Protein 3CGL (pdb70)

B-factor: mean 18.72, std 4.5, range [2.0, 54.24]

Organism: Discosoma striata (NCBI:txid105400)

Radius of gyration: 34.12 Å; Cα contacts (8 Å, |Δi|>4): 3229; chains: 6; bounding box: 79×66×107 Å

Solvent-accessible surface area: 43388 Å² total

Secondary structure (P-SEA, 3-state):
ccccccccccbbbbbbbbbbccccccbbbbbccccccccccbbbbbbbcccccccccccccccccccccbbbcccccccccccccccccccccccccccbbbbbbbbccccccbbbbbbbbbbcccccccccccccccccccbbbbbbbcccbbbbbbbbbbbccccccbbbbbbbbbbcccccccccccbbbbbbbbbccccccccbbbbbbbbbbbccccc/cccccbbbbbbbbbccccccbbbbbccccccccccbbbbbbbcccccccccccccccccccccbbbcccccccccccccccccccbbbbccccbbbbbbbbbbbcccbbbbbbbbbbcccccccccccccccccccbbbbbbbcccbbbbbbbbbbbbccbbbbbbbbbbbbbbccccccccccbbbbbbbbbccccccccbbbbbbbbbbbccccc/cccccbbbbbbbbbbccccccbbbbbccccccccccbbbbbbbcccccccccccccccccccccbbbcccccccccccccccccccbbbbccccbbbbbbbbbbbcccbbbbbbbbbbcccccccccccccccccccbbbbbbbcccbbbbbbbbbbbccccccbbbbbbbbbbcccccccccccbbbbbbbbbccccccccbbbbbbbbbbbccccccc/cccccbbbbbbbbbccccccbbbbbcccccccccbbbbbbbbcccccccccccccccccccccccccccccccccccccccbbbbbbbbccccbbbbbbbbccccccbbbbbbbbbbcccccccccccccccccccbbbbbbbcccbbbbbbbbbbbccccccbbbbbbbbbbbccccccccccbbbbbbbbbccccccccbbbbbbbbbbbccccccc/cccccbbbbbccccccccbbbbbcccccccccbbbbbbbbcccccccccccccccccccccccccccccccccccccccbbbbbbbbcccbbbbbbbbbbbbcccbbbbbbbbbbcccccccccccccccccccbbbbbbbcccbbbbbbbbbbbccccccbbbbbbbbbbbcccccccccbbbbbbbbbccccccccbbbbbbbbbbbccccc/cccccccccccccccccccccccccccccbbbcccccccccccccccccccccccccccc

CATH classification: 2.40.155.10

Sequence (1153 aa):
MSCSKSVIKEEMLIDLHLEGTFNGHYFEIKGKGKGQPNEGTNTVTLEVTKGGPLPFGWHILCPQFNKAFVHHPDNIHDYLKLSFPEGYTWERSMHFEDGGLCCITNDISLTGNCFYYDIKFTGLNFPPNGPVVQKKTTGWEPSTERLYPRDGVLIGDIHHALTVEGGGHYACDIKTVYRAKKAALKMPGYHYVDTKLVIWNNDKEFMKVEEHEIAVARHHPFYVIKEEMLIDLHLEGTFNGHYFEIKGKGKGQPNEGTNTVTLEVTKGGPLPFGWHILCPQFNKAFVHHPDNIHDYLKLSFPEGYTWERSMHFEDGGLCCITNDISLTGNCFYYDIKFTGLNFPPNGPVVQKKTTGWEPSTERLYPRDGVLIGDIHHALTVEGGGHYACDIKTVYRAKKAALKMPGYHYVDTKLVIWNNDKEFMKVEEHEIAVARHHPFYSVIKEEMLIDLHLEGTFNGHYFEIKGKGKGQPNEGTNTVTLEVTKGGPLPFGWHILCPQFNKAFVHHPDNIHDYLKLSFPEGYTWERSMHFEDGGLCCITNDISLTGNCFYYDIKFTGLNFPPNGPVVQKKTTGWEPSTERLYPRDGVLIGDIHHALTVEGGGHYACDIKTVYRAKKAALKMPGYHYVDTKLVIWNNDKEFMKVEEHEIAVARHHPFYEPVIKEEMLIDLHLEGTFNGHYFEIKGKGKGQPNEGTNTVTLEVTKGGPLPFGWHILCPQFNKAFVHHPDNIHDYLKLSFPEGYTWERSMHFEDGGLCCITNDISLTGNCFYYDIKFTGLNFPPNGPVVQKKTTGWEPSTERLYPRDGVLIGDIHHALTVEGGGHYACDIKTVYRAKKAALKMPGYHYVDTKLVIWNNDKEFMKVEEHEIAVARHHPFYEPVIKEEMLIDLHLEGTFHYFEIKGKGKGQPNEGTNTVTLEVTKGGPLPFGWHILCPQFNKAFVHHPDNIHDYLKLSFPEGYTWERSMHFEDGGLCCITNDISLTGNCFYYDIKFTGLNFPPNGPVVQKKTTGWEPSTERLYPRDGVLIGDIHHALTVEGGGHYACDIKTVYRAKKAAKMPGYHYVDTKLVIWNNDKEFMKVEEHEIAVARHHPFYGTFNHYFTKGPLPFGWHILCPWSMHFEDGLCCITFTGLNFPPNGPVVQKKDIHHAACDIK

Structure (mmCIF, N/CA/C/O backbone):
data_3CGL
#
_entry.id   3CGL
#
_cell.length_a   111.202
_cell.length_b   78.269
_cell.length_c   188.566
_cell.angle_alpha   90.00
_cell.angle_beta   91.35
_cell.angle_gamma   90.00
#
_symmetry.space_group_name_H-M   'C 1 2 1'
#
loop_
_entity.id
_entity.type
_entity.pdbx_description
1 polymer 'GFP-like fluorescent chromoprotein dsFP483'
2 non-polymer 'SODIUM ION'
3 water water
#
loop_
_atom_site.group_PDB
_atom_site.id
_atom_site.type_symbol
_atom_site.label_atom_id
_atom_site.label_alt_id
_atom_site.label_comp_id
_atom_site.label_asym_id
_atom_site.label_entity_id
_atom_site.label_seq_id
_atom_site.pdbx_PDB_ins_code
_atom_site.Cartn_x
_atom_site.Cartn_y
_atom_site.Cartn_z
_atom_site.occupancy
_atom_site.B_iso_or_equiv
_atom_site.auth_seq_id
_atom_site.auth_comp_id
_atom_site.auth_asym_id
_atom_site.auth_atom_id
_atom_site.pdbx_PDB_model_num
ATOM 1 N N . MET A 1 12 ? -19.555 7.983 87.608 1.00 29.71 1 MET A N 1
ATOM 2 C CA . MET A 1 12 ? -20.829 7.220 87.383 1.00 30.03 1 MET A CA 1
ATOM 3 C C . MET A 1 12 ? -20.931 6.583 85.992 1.00 29.64 1 MET A C 1
ATOM 4 O O . MET A 1 12 ? -21.333 5.424 85.876 1.00 29.68 1 MET A O 1
ATOM 8 N N . SER A 1 13 ? -20.588 7.331 84.944 1.00 29.08 2 SER A N 1
ATOM 9 C CA . SER A 1 13 ? -20.600 6.763 83.593 1.00 28.60 2 SER A CA 1
ATOM 10 C C . SER A 1 13 ? -19.403 5.829 83.404 1.00 28.06 2 SER A C 1
ATOM 11 O O . SER A 1 13 ? -18.376 5.989 84.066 1.00 27.76 2 SER A O 1
ATOM 14 N N . CYS A 1 14 ? -19.562 4.851 82.512 1.00 27.74 3 CYS A N 1
ATOM 15 C CA . CYS A 1 14 ? -18.531 3.849 82.206 1.00 27.43 3 CYS A CA 1
ATOM 16 C C . CYS A 1 14 ? -17.131 4.449 82.007 1.00 26.93 3 CYS A C 1
ATOM 17 O O . CYS A 1 14 ? -16.142 3.906 82.515 1.00 26.70 3 CYS A O 1
ATOM 22 N N . SER A 1 15 ? -17.061 5.557 81.266 1.00 26.47 4 SER A N 1
ATOM 23 C CA . SER A 1 15 ? -15.779 6.197 80.892 1.00 26.32 4 SER A CA 1
ATOM 24 C C . SER A 1 15 ? -14.950 6.690 82.081 1.00 26.24 4 SER A C 1
ATOM 25 O O . SER A 1 15 ? -13.720 6.815 81.972 1.00 26.68 4 SER A O 1
ATOM 28 N N . LYS A 1 16 ? -15.616 6.961 83.205 1.00 25.97 5 LYS A N 1
ATOM 29 C CA . LYS A 1 16 ? -14.963 7.508 84.408 1.00 25.98 5 LYS A CA 1
ATOM 30 C C . LYS A 1 16 ? -14.045 6.510 85.116 1.00 25.80 5 LYS A C 1
ATOM 31 O O . LYS A 1 16 ? -13.023 6.881 85.693 1.00 26.40 5 LYS A O 1
ATOM 35 N N . SER A 1 17 ? -14.398 5.235 85.063 1.00 25.40 6 SER A N 1
ATOM 36 C CA . SER A 1 17 ? -13.598 4.227 85.749 1.00 24.81 6 SER A CA 1
ATOM 37 C C . SER A 1 17 ? -12.884 3.322 84.778 1.00 23.79 6 SER A C 1
ATOM 38 O O . SER A 1 17 ? -12.857 2.107 84.994 1.00 24.48 6 SER A O 1
ATOM 41 N N . VAL A 1 18 ? -12.324 3.879 83.706 1.00 22.35 7 VAL A N 1
ATOM 42 C CA . VAL A 1 18 ? -11.668 3.019 82.729 1.00 20.66 7 VAL A CA 1
ATOM 43 C C . VAL A 1 18 ? -10.281 2.608 83.205 1.00 20.17 7 VAL A C 1
ATOM 44 O O . VAL A 1 18 ? -9.828 1.492 82.911 1.00 19.98 7 VAL A O 1
ATOM 48 N N . ILE A 1 19 ? -9.602 3.491 83.941 1.00 18.46 8 ILE A N 1
ATOM 49 C CA . ILE A 1 19 ? -8.319 3.091 84.524 1.00 18.07 8 ILE A CA 1
ATOM 50 C C . ILE A 1 19 ? -8.575 2.482 85.902 1.00 17.51 8 ILE A C 1
ATOM 51 O O . ILE A 1 19 ? -9.061 3.149 86.811 1.00 17.54 8 ILE A O 1
ATOM 56 N N . LYS A 1 20 ? -8.293 1.195 86.042 1.00 17.26 9 LYS A N 1
ATOM 57 C CA . LYS A 1 20 ? -8.539 0.511 87.306 1.00 17.54 9 LYS A CA 1
ATOM 58 C C . LYS A 1 20 ? -7.224 0.417 88.083 1.00 17.29 9 LYS A C 1
ATOM 59 O O . LYS A 1 20 ? -6.174 0.679 87.526 1.00 16.27 9 LYS A O 1
ATOM 65 N N . GLU A 1 21 ? -7.287 0.016 89.351 1.00 17.79 10 GLU A N 1
ATOM 66 C CA . GLU A 1 21 ? -6.085 -0.093 90.188 1.00 18.85 10 GLU A CA 1
ATOM 67 C C . GLU A 1 21 ? -5.195 -1.199 89.666 1.00 18.21 10 GLU A C 1
ATOM 68 O O . GLU A 1 21 ? -3.997 -1.128 89.802 1.00 17.75 10 GLU A O 1
ATOM 74 N N . GLU A 1 22 ? -5.804 -2.222 89.076 1.00 18.41 11 GLU A N 1
ATOM 75 C CA . GLU A 1 22 ? -5.060 -3.277 88.407 1.00 19.17 11 GLU A CA 1
ATOM 76 C C . GLU A 1 22 ? -5.525 -3.476 86.965 1.00 18.37 11 GLU A C 1
ATOM 77 O O . GLU A 1 22 ? -6.709 -3.723 86.703 1.00 17.86 11 GLU A O 1
ATOM 83 N N . MET A 1 23 ? -4.588 -3.372 86.031 1.00 18.32 12 MET A N 1
ATOM 84 C CA . MET A 1 23 ? -4.905 -3.547 84.625 1.00 18.91 12 MET A CA 1
ATOM 85 C C . MET A 1 23 ? -4.107 -4.693 84.046 1.00 18.33 12 MET A C 1
ATOM 86 O O . MET A 1 23 ? -2.991 -4.956 84.481 1.00 18.80 12 MET A O 1
ATOM 91 N N . LEU A 1 24 ? -4.661 -5.350 83.037 1.00 17.20 13 LEU A N 1
ATOM 92 C CA . LEU A 1 24 ? -3.947 -6.419 82.360 1.00 15.87 13 LEU A CA 1
ATOM 93 C C . LEU A 1 24 ? -3.370 -5.891 81.086 1.00 15.05 13 LEU A C 1
ATOM 94 O O . LEU A 1 24 ? -3.730 -4.808 80.624 1.00 14.51 13 LEU A O 1
ATOM 99 N N . ILE A 1 25 ? -2.454 -6.654 80.521 1.00 14.47 14 ILE A N 1
ATOM 100 C CA . ILE A 1 25 ? -1.773 -6.2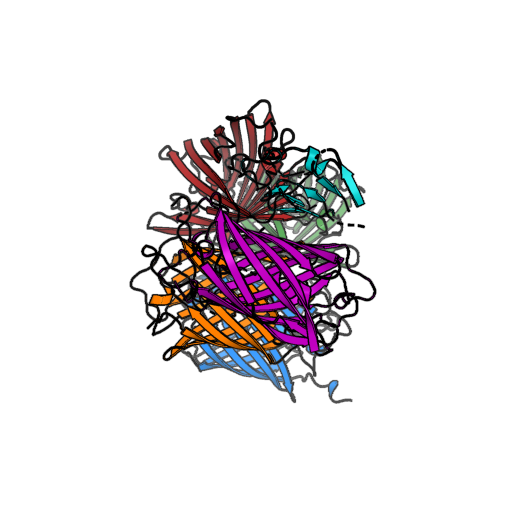66 79.298 1.00 14.61 14 ILE A CA 1
ATOM 101 C C . ILE A 1 25 ? -1.756 -7.482 78.385 1.00 15.16 14 ILE A C 1
ATOM 102 O O . ILE A 1 25 ? -1.461 -8.588 78.844 1.00 14.26 14 ILE A O 1
ATOM 107 N N . ASP A 1 26 ? -2.057 -7.258 77.104 1.00 15.39 15 ASP A N 1
ATOM 108 C CA . ASP A 1 26 ? -1.960 -8.274 76.063 1.00 16.58 15 ASP A CA 1
ATOM 109 C C . ASP A 1 26 ? -1.226 -7.593 74.918 1.00 17.26 15 ASP A C 1
ATOM 110 O O . ASP A 1 26 ? -1.648 -6.526 74.436 1.00 17.65 15 ASP A O 1
ATOM 115 N N . LEU A 1 27 ? -0.107 -8.179 74.501 1.00 16.51 16 LEU A N 1
ATOM 116 C CA . LEU A 1 27 ? 0.726 -7.516 73.518 1.00 16.36 16 LEU A CA 1
ATOM 117 C C . LEU A 1 27 ? 1.199 -8.412 72.392 1.00 16.14 16 LEU A C 1
ATOM 118 O O . LEU A 1 27 ? 1.371 -9.625 72.560 1.00 13.65 16 LEU A O 1
ATOM 123 N N . HIS A 1 28 ? 1.413 -7.777 71.249 1.00 16.22 17 HIS A N 1
ATOM 124 C CA . HIS A 1 28 ? 1.978 -8.428 70.096 1.00 17.45 17 HIS A CA 1
ATOM 125 C C . HIS A 1 28 ? 3.025 -7.507 69.531 1.00 17.14 17 HIS A C 1
ATOM 126 O O . HIS A 1 28 ? 2.803 -6.294 69.411 1.00 17.21 17 HIS A O 1
ATOM 133 N N . LEU A 1 29 ? 4.173 -8.075 69.199 1.00 16.14 18 LEU A N 1
ATOM 134 C CA . LEU A 1 29 ? 5.233 -7.317 68.559 1.00 15.42 18 LEU A CA 1
ATOM 135 C C . LEU A 1 29 ? 5.613 -8.062 67.300 1.00 15.23 18 LEU A C 1
ATOM 136 O O . LEU A 1 29 ? 5.771 -9.287 67.343 1.00 13.99 18 LEU A O 1
ATOM 141 N N . GLU A 1 30 ? 5.707 -7.334 66.185 1.00 15.01 19 GLU A N 1
ATOM 142 C CA . GLU A 1 30 ? 6.271 -7.856 64.937 1.00 16.43 19 GLU A CA 1
ATOM 143 C C . GLU A 1 30 ? 7.407 -6.932 64.606 1.00 16.74 19 GLU A C 1
ATOM 144 O O . GLU A 1 30 ? 7.283 -5.697 64.703 1.00 15.98 19 GLU A O 1
ATOM 150 N N . GLY A 1 31 ? 8.510 -7.509 64.169 1.00 17.20 20 GLY A N 1
ATOM 151 C CA . GLY A 1 31 ? 9.654 -6.677 63.881 1.00 17.13 20 GLY A CA 1
ATOM 152 C C . GLY A 1 31 ? 10.648 -7.332 62.967 1.00 16.74 20 GLY A C 1
ATOM 153 O O . GLY A 1 31 ? 10.578 -8.530 62.717 1.00 15.74 20 GLY A O 1
ATOM 154 N N . THR A 1 32 ? 11.572 -6.519 62.478 1.00 16.72 21 THR A N 1
ATOM 155 C CA . THR A 1 32 ? 12.758 -7.008 61.794 1.00 17.30 21 THR A CA 1
ATOM 156 C C . THR A 1 32 ? 13.975 -6.400 62.472 1.00 16.37 21 THR A C 1
ATOM 157 O O . THR A 1 32 ? 13.951 -5.247 62.919 1.00 16.68 21 THR A O 1
ATOM 161 N N . PHE A 1 33 ? 15.033 -7.189 62.575 1.00 15.76 22 PHE A N 1
ATOM 162 C CA . PHE A 1 33 ? 16.308 -6.685 63.053 1.00 14.79 22 PHE A CA 1
ATOM 163 C C . PHE A 1 33 ? 17.396 -7.061 62.057 1.00 14.57 22 PHE A C 1
ATOM 164 O O . PHE A 1 33 ? 17.667 -8.248 61.840 1.00 13.27 22 PHE A O 1
ATOM 172 N N . ASN A 1 34 ? 18.029 -6.044 61.474 1.00 14.22 23 ASN A N 1
ATOM 173 C CA . ASN A 1 34 ? 19.032 -6.255 60.449 1.00 14.74 23 ASN A CA 1
ATOM 174 C C . ASN A 1 34 ? 18.497 -7.245 59.404 1.00 14.98 23 ASN A C 1
ATOM 175 O O . ASN A 1 34 ? 19.192 -8.174 58.987 1.00 15.32 23 ASN A O 1
ATOM 180 N N . GLY A 1 35 ? 17.233 -7.047 59.015 1.00 15.31 24 GLY A N 1
ATOM 181 C CA . GLY A 1 35 ? 16.558 -7.916 58.048 1.00 15.66 24 GLY A CA 1
ATOM 182 C C . GLY A 1 35 ? 15.923 -9.196 58.582 1.00 16.08 24 GLY A C 1
ATOM 183 O O . GLY A 1 35 ? 15.214 -9.895 57.847 1.00 16.60 24 GLY A O 1
ATOM 184 N N . HIS A 1 36 ? 16.190 -9.523 59.843 1.00 15.89 25 HIS A N 1
ATOM 185 C CA . HIS A 1 36 ? 15.694 -10.759 60.447 1.00 16.10 25 HIS A CA 1
ATOM 186 C C . HIS A 1 36 ? 14.305 -10.553 61.047 1.00 15.50 25 HIS A C 1
ATOM 187 O O . HIS A 1 36 ? 14.138 -9.760 61.967 1.00 15.36 25 HIS A O 1
ATOM 194 N N . TYR A 1 37 ? 13.329 -11.293 60.538 1.00 14.87 26 TYR A N 1
ATOM 195 C CA . TYR A 1 37 ? 11.947 -11.159 60.970 1.00 14.67 26 TYR A CA 1
ATOM 196 C C . TYR A 1 37 ? 11.674 -11.947 62.243 1.00 13.80 26 TYR A C 1
ATOM 197 O O . TYR A 1 37 ? 12.137 -13.081 62.403 1.00 12.95 26 TYR A O 1
ATOM 206 N N . PHE A 1 38 ? 10.904 -11.351 63.144 1.00 12.93 27 PHE A N 1
ATOM 207 C CA . PHE A 1 38 ? 10.520 -12.047 64.364 1.00 12.67 27 PHE A CA 1
ATOM 208 C C . PHE A 1 38 ? 9.213 -11.513 64.933 1.00 12.75 27 PHE A C 1
ATOM 209 O O . PHE A 1 38 ? 8.827 -10.356 64.698 1.00 12.59 27 PHE A O 1
ATOM 217 N N . GLU A 1 39 ? 8.568 -12.357 65.722 1.00 12.75 28 GLU A N 1
ATOM 218 C CA . GLU A 1 39 ? 7.308 -12.030 66.364 1.00 13.61 28 GLU A CA 1
ATOM 219 C C . GLU A 1 39 ? 7.412 -12.415 67.811 1.00 13.48 28 GLU A C 1
ATOM 220 O O . GLU A 1 39 ? 8.050 -13.416 68.154 1.00 13.10 28 GLU A O 1
ATOM 226 N N . ILE A 1 40 ? 6.788 -11.612 68.656 1.00 13.69 29 ILE A N 1
ATOM 227 C CA . ILE A 1 40 ? 6.789 -11.845 70.090 1.00 14.53 29 ILE A CA 1
ATOM 228 C C . ILE A 1 40 ? 5.395 -11.530 70.598 1.00 14.73 29 ILE A C 1
ATOM 229 O O . ILE A 1 40 ? 4.766 -10.553 70.151 1.00 14.33 29 ILE A O 1
ATOM 234 N N . LYS A 1 41 ? 4.908 -12.373 71.494 1.00 14.53 30 LYS A N 1
ATOM 235 C CA . LYS A 1 41 ? 3.637 -12.115 72.158 1.00 15.96 30 LYS A CA 1
ATOM 236 C C . LYS A 1 41 ? 3.862 -12.024 73.664 1.00 16.03 30 LYS A C 1
ATOM 237 O O . LYS A 1 41 ? 4.865 -12.518 74.194 1.00 15.39 30 LYS A O 1
ATOM 243 N N . GLY A 1 42 ? 2.924 -11.398 74.356 1.00 15.60 31 GLY A N 1
ATOM 244 C CA . GLY A 1 42 ? 3.119 -11.173 75.760 1.00 15.78 31 GLY A CA 1
ATOM 245 C C . GLY A 1 42 ? 1.829 -10.890 76.465 1.00 15.62 31 GLY A C 1
ATOM 246 O O . GLY A 1 42 ? 0.848 -10.481 75.845 1.00 15.15 31 GLY A O 1
ATOM 247 N N . LYS A 1 43 ? 1.854 -11.126 77.772 1.00 15.60 32 LYS A N 1
ATOM 248 C CA . LYS A 1 43 ? 0.748 -10.837 78.658 1.00 16.01 32 LYS A CA 1
ATOM 249 C C . LYS A 1 43 ? 1.362 -10.258 79.903 1.00 15.72 32 LYS A C 1
ATOM 250 O O . LYS A 1 43 ? 2.481 -10.620 80.284 1.00 15.21 32 LYS A O 1
ATOM 256 N N . GLY A 1 44 ? 0.601 -9.429 80.596 1.00 15.41 33 GLY A N 1
ATOM 257 C CA . GLY A 1 44 ? 1.046 -8.975 81.893 1.00 15.11 33 GLY A CA 1
ATOM 258 C C . GLY A 1 44 ? -0.031 -8.279 82.681 1.00 14.53 33 GLY A C 1
ATOM 259 O O . GLY A 1 44 ? -1.210 -8.404 82.391 1.00 12.46 33 GLY A O 1
ATOM 260 N N . LYS A 1 45 ? 0.407 -7.522 83.673 1.00 14.53 34 LYS A N 1
ATOM 261 C CA . LYS A 1 45 ? -0.489 -6.777 84.519 1.00 15.33 34 LYS A CA 1
ATOM 262 C C . LYS A 1 45 ? 0.303 -5.672 85.178 1.00 15.17 34 LYS A C 1
ATOM 263 O O . LYS A 1 45 ? 1.528 -5.752 85.318 1.00 14.47 34 LYS A O 1
ATOM 269 N N . GLY A 1 46 ? -0.398 -4.623 85.567 1.00 14.84 35 GLY A N 1
ATOM 270 C CA . GLY A 1 46 ? 0.247 -3.478 86.153 1.00 14.40 35 GLY A CA 1
ATOM 271 C C . GLY A 1 46 ? -0.723 -2.760 87.049 1.00 14.22 35 GLY A C 1
ATOM 272 O O . GLY A 1 46 ? -1.907 -3.097 87.099 1.00 12.64 35 GLY A O 1
ATOM 273 N N . GLN A 1 47 ? -0.184 -1.765 87.739 1.00 14.27 36 GLN A N 1
ATOM 274 C CA . GLN A 1 47 ? -0.912 -0.973 88.704 1.00 15.52 36 GLN A CA 1
ATOM 275 C C . GLN A 1 47 ? -0.694 0.470 88.260 1.00 15.54 36 GLN A C 1
ATOM 276 O O . GLN A 1 47 ? 0.304 1.085 88.632 1.00 15.81 36 GLN A O 1
ATOM 282 N N . PRO A 1 48 ? -1.615 1.009 87.426 1.00 15.48 37 PRO A N 1
ATOM 283 C CA . PRO A 1 48 ? -1.351 2.288 86.758 1.00 16.56 37 PRO A CA 1
ATOM 284 C C . PRO A 1 48 ? -1.085 3.448 87.705 1.00 16.73 37 PRO A C 1
ATOM 285 O O . PRO A 1 48 ? -0.276 4.301 87.405 1.00 16.45 37 PRO A O 1
ATOM 289 N N . ASN A 1 49 ? -1.762 3.472 88.843 1.00 18.64 38 ASN A N 1
ATOM 290 C CA . ASN A 1 49 ? -1.575 4.553 89.789 1.00 19.78 38 ASN A CA 1
ATOM 291 C C . ASN A 1 49 ? -0.328 4.367 90.651 1.00 20.51 38 ASN A C 1
ATOM 292 O O . ASN A 1 49 ? 0.220 5.343 91.146 1.00 21.71 38 ASN A O 1
ATOM 297 N N . GLU A 1 50 ? 0.123 3.125 90.809 1.00 19.85 39 GLU A N 1
ATOM 298 C CA . GLU A 1 50 ? 1.362 2.847 91.539 1.00 19.94 39 GLU A CA 1
ATOM 299 C C . GLU A 1 50 ? 2.588 3.034 90.616 1.00 19.24 39 GLU A C 1
ATOM 300 O O . GLU A 1 50 ? 3.712 3.101 91.088 1.00 19.37 39 GLU A O 1
ATOM 306 N N . GLY A 1 51 ? 2.379 3.076 89.303 1.00 17.94 40 GLY A N 1
ATOM 307 C CA . GLY A 1 51 ? 3.491 3.241 88.395 1.00 17.32 40 GLY A CA 1
ATOM 308 C C . GLY A 1 51 ? 4.282 1.971 88.115 1.00 17.58 40 GLY A C 1
ATOM 309 O O . GLY A 1 51 ? 5.457 2.058 87.802 1.00 18.34 40 GLY A O 1
ATOM 310 N N . THR A 1 52 ? 3.649 0.795 88.208 1.00 17.11 41 THR A N 1
ATOM 311 C CA . THR A 1 52 ? 4.357 -0.474 88.007 1.00 16.44 41 THR A CA 1
ATOM 312 C C . THR A 1 52 ? 3.653 -1.393 87.022 1.00 16.40 41 THR A C 1
ATOM 313 O O . THR A 1 52 ? 2.431 -1.414 86.957 1.00 15.80 41 THR A O 1
ATOM 317 N N . ASN A 1 53 ? 4.426 -2.143 86.243 1.00 16.09 42 ASN A N 1
ATOM 318 C CA . ASN A 1 53 ? 3.854 -3.256 85.505 1.00 16.90 42 ASN A CA 1
ATOM 319 C C . ASN A 1 53 ? 4.895 -4.329 85.248 1.00 16.89 42 ASN A C 1
ATOM 320 O O . ASN A 1 53 ? 6.100 -4.042 85.212 1.00 15.92 42 ASN A O 1
ATOM 325 N N . THR A 1 54 ? 4.389 -5.541 85.050 1.00 15.82 43 THR A N 1
ATOM 326 C CA . THR A 1 54 ? 5.163 -6.726 84.764 1.00 16.03 43 THR A CA 1
ATOM 327 C C . THR A 1 54 ? 4.537 -7.390 83.544 1.00 15.75 43 THR A C 1
ATOM 328 O O . THR A 1 54 ? 3.304 -7.479 83.444 1.00 15.13 43 THR A O 1
ATOM 332 N N . VAL A 1 55 ? 5.390 -7.829 82.621 1.00 14.70 44 VAL A N 1
ATOM 333 C CA . VAL A 1 55 ? 4.964 -8.539 81.442 1.00 15.06 44 VAL A CA 1
ATOM 334 C C . VAL A 1 55 ? 5.873 -9.746 81.262 1.00 15.23 44 VAL A C 1
ATOM 335 O O . VAL A 1 55 ? 7.042 -9.730 81.667 1.00 14.91 44 VAL A O 1
ATOM 339 N N . THR A 1 56 ? 5.307 -10.780 80.669 1.00 14.20 45 THR A N 1
ATOM 340 C CA . THR A 1 56 ? 6.004 -12.013 80.339 1.00 15.76 45 THR A CA 1
ATOM 341 C C . THR A 1 56 ? 5.848 -12.166 78.822 1.00 15.75 45 THR A C 1
ATOM 342 O O . THR A 1 56 ? 4.727 -12.113 78.293 1.00 15.31 45 THR A O 1
ATOM 346 N N . LEU A 1 57 ? 6.980 -12.309 78.140 1.00 15.42 46 LEU A N 1
ATOM 347 C CA . LEU A 1 57 ? 7.034 -12.339 76.686 1.00 15.76 46 LEU A CA 1
ATOM 348 C C . LEU A 1 57 ? 7.449 -13.727 76.268 1.00 15.70 46 LEU A C 1
ATOM 349 O O . LEU A 1 57 ? 8.203 -14.384 76.974 1.00 15.50 46 LEU A O 1
ATOM 354 N N . GLU A 1 58 ? 6.936 -14.172 75.127 1.00 16.17 47 GLU A N 1
ATOM 355 C CA . GLU A 1 58 ? 7.399 -15.388 74.483 1.00 17.10 47 GLU A CA 1
ATOM 356 C C . GLU A 1 58 ? 7.655 -15.064 73.028 1.00 16.31 47 GLU A C 1
ATOM 357 O O . GLU A 1 58 ? 6.801 -14.467 72.360 1.00 15.65 47 GLU A O 1
ATOM 363 N N . VAL A 1 59 ? 8.835 -15.441 72.548 1.00 15.92 48 VAL A N 1
ATOM 364 C CA . VAL A 1 59 ? 9.159 -15.322 71.128 1.00 15.98 48 VAL A CA 1
ATOM 365 C C . VAL A 1 59 ? 8.410 -16.402 70.361 1.00 15.80 48 VAL A C 1
ATOM 366 O O . VAL A 1 59 ? 8.603 -17.594 70.602 1.00 16.26 48 VAL A O 1
ATOM 370 N N . THR A 1 60 ? 7.545 -15.988 69.446 1.00 15.73 49 THR A N 1
ATOM 371 C CA . THR A 1 60 ? 6.695 -16.947 68.731 1.00 16.71 49 THR A CA 1
ATOM 372 C C . THR A 1 60 ? 7.152 -17.239 67.297 1.00 16.32 49 THR A C 1
ATOM 373 O O . THR A 1 60 ? 6.748 -18.216 66.716 1.00 16.64 49 THR A O 1
ATOM 377 N N . LYS A 1 61 ? 8.014 -16.388 66.747 1.00 16.80 50 LYS A N 1
ATOM 378 C CA . LYS A 1 61 ? 8.507 -16.573 65.393 1.00 17.32 50 LYS A CA 1
ATOM 379 C C . LYS A 1 61 ? 9.886 -15.953 65.312 1.00 16.92 50 LYS A C 1
ATOM 380 O O . LYS A 1 61 ? 10.139 -14.902 65.910 1.00 15.40 50 LYS A O 1
ATOM 384 N N . GLY A 1 62 ? 10.792 -16.646 64.629 1.00 16.66 51 GLY A N 1
ATOM 385 C CA . GLY A 1 62 ? 12.136 -16.120 64.368 1.00 17.09 51 GLY A CA 1
ATOM 386 C C . GLY A 1 62 ? 13.112 -16.191 65.528 1.00 17.84 51 GLY A C 1
ATOM 387 O O . GLY A 1 62 ? 14.119 -15.476 65.532 1.00 17.47 51 GLY A O 1
ATOM 388 N N . GLY A 1 63 ? 12.814 -17.035 66.517 1.00 18.15 52 GLY A N 1
ATOM 389 C CA . GLY A 1 63 ? 13.704 -17.244 67.663 1.00 19.03 52 GLY A CA 1
ATOM 390 C C . GLY A 1 63 ? 14.510 -18.536 67.557 1.00 19.76 52 GLY A C 1
ATOM 391 O O . GLY A 1 63 ? 14.239 -19.360 66.693 1.00 20.16 52 GLY A O 1
ATOM 392 N N . PRO A 1 64 ? 15.555 -18.707 68.394 1.00 20.14 53 PRO A N 1
ATOM 393 C CA . PRO A 1 64 ? 16.208 -17.733 69.274 1.00 20.13 53 PRO A CA 1
ATOM 394 C C . PRO A 1 64 ? 16.693 -16.503 68.492 1.00 19.83 53 PRO A C 1
ATOM 395 O O . PRO A 1 64 ? 17.238 -16.639 67.399 1.00 19.99 53 PRO A O 1
ATOM 399 N N . LEU A 1 65 ? 16.464 -15.317 69.043 1.00 19.06 54 LEU A N 1
ATOM 400 C CA . LEU A 1 65 ? 16.760 -14.081 68.345 1.00 18.70 54 LEU A CA 1
ATOM 401 C C . LEU A 1 65 ? 18.266 -13.920 68.144 1.00 18.62 54 LEU A C 1
ATOM 402 O O . LEU A 1 65 ? 19.042 -14.227 69.046 1.00 18.81 54 LEU A O 1
ATOM 407 N N . PRO A 1 66 ? 18.678 -13.460 66.948 1.00 18.24 55 PRO A N 1
ATOM 408 C CA . PRO A 1 66 ? 20.085 -13.259 66.619 1.00 17.85 55 PRO A CA 1
ATOM 409 C C . PRO A 1 66 ? 20.597 -11.886 67.083 1.00 17.52 55 PRO A C 1
ATOM 410 O O . PRO A 1 66 ? 21.293 -11.196 66.342 1.00 17.84 55 PRO A O 1
ATOM 414 N N . PHE A 1 67 ? 20.233 -11.512 68.305 1.00 16.91 56 PHE A N 1
ATOM 415 C CA . PHE A 1 67 ? 20.637 -10.262 68.919 1.00 16.47 56 PHE A CA 1
ATOM 416 C C . PHE A 1 67 ? 20.186 -10.276 70.355 1.00 16.53 56 PHE A C 1
ATOM 417 O O . PHE A 1 67 ? 19.313 -11.076 70.733 1.00 15.38 56 PHE A O 1
ATOM 425 N N . GLY A 1 68 ? 20.781 -9.395 71.154 1.00 16.13 57 GLY A N 1
ATOM 426 C CA . GLY A 1 68 ? 20.461 -9.319 72.563 1.00 16.56 57 GLY A CA 1
ATOM 427 C C . GLY A 1 68 ? 19.064 -8.794 72.832 1.00 16.93 57 GLY A C 1
ATOM 428 O O . GLY A 1 68 ? 18.606 -7.805 72.228 1.00 16.74 57 GLY A O 1
ATOM 429 N N . TRP A 1 69 ? 18.401 -9.453 73.773 1.00 16.28 58 TRP A N 1
ATOM 430 C CA . TRP A 1 69 ? 17.046 -9.119 74.147 1.00 16.78 58 TRP A CA 1
ATOM 431 C C . TRP A 1 69 ? 16.760 -7.651 74.462 1.00 16.78 58 TRP A C 1
ATOM 432 O O . TRP A 1 69 ? 15.715 -7.121 74.073 1.00 16.68 58 TRP A O 1
ATOM 443 N N . HIS A 1 70 ? 17.674 -7.021 75.200 1.00 16.62 59 HIS A N 1
ATOM 444 C CA . HIS A 1 70 ? 17.375 -5.812 75.974 1.00 16.52 59 HIS A CA 1
ATOM 445 C C . HIS A 1 70 ? 16.899 -4.599 75.191 1.00 16.75 59 HIS A C 1
ATOM 446 O O . HIS A 1 70 ? 16.116 -3.805 75.712 1.00 16.56 59 HIS A O 1
ATOM 453 N N . ILE A 1 71 ? 17.302 -4.476 73.933 1.00 17.07 60 ILE A N 1
ATOM 454 C CA . ILE A 1 71 ? 16.778 -3.393 73.092 1.00 17.93 60 ILE A CA 1
ATOM 455 C C . ILE A 1 71 ? 15.257 -3.432 72.946 1.00 17.54 60 ILE A C 1
ATOM 456 O O . ILE A 1 71 ? 14.622 -2.408 72.660 1.00 17.77 60 ILE A O 1
ATOM 461 N N . LEU A 1 72 ? 14.682 -4.618 73.100 1.00 17.23 61 LEU A N 1
ATOM 462 C CA . LEU A 1 72 ? 13.246 -4.792 72.967 1.00 17.24 61 LEU A CA 1
ATOM 463 C C . LEU A 1 72 ? 12.469 -4.368 74.205 1.00 17.54 61 LEU A C 1
ATOM 464 O O . LEU A 1 72 ? 11.297 -4.044 74.093 1.00 17.02 61 LEU A O 1
ATOM 469 N N . CYS A 1 73 ? 13.119 -4.375 75.374 1.00 18.19 62 CYS A N 1
ATOM 470 C CA . CYS A 1 73 ? 12.430 -4.153 76.658 1.00 19.28 62 CYS A CA 1
ATOM 471 C C . CYS A 1 73 ? 11.554 -2.917 76.725 1.00 18.13 62 CYS A C 1
ATOM 472 O O . CYS A 1 73 ? 10.424 -3.044 77.136 1.00 17.29 62 CYS A O 1
ATOM 475 N N . PRO A 1 74 ? 12.079 -1.715 76.354 1.00 18.53 63 PRO A N 1
ATOM 476 C CA . PRO A 1 74 ? 11.227 -0.533 76.456 1.00 18.32 63 PRO A CA 1
ATOM 477 C C . PRO A 1 74 ? 10.050 -0.579 75.487 1.00 18.92 63 PRO A C 1
ATOM 478 O O . PRO A 1 74 ? 9.113 0.186 75.664 1.00 18.15 63 PRO A O 1
ATOM 482 N N . GLN A 1 75 ? 10.097 -1.459 74.477 1.00 17.32 64 GLN A N 1
ATOM 483 C CA . GLN A 1 75 ? 9.006 -1.526 73.512 1.00 17.52 64 GLN A CA 1
ATOM 484 C C . GLN A 1 75 ? 7.816 -2.209 74.129 1.00 17.67 64 GLN A C 1
ATOM 485 O O . GLN A 1 75 ? 6.682 -1.805 73.886 1.00 17.82 64 GLN A O 1
ATOM 491 N N . PHE A 1 76 ? 8.078 -3.244 74.931 1.00 17.09 65 PHE A N 1
ATOM 492 C CA . PHE A 1 76 ? 7.024 -3.948 75.618 1.00 17.41 65 PHE A CA 1
ATOM 493 C C . PHE A 1 76 ? 6.499 -3.144 76.779 1.00 17.91 65 PHE A C 1
ATOM 494 O O . PHE A 1 76 ? 5.351 -3.320 77.164 1.00 18.47 65 PHE A O 1
ATOM 526 N N . ASN A 1 78 ? 4.060 1.481 77.741 1.00 16.66 69 ASN A N 1
ATOM 527 C CA . ASN A 1 78 ? 2.786 2.151 77.927 1.00 16.58 69 ASN A CA 1
ATOM 528 C C . ASN A 1 78 ? 2.911 3.003 79.160 1.00 17.05 69 ASN A C 1
ATOM 529 O O . ASN A 1 78 ? 2.756 2.538 80.273 1.00 16.37 69 ASN A O 1
ATOM 534 N N . LYS A 1 79 ? 3.197 4.282 78.934 1.00 18.28 70 LYS A N 1
ATOM 535 C CA . LYS A 1 79 ? 3.370 5.217 80.012 1.00 18.97 70 LYS A CA 1
ATOM 536 C C . LYS A 1 79 ? 2.046 5.636 80.675 1.00 18.48 70 LYS A C 1
ATOM 537 O O . LYS A 1 79 ? 2.025 6.538 81.493 1.00 19.23 70 LYS A O 1
ATOM 543 N N . ALA A 1 80 ? 0.953 4.933 80.384 1.00 17.98 71 ALA A N 1
ATOM 544 C CA . ALA A 1 80 ? -0.185 4.915 81.303 1.00 17.28 71 ALA A CA 1
ATOM 545 C C . ALA A 1 80 ? 0.180 4.317 82.678 1.00 17.37 71 ALA A C 1
ATOM 546 O O . ALA A 1 80 ? -0.461 4.631 83.667 1.00 17.75 71 ALA A O 1
ATOM 548 N N . PHE A 1 81 ? 1.192 3.451 82.739 1.00 16.70 72 PHE A N 1
ATOM 549 C CA . PHE A 1 81 ? 1.640 2.871 84.006 1.00 16.87 72 PHE A CA 1
ATOM 550 C C . PHE A 1 81 ? 2.759 3.749 84.609 1.00 17.87 72 PHE A C 1
ATOM 551 O O . PHE A 1 81 ? 3.881 3.264 84.848 1.00 20.87 72 PHE A O 1
ATOM 559 N N . VAL A 1 82 ? 2.502 5.040 84.762 1.00 17.02 73 VAL A N 1
ATOM 560 C CA . VAL A 1 82 ? 3.462 5.944 85.378 1.00 15.88 73 VAL A CA 1
ATOM 561 C C . VAL A 1 82 ? 2.723 6.610 86.522 1.00 15.74 73 VAL A C 1
ATOM 562 O O . VAL A 1 82 ? 1.615 7.062 86.331 1.00 15.53 73 VAL A O 1
ATOM 566 N N . HIS A 1 83 ? 3.311 6.647 87.714 1.00 15.80 74 HIS A N 1
ATOM 567 C CA . HIS A 1 83 ? 2.690 7.378 88.798 1.00 15.80 74 HIS A CA 1
ATOM 568 C C . HIS A 1 83 ? 2.837 8.876 88.550 1.00 15.66 74 HIS A C 1
ATOM 569 O O . HIS A 1 83 ? 3.956 9.397 88.366 1.00 15.15 74 HIS A O 1
ATOM 576 N N . HIS A 1 84 ? 1.693 9.556 88.537 1.00 15.42 75 HIS A N 1
ATOM 577 C CA . HIS A 1 84 ? 1.629 11.003 88.420 1.00 15.37 75 HIS A CA 1
ATOM 578 C C . HIS A 1 84 ? 1.129 11.601 89.722 1.00 15.50 75 HIS A C 1
ATOM 579 O O . HIS A 1 84 ? 0.132 11.144 90.258 1.00 16.20 75 HIS A O 1
ATOM 586 N N . PRO A 1 85 ? 1.817 12.642 90.229 1.00 14.47 76 PRO A N 1
ATOM 587 C CA . PRO A 1 85 ? 1.241 13.444 91.285 1.00 14.27 76 PRO A CA 1
ATOM 588 C C . PRO A 1 85 ? 0.085 14.233 90.697 1.00 13.69 76 PRO A C 1
ATOM 589 O O . PRO A 1 85 ? 0.002 14.394 89.467 1.00 12.26 76 PRO A O 1
ATOM 593 N N . ASP A 1 86 ? -0.809 14.678 91.573 1.00 13.05 77 ASP A N 1
ATOM 594 C CA . ASP A 1 86 ? -2.001 15.394 91.168 1.00 13.65 77 ASP A CA 1
ATOM 595 C C . ASP A 1 86 ? -1.663 16.643 90.349 1.00 13.73 77 ASP A C 1
ATOM 596 O O . ASP A 1 86 ? -2.460 17.060 89.518 1.00 13.11 77 ASP A O 1
ATOM 601 N N . ASN A 1 87 ? -0.487 17.229 90.575 1.00 14.61 78 ASN A N 1
ATOM 602 C CA . ASN A 1 87 ? -0.132 18.470 89.864 1.00 16.19 78 ASN A CA 1
ATOM 603 C C . ASN A 1 87 ? 0.577 18.284 88.520 1.00 16.65 78 ASN A C 1
ATOM 604 O O . ASN A 1 87 ? 1.002 19.269 87.903 1.00 17.52 78 ASN A O 1
ATOM 609 N N . ILE A 1 88 ? 0.703 17.041 88.062 1.00 15.72 79 ILE A N 1
ATOM 610 C CA . ILE A 1 88 ? 1.121 16.807 86.678 1.00 15.71 79 ILE A CA 1
ATOM 611 C C . ILE A 1 88 ? -0.026 16.168 85.891 1.00 16.18 79 ILE A C 1
ATOM 612 O O . ILE A 1 88 ? -0.424 15.044 86.183 1.00 15.61 79 ILE A O 1
ATOM 617 N N . HIS A 1 89 ? -0.547 16.887 84.903 1.00 16.27 80 HIS A N 1
ATOM 618 C CA . HIS A 1 89 ? -1.630 16.357 84.078 1.00 17.93 80 HIS A CA 1
ATOM 619 C C . HIS A 1 89 ? -1.243 15.018 83.447 1.00 17.61 80 HIS A C 1
ATOM 620 O O . HIS A 1 89 ? -0.165 14.880 82.865 1.00 17.50 80 HIS A O 1
ATOM 627 N N . ASP A 1 90 ? -2.121 14.027 83.587 1.00 17.28 81 ASP A N 1
ATOM 628 C CA . ASP A 1 90 ? -1.802 12.672 83.132 1.00 17.24 81 ASP A CA 1
ATOM 629 C C . ASP A 1 90 ? -2.385 12.423 81.737 1.00 17.11 81 ASP A C 1
ATOM 630 O O . ASP A 1 90 ? -3.415 11.766 81.574 1.00 17.08 81 ASP A O 1
ATOM 635 N N . TYR A 1 91 ? -1.683 12.950 80.742 1.00 17.10 82 TYR A N 1
ATOM 636 C CA . TYR A 1 91 ? -2.084 12.943 79.337 1.00 16.50 82 TYR A CA 1
ATOM 637 C C . TYR A 1 91 ? -2.456 11.539 78.875 1.00 16.03 82 TYR A C 1
ATOM 638 O O . TYR A 1 91 ? -3.483 11.345 78.253 1.00 15.89 82 TYR A O 1
ATOM 647 N N . LEU A 1 92 ? -1.628 10.558 79.212 1.00 15.49 83 LEU A N 1
ATOM 648 C CA . LEU A 1 92 ? -1.810 9.215 78.690 1.00 15.15 83 LEU A CA 1
ATOM 649 C C . LEU A 1 92 ? -2.964 8.458 79.363 1.00 14.50 83 LEU A C 1
ATOM 650 O O . LEU A 1 92 ? -3.762 7.852 78.668 1.00 14.53 83 LEU A O 1
ATOM 655 N N . LYS A 1 93 ? -3.084 8.527 80.686 1.00 14.60 84 LYS A N 1
ATOM 656 C CA . LYS A 1 93 ? -4.264 7.959 81.365 1.00 15.11 84 LYS A CA 1
ATOM 657 C C . LYS A 1 93 ? -5.558 8.559 80.835 1.00 15.72 84 LYS A C 1
ATOM 658 O O . LYS A 1 93 ? -6.524 7.841 80.580 1.00 15.46 84 LYS A O 1
ATOM 664 N N . LEU A 1 94 ? -5.555 9.873 80.636 1.00 16.13 85 LEU A N 1
ATOM 665 C CA . LEU A 1 94 ? -6.750 10.575 80.180 1.00 17.07 85 LEU A CA 1
ATOM 666 C C . LEU A 1 94 ? -7.080 10.364 78.702 1.00 16.34 85 LEU A C 1
ATOM 667 O O . LEU A 1 94 ? -8.171 10.720 78.271 1.00 15.82 85 LEU A O 1
ATOM 672 N N . SER A 1 95 ? -6.147 9.794 77.938 1.00 15.20 86 SER A N 1
ATOM 673 C CA . SER A 1 95 ? -6.415 9.442 76.528 1.00 15.02 86 SER A CA 1
ATOM 674 C C . SER A 1 95 ? -7.406 8.282 76.421 1.00 14.51 86 SER A C 1
ATOM 675 O O . SER A 1 95 ? -8.002 8.054 75.370 1.00 13.99 86 SER A O 1
ATOM 678 N N . PHE A 1 96 ? -7.575 7.540 77.512 1.00 14.31 87 PHE A N 1
ATOM 679 C CA . PHE A 1 96 ? -8.514 6.411 77.522 1.00 14.25 87 PHE A CA 1
ATOM 680 C C . PHE A 1 96 ? -9.927 6.853 77.883 1.00 14.54 87 PHE A C 1
ATOM 681 O O . PHE A 1 96 ? -10.083 7.820 78.612 1.00 14.57 87 PHE A O 1
ATOM 689 N N . PRO A 1 97 ? -10.967 6.132 77.404 1.00 15.27 88 PRO A N 1
ATOM 690 C CA . PRO A 1 97 ? -10.971 4.823 76.738 1.00 15.91 88 PRO A CA 1
ATOM 691 C C . PRO A 1 97 ? -10.433 4.752 75.301 1.00 16.66 88 PRO A C 1
ATOM 692 O O . PRO A 1 97 ? -10.067 3.665 74.865 1.00 18.20 88 PRO A O 1
ATOM 696 N N . GLU A 1 98 ? -10.399 5.874 74.577 1.00 16.76 89 GLU A N 1
ATOM 697 C CA . GLU A 1 98 ? -9.946 5.887 73.177 1.00 16.57 89 GLU A CA 1
ATOM 698 C C . GLU A 1 98 ? -8.521 5.311 73.036 1.00 15.71 89 GLU A C 1
ATOM 699 O O . GLU A 1 98 ? -8.272 4.427 72.215 1.00 15.97 89 GLU A O 1
ATOM 705 N N . GLY A 1 99 ? -7.596 5.792 73.853 1.00 14.59 90 GLY A N 1
ATOM 706 C CA . GLY A 1 99 ? -6.251 5.251 73.843 1.00 13.12 90 GLY A CA 1
ATOM 707 C C . GLY A 1 99 ? -5.343 6.218 73.109 1.00 13.31 90 GLY A C 1
ATOM 708 O O . GLY A 1 99 ? -5.691 7.408 72.905 1.00 12.18 90 GLY A O 1
ATOM 709 N N . TYR A 1 100 ? -4.183 5.710 72.714 1.00 11.96 91 TYR A N 1
ATOM 710 C CA . TYR A 1 100 ? -3.171 6.550 72.110 1.00 13.38 91 TYR A CA 1
ATOM 711 C C . TYR A 1 100 ? -2.196 5.685 71.363 1.00 12.96 91 TYR A C 1
ATOM 712 O O . TYR A 1 100 ? -2.218 4.461 71.482 1.00 12.37 91 TYR A O 1
ATOM 721 N N . THR A 1 101 ? -1.349 6.348 70.585 1.00 13.70 92 THR A N 1
ATOM 722 C CA . THR A 1 101 ? -0.251 5.690 69.910 1.00 14.53 92 THR A CA 1
ATOM 723 C C . THR A 1 101 ? 1.014 6.352 70.373 1.00 14.86 92 THR A C 1
ATOM 724 O O . THR A 1 101 ? 0.994 7.504 70.817 1.00 15.81 92 THR A O 1
ATOM 728 N N . TRP A 1 102 ? 2.117 5.616 70.314 1.00 14.99 93 TRP A N 1
ATOM 729 C CA . TRP A 1 102 ? 3.413 6.238 70.422 1.00 14.41 93 TRP A CA 1
ATOM 730 C C . TRP A 1 102 ? 4.291 5.807 69.288 1.00 15.01 93 TRP A C 1
ATOM 731 O O . TRP A 1 102 ? 4.049 4.786 68.679 1.00 14.82 93 TRP A O 1
ATOM 742 N N . GLU A 1 103 ? 5.270 6.649 68.983 1.00 14.99 94 GLU A N 1
ATOM 743 C CA . GLU A 1 103 ? 6.230 6.397 67.941 1.00 16.31 94 GLU A CA 1
ATOM 744 C C . GLU A 1 103 ? 7.585 6.782 68.527 1.00 16.32 94 GLU A C 1
ATOM 745 O O . GLU A 1 103 ? 7.721 7.828 69.174 1.00 16.10 94 GLU A O 1
ATOM 751 N N . ARG A 1 104 ? 8.579 5.935 68.302 1.00 15.96 95 ARG A N 1
ATOM 752 C CA . ARG A 1 104 ? 9.854 6.083 68.972 1.00 15.54 95 ARG A CA 1
ATOM 753 C C . ARG A 1 104 ? 11.024 5.831 68.043 1.00 15.59 95 ARG A C 1
ATOM 754 O O . ARG A 1 104 ? 10.973 4.944 67.206 1.00 15.31 95 ARG A O 1
ATOM 762 N N . SER A 1 105 ? 12.079 6.628 68.186 1.00 15.48 96 SER A N 1
ATOM 763 C CA . SER A 1 105 ? 13.345 6.308 67.561 1.00 15.12 96 SER A CA 1
ATOM 764 C C . SER A 1 105 ? 14.370 6.114 68.665 1.00 15.58 96 SER A C 1
ATOM 765 O O . SER A 1 105 ? 14.298 6.764 69.724 1.00 15.33 96 SER A O 1
ATOM 768 N N . MET A 1 106 ? 15.315 5.209 68.429 1.00 15.71 97 MET A N 1
ATOM 769 C CA . MET A 1 106 ? 16.423 5.002 69.359 1.00 16.39 97 MET A CA 1
ATOM 770 C C . MET A 1 106 ? 17.677 5.004 68.522 1.00 15.94 97 MET A C 1
ATOM 771 O O . MET A 1 106 ? 17.878 4.089 67.740 1.00 15.85 97 MET A O 1
ATOM 776 N N . HIS A 1 107 ? 18.495 6.047 68.658 1.00 15.67 98 HIS A N 1
ATOM 777 C CA . HIS A 1 107 ? 19.765 6.139 67.946 1.00 15.76 98 HIS A CA 1
ATOM 778 C C . HIS A 1 107 ? 20.856 5.721 68.911 1.00 15.87 98 HIS A C 1
ATOM 779 O O . HIS A 1 107 ? 21.087 6.384 69.936 1.00 14.89 98 HIS A O 1
ATOM 786 N N . PHE A 1 108 ? 21.542 4.642 68.560 1.00 15.88 99 PHE A N 1
ATOM 787 C CA . PHE A 1 108 ? 22.606 4.114 69.384 1.00 16.15 99 PHE A CA 1
ATOM 788 C C . PHE A 1 108 ? 23.938 4.714 68.984 1.00 16.59 99 PHE A C 1
ATOM 789 O O . PHE A 1 108 ? 24.099 5.212 67.865 1.00 16.72 99 PHE A O 1
ATOM 797 N N . GLU A 1 109 ? 24.884 4.693 69.924 1.00 16.84 100 GLU A N 1
ATOM 798 C CA . GLU A 1 109 ? 26.172 5.320 69.716 1.00 17.52 100 GLU A CA 1
ATOM 799 C C . GLU A 1 109 ? 26.984 4.717 68.565 1.00 17.22 100 GLU A C 1
ATOM 800 O O . GLU A 1 109 ? 27.859 5.376 68.017 1.00 16.87 100 GLU A O 1
ATOM 806 N N . ASP A 1 110 ? 26.697 3.477 68.180 1.00 17.73 101 ASP A N 1
ATOM 807 C CA . ASP A 1 110 ? 27.447 2.890 67.064 1.00 17.75 101 ASP A CA 1
ATOM 808 C C . ASP A 1 110 ? 26.688 2.903 65.720 1.00 17.97 101 ASP A C 1
ATOM 809 O O . ASP A 1 110 ? 27.012 2.133 64.810 1.00 17.48 101 ASP A O 1
ATOM 814 N N . GLY A 1 111 ? 25.668 3.750 65.598 1.00 17.67 102 GLY A N 1
ATOM 815 C CA . GLY A 1 111 ? 24.948 3.869 64.324 1.00 17.13 102 GLY A CA 1
ATOM 816 C C . GLY A 1 111 ? 23.682 3.031 64.216 1.00 17.20 102 GLY A C 1
ATOM 817 O O . GLY A 1 111 ? 22.869 3.264 63.323 1.00 17.49 102 GLY A O 1
ATOM 818 N N . GLY A 1 112 ? 23.507 2.065 65.113 1.00 16.46 103 GLY A N 1
ATOM 819 C CA . GLY A 1 112 ? 22.291 1.265 65.137 1.00 16.80 103 GLY A CA 1
ATOM 820 C C . GLY A 1 112 ? 21.128 2.205 65.356 1.00 17.11 103 GLY A C 1
ATOM 821 O O . GLY A 1 112 ? 21.267 3.196 66.073 1.00 16.57 103 GLY A O 1
ATOM 822 N N . LEU A 1 113 ? 19.998 1.909 64.719 1.00 17.21 104 LEU A N 1
ATOM 823 C CA . LEU A 1 113 ? 18.790 2.713 64.828 1.00 17.62 104 LEU A CA 1
ATOM 824 C C . LEU A 1 113 ? 17.572 1.808 64.942 1.00 17.79 104 LEU A C 1
ATOM 825 O O . LEU A 1 113 ? 17.413 0.877 64.160 1.00 17.28 104 LEU A O 1
ATOM 830 N N . CYS A 1 114 ? 16.731 2.076 65.936 1.00 18.39 105 CYS A N 1
ATOM 831 C CA . CYS A 1 114 ? 15.439 1.403 66.055 1.00 19.64 105 CYS A CA 1
ATOM 832 C C . CYS A 1 114 ? 14.326 2.414 65.902 1.00 19.42 105 CYS A C 1
ATOM 833 O O . CYS A 1 114 ? 14.395 3.542 66.431 1.00 18.56 105 CYS A O 1
ATOM 836 N N . CYS A 1 115 ? 13.321 2.003 65.141 1.00 18.79 106 CYS A N 1
ATOM 837 C CA . CYS A 1 115 ? 12.088 2.739 64.963 1.00 18.82 106 CYS A CA 1
ATOM 838 C C . CYS A 1 115 ? 10.951 1.805 65.406 1.00 18.33 106 CYS A C 1
ATOM 839 O O . CYS A 1 115 ? 10.852 0.666 64.941 1.00 16.91 106 CYS A O 1
ATOM 844 N N . ILE A 1 116 ? 10.129 2.274 66.336 1.00 16.69 107 ILE A N 1
ATOM 845 C CA . ILE A 1 116 ? 9.123 1.422 66.971 1.00 15.67 107 ILE A CA 1
ATOM 846 C C . ILE A 1 116 ? 7.841 2.217 67.091 1.00 15.97 107 ILE A C 1
ATOM 847 O O . ILE A 1 116 ? 7.887 3.414 67.367 1.00 16.28 107 ILE A O 1
ATOM 852 N N . THR A 1 117 ? 6.700 1.561 66.876 1.00 15.80 108 THR A N 1
ATOM 853 C CA . THR A 1 117 ? 5.402 2.182 67.145 1.00 15.55 108 THR A CA 1
ATOM 854 C C . THR A 1 117 ? 4.542 1.242 67.966 1.00 15.67 108 THR A C 1
ATOM 855 O O . THR A 1 117 ? 4.725 0.037 67.926 1.00 15.39 108 THR A O 1
ATOM 859 N N . ASN A 1 118 ? 3.619 1.809 68.733 1.00 15.08 109 ASN A N 1
ATOM 860 C CA . ASN A 1 118 ? 2.661 1.026 69.498 1.00 14.84 109 ASN A CA 1
ATOM 861 C C . ASN A 1 118 ? 1.331 1.762 69.417 1.00 15.61 109 ASN A C 1
ATOM 862 O O . ASN A 1 118 ? 1.260 2.991 69.539 1.00 15.95 109 ASN A O 1
ATOM 867 N N . ASP A 1 119 ? 0.295 1.012 69.121 1.00 15.79 110 ASP A N 1
ATOM 868 C CA . ASP A 1 119 ? -1.041 1.528 69.123 1.00 17.10 110 ASP A CA 1
ATOM 869 C C . ASP A 1 119 ? -1.665 0.833 70.325 1.00 16.46 110 ASP A C 1
ATOM 870 O O . ASP A 1 119 ? -1.710 -0.399 70.392 1.00 15.82 110 ASP A O 1
ATOM 875 N N . ILE A 1 120 ? -2.073 1.624 71.307 1.00 16.08 111 ILE A N 1
ATOM 876 C CA . ILE A 1 120 ? -2.619 1.069 72.539 1.00 15.59 111 ILE A CA 1
ATOM 877 C C . ILE A 1 120 ? -4.102 1.324 72.615 1.00 15.19 111 ILE A C 1
ATOM 878 O O . ILE A 1 120 ? -4.563 2.465 72.500 1.00 14.39 111 ILE A O 1
ATOM 883 N N . SER A 1 121 ? -4.831 0.229 72.777 1.00 14.75 112 SER A N 1
ATOM 884 C CA . SER A 1 121 ? -6.244 0.245 73.003 1.00 14.56 112 SER A CA 1
ATOM 885 C C . SER A 1 121 ? -6.605 -0.460 74.339 1.00 13.67 112 SER A C 1
ATOM 886 O O . SER A 1 121 ? -5.752 -1.068 75.008 1.00 12.63 112 SER A O 1
ATOM 889 N N . LEU A 1 122 ? -7.862 -0.331 74.731 1.00 13.16 113 LEU A N 1
ATOM 890 C CA . LEU A 1 122 ? -8.323 -0.840 76.017 1.00 13.46 113 LEU A CA 1
ATOM 891 C C . LEU A 1 122 ? -9.689 -1.464 75.850 1.00 13.38 113 LEU A C 1
ATOM 892 O O . LEU A 1 122 ? -10.569 -0.856 75.235 1.00 12.61 113 LEU A O 1
ATOM 897 N N . THR A 1 123 ? -9.858 -2.678 76.381 1.00 13.34 114 THR A N 1
ATOM 898 C CA . THR A 1 123 ? -11.170 -3.315 76.527 1.00 13.98 114 THR A CA 1
ATOM 899 C C . THR A 1 123 ? -11.224 -3.911 77.930 1.00 13.15 114 THR A C 1
ATOM 900 O O . THR A 1 123 ? -10.278 -4.584 78.335 1.00 13.09 114 THR A O 1
ATOM 904 N N . GLY A 1 124 ? -12.313 -3.658 78.658 1.00 12.67 115 GLY A N 1
ATOM 905 C CA . GLY A 1 124 ? -12.431 -4.063 80.065 1.00 12.81 115 GLY A CA 1
ATOM 906 C C . GLY A 1 124 ? -11.245 -3.473 80.815 1.00 12.84 115 GLY A C 1
ATOM 907 O O . GLY A 1 124 ? -10.988 -2.293 80.708 1.00 13.07 115 GLY A O 1
ATOM 908 N N . ASN A 1 125 ? -10.486 -4.289 81.532 1.00 12.94 116 ASN A N 1
ATOM 909 C CA . ASN A 1 125 ? -9.268 -3.779 82.179 1.00 13.95 116 ASN A CA 1
ATOM 910 C C . ASN A 1 125 ? -7.994 -4.263 81.493 1.00 14.40 116 ASN A C 1
ATOM 911 O O . ASN A 1 125 ? -6.930 -4.316 82.114 1.00 14.05 116 ASN A O 1
ATOM 916 N N . CYS A 1 126 ? -8.100 -4.622 80.217 1.00 14.01 117 CYS A N 1
ATOM 917 C CA . CYS A 1 126 ? -6.940 -5.102 79.475 1.00 14.59 117 CYS A CA 1
ATOM 918 C C . CYS A 1 126 ? -6.512 -4.131 78.387 1.00 14.17 117 CYS A C 1
ATOM 919 O O . CYS A 1 126 ? -7.277 -3.858 77.471 1.00 14.55 117 CYS A O 1
ATOM 922 N N . PHE A 1 127 ? -5.294 -3.604 78.505 1.00 14.05 118 PHE A N 1
ATOM 923 C CA . PHE A 1 127 ? -4.621 -2.906 77.421 1.00 14.20 118 PHE A CA 1
ATOM 924 C C . PHE A 1 127 ? -4.121 -3.877 76.360 1.00 14.48 118 PHE A C 1
ATOM 925 O O . PHE A 1 127 ? -3.588 -4.952 76.681 1.00 15.81 118 PHE A O 1
ATOM 933 N N . TYR A 1 128 ? -4.279 -3.492 75.101 1.00 14.21 119 TYR A N 1
ATOM 934 C CA . TYR A 1 128 ? -3.803 -4.267 73.976 1.00 15.09 119 TYR A CA 1
ATOM 935 C C . TYR A 1 128 ? -2.762 -3.420 73.263 1.00 14.99 119 TYR A C 1
ATOM 936 O O . TYR A 1 128 ? -3.028 -2.262 72.936 1.00 15.64 119 TYR A O 1
ATOM 945 N N . TYR A 1 129 ? -1.560 -3.968 73.104 1.00 14.73 120 TYR A N 1
ATOM 946 C CA . TYR A 1 129 ? -0.459 -3.270 72.424 1.00 15.24 120 TYR A CA 1
ATOM 947 C C . TYR A 1 129 ? -0.236 -3.941 71.090 1.00 15.92 120 TYR A C 1
ATOM 948 O O . TYR A 1 129 ? -0.099 -5.175 71.005 1.00 15.21 120 TYR A O 1
ATOM 957 N N . ASP A 1 130 ? -0.204 -3.116 70.052 1.00 16.13 121 ASP A N 1
ATOM 958 C CA . ASP A 1 130 ? 0.105 -3.570 68.722 1.00 16.62 121 ASP A CA 1
ATOM 959 C C . ASP A 1 130 ? 1.434 -2.915 68.340 1.00 16.19 121 ASP A C 1
ATOM 960 O O . ASP A 1 130 ? 1.474 -1.764 67.924 1.00 15.42 121 ASP A O 1
ATOM 965 N N . ILE A 1 131 ? 2.522 -3.652 68.534 1.00 15.21 122 ILE A N 1
ATOM 966 C CA . ILE A 1 131 ? 3.854 -3.092 68.410 1.00 14.98 122 ILE A CA 1
ATOM 967 C C . ILE A 1 131 ? 4.537 -3.487 67.107 1.00 15.41 122 ILE A C 1
ATOM 968 O O . ILE A 1 131 ? 4.526 -4.652 66.726 1.00 14.53 122 ILE A O 1
ATOM 973 N N . LYS A 1 132 ? 5.135 -2.499 66.444 1.00 15.07 123 LYS A N 1
ATOM 974 C CA . LYS A 1 132 ? 5.865 -2.711 65.197 1.00 16.14 123 LYS A CA 1
ATOM 975 C C . LYS A 1 132 ? 7.290 -2.231 65.428 1.00 16.30 123 LYS A C 1
ATOM 976 O O . LYS A 1 132 ? 7.499 -1.069 65.807 1.00 16.06 123 LYS A O 1
ATOM 982 N N . PHE A 1 133 ? 8.248 -3.124 65.197 1.00 15.91 124 PHE A N 1
ATOM 983 C CA . PHE A 1 133 ? 9.645 -2.859 65.477 1.00 16.70 124 PHE A CA 1
ATOM 984 C C . PHE A 1 133 ? 10.529 -2.999 64.218 1.00 16.64 124 PHE A C 1
ATOM 985 O O . PHE A 1 133 ? 10.410 -3.969 63.466 1.00 15.91 124 PHE A O 1
ATOM 993 N N . THR A 1 134 ? 11.394 -2.008 64.000 1.00 16.30 125 THR A N 1
ATOM 994 C CA . THR A 1 134 ? 12.410 -2.044 62.954 1.00 16.73 125 THR A CA 1
ATOM 995 C C . THR A 1 134 ? 13.757 -1.668 63.592 1.00 16.97 125 THR A C 1
ATOM 996 O O . THR A 1 134 ? 13.882 -0.605 64.194 1.00 16.46 125 THR A O 1
ATOM 1000 N N . GLY A 1 135 ? 14.749 -2.543 63.460 1.00 16.93 126 GLY A N 1
ATOM 1001 C CA . GLY A 1 135 ? 16.090 -2.279 63.979 1.00 15.90 126 GLY A CA 1
ATOM 1002 C C . GLY A 1 135 ? 17.019 -2.380 62.792 1.00 16.76 126 GLY A C 1
ATOM 1003 O O . GLY A 1 135 ? 17.008 -3.388 62.079 1.00 15.91 126 GLY A O 1
ATOM 1004 N N . LEU A 1 136 ? 17.803 -1.331 62.554 1.00 16.05 127 LEU A N 1
ATOM 1005 C CA . LEU A 1 136 ? 18.643 -1.307 61.376 1.00 17.23 127 LEU A CA 1
ATOM 1006 C C . LEU A 1 136 ? 20.046 -0.774 61.637 1.00 16.73 127 LEU A C 1
ATOM 1007 O O . LEU A 1 136 ? 20.294 -0.057 62.615 1.00 15.64 127 LEU A O 1
ATOM 1012 N N . ASN A 1 137 ? 20.951 -1.164 60.750 1.00 16.16 128 ASN A N 1
ATOM 1013 C CA . ASN A 1 137 ? 22.313 -0.659 60.725 1.00 15.79 128 ASN A CA 1
ATOM 1014 C C . ASN A 1 137 ? 23.099 -1.001 61.981 1.00 15.30 128 ASN A C 1
ATOM 1015 O O . ASN A 1 137 ? 23.992 -0.265 62.372 1.00 14.64 128 ASN A O 1
ATOM 1020 N N . PHE A 1 138 ? 22.765 -2.114 62.622 1.00 14.88 129 PHE A N 1
ATOM 1021 C CA . PHE A 1 138 ? 23.526 -2.512 63.801 1.00 14.85 129 PHE A CA 1
ATOM 1022 C C . PHE A 1 138 ? 24.784 -3.236 63.362 1.00 15.21 129 PHE A C 1
ATOM 1023 O O . PHE A 1 138 ? 24.702 -4.201 62.611 1.00 14.22 129 PHE A O 1
ATOM 1031 N N . PRO A 1 139 ? 25.955 -2.783 63.839 1.00 15.67 130 PRO A N 1
ATOM 1032 C CA . PRO A 1 139 ? 27.195 -3.417 63.379 1.00 16.14 130 PRO A CA 1
ATOM 1033 C C . PRO A 1 139 ? 27.335 -4.860 63.886 1.00 16.28 130 PRO A C 1
ATOM 1034 O O . PRO A 1 139 ? 26.833 -5.170 64.968 1.00 16.31 130 PRO A O 1
ATOM 1038 N N . PRO A 1 140 ? 27.995 -5.745 63.104 1.00 16.53 131 PRO A N 1
ATOM 1039 C CA . PRO A 1 140 ? 28.018 -7.166 63.472 1.00 16.90 131 PRO A CA 1
ATOM 1040 C C . PRO A 1 140 ? 28.807 -7.460 64.746 1.00 17.33 131 PRO A C 1
ATOM 1041 O O . PRO A 1 140 ? 28.527 -8.444 65.436 1.00 17.41 131 PRO A O 1
ATOM 1045 N N . ASN A 1 141 ? 29.763 -6.598 65.063 1.00 18.02 132 ASN A N 1
ATOM 1046 C CA . ASN A 1 141 ? 30.548 -6.747 66.284 1.00 18.83 132 ASN A CA 1
ATOM 1047 C C . ASN A 1 141 ? 30.132 -5.818 67.428 1.00 18.14 132 ASN A C 1
ATOM 1048 O O . ASN A 1 141 ? 30.815 -5.735 68.441 1.00 18.60 132 ASN A O 1
ATOM 1053 N N . GLY A 1 142 ? 29.000 -5.138 67.265 1.00 17.54 133 GLY A N 1
ATOM 1054 C CA . GLY A 1 142 ? 28.411 -4.339 68.335 1.00 16.70 133 GLY A CA 1
ATOM 1055 C C . GLY A 1 142 ? 27.802 -5.226 69.414 1.00 16.45 133 GLY A C 1
ATOM 1056 O O . GLY A 1 142 ? 27.535 -6.405 69.166 1.00 15.90 133 GLY A O 1
ATOM 1057 N N . PRO A 1 143 ? 27.580 -4.667 70.623 1.00 16.49 134 PRO A N 1
ATOM 1058 C CA . PRO A 1 143 ? 27.048 -5.410 71.770 1.00 16.44 134 PRO A CA 1
ATOM 1059 C C . PRO A 1 143 ? 25.629 -5.979 71.598 1.00 16.34 134 PRO A C 1
ATOM 1060 O O . PRO A 1 143 ? 25.289 -6.963 72.255 1.00 16.40 134 PRO A O 1
ATOM 1064 N N . VAL A 1 144 ? 24.825 -5.397 70.710 1.00 16.56 135 VAL A N 1
ATOM 1065 C CA . VAL A 1 144 ? 23.487 -5.932 70.415 1.00 15.79 135 VAL A CA 1
ATOM 1066 C C . VAL A 1 144 ? 23.553 -7.222 69.613 1.00 15.69 135 VAL A C 1
ATOM 1067 O O . VAL A 1 144 ? 23.066 -8.254 70.075 1.00 14.96 135 VAL A O 1
ATOM 1071 N N . VAL A 1 145 ? 24.166 -7.176 68.427 1.00 15.36 136 VAL A N 1
ATOM 1072 C CA . VAL A 1 145 ? 24.350 -8.380 67.632 1.00 14.94 136 VAL A CA 1
ATOM 1073 C C . VAL A 1 145 ? 25.147 -9.434 68.413 1.00 15.29 136 VAL A C 1
ATOM 1074 O O . VAL A 1 145 ? 24.827 -10.617 68.357 1.00 15.63 136 VAL A O 1
ATOM 1078 N N . GLN A 1 146 ? 26.160 -9.011 69.161 1.00 14.96 137 GLN A N 1
ATOM 1079 C CA . GLN A 1 146 ? 26.961 -9.964 69.942 1.00 15.52 137 GLN A CA 1
ATOM 1080 C C . GLN A 1 146 ? 26.305 -10.423 71.262 1.00 15.32 137 GLN A C 1
ATOM 1081 O O . GLN A 1 146 ? 26.884 -11.215 71.992 1.00 15.28 137 GLN A O 1
ATOM 1087 N N . LYS A 1 147 ? 25.114 -9.918 71.579 1.00 15.40 138 LYS A N 1
ATOM 1088 C CA . LYS A 1 147 ? 24.403 -10.367 72.792 1.00 15.61 138 LYS A CA 1
ATOM 1089 C C . LYS A 1 147 ? 25.242 -10.104 74.049 1.00 15.23 138 LYS A C 1
ATOM 1090 O O . LYS A 1 147 ? 25.381 -10.973 74.927 1.00 14.57 138 LYS A O 1
ATOM 1096 N N . LYS A 1 148 ? 25.818 -8.905 74.094 1.00 15.24 139 LYS A N 1
ATOM 1097 C CA . LYS A 1 148 ? 26.656 -8.471 75.195 1.00 15.77 139 LYS A CA 1
ATOM 1098 C C . LYS A 1 148 ? 25.923 -7.523 76.138 1.00 15.77 139 LYS A C 1
ATOM 1099 O O . LYS A 1 148 ? 26.460 -7.191 77.189 1.00 16.41 139 LYS A O 1
ATOM 1105 N N . THR A 1 149 ? 24.729 -7.066 75.753 1.00 15.55 140 THR A N 1
ATOM 1106 C CA . THR A 1 149 ? 23.911 -6.212 76.636 1.00 15.74 140 THR A CA 1
ATOM 1107 C C . THR A 1 149 ? 23.393 -7.042 77.815 1.00 16.06 140 THR A C 1
ATOM 1108 O O . THR A 1 149 ? 23.105 -8.233 77.672 1.00 15.07 140 THR A O 1
ATOM 1112 N N . THR A 1 150 ? 23.291 -6.402 78.974 1.00 16.88 141 THR A N 1
ATOM 1113 C CA . THR A 1 150 ? 22.958 -7.092 80.206 1.00 17.54 141 THR A CA 1
ATOM 1114 C C . THR A 1 150 ? 21.784 -6.446 80.935 1.00 18.08 141 THR A C 1
ATOM 1115 O O . THR A 1 150 ? 21.382 -6.938 81.989 1.00 19.14 141 THR A O 1
ATOM 1119 N N . GLY A 1 151 ? 21.232 -5.366 80.378 1.00 17.32 142 GLY A N 1
ATOM 1120 C CA . GLY A 1 151 ? 20.054 -4.727 80.953 1.00 16.89 142 GLY A CA 1
ATOM 1121 C C . GLY A 1 151 ? 20.139 -3.243 80.696 1.00 17.29 142 GLY A C 1
ATOM 1122 O O . GLY A 1 151 ? 21.018 -2.798 79.960 1.00 18.00 142 GLY A O 1
ATOM 1123 N N . TRP A 1 152 ? 19.244 -2.478 81.294 1.00 16.46 143 TRP A N 1
ATOM 1124 C CA . TRP A 1 152 ? 19.239 -1.027 81.116 1.00 16.56 143 TRP A CA 1
ATOM 1125 C C . TRP A 1 152 ? 19.547 -0.385 82.447 1.00 17.10 143 TRP A C 1
ATOM 1126 O O . TRP A 1 152 ? 19.167 -0.909 83.495 1.00 16.91 143 TRP A O 1
ATOM 1137 N N . GLU A 1 153 ? 20.258 0.736 82.414 1.00 15.95 144 GLU A N 1
ATOM 1138 C CA . GLU A 1 153 ? 20.297 1.608 83.580 1.00 15.89 144 GLU A CA 1
ATOM 1139 C C . GLU A 1 153 ? 18.888 2.156 83.821 1.00 16.14 144 GLU A C 1
ATOM 1140 O O . GLU A 1 153 ? 18.088 2.212 82.895 1.00 16.18 144 GLU A O 1
ATOM 1146 N N . PRO A 1 154 ? 18.576 2.560 85.065 1.00 16.50 145 PRO A N 1
ATOM 1147 C CA . PRO A 1 154 ? 17.395 3.400 85.231 1.00 17.04 145 PRO A CA 1
ATOM 1148 C C . PRO A 1 154 ? 17.499 4.676 84.358 1.00 16.63 145 PRO A C 1
ATOM 1149 O O . PRO A 1 154 ? 18.606 5.090 83.964 1.00 15.18 145 PRO A O 1
ATOM 1153 N N . SER A 1 155 ? 16.369 5.286 84.028 1.00 16.60 146 SER A N 1
ATOM 1154 C CA . SER A 1 155 ? 16.436 6.447 83.132 1.00 16.54 146 SER A CA 1
ATOM 1155 C C . SER A 1 155 ? 15.542 7.572 83.563 1.00 16.30 146 SER A C 1
ATOM 1156 O O . SER A 1 155 ? 14.662 7.414 84.405 1.00 16.06 146 SER A O 1
ATOM 1159 N N . THR A 1 156 ? 15.775 8.720 82.948 1.00 16.27 147 THR A N 1
ATOM 1160 C CA . THR A 1 156 ? 15.007 9.912 83.204 1.00 16.60 147 THR A CA 1
ATOM 1161 C C . THR A 1 156 ? 14.660 10.470 81.825 1.00 16.44 147 THR A C 1
ATOM 1162 O O . THR A 1 156 ? 15.551 10.815 81.033 1.00 16.16 147 THR A O 1
ATOM 1166 N N . GLU A 1 157 ? 13.367 10.558 81.553 1.00 15.37 148 GLU A N 1
ATOM 1167 C CA . GLU A 1 157 ? 12.871 11.131 80.316 1.00 15.20 148 GLU A CA 1
ATOM 1168 C C . GLU A 1 157 ? 12.429 12.560 80.550 1.00 15.12 148 GLU A C 1
ATOM 1169 O O . GLU A 1 157 ? 11.713 12.849 81.523 1.00 15.53 148 GLU A O 1
ATOM 1175 N N . ARG A 1 158 ? 12.881 13.474 79.682 1.00 14.69 149 ARG A N 1
ATOM 1176 C CA . ARG A 1 158 ? 12.361 14.819 79.686 1.00 13.87 149 ARG A CA 1
ATOM 1177 C C . ARG A 1 158 ? 11.206 14.931 78.699 1.00 13.85 149 ARG A C 1
ATOM 1178 O O . ARG A 1 158 ? 11.343 14.588 77.518 1.00 13.34 149 ARG A O 1
ATOM 1186 N N . LEU A 1 159 ? 10.091 15.490 79.179 1.00 13.94 150 LEU A N 1
ATOM 1187 C CA . LEU A 1 159 ? 8.858 15.580 78.411 1.00 14.20 150 LEU A CA 1
ATOM 1188 C C . LEU A 1 159 ? 8.397 16.998 78.322 1.00 14.22 150 LEU A C 1
ATOM 1189 O O . LEU A 1 159 ? 8.542 17.760 79.266 1.00 14.06 150 LEU A O 1
ATOM 1194 N N . TYR A 1 160 ? 7.826 17.343 77.181 1.00 13.73 151 TYR A N 1
ATOM 1195 C CA . TYR A 1 160 ? 7.226 18.656 77.010 1.00 13.81 151 TYR A CA 1
ATOM 1196 C C . TYR A 1 160 ? 6.075 18.526 76.008 1.00 14.17 151 TYR A C 1
ATOM 1197 O O . TYR A 1 160 ? 6.079 17.599 75.172 1.00 14.01 151 TYR A O 1
ATOM 1206 N N . PRO A 1 161 ? 5.049 19.396 76.137 1.00 14.23 152 PRO A N 1
ATOM 1207 C CA . PRO A 1 161 ? 3.939 19.376 75.202 1.00 14.32 152 PRO A CA 1
ATOM 1208 C C . PRO A 1 161 ? 4.271 20.143 73.925 1.00 15.14 152 PRO A C 1
ATOM 1209 O O . PRO A 1 161 ? 4.999 21.127 73.959 1.00 14.90 152 PRO A O 1
ATOM 1213 N N . ARG A 1 162 ? 3.714 19.692 72.811 1.00 16.17 153 ARG A N 1
ATOM 1214 C CA . ARG A 1 162 ? 3.902 20.349 71.519 1.00 17.19 153 ARG A CA 1
ATOM 1215 C C . ARG A 1 162 ? 2.730 19.934 70.642 1.00 17.19 153 ARG A C 1
ATOM 1216 O O . ARG A 1 162 ? 2.523 18.741 70.413 1.00 16.98 153 ARG A O 1
ATOM 1224 N N . ASP A 1 163 ? 1.940 20.915 70.206 1.00 18.23 154 ASP A N 1
ATOM 1225 C CA . ASP A 1 163 ? 0.841 20.692 69.247 1.00 19.23 154 ASP A CA 1
ATOM 1226 C C . ASP A 1 163 ? -0.189 19.666 69.755 1.00 18.58 154 ASP A C 1
ATOM 1227 O O . ASP A 1 163 ? -0.703 18.867 68.974 1.00 18.69 154 ASP A O 1
ATOM 1232 N N . GLY A 1 164 ? -0.469 19.680 71.059 1.00 18.07 155 GLY A N 1
ATOM 1233 C CA . GLY A 1 164 ? -1.424 18.735 71.650 1.00 17.52 155 GLY A CA 1
ATOM 1234 C C . GLY A 1 164 ? -0.899 17.320 71.800 1.00 17.38 155 GLY A C 1
ATOM 1235 O O . GLY A 1 164 ? -1.632 16.425 72.206 1.00 17.93 155 GLY A O 1
ATOM 1236 N N . VAL A 1 165 ? 0.371 17.098 71.478 1.00 16.89 156 VAL A N 1
ATOM 1237 C CA . VAL A 1 165 ? 0.964 15.800 71.726 1.00 17.25 156 VAL A CA 1
ATOM 1238 C C . VAL A 1 165 ? 2.119 15.935 72.722 1.00 17.24 156 VAL A C 1
ATOM 1239 O O . VAL A 1 165 ? 2.549 17.049 73.053 1.00 17.15 156 VAL A O 1
ATOM 1243 N N . LEU A 1 166 ? 2.589 14.797 73.205 1.00 16.59 157 LEU A N 1
ATOM 1244 C CA . LEU A 1 166 ? 3.651 14.771 74.179 1.00 18.13 157 LEU A CA 1
ATOM 1245 C C . LEU A 1 166 ? 4.934 14.235 73.556 1.00 17.87 157 LEU A C 1
ATOM 1246 O O . LEU A 1 166 ? 4.925 13.176 72.920 1.00 17.78 157 LEU A O 1
ATOM 1251 N N . ILE A 1 167 ? 6.026 14.963 73.765 1.00 17.57 158 ILE A N 1
ATOM 1252 C CA . ILE A 1 167 ? 7.346 14.558 73.303 1.00 18.12 158 ILE A CA 1
ATOM 1253 C C . ILE A 1 167 ? 8.256 14.257 74.489 1.00 17.85 158 ILE A C 1
ATOM 1254 O O . ILE A 1 167 ? 8.402 15.073 75.376 1.00 18.82 158 ILE A O 1
ATOM 1259 N N . GLY A 1 168 ? 8.858 13.080 74.499 1.00 17.57 159 GLY A N 1
ATOM 1260 C CA . GLY A 1 168 ? 9.798 12.722 75.547 1.00 17.95 159 GLY A CA 1
ATOM 1261 C C . GLY A 1 168 ? 11.106 12.323 74.919 1.00 17.76 159 GLY A C 1
ATOM 1262 O O . GLY A 1 168 ? 11.118 11.683 73.864 1.00 19.40 159 GLY A O 1
ATOM 1263 N N . ASP A 1 169 ? 12.206 12.715 75.545 1.00 16.98 160 ASP A N 1
ATOM 1264 C CA . ASP A 1 169 ? 13.533 12.354 75.051 1.00 15.84 160 ASP A CA 1
ATOM 1265 C C . ASP A 1 169 ? 14.313 11.799 76.222 1.00 15.30 160 ASP A C 1
ATOM 1266 O O . ASP A 1 169 ? 14.244 12.342 77.322 1.00 14.39 160 ASP A O 1
ATOM 1271 N N . ILE A 1 170 ? 15.060 10.730 75.977 1.00 14.77 161 ILE A N 1
ATOM 1272 C CA . ILE A 1 170 ? 15.918 10.103 76.994 1.00 15.26 161 ILE A CA 1
ATOM 1273 C C . ILE A 1 170 ? 17.349 9.956 76.483 1.00 15.03 161 ILE A C 1
ATOM 1274 O O . ILE A 1 170 ? 17.568 9.548 75.347 1.00 14.76 161 ILE A O 1
ATOM 1279 N N . HIS A 1 171 ? 18.315 10.308 77.324 1.00 14.72 162 HIS A N 1
ATOM 1280 C CA . HIS A 1 171 ? 19.677 9.870 77.154 1.00 14.28 162 HIS A CA 1
ATOM 1281 C C . HIS A 1 171 ? 19.853 8.644 78.019 1.00 14.42 162 HIS A C 1
ATOM 1282 O O . HIS A 1 171 ? 19.957 8.722 79.253 1.00 14.30 162 HIS A O 1
ATOM 1289 N N . HIS A 1 172 ? 19.851 7.507 77.348 1.00 14.21 163 HIS A N 1
ATOM 1290 C CA . HIS A 1 172 ? 19.683 6.222 78.025 1.00 14.69 163 HIS A CA 1
ATOM 1291 C C . HIS A 1 172 ? 20.934 5.390 77.818 1.00 15.29 163 HIS A C 1
ATOM 1292 O O . HIS A 1 172 ? 21.849 5.803 77.095 1.00 14.31 163 HIS A O 1
ATOM 1299 N N . ALA A 1 173 ? 20.966 4.197 78.397 1.00 15.68 164 ALA A N 1
ATOM 1300 C CA . ALA A 1 173 ? 22.130 3.336 78.197 1.00 15.34 164 ALA A CA 1
ATOM 1301 C C . ALA A 1 173 ? 21.843 1.945 78.629 1.00 15.30 164 ALA A C 1
ATOM 1302 O O . ALA A 1 173 ? 21.208 1.724 79.654 1.00 14.70 164 ALA A O 1
ATOM 1304 N N . LEU A 1 174 ? 22.333 1.006 77.832 1.00 15.70 165 LEU A N 1
ATOM 1305 C CA . LEU A 1 174 ? 22.357 -0.392 78.200 1.00 16.45 165 LEU A CA 1
ATOM 1306 C C . LEU A 1 174 ? 23.655 -0.636 78.919 1.00 16.46 165 LEU A C 1
ATOM 1307 O O . LEU A 1 174 ? 24.676 -0.022 78.606 1.00 16.68 165 LEU A O 1
ATOM 1312 N N . THR A 1 175 ? 23.614 -1.495 79.920 1.00 16.52 166 THR A N 1
ATOM 1313 C CA . THR A 1 175 ? 24.828 -1.979 80.544 1.00 16.85 166 THR A CA 1
ATOM 1314 C C . THR A 1 175 ? 25.342 -3.088 79.620 1.00 17.05 166 THR A C 1
ATOM 1315 O O . THR A 1 175 ? 24.558 -3.758 78.965 1.00 17.66 166 THR A O 1
ATOM 1319 N N . VAL A 1 176 ? 26.650 -3.251 79.529 1.00 18.03 167 VAL A N 1
ATOM 1320 C CA . VAL A 1 176 ? 27.211 -4.351 78.738 1.00 19.35 167 VAL A CA 1
ATOM 1321 C C . VAL A 1 176 ? 28.115 -5.236 79.582 1.00 19.77 167 VAL A C 1
ATOM 1322 O O . VAL A 1 176 ? 28.665 -4.787 80.581 1.00 19.38 167 VAL A O 1
ATOM 1326 N N . GLU A 1 177 ? 28.294 -6.479 79.145 1.00 21.57 168 GLU A N 1
ATOM 1327 C CA . GLU A 1 177 ? 29.023 -7.530 79.893 1.00 23.57 168 GLU A CA 1
ATOM 1328 C C . GLU A 1 177 ? 30.348 -7.198 80.607 1.00 24.86 168 GLU A C 1
ATOM 1329 O O . GLU A 1 177 ? 30.562 -7.595 81.773 1.00 25.85 168 GLU A O 1
ATOM 1332 N N . GLY A 1 178 ? 31.271 -6.528 79.934 1.00 25.40 169 GLY A N 1
ATOM 1333 C CA . GLY A 1 178 ? 32.555 -6.282 80.601 1.00 26.87 169 GLY A CA 1
ATOM 1334 C C . GLY A 1 178 ? 32.490 -5.261 81.731 1.00 27.46 169 GLY A C 1
ATOM 1335 O O . GLY A 1 178 ? 33.498 -4.968 82.388 1.00 28.69 169 GLY A O 1
ATOM 1336 N N . GLY A 1 179 ? 31.293 -4.745 81.985 1.00 27.25 170 GLY A N 1
ATOM 1337 C CA . GLY A 1 179 ? 31.143 -3.454 82.614 1.00 26.40 170 GLY A CA 1
ATOM 1338 C C . GLY A 1 179 ? 31.131 -2.510 81.422 1.00 26.02 170 GLY A C 1
ATOM 1339 O O . GLY A 1 179 ? 31.587 -2.879 80.317 1.00 27.36 170 GLY A O 1
ATOM 1340 N N . GLY A 1 180 ? 30.626 -1.301 81.611 1.00 24.02 171 GLY A N 1
ATOM 1341 C CA . GLY A 1 180 ? 30.544 -0.382 80.487 1.00 21.47 171 GLY A CA 1
ATOM 1342 C C . GLY A 1 180 ? 29.113 -0.160 80.032 1.00 19.33 171 GLY A C 1
ATOM 1343 O O . GLY A 1 180 ? 28.177 -0.848 80.458 1.00 18.11 171 GLY A O 1
ATOM 1344 N N . HIS A 1 181 ? 28.951 0.834 79.174 1.00 17.65 172 HIS A N 1
ATOM 1345 C CA . HIS A 1 181 ? 27.635 1.245 78.746 1.00 15.94 172 HIS A CA 1
ATOM 1346 C C . HIS A 1 181 ? 27.565 1.346 77.255 1.00 15.44 172 HIS A C 1
ATOM 1347 O O . HIS A 1 181 ? 28.566 1.571 76.585 1.00 15.17 172 HIS A O 1
ATOM 1354 N N . TYR A 1 182 ? 26.363 1.194 76.750 1.00 14.59 173 TYR A N 1
ATOM 1355 C CA . TYR A 1 182 ? 26.119 1.330 75.343 1.00 15.05 173 TYR A CA 1
ATOM 1356 C C . TYR A 1 182 ? 24.999 2.351 75.286 1.00 14.53 173 TYR A C 1
ATOM 1357 O O . TYR A 1 182 ? 23.859 2.064 75.653 1.00 14.29 173 TYR A O 1
ATOM 1366 N N . ALA A 1 183 ? 25.346 3.559 74.857 1.00 14.10 174 ALA A N 1
ATOM 1367 C CA . ALA A 1 183 ? 24.465 4.709 74.990 1.00 14.25 174 ALA A CA 1
ATOM 1368 C C . ALA A 1 183 ? 23.460 4.812 73.849 1.00 15.16 174 ALA A C 1
ATOM 1369 O O . ALA A 1 183 ? 23.700 4.371 72.729 1.00 13.81 174 ALA A O 1
ATOM 1371 N N . CYS A 1 184 ? 22.340 5.446 74.138 1.00 15.67 175 CYS A N 1
ATOM 1372 C CA . CYS A 1 184 ? 21.306 5.614 73.156 1.00 17.09 175 CYS A CA 1
ATOM 1373 C C . CYS A 1 184 ? 20.506 6.866 73.433 1.00 17.82 175 CYS A C 1
ATOM 1374 O O . CYS A 1 184 ? 20.308 7.253 74.584 1.00 18.82 175 CYS A O 1
ATOM 1379 N N . ASP A 1 185 ? 20.079 7.510 72.362 1.00 18.06 176 ASP A N 1
ATOM 1380 C CA . ASP A 1 185 ? 19.266 8.693 72.451 1.00 17.06 176 ASP A CA 1
ATOM 1381 C C . ASP A 1 185 ? 17.895 8.271 71.978 1.00 16.81 176 ASP A C 1
ATOM 1382 O O . ASP A 1 185 ? 17.730 7.880 70.822 1.00 15.73 176 ASP A O 1
ATOM 1387 N N . ILE A 1 186 ? 16.919 8.334 72.879 1.00 16.70 177 ILE A N 1
ATOM 1388 C CA . ILE A 1 186 ? 15.580 7.869 72.593 1.00 16.61 177 ILE A CA 1
ATOM 1389 C C . ILE A 1 186 ? 14.631 9.065 72.495 1.00 17.60 177 ILE A C 1
ATOM 1390 O O . ILE A 1 186 ? 14.611 9.919 73.374 1.00 17.22 177 ILE A O 1
ATOM 1395 N N . LYS A 1 187 ? 13.878 9.135 71.400 1.00 17.24 178 LYS A N 1
ATOM 1396 C CA . LYS A 1 187 ? 12.780 10.075 71.297 1.00 17.51 178 LYS A CA 1
ATOM 1397 C C . LYS A 1 187 ? 11.473 9.305 71.153 1.00 17.42 178 LYS A C 1
ATOM 1398 O O . LYS A 1 187 ? 11.384 8.376 70.364 1.00 17.20 178 LYS A O 1
ATOM 1404 N N . THR A 1 188 ? 10.475 9.664 71.956 1.00 16.91 179 THR A N 1
ATOM 1405 C CA . THR A 1 188 ? 9.130 9.137 71.813 1.00 15.89 179 THR A CA 1
ATOM 1406 C C . THR A 1 188 ? 8.109 10.270 71.643 1.00 16.42 179 THR A C 1
ATOM 1407 O O . THR A 1 188 ? 8.169 11.302 72.345 1.00 17.21 179 THR A O 1
ATOM 1411 N N . VAL A 1 189 ? 7.209 10.121 70.676 1.00 16.42 180 VAL A N 1
ATOM 1412 C CA . VAL A 1 189 ? 6.096 11.060 70.540 1.00 15.39 180 VAL A CA 1
ATOM 1413 C C . VAL A 1 189 ? 4.816 10.291 70.899 1.00 15.74 180 VAL A C 1
ATOM 1414 O O . VAL A 1 189 ? 4.552 9.219 70.351 1.00 16.11 180 VAL A O 1
ATOM 1418 N N . TYR A 1 190 ? 4.043 10.838 71.830 1.00 15.40 181 TYR A N 1
ATOM 1419 C CA . TYR A 1 190 ? 2.843 10.178 72.357 1.00 15.64 181 TYR A CA 1
ATOM 1420 C C . TYR A 1 190 ? 1.641 10.977 71.874 1.00 15.75 181 TYR A C 1
ATOM 1421 O O . TYR A 1 190 ? 1.582 12.199 72.099 1.00 16.24 181 TYR A O 1
ATOM 1430 N N . ARG A 1 191 ? 0.715 10.307 71.193 1.00 14.92 182 ARG A N 1
ATOM 1431 C CA . ARG A 1 191 ? -0.449 10.954 70.546 1.00 15.14 182 ARG A CA 1
ATOM 1432 C C . ARG A 1 191 ? -1.766 10.363 71.034 1.00 15.41 182 ARG A C 1
ATOM 1433 O O . ARG A 1 191 ? -2.110 9.232 70.657 1.00 14.83 182 ARG A O 1
ATOM 1441 N N . ALA A 1 192 ? -2.513 11.125 71.829 1.00 15.38 183 ALA A N 1
ATOM 1442 C CA . ALA A 1 192 ? -3.848 10.714 72.226 1.00 16.23 183 ALA A CA 1
ATOM 1443 C C . ALA A 1 192 ? -4.670 10.596 70.944 1.00 16.65 183 ALA A C 1
ATOM 1444 O O . ALA A 1 192 ? -4.529 11.422 70.036 1.00 15.49 183 ALA A O 1
ATOM 1446 N N . LYS A 1 193 ? -5.492 9.553 70.849 1.00 16.75 184 LYS A N 1
ATOM 1447 C CA . LYS A 1 193 ? -6.368 9.397 69.704 1.00 18.51 184 LYS A CA 1
ATOM 1448 C C . LYS A 1 193 ? -7.462 10.486 69.697 1.00 19.69 184 LYS A C 1
ATOM 1449 O O . LYS A 1 193 ? -7.908 10.928 68.636 1.00 19.34 184 LYS A O 1
ATOM 1455 N N . LYS A 1 194 ? -7.857 10.946 70.886 1.00 20.92 185 LYS A N 1
ATOM 1456 C CA . LYS A 1 194 ? -8.793 12.073 71.000 1.00 22.38 185 LYS A CA 1
ATOM 1457 C C . LYS A 1 194 ? -8.080 13.295 71.583 1.00 22.23 185 LYS A C 1
ATOM 1458 O O . LYS A 1 194 ? -7.386 13.175 72.592 1.00 21.82 185 LYS A O 1
ATOM 1464 N N . ALA A 1 195 ? -8.262 14.458 70.958 1.00 22.40 186 ALA A N 1
ATOM 1465 C CA . ALA A 1 195 ? -7.626 15.715 71.394 1.00 23.25 186 ALA A CA 1
ATOM 1466 C C . ALA A 1 195 ? -7.740 15.973 72.908 1.00 23.72 186 ALA A C 1
ATOM 1467 O O . ALA A 1 195 ? -8.849 16.016 73.448 1.00 24.10 186 ALA A O 1
ATOM 1469 N N . ALA A 1 196 ? -6.600 16.134 73.585 1.00 23.83 187 ALA A N 1
ATOM 1470 C CA . ALA A 1 196 ? -6.588 16.384 75.034 1.00 24.41 187 ALA A CA 1
ATOM 1471 C C . ALA A 1 196 ? -7.222 17.728 75.417 1.00 24.72 187 ALA A C 1
ATOM 1472 O O . ALA A 1 196 ? -7.153 18.692 74.653 1.00 24.38 187 ALA A O 1
ATOM 1474 N N . LEU A 1 197 ? -7.819 17.779 76.609 1.00 25.01 188 LEU A N 1
ATOM 1475 C CA . LEU A 1 197 ? -8.429 19.008 77.134 1.00 25.83 188 LEU A CA 1
ATOM 1476 C C . LEU A 1 197 ? -7.407 19.904 77.848 1.00 25.58 188 LEU A C 1
ATOM 1477 O O . LEU A 1 197 ? -7.539 21.120 77.862 1.00 25.86 188 LEU A O 1
ATOM 1482 N N . LYS A 1 198 ? -6.406 19.279 78.453 1.00 24.75 189 LYS A N 1
ATOM 1483 C CA . LYS A 1 198 ? -5.334 19.983 79.144 1.00 23.59 189 LYS A CA 1
ATOM 1484 C C . LYS A 1 198 ? -4.050 19.237 78.804 1.00 22.02 189 LYS A C 1
ATOM 1485 O O . LYS A 1 198 ? -4.094 18.057 78.441 1.00 21.23 189 LYS A O 1
ATOM 1495 N N . MET A 1 199 ? -2.920 19.934 78.905 1.00 20.35 190 MET A N 1
ATOM 1496 C CA . MET A 1 199 ? -1.615 19.341 78.658 1.00 19.05 190 MET A CA 1
ATOM 1497 C C . MET A 1 199 ? -0.728 19.518 79.885 1.00 17.92 190 MET A C 1
ATOM 1498 O O . MET A 1 199 ? -0.834 20.538 80.572 1.00 17.55 190 MET A O 1
ATOM 1503 N N . PRO A 1 200 ? 0.187 18.556 80.142 1.00 16.43 191 PRO A N 1
ATOM 1504 C CA . PRO A 1 200 ? 1.163 18.811 81.197 1.00 16.13 191 PRO A CA 1
ATOM 1505 C C . PRO A 1 200 ? 2.209 19.798 80.671 1.00 16.12 191 PRO A C 1
ATOM 1506 O O . PRO A 1 200 ? 2.250 20.089 79.464 1.00 15.73 191 PRO A O 1
ATOM 1510 N N . GLY A 1 201 ? 3.026 20.340 81.564 1.00 16.47 192 GLY A N 1
ATOM 1511 C CA . GLY A 1 201 ? 4.114 21.199 81.141 1.00 15.72 192 GLY A CA 1
ATOM 1512 C C . GLY A 1 201 ? 5.383 20.384 80.986 1.00 15.26 192 GLY A C 1
ATOM 1513 O O . GLY A 1 201 ? 5.343 19.175 80.749 1.00 16.07 192 GLY A O 1
ATOM 1514 N N . TYR A 1 202 ? 6.503 21.078 81.113 1.00 14.38 193 TYR A N 1
ATOM 1515 C CA . TYR A 1 202 ? 7.843 20.531 81.028 1.00 14.07 193 TYR A CA 1
ATOM 1516 C C . TYR A 1 202 ? 8.097 19.709 82.277 1.00 13.48 193 TYR A C 1
ATOM 1517 O O . TYR A 1 202 ? 8.038 20.238 83.382 1.00 13.90 193 TYR A O 1
ATOM 1526 N N . HIS A 1 203 ? 8.343 18.411 82.123 1.00 13.11 194 HIS A N 1
ATOM 1527 C CA . HIS A 1 203 ? 8.490 17.532 83.287 1.00 12.63 194 HIS A CA 1
ATOM 1528 C C . HIS A 1 203 ? 9.319 16.311 82.915 1.00 12.99 194 HIS A C 1
ATOM 1529 O O . HIS A 1 203 ? 9.845 16.240 81.813 1.00 12.83 194 HIS A O 1
ATOM 1536 N N . TYR A 1 204 ? 9.477 15.403 83.870 1.00 12.98 195 TYR A N 1
ATOM 1537 C CA . TYR A 1 204 ? 10.359 14.264 83.742 1.00 13.92 195 TYR A CA 1
ATOM 1538 C C . TYR A 1 204 ? 9.638 13.014 84.175 1.00 14.28 195 TYR A C 1
ATOM 1539 O O . TYR A 1 204 ? 8.702 13.077 84.991 1.00 14.71 195 TYR A O 1
ATOM 1548 N N . VAL A 1 205 ? 10.067 11.883 83.636 1.00 14.44 196 VAL A N 1
ATOM 1549 C CA . VAL A 1 205 ? 9.624 10.590 84.125 1.00 14.27 196 VAL A CA 1
ATOM 1550 C C . VAL A 1 205 ? 10.881 9.773 84.427 1.00 15.69 196 VAL A C 1
ATOM 1551 O O . VAL A 1 205 ? 11.756 9.609 83.554 1.00 15.63 196 VAL A O 1
ATOM 1555 N N . ASP A 1 206 ? 10.972 9.291 85.665 1.00 14.99 197 ASP A N 1
ATOM 1556 C CA . ASP A 1 206 ? 12.044 8.421 86.101 1.00 15.56 197 ASP A CA 1
ATOM 1557 C C . ASP A 1 206 ? 11.544 6.985 85.962 1.00 16.71 197 ASP A C 1
ATOM 1558 O O . ASP A 1 206 ? 10.444 6.662 86.456 1.00 17.06 197 ASP A O 1
ATOM 1563 N N . THR A 1 207 ? 12.344 6.127 85.322 1.00 16.42 198 THR A N 1
ATOM 1564 C CA . THR A 1 207 ? 11.935 4.770 85.062 1.00 16.45 198 THR A CA 1
ATOM 1565 C C . THR A 1 207 ? 13.065 3.817 85.441 1.00 16.60 198 THR A C 1
ATOM 1566 O O . THR A 1 207 ? 14.237 4.127 85.258 1.00 16.01 198 THR A O 1
ATOM 1570 N N . LYS A 1 208 ? 12.708 2.661 85.983 1.00 16.42 199 LYS A N 1
ATOM 1571 C CA . LYS A 1 208 ? 13.641 1.570 86.129 1.00 16.41 199 LYS A CA 1
ATOM 1572 C C . LYS A 1 208 ? 12.956 0.320 85.578 1.00 16.63 199 LYS A C 1
ATOM 1573 O O . LYS A 1 208 ? 11.898 -0.065 86.067 1.00 17.20 199 LYS A O 1
ATOM 1579 N N . LEU A 1 209 ? 13.580 -0.301 84.581 1.00 15.72 200 LEU A N 1
ATOM 1580 C CA . LEU A 1 209 ? 13.140 -1.568 84.010 1.00 15.43 200 LEU A CA 1
ATOM 1581 C C . LEU A 1 209 ? 14.170 -2.649 84.295 1.00 14.74 200 LEU A C 1
ATOM 1582 O O . LEU A 1 209 ? 15.378 -2.453 84.065 1.00 13.31 200 LEU A O 1
ATOM 1587 N N . VAL A 1 210 ? 13.700 -3.787 84.812 1.00 14.43 201 VAL A N 1
ATOM 1588 C CA . VAL A 1 210 ? 14.588 -4.914 85.091 1.00 14.90 201 VAL A CA 1
ATOM 1589 C C . VAL A 1 210 ? 13.985 -6.225 84.581 1.00 14.49 201 VAL A C 1
ATOM 1590 O O . VAL A 1 210 ? 12.764 -6.376 84.514 1.00 13.93 201 VAL A O 1
ATOM 1594 N N . ILE A 1 211 ? 14.857 -7.152 84.196 1.00 14.02 202 ILE A N 1
ATOM 1595 C CA . ILE A 1 211 ? 14.443 -8.506 83.885 1.00 14.19 202 ILE A CA 1
ATOM 1596 C C . ILE A 1 211 ? 14.223 -9.241 85.205 1.00 13.17 202 ILE A C 1
ATOM 1597 O O . ILE A 1 211 ? 15.071 -9.227 86.093 1.00 13.11 202 ILE A O 1
ATOM 1602 N N . TRP A 1 212 ? 13.075 -9.875 85.336 1.00 12.97 203 TRP A N 1
ATOM 1603 C CA . TRP A 1 212 ? 12.767 -10.650 86.518 1.00 11.54 203 TRP A CA 1
ATOM 1604 C C . TRP A 1 212 ? 12.991 -12.131 86.355 1.00 12.66 203 TRP A C 1
ATOM 1605 O O . TRP A 1 212 ? 13.183 -12.839 87.336 1.00 11.63 203 TRP A O 1
ATOM 1616 N N . ASN A 1 213 ? 12.906 -12.624 85.124 1.00 12.53 204 ASN A N 1
ATOM 1617 C CA . ASN A 1 213 ? 13.177 -14.033 84.873 1.00 13.29 204 ASN A CA 1
ATOM 1618 C C . ASN A 1 213 ? 13.385 -14.181 83.379 1.00 13.60 204 ASN A C 1
ATOM 1619 O O . ASN A 1 213 ? 12.886 -13.378 82.612 1.00 12.96 204 ASN A O 1
ATOM 1624 N N . ASN A 1 214 ? 14.110 -15.214 82.963 1.00 14.27 205 ASN A N 1
ATOM 1625 C CA . ASN A 1 214 ? 14.308 -15.495 81.555 1.00 15.57 205 ASN A CA 1
ATOM 1626 C C . ASN A 1 214 ? 14.846 -16.896 81.425 1.00 16.49 205 ASN A C 1
ATOM 1627 O O . ASN A 1 214 ? 15.476 -17.412 82.352 1.00 16.28 205 ASN A O 1
ATOM 1632 N N . ASP A 1 215 ? 14.586 -17.539 80.300 1.00 17.48 206 ASP A N 1
ATOM 1633 C CA . ASP A 1 215 ? 15.303 -18.776 80.035 1.00 18.42 206 ASP A CA 1
ATOM 1634 C C . ASP A 1 215 ? 16.653 -18.496 79.365 1.00 19.22 206 ASP A C 1
ATOM 1635 O O . ASP A 1 215 ? 16.954 -17.345 78.982 1.00 18.30 206 ASP A O 1
ATOM 1640 N N . LYS A 1 216 ? 17.467 -19.546 79.270 1.00 20.25 207 LYS A N 1
ATOM 1641 C CA . LYS A 1 216 ? 18.800 -19.518 78.666 1.00 21.38 207 LYS A CA 1
ATOM 1642 C C . LYS A 1 216 ? 18.882 -18.651 77.410 1.00 21.37 207 LYS A C 1
ATOM 1643 O O . LYS A 1 216 ? 19.685 -17.723 77.318 1.00 21.83 207 LYS A O 1
ATOM 1646 N N . GLU A 1 217 ? 18.029 -18.968 76.450 1.00 21.93 208 GLU A N 1
ATOM 1647 C CA . GLU A 1 217 ? 18.108 -18.395 75.122 1.00 22.74 208 GLU A CA 1
ATOM 1648 C C . GLU A 1 217 ? 17.219 -17.163 74.995 1.00 21.98 208 GLU A C 1
ATOM 1649 O O . GLU A 1 217 ? 17.055 -16.639 73.888 1.00 22.94 208 GLU A O 1
ATOM 1655 N N . PHE A 1 218 ? 16.657 -16.692 76.114 1.00 20.95 209 PHE A N 1
ATOM 1656 C CA . PHE A 1 218 ? 15.720 -15.548 76.117 1.00 19.80 209 PHE A CA 1
ATOM 1657 C C . PHE A 1 218 ? 14.553 -15.744 75.131 1.00 19.16 209 PHE A C 1
ATOM 1658 O O . PHE A 1 218 ? 14.204 -14.841 74.372 1.00 19.07 209 PHE A O 1
ATOM 1666 N N . MET A 1 219 ? 13.985 -16.943 75.127 1.00 17.94 210 MET A N 1
ATOM 1667 C CA . MET A 1 219 ? 12.769 -17.225 74.362 1.00 17.89 210 MET A CA 1
ATOM 1668 C C . MET A 1 219 ? 11.525 -16.879 75.175 1.00 17.08 210 MET A C 1
ATOM 1669 O O . MET A 1 219 ? 10.467 -16.627 74.611 1.00 16.26 210 MET A O 1
ATOM 1674 N N . LYS A 1 220 ? 11.686 -16.861 76.501 1.00 16.38 211 LYS A N 1
ATOM 1675 C CA . LYS A 1 220 ? 10.648 -16.455 77.444 1.00 15.59 211 LYS A CA 1
ATOM 1676 C C . LYS A 1 220 ? 11.288 -15.572 78.467 1.00 15.28 211 LYS A C 1
ATOM 1677 O O . LYS A 1 220 ? 12.296 -15.967 79.078 1.00 15.62 211 LYS A O 1
ATOM 1683 N N . VAL A 1 221 ? 10.678 -14.414 78.686 1.00 14.67 212 VAL A N 1
ATOM 1684 C CA . VAL A 1 221 ? 11.225 -13.386 79.566 1.00 14.91 212 VAL A CA 1
ATOM 1685 C C . VAL A 1 221 ? 10.125 -12.716 80.374 1.00 14.98 212 VAL A C 1
ATOM 1686 O O . VAL A 1 221 ? 9.074 -12.379 79.829 1.00 14.66 212 VAL A O 1
ATOM 1690 N N . GLU A 1 222 ? 10.395 -12.495 81.661 1.00 14.62 213 GLU A N 1
ATOM 1691 C CA . GLU A 1 222 ? 9.532 -11.722 82.532 1.00 13.82 213 GLU A CA 1
ATOM 1692 C C . GLU A 1 222 ? 10.318 -10.459 82.900 1.00 14.43 213 GLU A C 1
ATOM 1693 O O . GLU A 1 222 ? 11.479 -10.545 83.311 1.00 14.56 213 GLU A O 1
ATOM 1699 N N . GLU A 1 223 ? 9.707 -9.299 82.703 1.00 13.19 214 GLU A N 1
ATOM 1700 C CA . GLU A 1 223 ? 10.366 -8.057 83.028 1.00 15.42 214 GLU A CA 1
ATOM 1701 C C . GLU A 1 223 ? 9.410 -7.117 83.734 1.00 14.99 214 GLU A C 1
ATOM 1702 O O . GLU A 1 223 ? 8.194 -7.171 83.539 1.00 15.11 214 GLU A O 1
ATOM 1708 N N . HIS A 1 224 ? 9.987 -6.242 84.540 1.00 15.35 215 HIS A N 1
ATOM 1709 C CA . HIS A 1 224 ? 9.227 -5.405 85.412 1.00 15.12 215 HIS A CA 1
ATOM 1710 C C . HIS A 1 224 ? 9.708 -3.962 85.288 1.00 15.37 215 HIS A C 1
ATOM 1711 O O . HIS A 1 224 ? 10.917 -3.708 85.164 1.00 15.71 215 HIS A O 1
ATOM 1718 N N . GLU A 1 225 ? 8.746 -3.040 85.276 1.00 14.28 216 GLU A N 1
ATOM 1719 C CA . GLU A 1 225 ? 9.004 -1.621 85.101 1.00 16.29 216 GLU A CA 1
ATOM 1720 C C . GLU A 1 225 ? 8.348 -0.840 86.227 1.00 16.29 216 GLU A C 1
ATOM 1721 O O . GLU A 1 225 ? 7.203 -1.120 86.593 1.00 16.83 216 GLU A O 1
ATOM 1727 N N . ILE A 1 226 ? 9.081 0.112 86.806 1.00 16.80 217 ILE A N 1
ATOM 1728 C CA . ILE A 1 226 ? 8.496 1.074 87.723 1.00 16.26 217 ILE A CA 1
ATOM 1729 C C . ILE A 1 226 ? 8.785 2.464 87.152 1.00 16.84 217 ILE A C 1
ATOM 1730 O O . ILE A 1 226 ? 9.885 2.706 86.666 1.00 17.29 217 ILE A O 1
ATOM 1739 N N . ALA A 1 227 ? 7.801 3.363 87.189 1.00 16.50 218 ALA A N 1
ATOM 1740 C CA . ALA A 1 227 ? 7.957 4.691 86.557 1.00 15.22 218 ALA A CA 1
ATOM 1741 C C . ALA A 1 227 ? 7.158 5.751 87.298 1.00 14.96 218 ALA A C 1
ATOM 1742 O O . ALA A 1 227 ? 6.022 5.511 87.698 1.00 14.83 218 ALA A O 1
ATOM 1744 N N . VAL A 1 228 ? 7.774 6.918 87.496 1.00 15.36 219 VAL A N 1
ATOM 1745 C CA . VAL A 1 228 ? 7.196 8.004 88.281 1.00 15.80 219 VAL A CA 1
ATOM 1746 C C . VAL A 1 228 ? 7.438 9.321 87.563 1.00 15.38 219 VAL A C 1
ATOM 1747 O O . VAL A 1 228 ? 8.550 9.579 87.098 1.00 15.84 219 VAL A O 1
ATOM 1751 N N . ALA A 1 229 ? 6.403 10.158 87.505 1.00 14.55 220 ALA A N 1
ATOM 1752 C CA . ALA A 1 229 ? 6.488 11.468 86.893 1.00 13.62 220 ALA A CA 1
ATOM 1753 C C . ALA A 1 229 ? 6.760 12.507 87.960 1.00 13.63 220 ALA A C 1
ATOM 1754 O O . ALA A 1 229 ? 6.274 12.407 89.097 1.00 12.69 220 ALA A O 1
ATOM 1756 N N . ARG A 1 230 ? 7.520 13.517 87.582 1.00 12.45 221 ARG A N 1
ATOM 1757 C CA . ARG A 1 230 ? 7.909 14.534 88.533 1.00 13.88 221 ARG A CA 1
ATOM 1758 C C . ARG A 1 230 ? 8.347 15.776 87.785 1.00 13.55 221 ARG A C 1
ATOM 1759 O O . ARG A 1 230 ? 8.591 15.730 86.579 1.00 13.24 221 ARG A O 1
ATOM 1767 N N . HIS A 1 231 ? 8.429 16.886 88.506 1.00 14.40 222 HIS A N 1
ATOM 1768 C CA . HIS A 1 231 ? 9.070 18.078 87.997 1.00 14.94 222 HIS A CA 1
ATOM 1769 C C . HIS A 1 231 ? 10.558 18.025 88.272 1.00 14.77 222 HIS A C 1
ATOM 1770 O O . HIS A 1 231 ? 11.020 17.216 89.075 1.00 14.05 222 HIS A O 1
ATOM 1777 N N . HIS A 1 232 ? 11.302 18.916 87.630 1.00 14.18 223 HIS A N 1
ATOM 1778 C CA . HIS A 1 232 ? 12.717 19.068 87.922 1.00 14.80 223 HIS A CA 1
ATOM 1779 C C . HIS A 1 232 ? 12.903 19.264 89.420 1.00 16.35 223 HIS A C 1
ATOM 1780 O O . HIS A 1 232 ? 12.092 19.943 90.050 1.00 15.93 223 HIS A O 1
ATOM 1787 N N . PRO A 1 233 ? 13.983 18.700 89.998 1.00 18.69 224 PRO A N 1
ATOM 1788 C CA . PRO A 1 233 ? 14.245 18.842 91.435 1.00 20.18 224 PRO A CA 1
ATOM 1789 C C . PRO A 1 233 ? 14.278 20.290 91.888 1.00 21.98 224 PRO A C 1
ATOM 1790 O O . PRO A 1 233 ? 13.877 20.581 93.002 1.00 23.31 224 PRO A O 1
ATOM 1794 N N . PHE A 1 234 ? 14.724 21.203 91.034 1.00 23.52 225 PHE A N 1
ATOM 1795 C CA . PHE A 1 234 ? 14.833 22.603 91.447 1.00 25.65 225 PHE A CA 1
ATOM 1796 C C . PHE A 1 234 ? 13.520 23.342 91.235 1.00 27.69 225 PHE A C 1
ATOM 1797 O O . PHE A 1 234 ? 13.411 24.527 91.569 1.00 28.70 225 PHE A O 1
ATOM 1805 N N . TYR A 1 235 ? 12.535 22.661 90.659 1.00 29.41 226 TYR A N 1
ATOM 1806 C CA . TYR A 1 235 ? 11.238 23.272 90.368 1.00 31.41 226 TYR A CA 1
ATOM 1807 C C . TYR A 1 235 ? 10.683 24.007 91.588 1.00 31.91 226 TYR A C 1
ATOM 1808 O O . TYR A 1 235 ? 10.419 25.218 91.494 1.00 32.17 226 TYR A O 1
ATOM 1817 N N . VAL B 1 18 ? 18.308 -16.413 36.821 1.00 24.13 7 VAL B N 1
ATOM 1818 C CA . VAL B 1 18 ? 17.097 -15.981 37.574 1.00 24.33 7 VAL B CA 1
ATOM 1819 C C . VAL B 1 18 ? 16.470 -14.730 36.956 1.00 24.32 7 VAL B C 1
ATOM 1820 O O . VAL B 1 18 ? 15.248 -14.653 36.795 1.00 24.59 7 VAL B O 1
ATOM 1822 N N . ILE B 1 19 ? 17.321 -13.768 36.605 1.00 24.21 8 ILE B N 1
ATOM 1823 C CA . ILE B 1 19 ? 16.894 -12.440 36.164 1.00 24.09 8 ILE B CA 1
ATOM 1824 C C . ILE B 1 19 ? 16.672 -12.400 34.651 1.00 23.94 8 ILE B C 1
ATOM 1825 O O . ILE B 1 19 ? 17.580 -12.690 33.869 1.00 23.90 8 ILE B O 1
ATOM 1830 N N . LYS B 1 20 ? 15.458 -12.031 34.255 1.00 23.64 9 LYS B N 1
ATOM 1831 C CA . LYS B 1 20 ? 15.079 -11.949 32.851 1.00 23.36 9 LYS B CA 1
ATOM 1832 C C . LYS B 1 20 ? 15.036 -10.489 32.409 1.00 22.83 9 LYS B C 1
ATOM 1833 O O . LYS B 1 20 ? 15.128 -9.588 33.239 1.00 22.92 9 LYS B O 1
ATOM 1838 N N . GLU B 1 21 ? 14.896 -10.265 31.105 1.00 22.26 10 GLU B N 1
ATOM 1839 C CA . GLU B 1 21 ? 14.947 -8.921 30.523 1.00 21.75 10 GLU B CA 1
ATOM 1840 C C . GLU B 1 21 ? 13.749 -8.051 30.896 1.00 21.39 10 GLU B C 1
ATOM 1841 O O . GLU B 1 21 ? 13.855 -6.828 30.951 1.00 21.03 10 GLU B O 1
ATOM 1843 N N . GLU B 1 22 ? 12.610 -8.686 31.134 1.00 21.14 11 GLU B N 1
ATOM 1844 C CA . GLU B 1 22 ? 11.434 -7.995 31.640 1.00 21.37 11 GLU B CA 1
ATOM 1845 C C . GLU B 1 22 ? 10.848 -8.842 32.754 1.00 21.25 11 GLU B C 1
ATOM 1846 O O . GLU B 1 22 ? 10.676 -10.054 32.605 1.00 21.21 11 GLU B O 1
ATOM 1849 N N . MET B 1 23 ? 10.568 -8.199 33.879 1.00 21.14 12 MET B N 1
ATOM 1850 C CA . MET B 1 23 ? 10.145 -8.898 35.077 1.00 21.15 12 MET B CA 1
ATOM 1851 C C . MET B 1 23 ? 9.040 -8.124 35.756 1.00 20.81 12 MET B C 1
ATOM 1852 O O . MET B 1 23 ? 9.032 -6.892 35.736 1.00 20.63 12 MET B O 1
ATOM 1857 N N . LEU B 1 24 ? 8.120 -8.859 36.373 1.00 20.30 13 LEU B N 1
ATOM 1858 C CA . LEU B 1 24 ? 6.964 -8.261 37.021 1.00 20.07 13 LEU B CA 1
ATOM 1859 C C . LEU B 1 24 ? 7.250 -7.883 38.474 1.00 19.89 13 LEU B C 1
ATOM 1860 O O . LEU B 1 24 ? 8.188 -8.395 39.095 1.00 19.47 13 LEU B O 1
ATOM 1865 N N . ILE B 1 25 ? 6.433 -6.974 38.996 1.00 19.87 14 ILE B N 1
ATOM 1866 C CA . ILE B 1 25 ? 6.517 -6.534 40.382 1.00 19.40 14 ILE B CA 1
ATOM 1867 C C . ILE B 1 25 ? 5.147 -6.724 41.015 1.00 19.86 14 ILE B C 1
ATOM 1868 O O . ILE B 1 25 ? 4.134 -6.312 40.446 1.00 19.92 14 ILE B O 1
ATOM 1873 N N . ASP B 1 26 ? 5.123 -7.375 42.175 1.00 20.05 15 ASP B N 1
ATOM 1874 C CA . ASP B 1 26 ? 3.953 -7.405 43.039 1.00 20.24 15 ASP B CA 1
ATOM 1875 C C . ASP B 1 26 ? 4.399 -6.822 44.373 1.00 20.33 15 ASP B C 1
ATOM 1876 O O . ASP B 1 26 ? 5.395 -7.272 44.961 1.00 20.60 15 ASP B O 1
ATOM 1881 N N . LEU B 1 27 ? 3.705 -5.792 44.843 1.00 19.77 16 LEU B N 1
ATOM 1882 C CA . LEU B 1 27 ? 4.118 -5.182 46.101 1.00 19.30 16 LEU B CA 1
ATOM 1883 C C . LEU B 1 27 ? 3.005 -4.891 47.109 1.00 18.68 16 LEU B C 1
ATOM 1884 O O . LEU B 1 27 ? 1.874 -4.584 46.745 1.00 18.33 16 LEU B O 1
ATOM 1889 N N . HIS B 1 28 ? 3.377 -4.943 48.381 1.00 18.07 17 HIS B N 1
ATOM 1890 C CA . HIS B 1 28 ? 2.485 -4.573 49.461 1.00 17.66 17 HIS B CA 1
ATOM 1891 C C . HIS B 1 28 ? 3.254 -3.713 50.447 1.00 16.61 17 HIS B C 1
ATOM 1892 O O . HIS B 1 28 ? 4.386 -4.033 50.810 1.00 15.78 17 HIS B O 1
ATOM 1899 N N . LEU B 1 29 ? 2.638 -2.612 50.856 1.00 15.70 18 LEU B N 1
ATOM 1900 C CA . LEU B 1 29 ? 3.212 -1.760 51.868 1.00 16.00 18 LEU B CA 1
ATOM 1901 C C . LEU B 1 29 ? 2.232 -1.647 53.025 1.00 16.24 18 LEU B C 1
ATOM 1902 O O . LEU B 1 29 ? 1.038 -1.396 52.818 1.00 16.28 18 LEU B O 1
ATOM 1907 N N . GLU B 1 30 ? 2.746 -1.890 54.232 1.00 16.25 19 GLU B N 1
ATOM 1908 C CA . GLU B 1 30 ? 2.021 -1.657 55.489 1.00 16.78 19 GLU B CA 1
ATOM 1909 C C . GLU B 1 30 ? 2.785 -0.558 56.204 1.00 15.98 19 GLU B C 1
ATOM 1910 O O . GLU B 1 30 ? 4.007 -0.636 56.293 1.00 15.35 19 GLU B O 1
ATOM 1916 N N . GLY B 1 31 ? 2.084 0.434 56.741 1.00 15.89 20 GLY B N 1
ATOM 1917 C CA . GLY B 1 31 ? 2.770 1.538 57.392 1.00 15.52 20 GLY B CA 1
ATOM 1918 C C . GLY B 1 31 ? 1.991 2.337 58.410 1.00 15.33 20 GLY B C 1
ATOM 1919 O O . GLY B 1 31 ? 0.776 2.265 58.464 1.00 14.92 20 GLY B O 1
ATOM 1920 N N . THR B 1 32 ? 2.708 3.105 59.225 1.00 15.37 21 THR B N 1
ATOM 1921 C CA . THR B 1 32 ? 2.070 4.161 59.998 1.00 15.75 21 THR B CA 1
ATOM 1922 C C . THR B 1 32 ? 2.800 5.462 59.730 1.00 14.95 21 THR B C 1
ATOM 1923 O O . THR B 1 32 ? 3.998 5.471 59.469 1.00 15.38 21 THR B O 1
ATOM 1927 N N . PHE B 1 33 ? 2.058 6.559 59.767 1.00 14.65 22 PHE B N 1
ATOM 1928 C CA . PHE B 1 33 ? 2.633 7.889 59.642 1.00 14.03 22 PHE B CA 1
ATOM 1929 C C . PHE B 1 33 ? 2.053 8.719 60.762 1.00 13.82 22 PHE B C 1
ATOM 1930 O O . PHE B 1 33 ? 0.836 8.896 60.817 1.00 13.88 22 PHE B O 1
ATOM 1938 N N . ASN B 1 34 ? 2.906 9.213 61.666 1.00 13.98 23 ASN B N 1
ATOM 1939 C CA . ASN B 1 34 ? 2.439 9.910 62.870 1.00 13.44 23 ASN B CA 1
ATOM 1940 C C . ASN B 1 34 ? 1.226 9.211 63.503 1.00 13.67 23 ASN B C 1
ATOM 1941 O O . ASN B 1 34 ? 0.243 9.862 63.840 1.00 14.65 23 ASN B O 1
ATOM 1946 N N . GLY B 1 35 ? 1.289 7.891 63.645 1.00 13.06 24 GLY B N 1
ATOM 1947 C CA . GLY B 1 35 ? 0.225 7.133 64.307 1.00 13.48 24 GLY B CA 1
ATOM 1948 C C . GLY B 1 35 ? -0.910 6.615 63.433 1.00 13.58 24 GLY B C 1
ATOM 1949 O O . GLY B 1 35 ? -1.719 5.821 63.886 1.00 14.19 24 GLY B O 1
ATOM 1950 N N . HIS B 1 36 ? -0.957 7.052 62.177 1.00 13.48 25 HIS B N 1
ATOM 1951 C CA . HIS B 1 36 ? -2.047 6.710 61.257 1.00 13.31 25 HIS B CA 1
ATOM 1952 C C . HIS B 1 36 ? -1.623 5.513 60.419 1.00 13.13 25 HIS B C 1
ATOM 1953 O O . HIS B 1 36 ? -0.628 5.583 59.681 1.00 12.74 25 HIS B O 1
ATOM 1960 N N . TYR B 1 37 ? -2.361 4.418 60.556 1.00 12.97 26 TYR B N 1
ATOM 1961 C CA . TYR B 1 37 ? -2.107 3.191 59.817 1.00 13.49 26 TYR B CA 1
ATOM 1962 C C . TYR B 1 37 ? -2.645 3.296 58.385 1.00 13.87 26 TYR B C 1
ATOM 1963 O O . TYR B 1 37 ? -3.716 3.871 58.137 1.00 13.64 26 TYR B O 1
ATOM 1972 N N . PHE B 1 38 ? -1.890 2.744 57.441 1.00 13.93 27 PHE B N 1
ATOM 1973 C CA . PHE B 1 38 ? -2.320 2.675 56.042 1.00 13.61 27 PHE B CA 1
ATOM 1974 C C . PHE B 1 38 ? -1.679 1.484 55.338 1.00 13.35 27 PHE B C 1
ATOM 1975 O O . PHE B 1 38 ? -0.623 0.987 55.751 1.00 12.68 27 PHE B O 1
ATOM 1983 N N . GLU B 1 39 ? -2.329 1.025 54.274 1.00 13.35 28 GLU B N 1
ATOM 1984 C CA . GLU B 1 39 ? -1.774 -0.025 53.438 1.00 13.80 28 GLU B CA 1
ATOM 1985 C C . GLU B 1 39 ? -1.873 0.391 51.993 1.00 13.82 28 GLU B C 1
ATOM 1986 O O . GLU B 1 39 ? -2.830 1.053 51.588 1.00 13.63 28 GLU B O 1
ATOM 1992 N N . ILE B 1 40 ? -0.875 -0.017 51.225 1.00 13.92 29 ILE B N 1
ATOM 1993 C CA . ILE B 1 40 ? -0.840 0.243 49.804 1.00 14.10 29 ILE B CA 1
ATOM 1994 C C . ILE B 1 40 ? -0.451 -1.037 49.084 1.00 14.77 29 ILE B C 1
ATOM 1995 O O . ILE B 1 40 ? 0.470 -1.747 49.493 1.00 15.05 29 ILE B O 1
ATOM 2000 N N . LYS B 1 41 ? -1.172 -1.336 48.017 1.00 15.27 30 LYS B N 1
ATOM 2001 C CA . LYS B 1 41 ? -0.819 -2.458 47.181 1.00 16.80 30 LYS B CA 1
ATOM 2002 C C . LYS B 1 41 ? -0.478 -1.926 45.808 1.00 16.94 30 LYS B C 1
ATOM 2003 O O . LYS B 1 41 ? -1.071 -0.954 45.335 1.00 17.07 30 LYS B O 1
ATOM 2009 N N . GLY B 1 42 ? 0.479 -2.573 45.166 1.00 17.08 31 GLY B N 1
ATOM 2010 C CA . GLY B 1 42 ? 0.735 -2.270 43.793 1.00 17.71 31 GLY B CA 1
ATOM 2011 C C . GLY B 1 42 ? 1.352 -3.384 42.996 1.00 17.89 31 GLY B C 1
ATOM 2012 O O . GLY B 1 42 ? 1.663 -4.467 43.506 1.00 17.59 31 GLY B O 1
ATOM 2013 N N . LYS B 1 43 ? 1.553 -3.077 41.725 1.00 18.09 32 LYS B N 1
ATOM 2014 C CA . LYS B 1 43 ? 2.160 -3.999 40.798 1.00 18.39 32 LYS B CA 1
ATOM 2015 C C . LYS B 1 43 ? 2.812 -3.226 39.661 1.00 17.94 32 LYS B C 1
ATOM 2016 O O . LYS B 1 43 ? 2.542 -2.036 39.441 1.00 17.73 32 LYS B O 1
ATOM 2022 N N . GLY B 1 44 ? 3.683 -3.912 38.944 1.00 17.55 33 GLY B N 1
ATOM 2023 C CA . GLY B 1 44 ? 4.361 -3.290 37.838 1.00 17.25 33 GLY B CA 1
ATOM 2024 C C . GLY B 1 44 ? 5.258 -4.263 37.132 1.00 16.94 33 GLY B C 1
ATOM 2025 O O . GLY B 1 44 ? 5.061 -5.483 37.187 1.00 15.81 33 GLY B O 1
ATOM 2026 N N . LYS B 1 45 ? 6.251 -3.693 36.465 1.00 16.97 34 LYS B N 1
ATOM 2027 C CA . LYS B 1 45 ? 7.204 -4.448 35.684 1.00 17.15 34 LYS B CA 1
ATOM 2028 C C . LYS B 1 45 ? 8.364 -3.541 35.358 1.00 17.44 34 LYS B C 1
ATOM 2029 O O . LYS B 1 45 ? 8.253 -2.308 35.414 1.00 17.50 34 LYS B O 1
ATOM 2033 N N . GLY B 1 46 ? 9.481 -4.160 35.016 1.00 17.85 35 GLY B N 1
ATOM 2034 C CA . GLY B 1 46 ? 10.691 -3.423 34.755 1.00 18.21 35 GLY B CA 1
ATOM 2035 C C . GLY B 1 46 ? 11.623 -4.224 33.893 1.00 18.80 35 GLY B C 1
ATOM 2036 O O . GLY B 1 46 ? 11.369 -5.395 33.585 1.00 18.09 35 GLY B O 1
ATOM 2037 N N . GLN B 1 47 ? 12.701 -3.561 33.499 1.00 19.36 36 GLN B N 1
ATOM 2038 C CA . GLN B 1 47 ? 13.726 -4.147 32.666 1.00 20.28 36 GLN B CA 1
ATOM 2039 C C . GLN B 1 47 ? 15.015 -4.014 33.466 1.00 20.61 36 GLN B C 1
ATOM 2040 O O . GLN B 1 47 ? 15.677 -2.976 33.409 1.00 20.37 36 GLN B O 1
ATOM 2046 N N . PRO B 1 48 ? 15.357 -5.060 34.245 1.00 21.19 37 PRO B N 1
ATOM 2047 C CA . PRO B 1 48 ? 16.451 -4.982 35.229 1.00 21.49 37 PRO B CA 1
ATOM 2048 C C . PRO B 1 48 ? 17.779 -4.502 34.635 1.00 22.02 37 PRO B C 1
ATOM 2049 O O . PRO B 1 48 ? 18.511 -3.764 35.286 1.00 22.52 37 PRO B O 1
ATOM 2053 N N . ASN B 1 49 ? 18.069 -4.917 33.408 1.00 22.52 38 ASN B N 1
ATOM 2054 C CA . ASN B 1 49 ? 19.294 -4.534 32.716 1.00 22.86 38 ASN B CA 1
ATOM 2055 C C . ASN B 1 49 ? 19.234 -3.143 32.095 1.00 22.78 38 ASN B C 1
ATOM 2056 O O . ASN B 1 49 ? 20.270 -2.501 31.915 1.00 23.47 38 ASN B O 1
ATOM 2061 N N . GLU B 1 50 ? 18.031 -2.685 31.754 1.00 22.42 39 GLU B N 1
ATOM 2062 C CA . GLU B 1 50 ? 17.844 -1.337 31.210 1.00 22.16 39 GLU B CA 1
ATOM 2063 C C . GLU B 1 50 ? 17.799 -0.297 32.330 1.00 21.48 39 GLU B C 1
ATOM 2064 O O . GLU B 1 50 ? 17.952 0.902 32.088 1.00 21.55 39 GLU B O 1
ATOM 2070 N N . GLY B 1 51 ? 17.589 -0.763 33.557 1.00 20.74 40 GLY B N 1
ATOM 2071 C CA . GLY B 1 51 ? 17.555 0.122 34.716 1.00 20.10 40 GLY B CA 1
ATOM 2072 C C . GLY B 1 51 ? 16.258 0.897 34.852 1.00 19.70 40 GLY B C 1
ATOM 2073 O O . GLY B 1 51 ? 16.237 1.968 35.443 1.00 19.45 40 GLY B O 1
ATOM 2074 N N . THR B 1 52 ? 15.168 0.358 34.310 1.00 19.17 41 THR B N 1
ATOM 2075 C CA . THR B 1 52 ? 13.882 1.037 34.398 1.00 19.00 41 THR B CA 1
ATOM 2076 C C . THR B 1 52 ? 12.809 0.140 35.016 1.00 18.75 41 THR B C 1
ATOM 2077 O O . THR B 1 52 ? 12.885 -1.086 34.938 1.00 18.47 41 THR B O 1
ATOM 2081 N N . ASN B 1 53 ? 11.828 0.773 35.649 1.00 18.53 42 ASN B N 1
ATOM 2082 C CA . ASN B 1 53 ? 10.658 0.090 36.179 1.00 18.46 42 ASN B CA 1
ATOM 2083 C C . ASN B 1 53 ? 9.513 1.063 36.406 1.00 18.49 42 ASN B C 1
ATOM 2084 O O . ASN B 1 53 ? 9.725 2.253 36.673 1.00 18.18 42 ASN B O 1
ATOM 2089 N N . THR B 1 54 ? 8.301 0.546 36.238 1.00 18.31 43 THR B N 1
ATOM 2090 C CA . THR B 1 54 ? 7.091 1.300 36.452 1.00 18.94 43 THR B CA 1
ATOM 2091 C C . THR B 1 54 ? 6.264 0.524 37.477 1.00 18.67 43 THR B C 1
ATOM 2092 O O . THR B 1 54 ? 6.194 -0.702 37.419 1.00 18.53 43 THR B O 1
ATOM 2096 N N . VAL B 1 55 ? 5.662 1.243 38.419 1.00 18.13 44 VAL B N 1
ATOM 2097 C CA . VAL B 1 55 ? 4.714 0.645 39.352 1.00 17.79 44 VAL B CA 1
ATOM 2098 C C . VAL B 1 55 ? 3.436 1.458 39.426 1.00 17.51 44 VAL B C 1
ATOM 2099 O O . VAL B 1 55 ? 3.459 2.686 39.272 1.00 17.16 44 VAL B O 1
ATOM 2103 N N . THR B 1 56 ? 2.332 0.749 39.659 1.00 16.74 45 THR B N 1
ATOM 2104 C CA . THR B 1 56 ? 1.028 1.357 39.866 1.00 16.92 45 THR B CA 1
ATOM 2105 C C . THR B 1 56 ? 0.531 0.943 41.245 1.00 16.24 45 THR B C 1
ATOM 2106 O O . THR B 1 56 ? 0.512 -0.239 41.557 1.00 15.73 45 THR B O 1
ATOM 2110 N N . LEU B 1 57 ? 0.158 1.934 42.057 1.00 15.92 46 LEU B N 1
ATOM 2111 C CA . LEU B 1 57 ? -0.173 1.741 43.461 1.00 15.86 46 LEU B CA 1
ATOM 2112 C C . LEU B 1 57 ? -1.596 2.188 43.733 1.00 15.73 46 LEU B C 1
ATOM 2113 O O . LEU B 1 57 ? -2.056 3.186 43.169 1.00 15.50 46 LEU B O 1
ATOM 2118 N N . GLU B 1 58 ? -2.264 1.450 44.621 1.00 15.24 47 GLU B N 1
ATOM 2119 C CA . GLU B 1 58 ? -3.586 1.799 45.127 1.00 15.35 47 GLU B CA 1
ATOM 2120 C C . GLU B 1 58 ? -3.559 1.750 46.652 1.00 15.42 47 GLU B C 1
ATOM 2121 O O . GLU B 1 58 ? -3.093 0.764 47.236 1.00 15.13 47 GLU B O 1
ATOM 2132 N N . VAL B 1 59 ? -4.037 2.821 47.290 1.00 15.88 48 VAL B N 1
ATOM 2133 C CA . VAL B 1 59 ? -4.192 2.866 48.742 1.00 16.07 48 VAL B CA 1
ATOM 2134 C C . VAL B 1 59 ? -5.397 1.987 49.094 1.00 16.95 48 VAL B C 1
ATOM 2135 O O . VAL B 1 59 ? -6.526 2.279 48.685 1.00 17.45 48 VAL B O 1
ATOM 2139 N N . THR B 1 60 ? -5.148 0.898 49.821 1.00 17.66 49 THR B N 1
ATOM 2140 C CA . THR B 1 60 ? -6.181 -0.097 50.116 1.00 18.16 49 THR B CA 1
ATOM 2141 C C . THR B 1 60 ? -6.720 0.004 51.543 1.00 18.41 49 THR B C 1
ATOM 2142 O O . THR B 1 60 ? -7.582 -0.768 51.927 1.00 18.53 49 THR B O 1
ATOM 2146 N N . LYS B 1 61 ? -6.221 0.968 52.312 1.00 18.91 50 LYS B N 1
ATOM 2147 C CA . LYS B 1 61 ? -6.465 1.060 53.753 1.00 19.13 50 LYS B CA 1
ATOM 2148 C C . LYS B 1 61 ? -5.914 2.398 54.271 1.00 18.57 50 LYS B C 1
ATOM 2149 O O . LYS B 1 61 ? -4.755 2.719 54.038 1.00 18.01 50 LYS B O 1
ATOM 2155 N N . GLY B 1 62 ? -6.751 3.160 54.967 1.00 18.49 51 GLY B N 1
ATOM 2156 C CA . GLY B 1 62 ? -6.325 4.381 55.640 1.00 18.87 51 GLY B CA 1
ATOM 2157 C C . GLY B 1 62 ? -6.153 5.579 54.726 1.00 19.33 51 GLY B C 1
ATOM 2158 O O . GLY B 1 62 ? -5.475 6.531 55.081 1.00 19.03 51 GLY B O 1
ATOM 2159 N N . GLY B 1 63 ? -6.774 5.530 53.550 1.00 19.84 52 GLY B N 1
ATOM 2160 C CA . GLY B 1 63 ? -6.766 6.651 52.612 1.00 20.67 52 GLY B CA 1
ATOM 2161 C C . GLY B 1 63 ? -8.057 7.449 52.668 1.00 21.29 52 GLY B C 1
ATOM 2162 O O . GLY B 1 63 ? -9.038 6.984 53.245 1.00 21.65 52 GLY B O 1
ATOM 2163 N N . PRO B 1 64 ? -8.060 8.671 52.098 1.00 21.69 53 PRO B N 1
ATOM 2164 C CA . PRO B 1 64 ? -6.885 9.375 51.568 1.00 21.83 53 PRO B CA 1
ATOM 2165 C C . PRO B 1 64 ? -5.856 9.670 52.653 1.00 21.55 53 PRO B C 1
ATOM 2166 O O . PRO B 1 64 ? -6.213 10.046 53.774 1.00 22.19 53 PRO B O 1
ATOM 2170 N N . LEU B 1 65 ? -4.587 9.475 52.312 1.00 20.80 54 LEU B N 1
ATOM 2171 C CA . LEU B 1 65 ? -3.489 9.623 53.259 1.00 19.73 54 LEU B CA 1
ATOM 2172 C C . LEU B 1 65 ? -3.413 11.043 53.815 1.00 19.38 54 LEU B C 1
ATOM 2173 O O . LEU B 1 65 ? -3.531 12.007 53.057 1.00 19.90 54 LEU B O 1
ATOM 2178 N N . PRO B 1 66 ? -3.244 11.183 55.144 1.00 18.89 55 PRO B N 1
ATOM 2179 C CA . PRO B 1 66 ? -3.149 12.509 55.756 1.00 18.46 55 PRO B CA 1
ATOM 2180 C C . PRO B 1 66 ? -1.740 13.118 55.665 1.00 18.11 55 PRO B C 1
ATOM 2181 O O . PRO B 1 66 ? -1.275 13.783 56.604 1.00 17.69 55 PRO B O 1
ATOM 2185 N N . PHE B 1 67 ? -1.073 12.893 54.534 1.00 17.43 56 PHE B N 1
ATOM 2186 C CA . PHE B 1 67 ? 0.278 13.411 54.302 1.00 17.10 56 PHE B CA 1
ATOM 2187 C C . PHE B 1 67 ? 0.611 13.297 52.817 1.00 16.90 56 PHE B C 1
ATOM 2188 O O . PHE B 1 67 ? -0.045 12.546 52.090 1.00 16.71 56 PHE B O 1
ATOM 2196 N N . GLY B 1 68 ? 1.626 14.034 52.374 1.00 16.70 57 GLY B N 1
ATOM 2197 C CA . GLY B 1 68 ? 1.987 14.055 50.958 1.00 16.52 57 GLY B CA 1
ATOM 2198 C C . GLY B 1 68 ? 2.494 12.698 50.512 1.00 16.31 57 GLY B C 1
ATOM 2199 O O . GLY B 1 68 ? 3.242 12.031 51.239 1.00 15.62 57 GLY B O 1
ATOM 2200 N N . TRP B 1 69 ? 2.093 12.304 49.309 1.00 16.09 58 TRP B N 1
ATOM 2201 C CA . TRP B 1 69 ? 2.441 11.009 48.730 1.00 15.97 58 TRP B CA 1
ATOM 2202 C C . TRP B 1 69 ? 3.938 10.733 48.630 1.00 16.17 58 TRP B C 1
ATOM 2203 O O . TRP B 1 69 ? 4.375 9.604 48.849 1.00 15.73 58 TRP B O 1
ATOM 2214 N N . HIS B 1 70 ? 4.706 11.765 48.274 1.00 15.97 59 HIS B N 1
ATOM 2215 C CA . HIS B 1 70 ? 6.051 11.581 47.741 1.00 16.59 59 HIS B CA 1
ATOM 2216 C C . HIS B 1 70 ? 7.060 10.880 48.628 1.00 17.57 59 HIS B C 1
ATOM 2217 O O . HIS B 1 70 ? 7.941 10.192 48.109 1.00 17.83 59 HIS B O 1
ATOM 2224 N N . ILE B 1 71 ? 6.924 11.003 49.951 1.00 18.21 60 ILE B N 1
ATOM 2225 C CA . ILE B 1 71 ? 7.847 10.302 50.843 1.00 19.19 60 ILE B CA 1
ATOM 2226 C C . ILE B 1 71 ? 7.809 8.777 50.679 1.00 19.32 60 ILE B C 1
ATOM 2227 O O . ILE B 1 71 ? 8.767 8.083 51.028 1.00 19.69 60 ILE B O 1
ATOM 2232 N N . LEU B 1 72 ? 6.710 8.264 50.130 1.00 19.50 61 LEU B N 1
ATOM 2233 C CA . LEU B 1 72 ? 6.558 6.838 49.897 1.00 19.35 61 LEU B CA 1
ATOM 2234 C C . LEU B 1 72 ? 7.229 6.343 48.613 1.00 20.13 61 LEU B C 1
ATOM 2235 O O . LEU B 1 72 ? 7.543 5.155 48.493 1.00 20.10 61 LEU B O 1
ATOM 2240 N N . CYS B 1 73 ? 7.453 7.246 47.656 1.00 20.38 62 CYS B N 1
ATOM 2241 C CA . CYS B 1 73 ? 7.876 6.842 46.312 1.00 21.17 62 CYS B CA 1
ATOM 2242 C C . CYS B 1 73 ? 9.069 5.896 46.297 1.00 20.48 62 CYS B C 1
ATOM 2243 O O . CYS B 1 73 ? 9.009 4.867 45.627 1.00 20.18 62 CYS B O 1
ATOM 2246 N N . PRO B 1 74 ? 10.153 6.237 47.029 1.00 20.49 63 PRO B N 1
ATOM 2247 C CA . PRO B 1 74 ? 11.349 5.400 47.010 1.00 20.17 63 PRO B CA 1
ATOM 2248 C C . PRO B 1 74 ? 11.150 4.042 47.653 1.00 19.50 63 PRO B C 1
ATOM 2249 O O . PRO B 1 74 ? 11.964 3.152 47.442 1.00 19.89 63 PRO B O 1
ATOM 2253 N N . GLN B 1 75 ? 10.090 3.877 48.438 1.00 18.91 64 GLN B N 1
ATOM 2254 C CA . GLN B 1 75 ? 9.864 2.606 49.103 1.00 18.37 64 GLN B CA 1
ATOM 2255 C C . GLN B 1 75 ? 9.257 1.614 48.116 1.00 18.60 64 GLN B C 1
ATOM 2256 O O . GLN B 1 75 ? 9.533 0.421 48.197 1.00 18.55 64 GLN B O 1
ATOM 2262 N N . PHE B 1 76 ? 8.445 2.122 47.187 1.00 18.44 65 PHE B N 1
ATOM 2263 C CA . PHE B 1 76 ? 7.835 1.306 46.145 1.00 18.87 65 PHE B CA 1
ATOM 2264 C C . PHE B 1 76 ? 8.883 0.951 45.108 1.00 19.40 65 PHE B C 1
ATOM 2265 O O . PHE B 1 76 ? 8.898 -0.158 44.570 1.00 19.82 65 PHE B O 1
ATOM 2297 N N . ASN B 1 78 ? 13.637 -1.442 44.623 1.00 18.55 69 ASN B N 1
ATOM 2298 C CA . ASN B 1 78 ? 14.384 -2.667 44.348 1.00 18.62 69 ASN B CA 1
ATOM 2299 C C . ASN B 1 78 ? 15.453 -2.340 43.363 1.00 18.97 69 ASN B C 1
ATOM 2300 O O . ASN B 1 78 ? 15.213 -2.279 42.150 1.00 18.43 69 ASN B O 1
ATOM 2305 N N . LYS B 1 79 ? 16.642 -2.130 43.904 1.00 19.48 70 LYS B N 1
ATOM 2306 C CA . LYS B 1 79 ? 17.794 -1.762 43.112 1.00 20.11 70 LYS B CA 1
ATOM 2307 C C . LYS B 1 79 ? 18.335 -2.928 42.271 1.00 19.87 70 LYS B C 1
ATOM 2308 O O . LYS B 1 79 ? 19.461 -2.883 41.777 1.00 20.23 70 LYS B O 1
ATOM 2314 N N . ALA B 1 80 ? 17.521 -3.969 42.100 1.00 19.51 71 ALA B N 1
ATOM 2315 C CA . ALA B 1 80 ? 17.784 -4.963 41.072 1.00 19.28 71 ALA B CA 1
ATOM 2316 C C . ALA B 1 80 ? 17.455 -4.358 39.705 1.00 18.88 71 ALA B C 1
ATOM 2317 O O . ALA B 1 80 ? 17.892 -4.870 38.683 1.00 18.65 71 ALA B O 1
ATOM 2319 N N . PHE B 1 81 ? 16.685 -3.266 39.714 1.00 18.57 72 PHE B N 1
ATOM 2320 C CA . PHE B 1 81 ? 16.315 -2.516 38.515 1.00 18.28 72 PHE B CA 1
ATOM 2321 C C . PHE B 1 81 ? 17.254 -1.318 38.298 1.00 18.98 72 PHE B C 1
ATOM 2322 O O . PHE B 1 81 ? 16.802 -0.193 38.038 1.00 19.69 72 PHE B O 1
ATOM 2330 N N . VAL B 1 82 ? 18.558 -1.569 38.420 1.00 18.57 73 VAL B N 1
ATOM 2331 C CA . VAL B 1 82 ? 19.591 -0.575 38.135 1.00 18.06 73 VAL B CA 1
ATOM 2332 C C . VAL B 1 82 ? 20.494 -1.149 37.064 1.00 18.12 73 VAL B C 1
ATOM 2333 O O . VAL B 1 82 ? 20.912 -2.311 37.144 1.00 17.91 73 VAL B O 1
ATOM 2337 N N . HIS B 1 83 ? 20.780 -0.338 36.053 1.00 18.13 74 HIS B N 1
ATOM 2338 C CA . HIS B 1 83 ? 21.700 -0.726 35.004 1.00 18.38 74 HIS B CA 1
ATOM 2339 C C . HIS B 1 83 ? 23.127 -0.719 35.538 1.00 18.61 74 HIS B C 1
ATOM 2340 O O . HIS B 1 83 ? 23.612 0.308 36.010 1.00 18.10 74 HIS B O 1
ATOM 2347 N N . HIS B 1 84 ? 23.780 -1.878 35.468 1.00 19.07 75 HIS B N 1
ATOM 2348 C CA . HIS B 1 84 ? 25.182 -2.019 35.866 1.00 19.18 75 HIS B CA 1
ATOM 2349 C C . HIS B 1 84 ? 26.086 -2.300 34.671 1.00 19.58 75 HIS B C 1
ATOM 2350 O O . HIS B 1 84 ? 25.869 -3.284 33.954 1.00 19.77 75 HIS B O 1
ATOM 2357 N N . PRO B 1 85 ? 27.117 -1.452 34.467 1.00 19.94 76 PRO B N 1
ATOM 2358 C CA . PRO B 1 85 ? 28.122 -1.747 33.442 1.00 20.20 76 PRO B CA 1
ATOM 2359 C C . PRO B 1 85 ? 28.921 -3.001 33.813 1.00 20.63 76 PRO B C 1
ATOM 2360 O O . PRO B 1 85 ? 28.851 -3.465 34.958 1.00 20.26 76 PRO B O 1
ATOM 2364 N N . ASP B 1 86 ? 29.658 -3.543 32.847 1.00 21.19 77 ASP B N 1
ATOM 2365 C CA . ASP B 1 86 ? 30.429 -4.778 33.028 1.00 21.95 77 ASP B CA 1
ATOM 2366 C C . ASP B 1 86 ? 31.395 -4.758 34.221 1.00 22.09 77 ASP B C 1
ATOM 2367 O O . ASP B 1 86 ? 31.696 -5.808 34.792 1.00 22.34 77 ASP B O 1
ATOM 2372 N N . ASN B 1 87 ? 31.852 -3.569 34.613 1.00 22.15 78 ASN B N 1
ATOM 2373 C CA . ASN B 1 87 ? 32.920 -3.452 35.612 1.00 22.18 78 ASN B CA 1
ATOM 2374 C C . ASN B 1 87 ? 32.476 -3.162 37.053 1.00 22.24 78 ASN B C 1
ATOM 2375 O O . ASN B 1 87 ? 33.315 -2.989 37.940 1.00 22.40 78 ASN B O 1
ATOM 2380 N N . ILE B 1 88 ? 31.163 -3.121 37.281 1.00 21.98 79 ILE B N 1
ATOM 2381 C CA . ILE B 1 88 ? 30.619 -2.975 38.634 1.00 21.87 79 ILE B CA 1
ATOM 2382 C C . ILE B 1 88 ? 29.800 -4.209 39.025 1.00 21.78 79 ILE B C 1
ATOM 2383 O O . ILE B 1 88 ? 28.711 -4.438 38.489 1.00 21.81 79 ILE B O 1
ATOM 2388 N N . HIS B 1 89 ? 30.339 -4.994 39.959 1.00 21.47 80 HIS B N 1
ATOM 2389 C CA . HIS B 1 89 ? 29.694 -6.210 40.438 1.00 21.10 80 HIS B CA 1
ATOM 2390 C C . HIS B 1 89 ? 28.275 -5.890 40.897 1.00 20.44 80 HIS B C 1
ATOM 2391 O O . HIS B 1 89 ? 28.066 -4.967 41.681 1.00 20.16 80 HIS B O 1
ATOM 2398 N N . ASP B 1 90 ? 27.305 -6.641 40.380 1.00 19.53 81 ASP B N 1
ATOM 2399 C CA . ASP B 1 90 ? 25.894 -6.395 40.652 1.00 18.86 81 ASP B CA 1
ATOM 2400 C C . ASP B 1 90 ? 25.423 -7.293 41.787 1.00 18.34 81 ASP B C 1
ATOM 2401 O O . ASP B 1 90 ? 24.802 -8.334 41.569 1.00 18.57 81 ASP B O 1
ATOM 2406 N N . TYR B 1 91 ? 25.746 -6.862 42.998 1.00 17.77 82 TYR B N 1
ATOM 2407 C CA . TYR B 1 91 ? 25.413 -7.535 44.245 1.00 17.02 82 TYR B CA 1
ATOM 2408 C C . TYR B 1 91 ? 23.935 -7.955 44.301 1.00 16.60 82 TYR B C 1
ATOM 2409 O O . TYR B 1 91 ? 23.619 -9.115 44.611 1.00 15.97 82 TYR B O 1
ATOM 2418 N N . LEU B 1 92 ? 23.050 -7.021 43.956 1.00 16.11 83 LEU B N 1
ATOM 2419 C CA . LEU B 1 92 ? 21.606 -7.214 44.092 1.00 16.25 83 LEU B CA 1
ATOM 2420 C C . LEU B 1 92 ? 20.977 -8.157 43.059 1.00 16.44 83 LEU B C 1
ATOM 2421 O O . LEU B 1 92 ? 20.060 -8.909 43.395 1.00 15.91 83 LEU B O 1
ATOM 2426 N N . LYS B 1 93 ? 21.447 -8.131 41.814 1.00 16.40 84 LYS B N 1
ATOM 2427 C CA . LYS B 1 93 ? 20.971 -9.138 40.854 1.00 16.76 84 LYS B CA 1
ATOM 2428 C C . LYS B 1 93 ? 21.494 -10.524 41.227 1.00 16.92 84 LYS B C 1
ATOM 2429 O O . LYS B 1 93 ? 20.769 -11.518 41.135 1.00 17.02 84 LYS B O 1
ATOM 2435 N N . LEU B 1 94 ? 22.739 -10.572 41.691 1.00 17.07 85 LEU B N 1
ATOM 2436 C CA . LEU B 1 94 ? 23.389 -11.835 42.024 1.00 17.29 85 LEU B CA 1
ATOM 2437 C C . LEU B 1 94 ? 22.925 -12.448 43.352 1.00 17.22 85 LEU B C 1
ATOM 2438 O O . LEU B 1 94 ? 23.310 -13.574 43.674 1.00 17.30 85 LEU B O 1
ATOM 2443 N N . SER B 1 95 ? 22.096 -11.717 44.104 1.00 16.92 86 SER B N 1
ATOM 2444 C CA . SER B 1 95 ? 21.494 -12.247 45.331 1.00 17.04 86 SER B CA 1
ATOM 2445 C C . SER B 1 95 ? 20.371 -13.233 45.012 1.00 17.16 86 SER B C 1
ATOM 2446 O O . SER B 1 95 ? 20.011 -14.073 45.841 1.00 17.70 86 SER B O 1
ATOM 2449 N N . PHE B 1 96 ? 19.825 -13.122 43.805 1.00 16.88 87 PHE B N 1
ATOM 2450 C CA . PHE B 1 96 ? 18.722 -13.957 43.371 1.00 16.54 87 PHE B CA 1
ATOM 2451 C C . PHE B 1 96 ? 19.223 -15.301 42.826 1.00 16.74 87 PHE B C 1
ATOM 2452 O O . PHE B 1 96 ? 20.342 -15.379 42.309 1.00 16.83 87 PHE B O 1
ATOM 2460 N N . PRO B 1 97 ? 18.400 -16.365 42.931 1.00 16.71 88 PRO B N 1
ATOM 2461 C CA . PRO B 1 97 ? 16.978 -16.409 43.303 1.00 16.83 88 PRO B CA 1
ATOM 2462 C C . PRO B 1 97 ? 16.620 -16.225 44.785 1.00 16.88 88 PRO B C 1
ATOM 2463 O O . PRO B 1 97 ? 15.465 -15.916 45.085 1.00 17.13 88 PRO B O 1
ATOM 2467 N N . GLU B 1 98 ? 17.580 -16.414 45.690 1.00 16.72 89 GLU B N 1
ATOM 2468 C CA . GLU B 1 98 ? 17.309 -16.362 47.139 1.00 16.87 89 GLU B CA 1
ATOM 2469 C C . GLU B 1 98 ? 16.702 -15.023 47.557 1.00 16.43 89 GLU B C 1
ATOM 2470 O O . GLU B 1 98 ? 15.781 -14.979 48.364 1.00 16.92 89 GLU B O 1
ATOM 2476 N N . GLY B 1 99 ? 17.220 -13.939 46.987 1.00 15.73 90 GLY B N 1
ATOM 2477 C CA . GLY B 1 99 ? 16.688 -12.608 47.217 1.00 15.14 90 GLY B CA 1
ATOM 2478 C C . GLY B 1 99 ? 17.501 -11.802 48.218 1.00 14.87 90 GLY B C 1
ATOM 2479 O O . GLY B 1 99 ? 18.588 -12.209 48.631 1.00 13.95 90 GLY B O 1
ATOM 2480 N N . TYR B 1 100 ? 16.958 -10.656 48.609 1.00 15.12 91 TYR B N 1
ATOM 2481 C CA . TYR B 1 100 ? 17.616 -9.785 49.582 1.00 15.48 91 TYR B CA 1
ATOM 2482 C C . TYR B 1 100 ? 16.614 -8.969 50.375 1.00 15.56 91 TYR B C 1
ATOM 2483 O O . TYR B 1 100 ? 15.447 -8.876 50.007 1.00 15.74 91 TYR B O 1
ATOM 2492 N N . THR B 1 101 ? 17.091 -8.377 51.466 1.00 15.89 92 THR B N 1
ATOM 2493 C CA . THR B 1 101 ? 16.309 -7.417 52.224 1.00 16.01 92 THR B CA 1
ATOM 2494 C C . THR B 1 101 ? 17.016 -6.072 52.214 1.00 16.30 92 THR B C 1
ATOM 2495 O O . THR B 1 101 ? 18.249 -5.999 52.142 1.00 16.71 92 THR B O 1
ATOM 2499 N N . TRP B 1 102 ? 16.243 -4.996 52.252 1.00 16.18 93 TRP B N 1
ATOM 2500 C CA . TRP B 1 102 ? 16.837 -3.717 52.569 1.00 16.15 93 TRP B CA 1
ATOM 2501 C C . TRP B 1 102 ? 16.150 -3.039 53.744 1.00 16.44 93 TRP B C 1
ATOM 2502 O O . TRP B 1 102 ? 15.009 -3.356 54.086 1.00 16.63 93 TRP B O 1
ATOM 2513 N N . GLU B 1 103 ? 16.891 -2.135 54.371 1.00 16.98 94 GLU B N 1
ATOM 2514 C CA . GLU B 1 103 ? 16.458 -1.419 55.566 1.00 17.44 94 GLU B CA 1
ATOM 2515 C C . GLU B 1 103 ? 16.923 0.008 55.369 1.00 17.66 94 GLU B C 1
ATOM 2516 O O . GLU B 1 103 ? 18.064 0.245 55.010 1.00 18.21 94 GLU B O 1
ATOM 2522 N N . ARG B 1 104 ? 16.034 0.960 55.578 1.00 17.88 95 ARG B N 1
ATOM 2523 C CA . ARG B 1 104 ? 16.312 2.325 55.189 1.00 17.80 95 ARG B CA 1
ATOM 2524 C C . ARG B 1 104 ? 15.848 3.310 56.240 1.00 17.87 95 ARG B C 1
ATOM 2525 O O . ARG B 1 104 ? 14.795 3.122 56.866 1.00 17.61 95 ARG B O 1
ATOM 2533 N N . SER B 1 105 ? 16.652 4.349 56.446 1.00 17.01 96 SER B N 1
ATOM 2534 C CA . SER B 1 105 ? 16.247 5.472 57.266 1.00 17.25 96 SER B CA 1
ATOM 2535 C C . SER B 1 105 ? 16.221 6.734 56.412 1.00 17.22 96 SER B C 1
ATOM 2536 O O . SER B 1 105 ? 17.046 6.909 55.511 1.00 16.78 96 SER B O 1
ATOM 2539 N N . MET B 1 106 ? 15.257 7.605 56.681 1.00 17.53 97 MET B N 1
ATOM 2540 C CA . MET B 1 106 ? 15.166 8.879 55.987 1.00 18.16 97 MET B CA 1
ATOM 2541 C C . MET B 1 106 ? 15.023 9.978 57.026 1.00 18.11 97 MET B C 1
ATOM 2542 O O . MET B 1 106 ? 13.965 10.105 57.644 1.00 18.15 97 MET B O 1
ATOM 2547 N N . HIS B 1 107 ? 16.092 10.746 57.243 1.00 17.69 98 HIS B N 1
ATOM 2548 C CA . HIS B 1 107 ? 16.066 11.863 58.182 1.00 17.62 98 HIS B CA 1
ATOM 2549 C C . HIS B 1 107 ? 15.812 13.149 57.416 1.00 17.81 98 HIS B C 1
ATOM 2550 O O . HIS B 1 107 ? 16.623 13.549 56.580 1.00 17.48 98 HIS B O 1
ATOM 2557 N N . PHE B 1 108 ? 14.700 13.811 57.712 1.00 18.17 99 PHE B N 1
ATOM 2558 C CA . PHE B 1 108 ? 14.339 15.024 56.989 1.00 18.55 99 PHE B CA 1
ATOM 2559 C C . PHE B 1 108 ? 14.757 16.213 57.806 1.00 18.98 99 PHE B C 1
ATOM 2560 O O . PHE B 1 108 ? 14.952 16.112 59.026 1.00 18.47 99 PHE B O 1
ATOM 2568 N N . GLU B 1 109 ? 14.900 17.344 57.123 1.00 18.98 100 GLU B N 1
ATOM 2569 C CA . GLU B 1 109 ? 15.537 18.507 57.697 1.00 19.19 100 GLU B CA 1
ATOM 2570 C C . GLU B 1 109 ? 14.717 19.155 58.808 1.00 19.36 100 GLU B C 1
ATOM 2571 O O . GLU B 1 109 ? 15.244 19.964 59.561 1.00 19.42 100 GLU B O 1
ATOM 2577 N N . ASP B 1 110 ? 13.434 18.818 58.895 1.00 19.01 101 ASP B N 1
ATOM 2578 C CA . ASP B 1 110 ? 12.581 19.385 59.937 1.00 19.21 101 ASP B CA 1
ATOM 2579 C C . ASP B 1 110 ? 12.302 18.401 61.083 1.00 18.51 101 ASP B C 1
ATOM 2580 O O . ASP B 1 110 ? 11.413 18.636 61.901 1.00 18.55 101 ASP B O 1
ATOM 2585 N N . GLY B 1 111 ? 13.076 17.320 61.148 1.00 18.09 102 GLY B N 1
ATOM 2586 C CA . GLY B 1 111 ? 12.936 16.334 62.235 1.00 17.97 102 GLY B CA 1
ATOM 2587 C C . GLY B 1 111 ? 12.117 15.095 61.902 1.00 18.05 102 GLY B C 1
ATOM 2588 O O . GLY B 1 111 ? 12.140 14.114 62.645 1.00 17.98 102 GLY B O 1
ATOM 2589 N N . GLY B 1 112 ? 11.381 15.117 60.796 1.00 17.56 103 GLY B N 1
ATOM 2590 C CA . GLY B 1 112 ? 10.660 13.907 60.399 1.00 17.37 103 GLY B CA 1
ATOM 2591 C C . GLY B 1 112 ? 11.633 12.773 60.149 1.00 17.12 103 GLY B C 1
ATOM 2592 O O . GLY B 1 112 ? 12.750 12.991 59.668 1.00 16.08 103 GLY B O 1
ATOM 2593 N N . LEU B 1 113 ? 11.223 11.561 60.505 1.00 17.19 104 LEU B N 1
ATOM 2594 C CA . LEU B 1 113 ? 12.061 10.412 60.294 1.00 17.82 104 LEU B CA 1
ATOM 2595 C C . LEU B 1 113 ? 11.225 9.259 59.768 1.00 18.50 104 LEU B C 1
ATOM 2596 O O . LEU B 1 113 ? 10.157 8.959 60.304 1.00 18.52 104 LEU B O 1
ATOM 2601 N N . CYS B 1 114 ? 11.714 8.624 58.709 1.00 18.39 105 CYS B N 1
ATOM 2602 C CA . CYS B 1 114 ? 11.101 7.415 58.189 1.00 19.64 105 CYS B CA 1
ATOM 2603 C C . CYS B 1 114 ? 12.044 6.259 58.344 1.00 19.16 105 CYS B C 1
ATOM 2604 O O . CYS B 1 114 ? 13.234 6.380 58.112 1.00 19.16 105 CYS B O 1
ATOM 2607 N N . CYS B 1 115 ? 11.492 5.128 58.728 1.00 18.97 106 CYS B N 1
ATOM 2608 C CA . CYS B 1 115 ? 12.242 3.908 58.833 1.00 18.98 106 CYS B CA 1
ATOM 2609 C C . CYS B 1 115 ? 11.467 2.873 58.018 1.00 18.24 106 CYS B C 1
ATOM 2610 O O . CYS B 1 115 ? 10.300 2.642 58.282 1.00 17.64 106 CYS B O 1
ATOM 2615 N N . ILE B 1 116 ? 12.107 2.276 57.018 1.00 16.84 107 ILE B N 1
ATOM 2616 C CA . ILE B 1 116 ? 11.401 1.427 56.047 1.00 16.51 107 ILE B CA 1
ATOM 2617 C C . ILE B 1 116 ? 12.232 0.186 55.804 1.00 16.17 107 ILE B C 1
ATOM 2618 O O . ILE B 1 116 ? 13.459 0.265 55.738 1.00 16.78 107 ILE B O 1
ATOM 2623 N N . THR B 1 117 ? 11.568 -0.953 55.678 1.00 15.53 108 THR B N 1
ATOM 2624 C CA . THR B 1 117 ? 12.220 -2.197 55.279 1.00 15.57 108 THR B CA 1
ATOM 2625 C C . THR B 1 117 ? 11.501 -2.803 54.083 1.00 15.89 108 THR B C 1
ATOM 2626 O O . THR B 1 117 ? 10.311 -2.558 53.865 1.00 15.88 108 THR B O 1
ATOM 2630 N N . ASN B 1 118 ? 12.225 -3.605 53.316 1.00 16.17 109 ASN B N 1
ATOM 2631 C CA . ASN B 1 118 ? 11.627 -4.376 52.230 1.00 16.89 109 ASN B CA 1
ATOM 2632 C C . ASN B 1 118 ? 12.318 -5.715 52.179 1.00 17.54 109 ASN B C 1
ATOM 2633 O O . ASN B 1 118 ? 13.545 -5.781 52.212 1.00 18.35 109 ASN B O 1
ATOM 2638 N N . ASP B 1 119 ? 11.521 -6.772 52.125 1.00 17.60 110 ASP B N 1
ATOM 2639 C CA . ASP B 1 119 ? 12.012 -8.117 51.920 1.00 18.67 110 ASP B CA 1
ATOM 2640 C C . ASP B 1 119 ? 11.559 -8.479 50.514 1.00 18.43 110 ASP B C 1
ATOM 2641 O O . ASP B 1 119 ? 10.359 -8.474 50.222 1.00 17.95 110 ASP B O 1
ATOM 2646 N N . ILE B 1 120 ? 12.524 -8.737 49.633 1.00 18.19 111 ILE B N 1
ATOM 2647 C CA . ILE B 1 120 ? 12.232 -9.017 48.225 1.00 17.72 111 ILE B CA 1
ATOM 2648 C C . ILE B 1 120 ? 12.519 -10.469 47.884 1.00 17.60 111 ILE B C 1
ATOM 2649 O O . ILE B 1 120 ? 13.603 -10.990 48.144 1.00 17.48 111 ILE B O 1
ATOM 2654 N N . SER B 1 121 ? 11.524 -11.133 47.311 1.00 17.94 112 SER B N 1
ATOM 2655 C CA . SER B 1 121 ? 11.700 -12.509 46.918 1.00 18.18 112 SER B CA 1
ATOM 2656 C C . SER B 1 121 ? 11.385 -12.657 45.434 1.00 18.24 112 SER B C 1
ATOM 2657 O O . SER B 1 121 ? 10.808 -11.750 44.819 1.00 17.84 112 SER B O 1
ATOM 2660 N N . LEU B 1 122 ? 11.783 -13.792 44.866 1.00 18.07 113 LEU B N 1
ATOM 2661 C CA . LEU B 1 122 ? 11.539 -14.065 43.458 1.00 18.57 113 LEU B CA 1
ATOM 2662 C C . LEU B 1 122 ? 10.865 -15.410 43.289 1.00 18.82 113 LEU B C 1
ATOM 2663 O O . LEU B 1 122 ? 11.418 -16.443 43.677 1.00 18.76 113 LEU B O 1
ATOM 2668 N N . THR B 1 123 ? 9.659 -15.376 42.730 1.00 19.63 114 THR B N 1
ATOM 2669 C CA . THR B 1 123 ? 8.966 -16.580 42.267 1.00 20.19 114 THR B CA 1
ATOM 2670 C C . THR B 1 123 ? 8.664 -16.414 40.781 1.00 20.71 114 THR B C 1
ATOM 2671 O O . THR B 1 123 ? 7.991 -15.454 40.375 1.00 20.80 114 THR B O 1
ATOM 2675 N N . GLY B 1 124 ? 9.184 -17.348 39.985 1.00 20.88 115 GLY B N 1
ATOM 2676 C CA . GLY B 1 124 ? 9.121 -17.270 38.529 1.00 21.42 115 GLY B CA 1
ATOM 2677 C C . GLY B 1 124 ? 9.669 -15.964 37.967 1.00 21.65 115 GLY B C 1
ATOM 2678 O O . GLY B 1 124 ? 10.853 -15.630 38.135 1.00 21.37 115 GLY B O 1
ATOM 2679 N N . ASN B 1 125 ? 8.773 -15.221 37.321 1.00 21.79 116 ASN B N 1
ATOM 2680 C CA . ASN B 1 125 ? 9.094 -13.997 36.593 1.00 21.60 116 ASN B CA 1
ATOM 2681 C C . ASN B 1 125 ? 8.817 -12.731 37.411 1.00 21.06 116 ASN B C 1
ATOM 2682 O O . ASN B 1 125 ? 9.001 -11.615 36.920 1.00 21.27 116 ASN B O 1
ATOM 2687 N N . CYS B 1 126 ? 8.385 -12.900 38.664 1.00 20.26 117 CYS B N 1
ATOM 2688 C CA . CYS B 1 126 ? 7.817 -11.781 39.414 1.00 19.39 117 CYS B CA 1
ATOM 2689 C C . CYS B 1 126 ? 8.457 -11.526 40.783 1.00 18.83 117 CYS B C 1
ATOM 2690 O O . CYS B 1 126 ? 8.493 -12.422 41.635 1.00 18.35 117 CYS B O 1
ATOM 2693 N N . PHE B 1 127 ? 8.948 -10.296 40.972 1.00 17.82 118 PHE B N 1
ATOM 2694 C CA . PHE B 1 127 ? 9.435 -9.817 42.263 1.00 17.38 118 PHE B CA 1
ATOM 2695 C C . PHE B 1 127 ? 8.285 -9.536 43.224 1.00 17.08 118 PHE B C 1
ATOM 2696 O O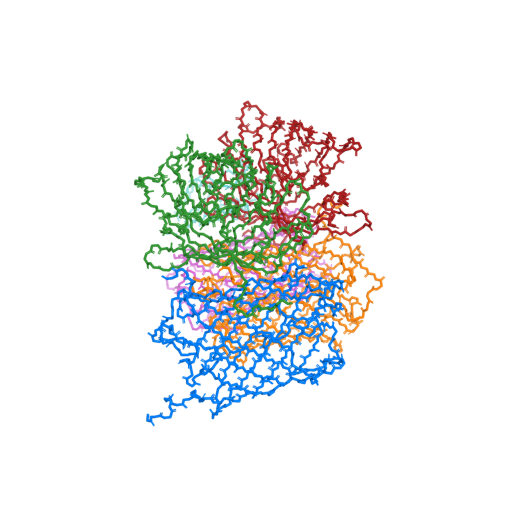 . PHE B 1 127 ? 7.257 -8.976 42.830 1.00 17.07 118 PHE B O 1
ATOM 2704 N N . TYR B 1 128 ? 8.475 -9.910 44.487 1.00 16.68 119 TYR B N 1
ATOM 2705 C CA . TYR B 1 128 ? 7.477 -9.662 45.521 1.00 16.27 119 TYR B CA 1
ATOM 2706 C C . TYR B 1 128 ? 8.125 -8.809 46.613 1.00 16.04 119 TYR B C 1
ATOM 2707 O O . TYR B 1 128 ? 9.101 -9.232 47.230 1.00 15.24 119 TYR B O 1
ATOM 2716 N N . TYR B 1 129 ? 7.598 -7.598 46.805 1.00 16.08 120 TYR B N 1
ATOM 2717 C CA . TYR B 1 129 ? 8.052 -6.680 47.850 1.00 15.86 120 TYR B CA 1
ATOM 2718 C C . TYR B 1 129 ? 7.121 -6.756 49.060 1.00 16.20 120 TYR B C 1
ATOM 2719 O O . TYR B 1 129 ? 5.900 -6.666 48.920 1.00 15.75 120 TYR B O 1
ATOM 2728 N N . ASP B 1 130 ? 7.716 -6.906 50.238 1.00 16.57 121 ASP B N 1
ATOM 2729 C CA . ASP B 1 130 ? 6.986 -6.862 51.505 1.00 17.13 121 ASP B CA 1
ATOM 2730 C C . ASP B 1 130 ? 7.561 -5.701 52.316 1.00 16.66 121 ASP B C 1
ATOM 2731 O O . ASP B 1 130 ? 8.565 -5.838 53.015 1.00 16.61 121 ASP B O 1
ATOM 2736 N N . ILE B 1 131 ? 6.902 -4.552 52.191 1.00 16.37 122 ILE B N 1
ATOM 2737 C CA . ILE B 1 131 ? 7.423 -3.282 52.667 1.00 15.74 122 ILE B CA 1
ATOM 2738 C C . ILE B 1 131 ? 6.737 -2.851 53.962 1.00 15.93 122 ILE B C 1
ATOM 2739 O O . ILE B 1 131 ? 5.510 -2.876 54.070 1.00 15.37 122 ILE B O 1
ATOM 2744 N N . LYS B 1 132 ? 7.556 -2.444 54.930 1.00 16.18 123 LYS B N 1
ATOM 2745 C CA . LYS B 1 132 ? 7.091 -1.968 56.230 1.00 16.66 123 LYS B CA 1
ATOM 2746 C C . LYS B 1 132 ? 7.580 -0.535 56.383 1.00 16.49 123 LYS B C 1
ATOM 2747 O O . LYS B 1 132 ? 8.761 -0.278 56.243 1.00 16.68 123 LYS B O 1
ATOM 2753 N N . PHE B 1 133 ? 6.667 0.390 56.645 1.00 16.62 124 PHE B N 1
ATOM 2754 C CA . PHE B 1 133 ? 6.985 1.819 56.701 1.00 16.02 124 PHE B CA 1
ATOM 2755 C C . PHE B 1 133 ? 6.559 2.362 58.073 1.00 16.12 124 PHE B C 1
ATOM 2756 O O . PHE B 1 133 ? 5.510 1.996 58.594 1.00 15.56 124 PHE B O 1
ATOM 2764 N N . THR B 1 134 ? 7.414 3.186 58.669 1.00 16.43 125 THR B N 1
ATOM 2765 C CA . THR B 1 134 ? 7.094 3.955 59.874 1.00 17.03 125 THR B CA 1
ATOM 2766 C C . THR B 1 134 ? 7.568 5.380 59.602 1.00 16.85 125 THR B C 1
ATOM 2767 O O . THR B 1 134 ? 8.712 5.585 59.260 1.00 16.71 125 THR B O 1
ATOM 2771 N N . GLY B 1 135 ? 6.660 6.339 59.702 1.00 16.92 126 GLY B N 1
ATOM 2772 C CA . GLY B 1 135 ? 6.986 7.749 59.557 1.00 16.17 126 GLY B CA 1
ATOM 2773 C C . GLY B 1 135 ? 6.619 8.354 60.892 1.00 16.23 126 GLY B C 1
ATOM 2774 O O . GLY B 1 135 ? 5.492 8.176 61.374 1.00 16.01 126 GLY B O 1
ATOM 2775 N N . LEU B 1 136 ? 7.577 9.028 61.514 1.00 15.78 127 LEU B N 1
ATOM 2776 C CA . LEU B 1 136 ? 7.382 9.573 62.847 1.00 16.32 127 LEU B CA 1
ATOM 2777 C C . LEU B 1 136 ? 7.969 10.963 62.990 1.00 15.60 127 LEU B C 1
ATOM 2778 O O . LEU B 1 136 ? 8.874 11.347 62.230 1.00 15.27 127 LEU B O 1
ATOM 2783 N N . ASN B 1 137 ? 7.437 11.724 63.950 1.00 14.75 128 ASN B N 1
ATOM 2784 C CA . ASN B 1 137 ? 7.959 13.073 64.277 1.00 14.56 128 ASN B CA 1
ATOM 2785 C C . ASN B 1 137 ? 7.879 14.109 63.152 1.00 14.25 128 ASN B C 1
ATOM 2786 O O . ASN B 1 137 ? 8.664 15.065 63.114 1.00 13.73 128 ASN B O 1
ATOM 2791 N N . PHE B 1 138 ? 6.922 13.950 62.248 1.00 14.38 129 PHE B N 1
ATOM 2792 C CA . PHE B 1 138 ? 6.734 14.959 61.203 1.00 14.80 129 PHE B CA 1
ATOM 2793 C C . PHE B 1 138 ? 5.890 16.085 61.789 1.00 14.83 129 PHE B C 1
ATOM 2794 O O . PHE B 1 138 ? 4.835 15.837 62.368 1.00 14.98 129 PHE B O 1
ATOM 2802 N N . PRO B 1 139 ? 6.371 17.329 61.666 1.00 14.94 130 PRO B N 1
ATOM 2803 C CA . PRO B 1 139 ? 5.658 18.453 62.259 1.00 15.25 130 PRO B CA 1
ATOM 2804 C C . PRO B 1 139 ? 4.376 18.782 61.474 1.00 16.08 130 PRO B C 1
ATOM 2805 O O . PRO B 1 139 ? 4.308 18.516 60.265 1.00 16.40 130 PRO B O 1
ATOM 2809 N N . PRO B 1 140 ? 3.361 19.359 62.151 1.00 16.73 131 PRO B N 1
ATOM 2810 C CA . PRO B 1 140 ? 2.049 19.546 61.506 1.00 16.74 131 PRO B CA 1
ATOM 2811 C C . PRO B 1 140 ? 2.090 20.528 60.348 1.00 17.41 131 PRO B C 1
ATOM 2812 O O . PRO B 1 140 ? 1.368 20.358 59.359 1.00 17.50 131 PRO B O 1
ATOM 2816 N N . ASN B 1 141 ? 2.930 21.551 60.487 1.00 17.31 132 ASN B N 1
ATOM 2817 C CA . ASN B 1 141 ? 3.053 22.618 59.518 1.00 17.37 132 ASN B CA 1
ATOM 2818 C C . ASN B 1 141 ? 4.127 22.370 58.455 1.00 17.16 132 ASN B C 1
ATOM 2819 O O . ASN B 1 141 ? 4.315 23.194 57.569 1.00 16.94 132 ASN B O 1
ATOM 2827 N N . GLY B 1 142 ? 4.816 21.232 58.540 1.00 16.76 133 GLY B N 1
ATOM 2828 C CA . GLY B 1 142 ? 5.829 20.867 57.550 1.00 16.39 133 GLY B CA 1
ATOM 2829 C C . GLY B 1 142 ? 5.209 20.464 56.220 1.00 16.09 133 GLY B C 1
ATOM 2830 O O . GLY B 1 142 ? 4.018 20.167 56.163 1.00 15.78 133 GLY B O 1
ATOM 2831 N N . PRO B 1 143 ? 6.019 20.432 55.144 1.00 15.94 134 PRO B N 1
ATOM 2832 C CA . PRO B 1 143 ? 5.515 20.181 53.793 1.00 15.72 134 PRO B CA 1
ATOM 2833 C C . PRO B 1 143 ? 4.948 18.780 53.581 1.00 15.71 134 PRO B C 1
ATOM 2834 O O . PRO B 1 143 ? 4.124 18.590 52.684 1.00 14.81 134 PRO B O 1
ATOM 2838 N N . VAL B 1 144 ? 5.372 17.808 54.397 1.00 15.95 135 VAL B N 1
ATOM 2839 C CA . VAL B 1 144 ? 4.848 16.442 54.264 1.00 15.99 135 VAL B CA 1
ATOM 2840 C C . VAL B 1 144 ? 3.399 16.378 54.730 1.00 16.50 135 VAL B C 1
ATOM 2841 O O . VAL B 1 144 ? 2.515 15.975 53.969 1.00 16.88 135 VAL B O 1
ATOM 2845 N N . VAL B 1 145 ? 3.156 16.789 55.973 1.00 16.70 136 VAL B N 1
ATOM 2846 C CA . VAL B 1 145 ? 1.794 16.814 56.508 1.00 16.78 136 VAL B CA 1
ATOM 2847 C C . VAL B 1 145 ? 0.901 17.754 55.701 1.00 16.68 136 VAL B C 1
ATOM 2848 O O . VAL B 1 145 ? -0.225 17.390 55.360 1.00 16.83 136 VAL B O 1
ATOM 2852 N N . GLN B 1 146 ? 1.418 18.941 55.377 1.00 16.63 137 GLN B N 1
ATOM 2853 C CA . GLN B 1 146 ? 0.651 19.962 54.649 1.00 16.62 137 GLN B CA 1
ATOM 2854 C C . GLN B 1 146 ? 0.417 19.620 53.174 1.00 16.57 137 GLN B C 1
ATOM 2855 O O . GLN B 1 146 ? -0.338 20.314 52.479 1.00 16.48 137 GLN B O 1
ATOM 2861 N N . LYS B 1 147 ? 1.058 18.547 52.710 1.00 16.58 138 LYS B N 1
ATOM 2862 C CA . LYS B 1 147 ? 0.912 18.044 51.336 1.00 16.65 138 LYS B CA 1
ATOM 2863 C C . LYS B 1 147 ? 1.471 19.024 50.313 1.00 16.75 138 LYS B C 1
ATOM 2864 O O . LYS B 1 147 ? 0.873 19.263 49.265 1.00 16.13 138 LYS B O 1
ATOM 2870 N N . LYS B 1 148 ? 2.631 19.591 50.639 1.00 16.71 139 LYS B N 1
ATOM 2871 C CA . LYS B 1 148 ? 3.265 20.592 49.797 1.00 17.03 139 LYS B CA 1
ATOM 2872 C C . LYS B 1 148 ? 4.427 20.031 48.987 1.00 16.86 139 LYS B C 1
ATOM 2873 O O . LYS B 1 148 ? 5.092 20.766 48.290 1.00 16.38 139 LYS B O 1
ATOM 2879 N N . THR B 1 149 ? 4.672 18.729 49.081 1.00 17.38 140 THR B N 1
ATOM 2880 C CA . THR B 1 149 ? 5.695 18.113 48.243 1.00 17.87 140 THR B CA 1
ATOM 2881 C C . THR B 1 149 ? 5.156 17.937 46.818 1.00 18.04 140 THR B C 1
ATOM 2882 O O . THR B 1 149 ? 3.971 17.634 46.619 1.00 17.54 140 THR B O 1
ATOM 2886 N N . THR B 1 150 ? 6.023 18.150 45.832 1.00 18.25 141 THR B N 1
ATOM 2887 C CA . THR B 1 150 ? 5.613 18.093 44.425 1.00 18.96 141 THR B CA 1
ATOM 2888 C C . THR B 1 150 ? 6.379 17.042 43.627 1.00 19.07 141 THR B C 1
ATOM 2889 O O . THR B 1 150 ? 6.117 16.849 42.444 1.00 19.54 141 THR B O 1
ATOM 2893 N N . GLY B 1 151 ? 7.310 16.353 44.279 1.00 19.40 142 GLY B N 1
ATOM 2894 C CA . GLY B 1 151 ? 8.123 15.342 43.611 1.00 19.49 142 GLY B CA 1
ATOM 2895 C C . GLY B 1 151 ? 9.501 15.218 44.222 1.00 19.35 142 GLY B C 1
ATOM 2896 O O . GLY B 1 151 ? 9.770 15.786 45.273 1.00 19.97 142 GLY B O 1
ATOM 2897 N N . TRP B 1 152 ? 10.364 14.448 43.572 1.00 18.72 143 TRP B N 1
ATOM 2898 C CA . TRP B 1 152 ? 11.731 14.283 44.015 1.00 18.25 143 TRP B CA 1
ATOM 2899 C C . TRP B 1 152 ? 12.637 14.849 42.932 1.00 17.95 143 TRP B C 1
ATOM 2900 O O . TRP B 1 152 ? 12.298 14.794 41.747 1.00 17.56 143 TRP B O 1
ATOM 2911 N N . GLU B 1 153 ? 13.780 15.398 43.346 1.00 16.41 144 GLU B N 1
ATOM 2912 C CA . GLU B 1 153 ? 14.868 15.666 42.423 1.00 16.52 144 GLU B CA 1
ATOM 2913 C C . GLU B 1 153 ? 15.446 14.318 42.019 1.00 16.09 144 GLU B C 1
ATOM 2914 O O . GLU B 1 153 ? 15.281 13.348 42.736 1.00 16.04 144 GLU B O 1
ATOM 2920 N N . PRO B 1 154 ? 16.125 14.240 40.866 1.00 15.70 145 PRO B N 1
ATOM 2921 C CA . PRO B 1 154 ? 16.921 13.023 40.718 1.00 15.72 145 PRO B CA 1
ATOM 2922 C C . PRO B 1 154 ? 18.006 12.931 41.810 1.00 15.88 145 PRO B C 1
ATOM 2923 O O . PRO B 1 154 ? 18.298 13.927 42.480 1.00 15.30 145 PRO B O 1
ATOM 2927 N N . SER B 1 155 ? 18.585 11.751 41.996 1.00 16.01 146 SER B N 1
ATOM 2928 C CA . SER B 1 155 ? 19.469 11.533 43.125 1.00 16.46 146 SER B CA 1
ATOM 2929 C C . SER B 1 155 ? 20.725 10.809 42.738 1.00 16.47 146 SER B C 1
ATOM 2930 O O . SER B 1 155 ? 20.783 10.122 41.721 1.00 16.56 146 SER B O 1
ATOM 2933 N N . THR B 1 156 ? 21.721 10.941 43.597 1.00 16.94 147 THR B N 1
ATOM 2934 C CA . THR B 1 156 ? 22.949 10.203 43.470 1.00 17.29 147 THR B CA 1
ATOM 2935 C C . THR B 1 156 ? 23.235 9.554 44.819 1.00 17.31 147 THR B C 1
ATOM 2936 O O . THR B 1 156 ? 23.454 10.234 45.823 1.00 18.09 147 THR B O 1
ATOM 2940 N N . GLU B 1 157 ? 23.193 8.230 44.822 1.00 16.75 148 GLU B N 1
ATOM 2941 C CA . GLU B 1 157 ? 23.492 7.428 45.989 1.00 16.70 148 GLU B CA 1
ATOM 2942 C C . GLU B 1 157 ? 24.962 7.036 45.925 1.00 16.34 148 GLU B C 1
ATOM 2943 O O . GLU B 1 157 ? 25.436 6.593 44.886 1.00 16.24 148 GLU B O 1
ATOM 2949 N N . ARG B 1 158 ? 25.685 7.227 47.025 1.00 15.40 149 ARG B N 1
ATOM 2950 C CA . ARG B 1 158 ? 27.041 6.700 47.159 1.00 14.59 149 ARG B CA 1
ATOM 2951 C C . ARG B 1 158 ? 26.960 5.360 47.875 1.00 14.69 149 ARG B C 1
ATOM 2952 O O . ARG B 1 158 ? 26.368 5.264 48.957 1.00 14.33 149 ARG B O 1
ATOM 2960 N N . LEU B 1 159 ? 27.578 4.335 47.292 1.00 14.51 150 LEU B N 1
ATOM 2961 C CA . LEU B 1 159 ? 27.512 2.986 47.861 1.00 14.37 150 LEU B CA 1
ATOM 2962 C C . LEU B 1 159 ? 28.892 2.405 48.082 1.00 14.31 150 LEU B C 1
ATOM 2963 O O . LEU B 1 159 ? 29.802 2.646 47.296 1.00 13.70 150 LEU B O 1
ATOM 2968 N N . TYR B 1 160 ? 29.044 1.651 49.166 1.00 14.44 151 TYR B N 1
ATOM 2969 C CA . TYR B 1 160 ? 30.301 0.967 49.467 1.00 14.69 151 TYR B CA 1
ATOM 2970 C C . TYR B 1 160 ? 30.002 -0.358 50.163 1.00 14.74 151 TYR B C 1
ATOM 2971 O O . TYR B 1 160 ? 28.963 -0.488 50.804 1.00 14.50 151 TYR B O 1
ATOM 2980 N N . PRO B 1 161 ? 30.902 -1.350 50.016 1.00 15.22 152 PRO B N 1
ATOM 2981 C CA . PRO B 1 161 ? 30.695 -2.632 50.682 1.00 15.43 152 PRO B CA 1
ATOM 2982 C C . PRO B 1 161 ? 31.214 -2.611 52.115 1.00 16.02 152 PRO B C 1
ATOM 2983 O O . PRO B 1 161 ? 32.219 -1.951 52.401 1.00 15.62 152 PRO B O 1
ATOM 2987 N N . ARG B 1 162 ? 30.528 -3.334 53.000 1.00 16.48 153 ARG B N 1
ATOM 2988 C CA . ARG B 1 162 ? 31.055 -3.640 54.327 1.00 17.63 153 ARG B CA 1
ATOM 2989 C C . ARG B 1 162 ? 30.424 -4.885 54.919 1.00 17.87 153 ARG B C 1
ATOM 2990 O O . ARG B 1 162 ? 29.204 -5.028 54.893 1.00 18.10 153 ARG B O 1
ATOM 2998 N N . ASP B 1 163 ? 31.266 -5.761 55.469 1.00 18.27 154 ASP B N 1
ATOM 2999 C CA . ASP B 1 163 ? 30.827 -6.978 56.159 1.00 18.78 154 ASP B CA 1
ATOM 3000 C C . ASP B 1 163 ? 29.954 -7.843 55.247 1.00 18.30 154 ASP B C 1
ATOM 3001 O O . ASP B 1 163 ? 29.045 -8.528 55.717 1.00 18.49 154 ASP B O 1
ATOM 3006 N N . GLY B 1 164 ? 30.232 -7.794 53.945 1.00 17.75 155 GLY B N 1
ATOM 3007 C CA . GLY B 1 164 ? 29.466 -8.551 52.960 1.00 17.12 155 GLY B CA 1
ATOM 3008 C C . GLY B 1 164 ? 28.080 -8.003 52.661 1.00 16.62 155 GLY B C 1
ATOM 3009 O O . GLY B 1 164 ? 27.263 -8.686 52.050 1.00 16.58 155 GLY B O 1
ATOM 3010 N N . VAL B 1 165 ? 27.799 -6.786 53.116 1.00 16.28 156 VAL B N 1
ATOM 3011 C CA . VAL B 1 165 ? 26.562 -6.102 52.747 1.00 15.96 156 VAL B CA 1
ATOM 3012 C C . VAL B 1 165 ? 26.871 -4.766 52.057 1.00 15.85 156 VAL B C 1
ATOM 3013 O O . VAL B 1 165 ? 28.018 -4.317 52.037 1.00 15.60 156 VAL B O 1
ATOM 3017 N N . LEU B 1 166 ? 25.855 -4.148 51.471 1.00 15.78 157 LEU B N 1
ATOM 3018 C CA . LEU B 1 166 ? 26.051 -2.932 50.706 1.00 16.40 157 LEU B CA 1
ATOM 3019 C C . LEU B 1 166 ? 25.364 -1.781 51.417 1.00 16.35 157 LEU B C 1
ATOM 3020 O O . LEU B 1 166 ? 24.212 -1.899 51.830 1.00 16.76 157 LEU B O 1
ATOM 3025 N N . ILE B 1 167 ? 26.098 -0.688 51.596 1.00 16.05 158 ILE B N 1
ATOM 3026 C CA . ILE B 1 167 ? 25.589 0.498 52.264 1.00 16.21 158 ILE B CA 1
ATOM 3027 C C . ILE B 1 167 ? 25.497 1.638 51.278 1.00 15.93 158 ILE B C 1
ATOM 3028 O O . ILE B 1 167 ? 26.473 1.949 50.594 1.00 16.41 158 ILE B O 1
ATOM 3033 N N . GLY B 1 168 ? 24.332 2.268 51.228 1.00 15.34 159 GLY B N 1
ATOM 3034 C CA . GLY B 1 168 ? 24.094 3.368 50.321 1.00 15.99 159 GLY B CA 1
ATOM 3035 C C . GLY B 1 168 ? 23.592 4.582 51.058 1.00 15.95 159 GLY B C 1
ATOM 3036 O O . GLY B 1 168 ? 22.756 4.469 51.949 1.00 16.91 159 GLY B O 1
ATOM 3037 N N . ASP B 1 169 ? 24.086 5.749 50.680 1.00 15.56 160 ASP B N 1
ATOM 3038 C CA . ASP B 1 169 ? 23.670 6.982 51.331 1.00 15.64 160 ASP B CA 1
ATOM 3039 C C . ASP B 1 169 ? 23.295 8.021 50.294 1.00 15.39 160 ASP B C 1
ATOM 3040 O O . ASP B 1 169 ? 23.995 8.192 49.287 1.00 15.22 160 ASP B O 1
ATOM 3045 N N . ILE B 1 170 ? 22.200 8.732 50.534 1.00 15.09 161 ILE B N 1
ATOM 3046 C CA . ILE B 1 170 ? 21.798 9.768 49.590 1.00 15.37 161 ILE B CA 1
ATOM 3047 C C . ILE B 1 170 ? 21.507 11.069 50.291 1.00 15.33 161 ILE B C 1
ATOM 3048 O O . ILE B 1 170 ? 20.780 11.101 51.286 1.00 15.40 161 ILE B O 1
ATOM 3053 N N . HIS B 1 171 ? 22.074 12.139 49.756 1.00 15.34 162 HIS B N 1
ATOM 3054 C CA . HIS B 1 171 ? 21.613 13.472 50.066 1.00 15.66 162 HIS B CA 1
ATOM 3055 C C . HIS B 1 171 ? 20.570 13.879 49.045 1.00 16.13 162 HIS B C 1
ATOM 3056 O O . HIS B 1 171 ? 20.880 14.331 47.938 1.00 16.60 162 HIS B O 1
ATOM 3063 N N . HIS B 1 172 ? 19.317 13.674 49.441 1.00 16.79 163 HIS B N 1
ATOM 3064 C CA . HIS B 1 172 ? 18.184 13.785 48.542 1.00 16.40 163 HIS B CA 1
ATOM 3065 C C . HIS B 1 172 ? 17.398 15.054 48.848 1.00 16.64 163 HIS B C 1
ATOM 3066 O O . HIS B 1 172 ? 17.737 15.806 49.772 1.00 15.93 163 HIS B O 1
ATOM 3073 N N . ALA B 1 173 ? 16.373 15.315 48.041 1.00 16.77 164 ALA B N 1
ATOM 3074 C CA . ALA B 1 173 ? 15.469 16.427 48.299 1.00 17.27 164 ALA B CA 1
ATOM 3075 C C . ALA B 1 173 ? 14.158 16.250 47.565 1.00 17.57 164 ALA B C 1
ATOM 3076 O O . ALA B 1 173 ? 14.130 15.783 46.429 1.00 17.21 164 ALA B O 1
ATOM 3078 N N . LEU B 1 174 ? 13.080 16.645 48.230 1.00 17.89 165 LEU B N 1
ATOM 3079 C CA . LEU B 1 174 ? 11.792 16.790 47.584 1.00 18.38 165 LEU B CA 1
ATOM 3080 C C . LEU B 1 174 ? 11.671 18.230 47.149 1.00 18.40 165 LEU B C 1
ATOM 3081 O O . LEU B 1 174 ? 12.172 19.135 47.819 1.00 18.07 165 LEU B O 1
ATOM 3086 N N . THR B 1 175 ? 11.007 18.448 46.022 1.00 18.32 166 THR B N 1
ATOM 3087 C CA . THR B 1 175 ? 10.646 19.797 45.627 1.00 18.76 166 THR B CA 1
ATOM 3088 C C . THR B 1 175 ? 9.372 20.167 46.390 1.00 19.01 166 THR B C 1
ATOM 3089 O O . THR B 1 175 ? 8.623 19.293 46.822 1.00 18.55 166 THR B O 1
ATOM 3093 N N . VAL B 1 176 ? 9.135 21.461 46.555 1.00 20.11 167 VAL B N 1
ATOM 3094 C CA . VAL B 1 176 ? 8.063 21.950 47.418 1.00 21.15 167 VAL B CA 1
ATOM 3095 C C . VAL B 1 176 ? 7.251 23.017 46.669 1.00 21.94 167 VAL B C 1
ATOM 3096 O O . VAL B 1 176 ? 7.806 23.741 45.837 1.00 21.42 167 VAL B O 1
ATOM 3100 N N . GLU B 1 177 ? 5.944 23.095 46.945 1.00 22.82 168 GLU B N 1
ATOM 3101 C CA . GLU B 1 177 ? 5.072 24.096 46.299 1.00 23.94 168 GLU B CA 1
ATOM 3102 C C . GLU B 1 177 ? 5.580 25.508 46.553 1.00 24.11 168 GLU B C 1
ATOM 3103 O O . GLU B 1 177 ? 5.931 25.854 47.684 1.00 24.47 168 GLU B O 1
ATOM 3109 N N . GLY B 1 178 ? 5.603 26.318 45.501 1.00 23.87 169 GLY B N 1
ATOM 3110 C CA . GLY B 1 178 ? 6.115 27.680 45.591 1.00 23.99 169 GLY B CA 1
ATOM 3111 C C . GLY B 1 178 ? 7.590 27.773 45.243 1.00 23.71 169 GLY B C 1
ATOM 3112 O O . GLY B 1 178 ? 8.124 28.868 45.066 1.00 24.04 169 GLY B O 1
ATOM 3113 N N . GLY B 1 179 ? 8.241 26.618 45.134 1.00 23.32 170 GLY B N 1
ATOM 3114 C CA . GLY B 1 179 ? 9.666 26.552 44.870 1.00 22.80 170 GLY B CA 1
ATOM 3115 C C . GLY B 1 179 ? 10.446 26.119 46.094 1.00 22.44 170 GLY B C 1
ATOM 3116 O O . GLY B 1 179 ? 9.900 25.986 47.204 1.00 22.88 170 GLY B O 1
ATOM 3117 N N . GLY B 1 180 ? 11.736 25.884 45.898 1.00 21.90 171 GLY B N 1
ATOM 3118 C CA . GLY B 1 180 ? 12.579 25.424 46.993 1.00 20.15 171 GLY B CA 1
ATOM 3119 C C . GLY B 1 180 ? 12.474 23.938 47.270 1.00 19.71 171 GLY B C 1
ATOM 3120 O O . GLY B 1 180 ? 11.729 23.202 46.610 1.00 19.02 171 GLY B O 1
ATOM 3121 N N . HIS B 1 181 ? 13.223 23.505 48.278 1.00 18.37 172 HIS B N 1
ATOM 3122 C CA . HIS B 1 181 ? 13.459 22.100 48.498 1.00 17.68 172 HIS B CA 1
ATOM 3123 C C . HIS B 1 181 ? 13.225 21.707 49.949 1.00 17.14 172 HIS B C 1
ATOM 3124 O O . HIS B 1 181 ? 13.232 22.550 50.853 1.00 16.67 172 HIS B O 1
ATOM 3131 N N . TYR B 1 182 ? 13.006 20.415 50.143 1.00 16.95 173 TYR B N 1
ATOM 3132 C CA . TYR B 1 182 ? 12.873 19.823 51.459 1.00 17.03 173 TYR B CA 1
ATOM 3133 C C . TYR B 1 182 ? 13.862 18.661 51.515 1.00 16.96 173 TYR B C 1
ATOM 3134 O O . TYR B 1 182 ? 13.661 17.623 50.883 1.00 17.21 173 TYR B O 1
ATOM 3143 N N . ALA B 1 183 ? 14.945 18.853 52.256 1.00 16.74 174 ALA B N 1
ATOM 3144 C CA . ALA B 1 183 ? 16.092 17.964 52.171 1.00 16.48 174 ALA B CA 1
ATOM 3145 C C . ALA B 1 183 ? 15.932 16.741 53.045 1.00 16.93 174 ALA B C 1
ATOM 3146 O O . ALA B 1 183 ? 15.283 16.769 54.099 1.00 16.50 174 ALA B O 1
ATOM 3148 N N . CYS B 1 184 ? 16.554 15.662 52.605 1.00 17.55 175 CYS B N 1
ATOM 3149 C CA . CYS B 1 184 ? 16.552 14.439 53.372 1.00 18.48 175 CYS B CA 1
ATOM 3150 C C . CYS B 1 184 ? 17.868 13.690 53.205 1.00 18.95 175 CYS B C 1
ATOM 3151 O O . CYS B 1 184 ? 18.551 13.800 52.174 1.00 18.97 175 CYS B O 1
ATOM 3156 N N . ASP B 1 185 ? 18.251 13.000 54.273 1.00 18.79 176 ASP B N 1
ATOM 3157 C CA . ASP B 1 185 ? 19.426 12.170 54.281 1.00 18.84 176 ASP B CA 1
ATOM 3158 C C . ASP B 1 185 ? 18.920 10.747 54.389 1.00 18.79 176 ASP B C 1
ATOM 3159 O O . ASP B 1 185 ? 18.214 10.396 55.327 1.00 18.33 176 ASP B O 1
ATOM 3164 N N . ILE B 1 186 ? 19.271 9.938 53.397 1.00 18.70 177 ILE B N 1
ATOM 3165 C CA . ILE B 1 186 ? 18.738 8.596 53.278 1.00 18.11 177 ILE B CA 1
ATOM 3166 C C . ILE B 1 186 ? 19.889 7.622 53.389 1.00 18.14 177 ILE B C 1
ATOM 3167 O O . ILE B 1 186 ? 20.899 7.777 52.715 1.00 18.31 177 ILE B O 1
ATOM 3172 N N . LYS B 1 187 ? 19.758 6.647 54.276 1.00 17.35 178 LYS B N 1
ATOM 3173 C CA . LYS B 1 187 ? 20.710 5.555 54.332 1.00 17.48 178 LYS B CA 1
ATOM 3174 C C . LYS B 1 187 ? 19.967 4.256 54.064 1.00 17.59 178 LYS B C 1
ATOM 3175 O O . LYS B 1 187 ? 18.898 4.028 54.617 1.00 17.47 178 LYS B O 1
ATOM 3181 N N . THR B 1 188 ? 20.508 3.430 53.172 1.00 17.39 179 THR B N 1
ATOM 3182 C CA . THR B 1 188 ? 19.962 2.087 52.943 1.00 16.36 179 THR B CA 1
ATOM 3183 C C . THR B 1 188 ? 21.064 1.050 53.093 1.00 16.16 179 THR B C 1
ATOM 3184 O O . THR B 1 188 ? 22.182 1.242 52.608 1.00 15.91 179 THR B O 1
ATOM 3188 N N . VAL B 1 189 ? 20.761 -0.017 53.822 1.00 15.74 180 VAL B N 1
ATOM 3189 C CA . VAL B 1 189 ? 21.640 -1.177 53.930 1.00 15.22 180 VAL B CA 1
ATOM 3190 C C . VAL B 1 189 ? 20.951 -2.354 53.224 1.00 14.99 180 VAL B C 1
ATOM 3191 O O . VAL B 1 189 ? 19.820 -2.713 53.552 1.00 13.67 180 VAL B O 1
ATOM 3195 N N . TYR B 1 190 ? 21.644 -2.922 52.240 1.00 14.91 181 TYR B N 1
ATOM 3196 C CA . TYR B 1 190 ? 21.114 -3.993 51.403 1.00 14.47 181 TYR B CA 1
ATOM 3197 C C . TYR B 1 190 ? 21.822 -5.272 51.809 1.00 14.66 181 TYR B C 1
ATOM 3198 O O . TYR B 1 190 ? 23.056 -5.321 51.821 1.00 14.32 181 TYR B O 1
ATOM 3207 N N . ARG B 1 191 ? 21.036 -6.292 52.157 1.00 14.44 182 ARG B N 1
ATOM 3208 C CA . ARG B 1 191 ? 21.555 -7.581 52.636 1.00 14.82 182 ARG B CA 1
ATOM 3209 C C . ARG B 1 191 ? 21.107 -8.762 51.771 1.00 14.85 182 ARG B C 1
ATOM 3210 O O . ARG B 1 191 ? 19.947 -9.180 51.841 1.00 14.56 182 ARG B O 1
ATOM 3218 N N . ALA B 1 192 ? 22.030 -9.330 51.000 1.00 15.05 183 ALA B N 1
ATOM 3219 C CA . ALA B 1 192 ? 21.755 -10.582 50.297 1.00 15.67 183 ALA B CA 1
ATOM 3220 C C . ALA B 1 192 ? 21.486 -11.689 51.324 1.00 16.50 183 ALA B C 1
ATOM 3221 O O . ALA B 1 192 ? 22.136 -11.739 52.377 1.00 15.70 183 ALA B O 1
ATOM 3223 N N . LYS B 1 193 ? 20.538 -12.573 51.002 1.00 16.85 184 LYS B N 1
ATOM 3224 C CA . LYS B 1 193 ? 20.137 -13.651 51.906 1.00 18.37 184 LYS B CA 1
ATOM 3225 C C . LYS B 1 193 ? 21.155 -14.785 51.933 1.00 19.00 184 LYS B C 1
ATOM 3226 O O . LYS B 1 193 ? 21.384 -15.384 52.979 1.00 19.52 184 LYS B O 1
ATOM 3232 N N . LYS B 1 194 ? 21.749 -15.080 50.779 1.00 19.85 185 LYS B N 1
ATOM 3233 C CA . LYS B 1 194 ? 22.913 -15.959 50.698 1.00 20.68 185 LYS B CA 1
ATOM 3234 C C . LYS B 1 194 ? 24.191 -15.116 50.586 1.00 21.16 185 LYS B C 1
ATOM 3235 O O . LYS B 1 194 ? 24.222 -14.136 49.839 1.00 21.43 185 LYS B O 1
ATOM 3237 N N . ALA B 1 195 ? 25.232 -15.498 51.328 1.00 21.84 186 ALA B N 1
ATOM 3238 C CA . ALA B 1 195 ? 26.501 -14.754 51.349 1.00 22.42 186 ALA B CA 1
ATOM 3239 C C . ALA B 1 195 ? 27.062 -14.561 49.947 1.00 22.82 186 ALA B C 1
ATOM 3240 O O . ALA B 1 195 ? 27.065 -15.496 49.138 1.00 22.62 186 ALA B O 1
ATOM 3242 N N . ALA B 1 196 ? 27.526 -13.347 49.663 1.00 23.13 187 ALA B N 1
ATOM 3243 C CA . ALA B 1 196 ? 28.070 -13.027 48.346 1.00 23.72 187 ALA B CA 1
ATOM 3244 C C . ALA B 1 196 ? 29.558 -13.363 48.265 1.00 23.92 187 ALA B C 1
ATOM 3245 O O . ALA B 1 196 ? 30.346 -12.944 49.121 1.00 24.30 187 ALA B O 1
ATOM 3247 N N . LEU B 1 197 ? 29.930 -14.125 47.239 1.00 23.97 188 LEU B N 1
ATOM 3248 C CA . LEU B 1 197 ? 31.335 -14.464 46.980 1.00 24.05 188 LEU B CA 1
ATOM 3249 C C . LEU B 1 197 ? 32.081 -13.370 46.196 1.00 23.76 188 LEU B C 1
ATOM 3250 O O . LEU B 1 197 ? 33.266 -13.518 45.874 1.00 24.12 188 LEU B O 1
ATOM 3255 N N . LYS B 1 198 ? 31.374 -12.283 45.890 1.00 23.30 189 LYS B N 1
ATOM 3256 C CA . LYS B 1 198 ? 31.939 -11.136 45.184 1.00 22.47 189 LYS B CA 1
ATOM 3257 C C . LYS B 1 198 ? 31.232 -9.849 45.609 1.00 21.74 189 LYS B C 1
ATOM 3258 O O . LYS B 1 198 ? 30.000 -9.765 45.600 1.00 21.72 189 LYS B O 1
ATOM 3259 N N . MET B 1 199 ? 32.020 -8.847 45.980 1.00 20.97 190 MET B N 1
ATOM 3260 C CA . MET B 1 199 ? 31.478 -7.549 46.361 1.00 20.10 190 MET B CA 1
ATOM 3261 C C . MET B 1 199 ? 31.957 -6.460 45.414 1.00 19.22 190 MET B C 1
ATOM 3262 O O . MET B 1 199 ? 33.102 -6.498 44.958 1.00 19.07 190 MET B O 1
ATOM 3267 N N . PRO B 1 200 ? 31.082 -5.482 45.115 1.00 18.44 191 PRO B N 1
ATOM 3268 C CA . PRO B 1 200 ? 31.507 -4.312 44.345 1.00 17.93 191 PRO B CA 1
ATOM 3269 C C . PRO B 1 200 ? 32.323 -3.373 45.239 1.00 17.66 191 PRO B C 1
ATOM 3270 O O . PRO B 1 200 ? 32.352 -3.562 46.450 1.00 17.91 191 PRO B O 1
ATOM 3274 N N . GLY B 1 201 ? 32.989 -2.383 44.652 1.00 17.23 192 GLY B N 1
ATOM 3275 C CA . GLY B 1 201 ? 33.710 -1.389 45.440 1.00 16.40 192 GLY B CA 1
ATOM 3276 C C . GLY B 1 201 ? 32.872 -0.147 45.666 1.00 15.99 192 GLY B C 1
ATOM 3277 O O . GLY B 1 201 ? 31.643 -0.180 45.572 1.00 15.74 192 GLY B O 1
ATOM 3278 N N . TYR B 1 202 ? 33.562 0.946 45.973 1.00 15.61 193 TYR B N 1
ATOM 3279 C CA . TYR B 1 202 ? 32.991 2.282 46.125 1.00 14.86 193 TYR B CA 1
ATOM 3280 C C . TYR B 1 202 ? 32.425 2.755 44.781 1.00 14.76 193 TYR B C 1
ATOM 3281 O O . TYR B 1 202 ? 33.125 2.724 43.769 1.00 14.73 193 TYR B O 1
ATOM 3290 N N . HIS B 1 203 ? 31.165 3.180 44.762 1.00 14.48 194 HIS B N 1
ATOM 3291 C CA . HIS B 1 203 ? 30.530 3.621 43.506 1.00 14.61 194 HIS B CA 1
ATOM 3292 C C . HIS B 1 203 ? 29.209 4.348 43.763 1.00 14.32 194 HIS B C 1
ATOM 3293 O O . HIS B 1 203 ? 28.834 4.586 44.908 1.00 14.02 194 HIS B O 1
ATOM 3300 N N . TYR B 1 204 ? 28.521 4.699 42.682 1.00 14.04 195 TYR B N 1
ATOM 3301 C CA . TYR B 1 204 ? 27.318 5.523 42.748 1.00 13.91 195 TYR B CA 1
ATOM 3302 C C . TYR B 1 204 ? 26.164 4.927 41.950 1.00 14.10 195 TYR B C 1
ATOM 3303 O O . TYR B 1 204 ? 26.378 4.165 41.004 1.00 13.30 195 TYR B O 1
ATOM 3312 N N . VAL B 1 205 ? 24.944 5.269 42.350 1.00 14.01 196 VAL B N 1
ATOM 3313 C CA . VAL B 1 205 ? 23.769 5.005 41.528 1.00 13.95 196 VAL B CA 1
ATOM 3314 C C . VAL B 1 205 ? 23.060 6.340 41.310 1.00 14.50 196 VAL B C 1
ATOM 3315 O O . VAL B 1 205 ? 22.780 7.070 42.269 1.00 14.60 196 VAL B O 1
ATOM 3319 N N . ASP B 1 206 ? 22.830 6.674 40.047 1.00 14.61 197 ASP B N 1
ATOM 3320 C CA . ASP B 1 206 ? 22.029 7.834 39.672 1.00 15.72 197 ASP B CA 1
ATOM 3321 C C . ASP B 1 206 ? 20.606 7.372 39.380 1.00 15.90 197 ASP B C 1
ATOM 3322 O O . ASP B 1 206 ? 20.408 6.456 38.582 1.00 15.83 197 ASP B O 1
ATOM 3327 N N . THR B 1 207 ? 19.635 8.007 40.038 1.00 15.89 198 THR B N 1
ATOM 3328 C CA . THR B 1 207 ? 18.223 7.674 39.906 1.00 16.05 198 THR B CA 1
ATOM 3329 C C . THR B 1 207 ? 17.384 8.904 39.576 1.00 16.15 198 THR B C 1
ATOM 3330 O O . THR B 1 207 ? 17.672 10.002 40.031 1.00 15.91 198 THR B O 1
ATOM 3334 N N . LYS B 1 208 ? 16.334 8.695 38.791 1.00 16.53 199 LYS B N 1
ATOM 3335 C CA . LYS B 1 208 ? 15.320 9.701 38.535 1.00 17.20 199 LYS B CA 1
ATOM 3336 C C . LYS B 1 208 ? 13.952 9.051 38.758 1.00 17.37 199 LYS B C 1
ATOM 3337 O O . LYS B 1 208 ? 13.594 8.100 38.062 1.00 17.00 199 LYS B O 1
ATOM 3343 N N . LEU B 1 209 ? 13.195 9.584 39.709 1.00 17.15 200 LEU B N 1
ATOM 3344 C CA . LEU B 1 209 ? 11.856 9.096 39.991 1.00 17.37 200 LEU B CA 1
ATOM 3345 C C . LEU B 1 209 ? 10.807 10.182 39.731 1.00 17.73 200 LEU B C 1
ATOM 3346 O O . LEU B 1 209 ? 10.911 11.306 40.244 1.00 17.12 200 LEU B O 1
ATOM 3351 N N . VAL B 1 210 ? 9.792 9.819 38.941 1.00 18.02 201 VAL B N 1
ATOM 3352 C CA . VAL B 1 210 ? 8.727 10.730 38.525 1.00 18.77 201 VAL B CA 1
ATOM 3353 C C . VAL B 1 210 ? 7.353 10.099 38.810 1.00 19.79 201 VAL B C 1
ATOM 3354 O O . VAL B 1 210 ? 7.165 8.891 38.628 1.00 19.60 201 VAL B O 1
ATOM 3358 N N . ILE B 1 211 ? 6.415 10.924 39.278 1.00 20.56 202 ILE B N 1
ATOM 3359 C CA . ILE B 1 211 ? 4.989 10.594 39.297 1.00 21.04 202 ILE B CA 1
ATOM 3360 C C . ILE B 1 211 ? 4.432 10.782 37.884 1.00 21.17 202 ILE B C 1
ATOM 3361 O O . ILE B 1 211 ? 4.437 11.896 37.356 1.00 21.33 202 ILE B O 1
ATOM 3366 N N . TRP B 1 212 ? 3.946 9.699 37.275 1.00 21.28 203 TRP B N 1
ATOM 3367 C CA . TRP B 1 212 ? 3.425 9.753 35.910 1.00 21.29 203 TRP B CA 1
ATOM 3368 C C . TRP B 1 212 ? 1.956 10.155 35.846 1.00 21.96 203 TRP B C 1
ATOM 3369 O O . TRP B 1 212 ? 1.531 10.855 34.917 1.00 21.83 203 TRP B O 1
ATOM 3380 N N . ASN B 1 213 ? 1.181 9.675 36.815 1.00 22.33 204 ASN B N 1
ATOM 3381 C CA . ASN B 1 213 ? -0.218 10.053 36.964 1.00 23.21 204 ASN B CA 1
ATOM 3382 C C . ASN B 1 213 ? -0.702 9.785 38.385 1.00 23.15 204 ASN B C 1
ATOM 3383 O O . ASN B 1 213 ? -0.168 8.916 39.070 1.00 23.21 204 ASN B O 1
ATOM 3388 N N . ASN B 1 214 ? -1.708 10.549 38.807 1.00 23.43 205 ASN B N 1
ATOM 3389 C CA . ASN B 1 214 ? -2.376 10.389 40.097 1.00 23.84 205 ASN B CA 1
ATOM 3390 C C . ASN B 1 214 ? -3.792 10.952 40.028 1.00 24.20 205 ASN B C 1
ATOM 3391 O O . ASN B 1 214 ? -4.064 11.845 39.224 1.00 24.31 205 ASN B O 1
ATOM 3396 N N . ASP B 1 215 ? -4.695 10.447 40.864 1.00 24.56 206 ASP B N 1
ATOM 3397 C CA . ASP B 1 215 ? -5.973 11.128 41.047 1.00 25.05 206 ASP B CA 1
ATOM 3398 C C . ASP B 1 215 ? -5.823 12.260 42.075 1.00 25.09 206 ASP B C 1
ATOM 3399 O O . ASP B 1 215 ? -4.785 12.370 42.739 1.00 24.92 206 ASP B O 1
ATOM 3404 N N . LYS B 1 216 ? -6.854 13.097 42.193 1.00 25.32 207 LYS B N 1
ATOM 3405 C CA . LYS B 1 216 ? -6.824 14.291 43.049 1.00 25.45 207 LYS B CA 1
ATOM 3406 C C . LYS B 1 216 ? -6.375 14.020 44.484 1.00 25.49 207 LYS B C 1
ATOM 3407 O O . LYS B 1 216 ? -5.664 14.833 45.078 1.00 25.46 207 LYS B O 1
ATOM 3409 N N . GLU B 1 217 ? -6.786 12.878 45.032 1.00 25.46 208 GLU B N 1
ATOM 3410 C CA . GLU B 1 217 ? -6.500 12.541 46.427 1.00 25.25 208 GLU B CA 1
ATOM 3411 C C . GLU B 1 217 ? -5.350 11.541 46.586 1.00 25.06 208 GLU B C 1
ATOM 3412 O O . GLU B 1 217 ? -5.090 11.065 47.692 1.00 25.41 208 GLU B O 1
ATOM 3415 N N . PHE B 1 218 ? -4.656 11.244 45.485 1.00 24.52 209 PHE B N 1
ATOM 3416 C CA . PHE B 1 218 ? -3.512 10.315 45.475 1.00 23.93 209 PHE B CA 1
ATOM 3417 C C . PHE B 1 218 ? -3.857 8.916 46.007 1.00 23.23 209 PHE B C 1
ATOM 3418 O O . PHE B 1 218 ? -3.073 8.298 46.730 1.00 23.28 209 PHE B O 1
ATOM 3426 N N . MET B 1 219 ? -5.033 8.422 45.639 1.00 22.67 210 MET B N 1
ATOM 3427 C CA . MET B 1 219 ? -5.461 7.065 46.005 1.00 21.87 210 MET B CA 1
ATOM 3428 C C . MET B 1 219 ? -4.938 6.045 44.995 1.00 20.97 210 MET B C 1
ATOM 3429 O O . MET B 1 219 ? -4.801 4.859 45.301 1.00 20.17 210 MET B O 1
ATOM 3434 N N . LYS B 1 220 ? -4.636 6.527 43.789 1.00 19.84 211 LYS B N 1
ATOM 3435 C CA . LYS B 1 220 ? -4.066 5.694 42.743 1.00 18.97 211 LYS B CA 1
ATOM 3436 C C . LYS B 1 220 ? -2.950 6.473 42.058 1.00 18.16 211 LYS B C 1
ATOM 3437 O O . LYS B 1 220 ? -3.160 7.590 41.582 1.00 17.65 211 LYS B O 1
ATOM 3443 N N . VAL B 1 221 ? -1.767 5.870 42.026 1.00 17.44 212 VAL B N 1
ATOM 3444 C CA . VAL B 1 221 ? -0.571 6.532 41.544 1.00 17.03 212 VAL B CA 1
ATOM 3445 C C . VAL B 1 221 ? 0.221 5.595 40.636 1.00 16.90 212 VAL B C 1
ATOM 3446 O O . VAL B 1 221 ? 0.394 4.413 40.938 1.00 16.47 212 VAL B O 1
ATOM 3450 N N . GLU B 1 222 ? 0.684 6.134 39.517 1.00 16.81 213 GLU B N 1
ATOM 3451 C CA . GLU B 1 222 ? 1.645 5.444 38.675 1.00 17.42 213 GLU B CA 1
ATOM 3452 C C . GLU B 1 222 ? 2.963 6.226 38.711 1.00 17.66 213 GLU B C 1
ATOM 3453 O O . GLU B 1 222 ? 2.959 7.447 38.580 1.00 17.74 213 GLU B O 1
ATOM 3459 N N . GLU B 1 223 ? 4.075 5.521 38.915 1.00 17.90 214 GLU B N 1
ATOM 3460 C CA . GLU B 1 223 ? 5.397 6.142 38.953 1.00 18.47 214 GLU B CA 1
ATOM 3461 C C . GLU B 1 223 ? 6.455 5.337 38.188 1.00 18.80 214 GLU B C 1
ATOM 3462 O O . GLU B 1 223 ? 6.394 4.108 38.133 1.00 19.09 214 GLU B O 1
ATOM 3468 N N . HIS B 1 224 ? 7.400 6.055 37.583 1.00 18.65 215 HIS B N 1
ATOM 3469 C CA . HIS B 1 224 ? 8.504 5.472 36.824 1.00 19.42 215 HIS B CA 1
ATOM 3470 C C . HIS B 1 224 ? 9.860 5.820 37.457 1.00 19.38 215 HIS B C 1
ATOM 3471 O O . HIS B 1 224 ? 10.036 6.909 37.991 1.00 19.36 215 HIS B O 1
ATOM 3478 N N . GLU B 1 225 ? 10.804 4.886 37.364 1.00 19.37 216 GLU B N 1
ATOM 3479 C CA . GLU B 1 225 ? 12.142 5.034 37.916 1.00 19.63 216 GLU B CA 1
ATOM 3480 C C . GLU B 1 225 ? 13.155 4.565 36.887 1.00 19.22 216 GLU B C 1
ATOM 3481 O O . GLU B 1 225 ? 12.996 3.491 36.313 1.00 19.75 216 GLU B O 1
ATOM 3487 N N . ILE B 1 226 ? 14.171 5.388 36.637 1.00 18.78 217 ILE B N 1
ATOM 3488 C CA . ILE B 1 226 ? 15.353 4.980 35.873 1.00 18.31 217 ILE B CA 1
ATOM 3489 C C . ILE B 1 226 ? 16.566 5.073 36.806 1.00 18.31 217 ILE B C 1
ATOM 3490 O O . ILE B 1 226 ? 16.690 6.032 37.570 1.00 18.33 217 ILE B O 1
ATOM 3495 N N . ALA B 1 227 ? 17.430 4.061 36.779 1.00 17.75 218 ALA B N 1
ATOM 3496 C CA . ALA B 1 227 ? 18.593 4.035 37.672 1.00 17.45 218 ALA B CA 1
ATOM 3497 C C . ALA B 1 227 ? 19.773 3.357 36.995 1.00 17.14 218 ALA B C 1
ATOM 3498 O O . ALA B 1 227 ? 19.620 2.315 36.342 1.00 16.88 218 ALA B O 1
ATOM 3500 N N . VAL B 1 228 ? 20.939 3.981 37.144 1.00 16.98 219 VAL B N 1
ATOM 3501 C CA . VAL B 1 228 ? 22.191 3.522 36.544 1.00 16.74 219 VAL B CA 1
ATOM 3502 C C . VAL B 1 228 ? 23.304 3.580 37.593 1.00 16.22 219 VAL B C 1
ATOM 3503 O O . VAL B 1 228 ? 23.421 4.555 38.315 1.00 16.09 219 VAL B O 1
ATOM 3507 N N . ALA B 1 229 ? 24.104 2.519 37.666 1.00 16.05 220 ALA B N 1
ATOM 3508 C CA . ALA B 1 229 ? 25.282 2.474 38.519 1.00 15.86 220 ALA B CA 1
ATOM 3509 C C . ALA B 1 229 ? 26.482 2.996 37.733 1.00 16.08 220 ALA B C 1
ATOM 3510 O O . ALA B 1 229 ? 26.536 2.844 36.515 1.00 15.94 220 ALA B O 1
ATOM 3512 N N . ARG B 1 230 ? 27.428 3.621 38.422 1.00 15.71 221 ARG B N 1
ATOM 3513 C CA . ARG B 1 230 ? 28.656 4.103 37.793 1.00 16.26 221 ARG B CA 1
ATOM 3514 C C . ARG B 1 230 ? 29.691 4.371 38.870 1.00 16.04 221 ARG B C 1
ATOM 3515 O O . ARG B 1 230 ? 29.350 4.502 40.055 1.00 15.43 221 ARG B O 1
ATOM 3523 N N . HIS B 1 231 ? 30.950 4.411 38.456 1.00 15.84 222 HIS B N 1
ATOM 3524 C CA . HIS B 1 231 ? 32.022 4.942 39.295 1.00 16.31 222 HIS B CA 1
ATOM 3525 C C . HIS B 1 231 ? 31.947 6.467 39.287 1.00 16.27 222 HIS B C 1
ATOM 3526 O O . HIS B 1 231 ? 31.295 7.058 38.420 1.00 15.48 222 HIS B O 1
ATOM 3533 N N . HIS B 1 232 ? 32.621 7.099 40.251 1.00 16.73 223 HIS B N 1
ATOM 3534 C CA . HIS B 1 232 ? 32.806 8.545 40.252 1.00 17.08 223 HIS B CA 1
ATOM 3535 C C . HIS B 1 232 ? 33.428 8.947 38.913 1.00 18.27 223 HIS B C 1
ATOM 3536 O O . HIS B 1 232 ? 34.217 8.184 38.362 1.00 17.99 223 HIS B O 1
ATOM 3543 N N . PRO B 1 233 ? 33.061 10.128 38.373 1.00 19.59 224 PRO B N 1
ATOM 3544 C CA . PRO B 1 233 ? 33.685 10.658 37.146 1.00 20.95 224 PRO B CA 1
ATOM 3545 C C . PRO B 1 233 ? 35.221 10.736 37.159 1.00 22.26 224 PRO B C 1
ATOM 3546 O O . PRO B 1 233 ? 35.840 10.626 36.103 1.00 22.99 224 PRO B O 1
ATOM 3550 N N . PHE B 1 234 ? 35.826 10.947 38.327 1.00 23.71 225 PHE B N 1
ATOM 3551 C CA . PHE B 1 234 ? 37.291 11.045 38.438 1.00 24.94 225 PHE B CA 1
ATOM 3552 C C . PHE B 1 234 ? 37.919 9.728 38.912 1.00 25.97 225 PHE B C 1
ATOM 3553 O O . PHE B 1 234 ? 39.060 9.717 39.393 1.00 26.24 225 PHE B O 1
ATOM 3561 N N . TYR B 1 235 ? 37.169 8.632 38.790 1.00 27.07 226 TYR B N 1
ATOM 3562 C CA . TYR B 1 235 ? 37.681 7.290 39.083 1.00 28.10 226 TYR B CA 1
ATOM 3563 C C . TYR B 1 235 ? 38.845 6.935 38.150 1.00 28.45 226 TYR B C 1
ATOM 3564 O O . TYR B 1 235 ? 38.754 7.083 36.925 1.00 28.69 226 TYR B O 1
ATOM 3573 N N . SER C 1 17 ? 42.030 20.693 99.291 1.00 26.67 6 SER C N 1
ATOM 3574 C CA . SER C 1 17 ? 42.718 20.715 97.966 1.00 25.49 6 SER C CA 1
ATOM 3575 C C . SER C 1 17 ? 42.973 22.135 97.461 1.00 24.08 6 SER C C 1
ATOM 3576 O O . SER C 1 17 ? 42.885 23.114 98.239 1.00 23.26 6 SER C O 1
ATOM 3579 N N . VAL C 1 18 ? 43.302 22.215 96.164 1.00 21.35 7 VAL C N 1
ATOM 3580 C CA . VAL C 1 18 ? 43.414 23.474 95.460 1.00 19.70 7 VAL C CA 1
ATOM 3581 C C . VAL C 1 18 ? 42.033 24.053 95.188 1.00 18.00 7 VAL C C 1
ATOM 3582 O O . VAL C 1 18 ? 41.912 25.228 94.893 1.00 16.89 7 VAL C O 1
ATOM 3586 N N . ILE C 1 19 ? 40.998 23.224 95.311 1.00 17.09 8 ILE C N 1
ATOM 3587 C CA . ILE C 1 19 ? 39.631 23.692 95.135 1.00 17.37 8 ILE C CA 1
ATOM 3588 C C . ILE C 1 19 ? 39.188 24.296 96.450 1.00 16.91 8 ILE C C 1
ATOM 3589 O O . ILE C 1 19 ? 39.207 23.625 97.487 1.00 17.81 8 ILE C O 1
ATOM 3594 N N . LYS C 1 20 ? 38.880 25.586 96.418 1.00 14.72 9 LYS C N 1
ATOM 3595 C CA . LYS C 1 20 ? 38.500 26.293 97.628 1.00 13.96 9 LYS C CA 1
ATOM 3596 C C . LYS C 1 20 ? 36.991 26.513 97.611 1.00 14.15 9 LYS C C 1
ATOM 3597 O O . LYS C 1 20 ? 36.373 26.392 96.556 1.00 12.97 9 LYS C O 1
ATOM 3603 N N . GLU C 1 21 ? 36.435 26.854 98.780 1.00 14.15 10 GLU C N 1
ATOM 3604 C CA . GLU C 1 21 ? 35.009 27.145 98.956 1.00 15.25 10 GLU C CA 1
ATOM 3605 C C . GLU C 1 21 ? 34.526 28.344 98.145 1.00 14.75 10 GLU C C 1
ATOM 3606 O O . GLU C 1 21 ? 33.351 28.423 97.819 1.00 13.60 10 GLU C O 1
ATOM 3612 N N . GLU C 1 22 ? 35.433 29.273 97.857 1.00 14.68 11 GLU C N 1
ATOM 3613 C CA . GLU C 1 22 ? 35.143 30.418 97.000 1.00 16.14 11 GLU C CA 1
ATOM 3614 C C . GLU C 1 22 ? 36.271 30.519 95.987 1.00 15.08 11 GLU C C 1
ATOM 3615 O O . GLU C 1 22 ? 37.451 30.575 96.363 1.00 14.58 11 GLU C O 1
ATOM 3621 N N . MET C 1 23 ? 35.915 30.563 94.716 1.00 14.38 12 MET C N 1
ATOM 3622 C CA . MET C 1 23 ? 36.910 30.725 93.659 1.00 15.06 12 MET C CA 1
ATOM 3623 C C . MET C 1 23 ? 36.477 31.738 92.629 1.00 14.44 12 MET C C 1
ATOM 3624 O O . MET C 1 23 ? 35.289 31.900 92.422 1.00 14.43 12 MET C O 1
ATOM 3629 N N . LEU C 1 24 ? 37.452 32.376 91.975 1.00 14.19 13 LEU C N 1
ATOM 3630 C CA . LEU C 1 24 ? 37.186 33.352 90.925 1.00 14.59 13 LEU C CA 1
ATOM 3631 C C . LEU C 1 24 ? 37.160 32.700 89.548 1.00 14.43 13 LEU C C 1
ATOM 3632 O O . LEU C 1 24 ? 37.560 31.538 89.380 1.00 14.14 13 LEU C O 1
ATOM 3637 N N . ILE C 1 25 ? 36.646 33.454 88.581 1.00 14.55 14 ILE C N 1
ATOM 3638 C CA . ILE C 1 25 ? 36.466 33.003 87.212 1.00 14.17 14 ILE C CA 1
ATOM 3639 C C . ILE C 1 25 ? 36.879 34.154 86.288 1.00 14.75 14 ILE C C 1
ATOM 3640 O O . ILE C 1 25 ? 36.449 35.277 86.479 1.00 14.52 14 ILE C O 1
ATOM 3645 N N . ASP C 1 26 ? 37.694 33.838 85.284 1.00 15.32 15 ASP C N 1
ATOM 3646 C CA . ASP C 1 26 ? 38.088 34.760 84.200 1.00 16.24 15 ASP C CA 1
ATOM 3647 C C . ASP C 1 26 ? 37.786 34.027 82.902 1.00 15.64 15 ASP C C 1
ATOM 3648 O O . ASP C 1 26 ? 38.254 32.899 82.697 1.00 15.45 15 ASP C O 1
ATOM 3653 N N . LEU C 1 27 ? 36.974 34.635 82.038 1.00 15.55 16 LEU C N 1
ATOM 3654 C CA . LEU C 1 27 ? 36.467 33.904 80.859 1.00 15.71 16 LEU C CA 1
ATOM 3655 C C . LEU C 1 27 ? 36.868 34.642 79.602 1.00 15.28 16 LEU C C 1
ATOM 3656 O O . LEU C 1 27 ? 36.786 35.843 79.558 1.00 13.38 16 LEU C O 1
ATOM 3661 N N . HIS C 1 28 ? 37.215 33.887 78.564 1.00 16.01 17 HIS C N 1
ATOM 3662 C CA . HIS C 1 28 ? 37.398 34.430 77.230 1.00 16.93 17 HIS C CA 1
ATOM 3663 C C . HIS C 1 28 ? 36.654 33.545 76.239 1.00 16.36 17 HIS C C 1
ATOM 3664 O O . HIS C 1 28 ? 36.785 32.306 76.297 1.00 16.27 17 HIS C O 1
ATOM 3671 N N . LEU C 1 29 ? 35.840 34.151 75.372 1.00 14.86 18 LEU C N 1
ATOM 3672 C CA . LEU C 1 29 ? 35.116 33.395 74.340 1.00 15.28 18 LEU C CA 1
ATOM 3673 C C . LEU C 1 29 ? 35.319 34.035 72.995 1.00 15.39 18 LEU C C 1
ATOM 3674 O O . LEU C 1 29 ? 35.169 35.258 72.848 1.00 14.60 18 LEU C O 1
ATOM 3679 N N . GLU C 1 30 ? 35.706 33.216 72.025 1.00 16.18 19 GLU C N 1
ATOM 3680 C CA . GLU C 1 30 ? 35.836 33.674 70.636 1.00 18.24 19 GLU C CA 1
ATOM 3681 C C . GLU C 1 30 ? 34.852 32.814 69.890 1.00 17.49 19 GLU C C 1
ATOM 3682 O O . GLU C 1 30 ? 34.826 31.614 70.066 1.00 16.49 19 GLU C O 1
ATOM 3688 N N . GLY C 1 31 ? 34.066 33.417 69.014 1.00 17.89 20 GLY C N 1
ATOM 3689 C CA . GLY C 1 31 ? 33.017 32.634 68.398 1.00 17.14 20 GLY C CA 1
ATOM 3690 C C . GLY C 1 31 ? 32.659 33.113 67.025 1.00 17.30 20 GLY C C 1
ATOM 3691 O O . GLY C 1 31 ? 32.966 34.234 66.640 1.00 16.23 20 GLY C O 1
ATOM 3692 N N . THR C 1 32 ? 31.990 32.239 66.301 1.00 18.14 21 THR C N 1
ATOM 3693 C CA . THR C 1 32 ? 31.418 32.589 65.023 1.00 18.92 21 THR C CA 1
ATOM 3694 C C . THR C 1 32 ? 29.985 32.079 65.074 1.00 18.07 21 THR C C 1
ATOM 3695 O O . THR C 1 32 ? 29.732 30.999 65.599 1.00 18.14 21 THR C O 1
ATOM 3699 N N . PHE C 1 33 ? 29.035 32.880 64.600 1.00 17.49 22 PHE C N 1
ATOM 3700 C CA . PHE C 1 33 ? 27.653 32.412 64.495 1.00 16.71 22 PHE C CA 1
ATOM 3701 C C . PHE C 1 33 ? 27.085 32.757 63.116 1.00 16.11 22 PHE C C 1
ATOM 3702 O O . PHE C 1 33 ? 27.004 33.932 62.752 1.00 15.99 22 PHE C O 1
ATOM 3710 N N . ASN C 1 34 ? 26.682 31.726 62.375 1.00 15.42 23 ASN C N 1
ATOM 3711 C CA . ASN C 1 34 ? 26.265 31.858 60.979 1.00 15.07 23 ASN C CA 1
ATOM 3712 C C . ASN C 1 34 ? 27.270 32.766 60.233 1.00 15.36 23 ASN C C 1
ATOM 3713 O O . ASN C 1 34 ? 26.890 33.664 59.489 1.00 15.10 23 ASN C O 1
ATOM 3718 N N . GLY C 1 35 ? 28.562 32.547 60.502 1.00 15.57 24 GLY C N 1
ATOM 3719 C CA . GLY C 1 35 ? 29.642 33.309 59.867 1.00 15.40 24 GLY C CA 1
ATOM 3720 C C . GLY C 1 35 ? 30.007 34.646 60.510 1.00 16.00 24 GLY C C 1
ATOM 3721 O O . GLY C 1 35 ? 30.944 35.316 60.072 1.00 15.55 24 GLY C O 1
ATOM 3722 N N . HIS C 1 36 ? 29.264 35.051 61.537 1.00 15.99 25 HIS C N 1
ATOM 3723 C CA . HIS C 1 36 ? 29.507 36.339 62.175 1.00 15.98 25 HIS C CA 1
ATOM 3724 C C . HIS C 1 36 ? 30.453 36.148 63.365 1.00 15.53 25 HIS C C 1
ATOM 3725 O O . HIS C 1 36 ? 30.132 35.423 64.302 1.00 14.82 25 HIS C O 1
ATOM 3732 N N . TYR C 1 37 ? 31.598 36.827 63.334 1.00 15.23 26 TYR C N 1
ATOM 3733 C CA . TYR C 1 37 ? 32.595 36.719 64.402 1.00 15.30 26 TYR C CA 1
ATOM 3734 C C . TYR C 1 37 ? 32.263 37.610 65.594 1.00 14.93 26 TYR C C 1
ATOM 3735 O O . TYR C 1 37 ? 31.808 38.733 65.436 1.00 14.40 26 TYR C O 1
ATOM 3744 N N . PHE C 1 38 ? 32.522 37.111 66.798 1.00 14.81 27 PHE C N 1
ATOM 3745 C CA . PHE C 1 38 ? 32.342 37.909 68.007 1.00 14.26 27 PHE C CA 1
ATOM 3746 C C . PHE C 1 38 ? 33.254 37.416 69.126 1.00 14.57 27 PHE C C 1
ATOM 3747 O O . PHE C 1 38 ? 33.698 36.274 69.121 1.00 14.84 27 PHE C O 1
ATOM 3755 N N . GLU C 1 39 ? 33.531 38.296 70.080 1.00 14.82 28 GLU C N 1
ATOM 3756 C CA . GLU C 1 39 ? 34.313 37.949 71.249 1.00 15.37 28 GLU C CA 1
ATOM 3757 C C . GLU C 1 39 ? 33.555 38.421 72.459 1.00 15.03 28 GLU C C 1
ATOM 3758 O O . GLU C 1 39 ? 32.884 39.456 72.421 1.00 15.43 28 GLU C O 1
ATOM 3764 N N . ILE C 1 40 ? 33.675 37.666 73.534 1.00 14.52 29 ILE C N 1
ATOM 3765 C CA . ILE C 1 40 ? 33.057 38.025 74.787 1.00 15.35 29 ILE C CA 1
ATOM 3766 C C . ILE C 1 40 ? 34.093 37.799 75.874 1.00 15.66 29 ILE C C 1
ATOM 3767 O O . ILE C 1 40 ? 34.780 36.782 75.878 1.00 15.30 29 ILE C O 1
ATOM 3772 N N . LYS C 1 41 ? 34.214 38.773 76.764 1.00 16.90 30 LYS C N 1
ATOM 3773 C CA . LYS C 1 41 ? 35.032 38.648 77.959 1.00 18.34 30 LYS C CA 1
ATOM 3774 C C . LYS C 1 41 ? 34.116 38.583 79.170 1.00 18.67 30 LYS C C 1
ATOM 3775 O O . LYS C 1 41 ? 33.034 39.170 79.177 1.00 17.92 30 LYS C O 1
ATOM 3781 N N . GLY C 1 42 ? 34.551 37.856 80.197 1.00 18.68 31 GLY C N 1
ATOM 3782 C CA . GLY C 1 42 ? 33.792 37.798 81.427 1.00 18.09 31 GLY C CA 1
ATOM 3783 C C . GLY C 1 42 ? 34.617 37.636 82.679 1.00 17.75 31 GLY C C 1
ATOM 3784 O O . GLY C 1 42 ? 35.784 37.252 82.638 1.00 17.13 31 GLY C O 1
ATOM 3785 N N . LYS C 1 43 ? 33.992 37.896 83.809 1.00 17.90 32 LYS C N 1
ATOM 3786 C CA . LYS C 1 43 ? 34.597 37.527 85.075 1.00 18.48 32 LYS C CA 1
ATOM 3787 C C . LYS C 1 43 ? 33.510 37.119 86.061 1.00 18.42 32 LYS C C 1
ATOM 3788 O O . LYS C 1 43 ? 32.322 37.474 85.900 1.00 18.89 32 LYS C O 1
ATOM 3794 N N . GLY C 1 44 ? 33.890 36.342 87.063 1.00 17.23 33 GLY C N 1
ATOM 3795 C CA . GLY C 1 44 ? 32.907 35.894 88.026 1.00 15.85 33 GLY C CA 1
ATOM 3796 C C . GLY C 1 44 ? 33.509 35.271 89.256 1.00 15.18 33 GLY C C 1
ATOM 3797 O O . GLY C 1 44 ? 34.696 35.457 89.528 1.00 13.45 33 GLY C O 1
ATOM 3798 N N . LYS C 1 45 ? 32.684 34.497 89.963 1.00 14.93 34 LYS C N 1
ATOM 3799 C CA . LYS C 1 45 ? 33.010 33.972 91.272 1.00 15.27 34 LYS C CA 1
ATOM 3800 C C . LYS C 1 45 ? 32.001 32.889 91.562 1.00 15.24 34 LYS C C 1
ATOM 3801 O O . LYS C 1 45 ? 30.818 33.024 91.219 1.00 15.01 34 LYS C O 1
ATOM 3807 N N . GLY C 1 46 ? 32.462 31.815 92.187 1.00 13.82 35 GLY C N 1
ATOM 3808 C CA . GLY C 1 46 ? 31.569 30.723 92.485 1.00 13.77 35 GLY C CA 1
ATOM 3809 C C . GLY C 1 46 ? 31.947 30.031 93.764 1.00 12.93 35 GLY C C 1
ATOM 3810 O O . GLY C 1 46 ? 32.957 30.352 94.389 1.00 12.48 35 GLY C O 1
ATOM 3811 N N . GLN C 1 47 ? 31.124 29.066 94.137 1.00 13.20 36 GLN C N 1
ATOM 3812 C CA . GLN C 1 47 ? 31.281 28.359 95.373 1.00 14.07 36 GLN C CA 1
ATOM 3813 C C . GLN C 1 47 ? 31.257 26.882 94.943 1.00 14.47 36 GLN C C 1
ATOM 3814 O O . GLN C 1 47 ? 30.176 26.286 94.820 1.00 14.77 36 GLN C O 1
ATOM 3820 N N . PRO C 1 48 ? 32.441 26.322 94.613 1.00 14.91 37 PRO C N 1
ATOM 3821 C CA . PRO C 1 48 ? 32.505 24.984 93.973 1.00 15.85 37 PRO C CA 1
ATOM 3822 C C . PRO C 1 48 ? 31.804 23.861 94.734 1.00 16.81 37 PRO C C 1
ATOM 3823 O O . PRO C 1 48 ? 31.210 22.989 94.106 1.00 17.04 37 PRO C O 1
ATOM 3827 N N . ASN C 1 49 ? 31.894 23.862 96.058 1.00 17.84 38 ASN C N 1
ATOM 3828 C CA . ASN C 1 49 ? 31.321 22.779 96.840 1.00 19.72 38 ASN C CA 1
ATOM 3829 C C . ASN C 1 49 ? 29.864 23.037 97.068 1.00 20.38 38 ASN C C 1
ATOM 3830 O O . ASN C 1 49 ? 29.122 22.121 97.379 1.00 21.66 38 ASN C O 1
ATOM 3835 N N . GLU C 1 50 ? 29.450 24.291 96.926 1.00 20.25 39 GLU C N 1
ATOM 3836 C CA . GLU C 1 50 ? 28.027 24.632 97.012 1.00 20.80 39 GLU C CA 1
ATOM 3837 C C . GLU C 1 50 ? 27.276 24.428 95.700 1.00 19.40 39 GLU C C 1
ATOM 3838 O O . GLU C 1 50 ? 26.043 24.378 95.687 1.00 19.84 39 GLU C O 1
ATOM 3844 N N . GLY C 1 51 ? 28.006 24.383 94.595 1.00 17.82 40 GLY C N 1
ATOM 3845 C CA . GLY C 1 51 ? 27.408 24.168 93.289 1.00 16.81 40 GLY C CA 1
ATOM 3846 C C . GLY C 1 51 ? 26.856 25.433 92.653 1.00 17.10 40 GLY C C 1
ATOM 3847 O O . GLY C 1 51 ? 25.932 25.357 91.858 1.00 16.88 40 GLY C O 1
ATOM 3848 N N . THR C 1 52 ? 27.414 26.598 92.993 1.00 16.41 41 THR C N 1
ATOM 3849 C CA . THR C 1 52 ? 26.875 27.868 92.501 1.00 16.08 41 THR C CA 1
ATOM 3850 C C . THR C 1 52 ? 27.979 28.723 91.898 1.00 15.77 41 THR C C 1
ATOM 3851 O O . THR C 1 52 ? 29.112 28.728 92.376 1.00 15.06 41 THR C O 1
ATOM 3855 N N . ASN C 1 53 ? 27.644 29.479 90.863 1.00 15.77 42 ASN C N 1
ATOM 3856 C CA . ASN C 1 53 ? 28.588 30.459 90.348 1.00 15.81 42 ASN C CA 1
ATOM 3857 C C . ASN C 1 53 ? 27.838 31.536 89.568 1.00 15.72 42 ASN C C 1
ATOM 3858 O O . ASN C 1 53 ? 26.755 31.280 89.041 1.00 15.13 42 ASN C O 1
ATOM 3863 N N . THR C 1 54 ? 28.413 32.727 89.529 1.00 14.78 43 THR C N 1
ATOM 3864 C CA . THR C 1 54 ? 27.832 33.872 88.856 1.00 15.38 43 THR C CA 1
ATOM 3865 C C . THR C 1 54 ? 28.934 34.441 87.992 1.00 15.76 43 THR C C 1
ATOM 3866 O O . THR C 1 54 ? 30.085 34.536 88.443 1.00 16.17 43 THR C O 1
ATOM 3870 N N . VAL C 1 55 ? 28.603 34.783 86.748 1.00 15.40 44 VAL C N 1
ATOM 3871 C CA . VAL C 1 55 ? 29.557 35.422 85.857 1.00 15.30 44 VAL C CA 1
ATOM 3872 C C . VAL C 1 55 ? 28.942 36.677 85.252 1.00 16.14 44 VAL C C 1
ATOM 3873 O O . VAL C 1 55 ? 27.736 36.730 85.043 1.00 16.09 44 VAL C O 1
ATOM 3877 N N . THR C 1 56 ? 29.779 37.683 85.004 1.00 15.73 45 THR C N 1
ATOM 3878 C CA . THR C 1 56 ? 29.373 38.839 84.232 1.00 16.65 45 THR C CA 1
ATOM 3879 C C . THR C 1 56 ? 30.146 38.866 82.930 1.00 16.16 45 THR C C 1
ATOM 3880 O O . THR C 1 56 ? 31.378 38.833 82.934 1.00 15.77 45 THR C O 1
ATOM 3884 N N . LEU C 1 57 ? 29.403 38.943 81.826 1.00 16.44 46 LEU C N 1
ATOM 3885 C CA . LEU C 1 57 ? 29.950 38.978 80.465 1.00 16.06 46 LEU C CA 1
ATOM 3886 C C . LEU C 1 57 ? 29.816 40.351 79.787 1.00 16.32 46 LEU C C 1
ATOM 3887 O O . LEU C 1 57 ? 28.875 41.088 80.031 1.00 15.38 46 LEU C O 1
ATOM 3892 N N . GLU C 1 58 ? 30.785 40.672 78.936 1.00 16.43 47 GLU C N 1
ATOM 3893 C CA . GLU C 1 58 ? 30.728 41.832 78.087 1.00 17.20 47 GLU C CA 1
ATOM 3894 C C . GLU C 1 58 ? 31.145 41.399 76.701 1.00 16.64 47 GLU C C 1
ATOM 3895 O O . GLU C 1 58 ? 32.191 40.759 76.537 1.00 16.19 47 GLU C O 1
ATOM 3901 N N . VAL C 1 59 ? 30.321 41.737 75.715 1.00 16.16 48 VAL C N 1
ATOM 3902 C CA . VAL C 1 59 ? 30.668 41.525 74.311 1.00 16.02 48 VAL C CA 1
ATOM 3903 C C . VAL C 1 59 ? 31.736 42.564 73.941 1.00 16.18 48 VAL C C 1
ATOM 3904 O O . VAL C 1 59 ? 31.532 43.769 74.100 1.00 15.84 48 VAL C O 1
ATOM 3908 N N . THR C 1 60 ? 32.889 42.091 73.482 1.00 16.29 49 THR C N 1
ATOM 3909 C CA . THR C 1 60 ? 34.016 42.988 73.197 1.00 17.07 49 THR C CA 1
ATOM 3910 C C . THR C 1 60 ? 34.271 43.221 71.703 1.00 16.86 49 THR C C 1
ATOM 3911 O O . THR C 1 60 ? 34.940 44.176 71.326 1.00 17.57 49 THR C O 1
ATOM 3915 N N . LYS C 1 61 ? 33.742 42.336 70.866 1.00 17.50 50 LYS C N 1
ATOM 3916 C CA . LYS C 1 61 ? 33.842 42.434 69.412 1.00 18.20 50 LYS C CA 1
ATOM 3917 C C . LYS C 1 61 ? 32.587 41.813 68.824 1.00 18.17 50 LYS C C 1
ATOM 3918 O O . LYS C 1 61 ? 32.048 40.849 69.380 1.00 15.93 50 LYS C O 1
ATOM 3924 N N . GLY C 1 62 ? 32.128 42.382 67.710 1.00 17.76 51 GLY C N 1
ATOM 3925 C CA . GLY C 1 62 ? 31.020 41.817 66.948 1.00 18.63 51 GLY C CA 1
ATOM 3926 C C . GLY C 1 62 ? 29.649 41.977 67.575 1.00 19.15 51 GLY C C 1
ATOM 3927 O O . GLY C 1 62 ? 28.723 41.235 67.232 1.00 19.82 51 GLY C O 1
ATOM 3928 N N . GLY C 1 63 ? 29.509 42.946 68.476 1.00 19.14 52 GLY C N 1
ATOM 3929 C CA . GLY C 1 63 ? 28.224 43.232 69.124 1.00 19.01 52 GLY C CA 1
ATOM 3930 C C . GLY C 1 63 ? 27.594 44.523 68.606 1.00 18.73 52 GLY C C 1
ATOM 3931 O O . GLY C 1 63 ? 28.281 45.313 67.979 1.00 19.11 52 GLY C O 1
ATOM 3932 N N . PRO C 1 64 ? 26.272 44.718 68.828 1.00 18.62 53 PRO C N 1
ATOM 3933 C CA . PRO C 1 64 ? 25.383 43.717 69.439 1.00 18.69 53 PRO C CA 1
ATOM 3934 C C . PRO C 1 64 ? 25.260 42.463 68.580 1.00 18.25 53 PRO C C 1
ATOM 3935 O O . PRO C 1 64 ? 25.318 42.550 67.350 1.00 18.11 53 PRO C O 1
ATOM 3939 N N . LEU C 1 65 ? 25.114 41.313 69.230 1.00 17.52 54 LEU C N 1
ATOM 3940 C CA . LEU C 1 65 ? 25.045 40.036 68.524 1.00 17.47 54 LEU C CA 1
ATOM 3941 C C . LEU C 1 65 ? 23.765 39.921 67.687 1.00 17.61 54 LEU C C 1
ATOM 3942 O O . LEU C 1 65 ? 22.707 40.361 68.134 1.00 17.73 54 LEU C O 1
ATOM 3947 N N . PRO C 1 66 ? 23.868 39.353 66.466 1.00 17.79 55 PRO C N 1
ATOM 3948 C CA . PRO C 1 66 ? 22.731 39.165 65.566 1.00 17.65 55 PRO C CA 1
ATOM 3949 C C . PRO C 1 66 ? 22.027 37.817 65.773 1.00 18.15 55 PRO C C 1
ATOM 3950 O O . PRO C 1 66 ? 21.629 37.167 64.796 1.00 18.92 55 PRO C O 1
ATOM 3954 N N . PHE C 1 67 ? 21.894 37.420 67.040 1.00 17.46 56 PHE C N 1
ATOM 3955 C CA . PHE C 1 67 ? 21.212 36.216 67.468 1.00 17.37 56 PHE C CA 1
ATOM 3956 C C . PHE C 1 67 ? 20.956 36.337 68.967 1.00 16.92 56 PHE C C 1
ATOM 3957 O O . PHE C 1 67 ? 21.579 37.156 69.643 1.00 16.63 56 PHE C O 1
ATOM 3965 N N . GLY C 1 68 ? 20.056 35.502 69.484 1.00 16.62 57 GLY C N 1
ATOM 3966 C CA . GLY C 1 68 ? 19.688 35.531 70.889 1.00 15.92 57 GLY C CA 1
ATOM 3967 C C . GLY C 1 68 ? 20.807 35.080 71.812 1.00 16.25 57 GLY C C 1
ATOM 3968 O O . GLY C 1 68 ? 21.498 34.091 71.552 1.00 15.82 57 GLY C O 1
ATOM 3969 N N . TRP C 1 69 ? 20.972 35.812 72.905 1.00 16.44 58 TRP C N 1
ATOM 3970 C CA . TRP C 1 69 ? 22.026 35.541 73.867 1.00 16.67 58 TRP C CA 1
ATOM 3971 C C . TRP C 1 69 ? 22.085 34.103 74.376 1.00 16.90 58 TRP C C 1
ATOM 3972 O O . TRP C 1 69 ? 23.171 33.548 74.509 1.00 16.84 58 TRP C O 1
ATOM 3983 N N . HIS C 1 70 ? 20.916 33.513 74.651 1.00 16.83 59 HIS C N 1
ATOM 3984 C CA . HIS C 1 70 ? 20.781 32.356 75.538 1.00 17.18 59 HIS C CA 1
ATOM 3985 C C . HIS C 1 70 ? 21.538 31.074 75.162 1.00 17.29 59 HIS C C 1
ATOM 3986 O O . HIS C 1 70 ? 21.991 30.353 76.053 1.00 16.08 59 HIS C O 1
ATOM 3993 N N . ILE C 1 71 ? 21.718 30.819 73.864 1.00 17.63 60 ILE C N 1
ATOM 3994 C CA . ILE C 1 71 ? 22.544 29.685 73.405 1.00 18.26 60 ILE C CA 1
ATOM 3995 C C . ILE C 1 71 ? 23.998 29.773 73.921 1.00 18.11 60 ILE C C 1
ATOM 3996 O O . ILE C 1 71 ? 24.692 28.760 74.023 1.00 18.60 60 ILE C O 1
ATOM 4001 N N . LEU C 1 72 ? 24.444 30.981 74.255 1.00 17.85 61 LEU C N 1
ATOM 4002 C CA . LEU C 1 72 ? 25.775 31.184 74.824 1.00 17.80 61 LEU C CA 1
ATOM 4003 C C . LEU C 1 72 ? 25.907 30.809 76.304 1.00 18.78 61 LEU C C 1
ATOM 4004 O O . LEU C 1 72 ? 27.024 30.543 76.782 1.00 18.44 61 LEU C O 1
ATOM 4009 N N . CYS C 1 73 ? 24.788 30.810 77.035 1.00 19.11 62 CYS C N 1
ATOM 4010 C CA . CYS C 1 73 ? 24.826 30.732 78.509 1.00 19.93 62 CYS C CA 1
ATOM 4011 C C . CYS C 1 73 ? 25.577 29.514 79.037 1.00 18.88 62 CYS C C 1
ATOM 4012 O O . CYS C 1 73 ? 26.450 29.678 79.882 1.00 18.81 62 CYS C O 1
ATOM 4015 N N . PRO C 1 74 ? 25.241 28.303 78.543 1.00 18.29 63 PRO C N 1
ATOM 4016 C CA . PRO C 1 74 ? 25.994 27.154 79.048 1.00 18.22 63 PRO C CA 1
ATOM 4017 C C . PRO C 1 74 ? 27.474 27.151 78.707 1.00 18.42 63 PRO C C 1
ATOM 4018 O O . PRO C 1 74 ? 28.218 26.396 79.317 1.00 19.05 63 PRO C O 1
ATOM 4022 N N . GLN C 1 75 ? 27.909 27.934 77.726 1.00 18.20 64 GLN C N 1
ATOM 4023 C CA . GLN C 1 75 ? 29.323 27.951 77.394 1.00 18.63 64 GLN C CA 1
ATOM 4024 C C . GLN C 1 75 ? 30.119 28.727 78.455 1.00 18.73 64 GLN C C 1
ATOM 4025 O O . GLN C 1 75 ? 31.240 28.350 78.808 1.00 18.80 64 GLN C O 1
ATOM 4031 N N . PHE C 1 76 ? 29.531 29.802 78.969 1.00 19.40 65 PHE C N 1
ATOM 4032 C CA . PHE C 1 76 ? 30.153 30.581 80.048 1.00 19.45 65 PHE C CA 1
ATOM 4033 C C . PHE C 1 76 ? 30.093 29.801 81.340 1.00 19.58 65 PHE C C 1
ATOM 4034 O O . PHE C 1 76 ? 30.995 29.870 82.173 1.00 19.44 65 PHE C O 1
ATOM 4066 N N . ASN C 1 78 ? 31.668 25.285 83.486 1.00 15.93 69 ASN C N 1
ATOM 4067 C CA . ASN C 1 78 ? 32.730 24.617 84.223 1.00 16.84 69 ASN C CA 1
ATOM 4068 C C . ASN C 1 78 ? 32.075 23.810 85.308 1.00 16.36 69 ASN C C 1
ATOM 4069 O O . ASN C 1 78 ? 31.726 24.330 86.352 1.00 16.75 69 ASN C O 1
ATOM 4074 N N . LYS C 1 79 ? 31.919 22.527 85.070 1.00 17.71 70 LYS C N 1
ATOM 4075 C CA . LYS C 1 79 ? 31.241 21.698 86.041 1.00 18.51 70 LYS C CA 1
ATOM 4076 C C . LYS C 1 79 ? 32.127 21.308 87.242 1.00 18.46 70 LYS C C 1
ATOM 4077 O O . LYS C 1 79 ? 31.795 20.383 87.957 1.00 18.18 70 LYS C O 1
ATOM 4083 N N . ALA C 1 80 ? 33.228 22.039 87.465 1.00 17.69 71 ALA C N 1
ATOM 4084 C CA . ALA C 1 80 ? 33.862 22.086 88.780 1.00 18.11 71 ALA C CA 1
ATOM 4085 C C . ALA C 1 80 ? 32.958 22.790 89.820 1.00 17.71 71 ALA C C 1
ATOM 4086 O O . ALA C 1 80 ? 33.068 22.527 91.003 1.00 17.20 71 ALA C O 1
ATOM 4088 N N . PHE C 1 81 ? 32.091 23.707 89.374 1.00 18.16 72 PHE C N 1
ATOM 4089 C CA . PHE C 1 81 ? 31.087 24.299 90.256 1.00 17.75 72 PHE C CA 1
ATOM 4090 C C . PHE C 1 81 ? 29.806 23.435 90.311 1.00 18.38 72 PHE C C 1
ATOM 4091 O O . PHE C 1 81 ? 28.705 23.897 89.932 1.00 20.13 72 PHE C O 1
ATOM 4099 N N . VAL C 1 82 ? 29.938 22.166 90.682 1.00 17.98 73 VAL C N 1
ATOM 4100 C CA . VAL C 1 82 ? 28.766 21.291 90.861 1.00 16.30 73 VAL C CA 1
ATOM 4101 C C . VAL C 1 82 ? 28.933 20.738 92.268 1.00 16.62 73 VAL C C 1
ATOM 4102 O O . VAL C 1 82 ? 30.008 20.262 92.602 1.00 16.75 73 VAL C O 1
ATOM 4106 N N . HIS C 1 83 ? 27.911 20.845 93.109 1.00 15.42 74 HIS C N 1
ATOM 4107 C CA . HIS C 1 83 ? 27.949 20.133 94.373 1.00 16.75 74 HIS C CA 1
ATOM 4108 C C . HIS C 1 83 ? 27.935 18.616 94.165 1.00 16.70 74 HIS C C 1
ATOM 4109 O O . HIS C 1 83 ? 27.026 18.080 93.534 1.00 16.00 74 HIS C O 1
ATOM 4116 N N . HIS C 1 84 ? 28.940 17.937 94.700 1.00 16.96 75 HIS C N 1
ATOM 4117 C CA . HIS C 1 84 ? 28.978 16.470 94.678 1.00 16.92 75 HIS C CA 1
ATOM 4118 C C . HIS C 1 84 ? 28.830 15.916 96.072 1.00 17.16 75 HIS C C 1
ATOM 4119 O O . HIS C 1 84 ? 29.561 16.313 96.983 1.00 18.07 75 HIS C O 1
ATOM 4126 N N . PRO C 1 85 ? 27.890 14.985 96.250 1.00 17.66 76 PRO C N 1
ATOM 4127 C CA . PRO C 1 85 ? 27.812 14.276 97.521 1.00 18.06 76 PRO C CA 1
ATOM 4128 C C . PRO C 1 85 ? 29.060 13.394 97.644 1.00 18.56 76 PRO C C 1
ATOM 4129 O O . PRO C 1 85 ? 29.786 13.207 96.656 1.00 16.93 76 PRO C O 1
ATOM 4133 N N . ASP C 1 86 ? 29.319 12.895 98.847 1.00 19.41 77 ASP C N 1
ATOM 4134 C CA . ASP C 1 86 ? 30.551 12.165 99.132 1.00 20.95 77 ASP C CA 1
ATOM 4135 C C . ASP C 1 86 ? 30.672 10.839 98.349 1.00 21.04 77 ASP C C 1
ATOM 4136 O O . ASP C 1 86 ? 31.775 10.336 98.161 1.00 21.44 77 ASP C O 1
ATOM 4141 N N . ASN C 1 87 ? 29.552 10.270 97.904 1.00 20.44 78 ASN C N 1
ATOM 4142 C CA . ASN C 1 87 ? 29.605 8.997 97.183 1.00 20.28 78 ASN C CA 1
ATOM 4143 C C . ASN C 1 87 ? 29.574 9.132 95.661 1.00 19.76 78 ASN C C 1
ATOM 4144 O O . ASN C 1 87 ? 29.242 8.184 94.972 1.00 20.07 78 ASN C O 1
ATOM 4149 N N . ILE C 1 88 ? 29.889 10.319 95.139 1.00 18.70 79 ILE C N 1
ATOM 4150 C CA . ILE C 1 88 ? 30.116 10.440 93.710 1.00 18.30 79 ILE C CA 1
ATOM 4151 C C . ILE C 1 88 ? 31.473 11.087 93.519 1.00 17.73 79 ILE C C 1
ATOM 4152 O O . ILE C 1 88 ? 31.678 12.215 93.941 1.00 17.77 79 ILE C O 1
ATOM 4157 N N . HIS C 1 89 ? 32.396 10.357 92.902 1.00 17.56 80 HIS C N 1
ATOM 4158 C CA . HIS C 1 89 ? 33.733 10.858 92.677 1.00 18.11 80 HIS C CA 1
ATOM 4159 C C . HIS C 1 89 ? 33.668 12.106 91.809 1.00 17.90 80 HIS C C 1
ATOM 4160 O O . HIS C 1 89 ? 32.954 12.150 90.805 1.00 18.96 80 HIS C O 1
ATOM 4173 N N . ASP C 1 90 ? 34.380 13.139 92.231 1.00 17.67 81 ASP C N 1
ATOM 4174 C CA . ASP C 1 90 ? 34.311 14.427 91.568 1.00 17.71 81 ASP C CA 1
ATOM 4175 C C . ASP C 1 90 ? 35.486 14.545 90.603 1.00 17.09 81 ASP C C 1
ATOM 4176 O O . ASP C 1 90 ? 36.497 15.154 90.919 1.00 17.35 81 ASP C O 1
ATOM 4181 N N . TYR C 1 91 ? 35.312 13.968 89.419 1.00 16.88 82 TYR C N 1
ATOM 4182 C CA . TYR C 1 91 ? 36.338 13.877 88.392 1.00 15.37 82 TYR C CA 1
ATOM 4183 C C . TYR C 1 91 ? 36.907 15.256 88.024 1.00 14.87 82 TYR C C 1
ATOM 4184 O O . TYR C 1 91 ? 38.105 15.422 87.857 1.00 14.83 82 TYR C O 1
ATOM 4193 N N . LEU C 1 92 ? 36.042 16.246 87.924 1.00 14.95 83 LEU C N 1
ATOM 4194 C CA . LEU C 1 92 ? 36.452 17.548 87.452 1.00 15.75 83 LEU C CA 1
ATOM 4195 C C . LEU C 1 92 ? 37.212 18.362 88.503 1.00 15.62 83 LEU C C 1
ATOM 4196 O O . LEU C 1 92 ? 38.198 19.050 88.188 1.00 15.39 83 LEU C O 1
ATOM 4201 N N . LYS C 1 93 ? 36.764 18.304 89.748 1.00 14.36 84 LYS C N 1
ATOM 4202 C CA . LYS C 1 93 ? 37.497 18.977 90.810 1.00 14.25 84 LYS C CA 1
ATOM 4203 C C . LYS C 1 93 ? 38.858 18.332 90.981 1.00 14.18 84 LYS C C 1
ATOM 4204 O O . LYS C 1 93 ? 39.865 19.019 91.148 1.00 13.93 84 LYS C O 1
ATOM 4210 N N . LEU C 1 94 ? 38.884 17.009 90.905 1.00 13.95 85 LEU C N 1
ATOM 4211 C CA . LEU C 1 94 ? 40.125 16.260 91.022 1.00 15.53 85 LEU C CA 1
ATOM 4212 C C . LEU C 1 94 ? 41.088 16.458 89.838 1.00 15.28 85 LEU C C 1
ATOM 4213 O O . LEU C 1 94 ? 42.247 16.093 89.946 1.00 15.81 85 LEU C O 1
ATOM 4218 N N . SER C 1 95 ? 40.617 17.046 88.734 1.00 14.46 86 SER C N 1
ATOM 4219 C CA . SER C 1 95 ? 41.485 17.331 87.578 1.00 14.47 86 SER C CA 1
ATOM 4220 C C . SER C 1 95 ? 42.434 18.488 87.875 1.00 14.89 86 SER C C 1
ATOM 4221 O O . SER C 1 95 ? 43.442 18.666 87.184 1.00 15.41 86 SER C O 1
ATOM 4224 N N . PHE C 1 96 ? 42.118 19.282 88.906 1.00 14.54 87 PHE C N 1
ATOM 4225 C CA . PHE C 1 96 ? 42.958 20.423 89.287 1.00 13.65 87 PHE C CA 1
ATOM 4226 C C . PHE C 1 96 ? 44.073 19.990 90.243 1.00 13.86 87 PHE C C 1
ATOM 4227 O O . PHE C 1 96 ? 43.887 19.028 90.976 1.00 13.97 87 PHE C O 1
ATOM 4235 N N . PRO C 1 97 ? 45.224 20.694 90.240 1.00 14.28 88 PRO C N 1
ATOM 4236 C CA . PRO C 1 97 ? 45.543 21.975 89.561 1.00 14.89 88 PRO C CA 1
ATOM 4237 C C . PRO C 1 97 ? 45.695 21.990 88.016 1.00 15.78 88 PRO C C 1
ATOM 4238 O O . PRO C 1 97 ? 45.584 23.053 87.406 1.00 15.19 88 PRO C O 1
ATOM 4242 N N . GLU C 1 98 ? 45.962 20.836 87.407 1.00 15.80 89 GLU C N 1
ATOM 4243 C CA . GLU C 1 98 ? 46.254 20.763 85.974 1.00 17.20 89 GLU C CA 1
ATOM 4244 C C . GLU C 1 98 ? 45.065 21.268 85.131 1.00 17.03 89 GLU C C 1
ATOM 4245 O O . GLU C 1 98 ? 45.224 22.053 84.201 1.00 17.90 89 GLU C O 1
ATOM 4251 N N . GLY C 1 99 ? 43.868 20.829 85.474 1.00 15.65 90 GLY C N 1
ATOM 4252 C CA . GLY C 1 99 ? 42.696 21.310 84.791 1.00 15.11 90 GLY C CA 1
ATOM 4253 C C . GLY C 1 99 ? 42.180 20.298 83.806 1.00 14.45 90 GLY C C 1
ATOM 4254 O O . GLY C 1 99 ? 42.592 19.146 83.793 1.00 14.39 90 GLY C O 1
ATOM 4255 N N . TYR C 1 100 ? 41.287 20.755 82.956 1.00 14.46 91 TYR C N 1
ATOM 4256 C CA . TYR C 1 100 ? 40.620 19.871 82.052 1.00 14.11 91 TYR C CA 1
ATOM 4257 C C . TYR C 1 100 ? 40.107 20.657 80.871 1.00 14.42 91 TYR C C 1
ATOM 4258 O O . TYR C 1 100 ? 40.092 21.912 80.881 1.00 13.55 91 TYR C O 1
ATOM 4267 N N . THR C 1 101 ? 39.703 19.913 79.848 1.00 14.37 92 THR C N 1
ATOM 4268 C CA . THR C 1 101 ? 39.040 20.498 78.700 1.00 15.14 92 THR C CA 1
ATOM 4269 C C . THR C 1 101 ? 37.670 19.893 78.581 1.00 15.11 92 THR C C 1
ATOM 4270 O O . THR C 1 101 ? 37.432 18.763 79.029 1.00 15.39 92 THR C O 1
ATOM 4274 N N . TRP C 1 102 ? 36.744 20.648 78.010 1.00 14.76 93 TRP C N 1
ATOM 4275 C CA . TRP C 1 102 ? 35.524 20.027 77.529 1.00 14.85 93 TRP C CA 1
ATOM 4276 C C . TRP C 1 102 ? 35.202 20.354 76.079 1.00 15.37 93 TRP C C 1
ATOM 4277 O O . TRP C 1 102 ? 35.649 21.364 75.555 1.00 15.10 93 TRP C O 1
ATOM 4288 N N . GLU C 1 103 ? 34.420 19.481 75.445 1.00 15.68 94 GLU C N 1
ATOM 4289 C CA . GLU C 1 103 ? 34.053 19.661 74.053 1.00 15.84 94 GLU C CA 1
ATOM 4290 C C . GLU C 1 103 ? 32.578 19.303 73.981 1.00 16.43 94 GLU C C 1
ATOM 4291 O O . GLU C 1 103 ? 32.143 18.286 74.530 1.00 17.07 94 GLU C O 1
ATOM 4297 N N . ARG C 1 104 ? 31.813 20.164 73.329 1.00 16.03 95 ARG C N 1
ATOM 4298 C CA . ARG C 1 104 ? 30.366 20.101 73.368 1.00 15.47 95 ARG C CA 1
ATOM 4299 C C . ARG C 1 104 ? 29.763 20.300 71.991 1.00 15.40 95 ARG C C 1
ATOM 4300 O O . ARG C 1 104 ? 30.216 21.164 71.237 1.00 14.65 95 ARG C O 1
ATOM 4308 N N . SER C 1 105 ? 28.777 19.468 71.667 1.00 15.26 96 SER C N 1
ATOM 4309 C CA . SER C 1 105 ? 27.863 19.707 70.559 1.00 16.16 96 SER C CA 1
ATOM 4310 C C . SER C 1 105 ? 26.456 19.996 71.099 1.00 16.68 96 SER C C 1
ATOM 4311 O O . SER C 1 105 ? 26.035 19.407 72.107 1.00 15.96 96 SER C O 1
ATOM 4314 N N . MET C 1 106 ? 25.752 20.922 70.445 1.00 16.20 97 MET C N 1
ATOM 4315 C CA . MET C 1 106 ? 24.348 21.178 70.729 1.00 16.66 97 MET C CA 1
ATOM 4316 C C . MET C 1 106 ? 23.596 21.136 69.406 1.00 16.23 97 MET C C 1
ATOM 4317 O O . MET C 1 106 ? 23.794 22.005 68.552 1.00 15.50 97 MET C O 1
ATOM 4322 N N . HIS C 1 107 ? 22.763 20.117 69.235 1.00 15.85 98 HIS C N 1
ATOM 4323 C CA . HIS C 1 107 ? 21.955 19.945 68.029 1.00 16.16 98 HIS C CA 1
ATOM 4324 C C . HIS C 1 107 ? 20.552 20.399 68.379 1.00 16.66 98 HIS C C 1
ATOM 4325 O O . HIS C 1 107 ? 19.898 19.827 69.253 1.00 17.09 98 HIS C O 1
ATOM 4332 N N . PHE C 1 108 ? 20.089 21.412 67.682 1.00 17.37 99 PHE C N 1
ATOM 4333 C CA . PHE C 1 108 ? 18.790 22.005 67.925 1.00 17.78 99 PHE C CA 1
ATOM 4334 C C . PHE C 1 108 ? 17.786 21.400 66.983 1.00 18.43 99 PHE C C 1
ATOM 4335 O O . PHE C 1 108 ? 18.139 20.915 65.908 1.00 18.31 99 PHE C O 1
ATOM 4343 N N . GLU C 1 109 ? 16.528 21.414 67.412 1.00 19.35 100 GLU C N 1
ATOM 4344 C CA . GLU C 1 109 ? 15.446 20.770 66.683 1.00 19.76 100 GLU C CA 1
ATOM 4345 C C . GLU C 1 109 ? 15.207 21.311 65.270 1.00 19.80 100 GLU C C 1
ATOM 4346 O O . GLU C 1 109 ? 14.635 20.603 64.443 1.00 19.12 100 GLU C O 1
ATOM 4352 N N . ASP C 1 110 ? 15.668 22.538 64.978 1.00 19.54 101 ASP C N 1
ATOM 4353 C CA . ASP C 1 110 ? 15.501 23.091 63.626 1.00 19.51 101 ASP C CA 1
ATOM 4354 C C . ASP C 1 110 ? 16.766 23.006 62.752 1.00 19.63 101 ASP C C 1
ATOM 4355 O O . ASP C 1 110 ? 16.858 23.678 61.718 1.00 19.34 101 ASP C O 1
ATOM 4360 N N . GLY C 1 111 ? 17.742 22.205 63.180 1.00 19.45 102 GLY C N 1
ATOM 4361 C CA . GLY C 1 111 ? 18.959 22.010 62.390 1.00 19.35 102 GLY C CA 1
ATOM 4362 C C . GLY C 1 111 ? 20.143 22.861 62.822 1.00 19.30 102 GLY C C 1
ATOM 4363 O O . GLY C 1 111 ? 21.274 22.605 62.412 1.00 20.03 102 GLY C O 1
ATOM 4364 N N . GLY C 1 112 ? 19.896 23.881 63.638 1.00 18.26 103 GLY C N 1
ATOM 4365 C CA . GLY C 1 112 ? 20.986 24.619 64.241 1.00 17.90 103 GLY C CA 1
ATOM 4366 C C . GLY C 1 112 ? 21.934 23.684 64.974 1.00 17.60 103 GLY C C 1
ATOM 4367 O O . GLY C 1 112 ? 21.502 22.763 65.659 1.00 16.69 103 GLY C O 1
ATOM 4368 N N . LEU C 1 113 ? 23.232 23.929 64.817 1.00 18.28 104 LEU C N 1
ATOM 4369 C CA . LEU C 1 113 ? 24.269 23.180 65.518 1.00 18.55 104 LEU C CA 1
ATOM 4370 C C . LEU C 1 113 ? 25.336 24.104 66.074 1.00 18.96 104 LEU C C 1
ATOM 4371 O O . LEU C 1 113 ? 25.848 24.978 65.368 1.00 18.69 104 LEU C O 1
ATOM 4376 N N . CYS C 1 114 ? 25.660 23.898 67.347 1.00 19.14 105 CYS C N 1
ATOM 4377 C CA . CYS C 1 114 ? 26.780 24.548 68.003 1.00 19.93 105 CYS C CA 1
ATOM 4378 C C . CYS C 1 114 ? 27.814 23.531 68.398 1.00 19.60 105 CYS C C 1
ATOM 4379 O O . CYS C 1 114 ? 27.488 22.434 68.846 1.00 18.86 105 CYS C O 1
ATOM 4382 N N . CYS C 1 115 ? 29.068 23.938 68.246 1.00 19.46 106 CYS C N 1
ATOM 4383 C CA . CYS C 1 115 ? 30.216 23.159 68.627 1.00 19.46 106 CYS C CA 1
ATOM 4384 C C . CYS C 1 115 ? 31.095 24.098 69.448 1.00 19.15 106 CYS C C 1
ATOM 4385 O O . CYS C 1 115 ? 31.545 25.141 68.954 1.00 18.36 106 CYS C O 1
ATOM 4390 N N . ILE C 1 116 ? 31.337 23.709 70.690 1.00 17.49 107 ILE C N 1
ATOM 4391 C CA . ILE C 1 116 ? 31.971 24.561 71.666 1.00 17.03 107 ILE C CA 1
ATOM 4392 C C . ILE C 1 116 ? 33.064 23.772 72.379 1.00 16.89 107 ILE C C 1
ATOM 4393 O O . ILE C 1 116 ? 32.903 22.577 72.695 1.00 16.44 107 ILE C O 1
ATOM 4398 N N . THR C 1 117 ? 34.173 24.453 72.654 1.00 16.70 108 THR C N 1
ATOM 4399 C CA . THR C 1 117 ? 35.218 23.878 73.473 1.00 16.19 108 THR C CA 1
ATOM 4400 C C . THR C 1 117 ? 35.577 24.861 74.563 1.00 16.11 108 THR C C 1
ATOM 4401 O O . THR C 1 117 ? 35.470 26.084 74.380 1.00 15.38 108 THR C O 1
ATOM 4405 N N . ASN C 1 118 ? 36.041 24.324 75.679 1.00 14.92 109 ASN C N 1
ATOM 4406 C CA . ASN C 1 118 ? 36.599 25.128 76.743 1.00 15.18 109 ASN C CA 1
ATOM 4407 C C . ASN C 1 118 ? 37.850 24.442 77.276 1.00 16.05 109 ASN C C 1
ATOM 4408 O O . ASN C 1 118 ? 37.830 23.245 77.536 1.00 16.10 109 ASN C O 1
ATOM 4413 N N . ASP C 1 119 ? 38.942 25.199 77.394 1.00 16.43 110 ASP C N 1
ATOM 4414 C CA . ASP C 1 119 ? 40.152 24.705 78.030 1.00 17.34 110 ASP C CA 1
ATOM 4415 C C . ASP C 1 119 ? 40.214 25.439 79.362 1.00 17.46 110 ASP C C 1
ATOM 4416 O O . ASP C 1 119 ? 40.351 26.670 79.382 1.00 16.57 110 ASP C O 1
ATOM 4421 N N . ILE C 1 120 ? 40.066 24.696 80.461 1.00 16.64 111 ILE C N 1
ATOM 4422 C CA . ILE C 1 120 ? 40.024 25.308 81.790 1.00 16.19 111 ILE C CA 1
ATOM 4423 C C . ILE C 1 120 ? 41.340 25.177 82.562 1.00 16.10 111 ILE C C 1
ATOM 4424 O O . ILE C 1 120 ? 41.863 24.095 82.731 1.00 16.23 111 ILE C O 1
ATOM 4429 N N . SER C 1 121 ? 41.887 26.309 82.998 1.00 16.14 112 SER C N 1
ATOM 4430 C CA . SER C 1 121 ? 43.107 26.269 83.768 1.00 16.19 112 SER C CA 1
ATOM 4431 C C . SER C 1 121 ? 42.842 26.997 85.071 1.00 15.82 112 SER C C 1
ATOM 4432 O O . SER C 1 121 ? 41.776 27.604 85.248 1.00 16.26 112 SER C O 1
ATOM 4435 N N . LEU C 1 122 ? 43.782 26.893 85.989 1.00 14.72 113 LEU C N 1
ATOM 4436 C CA . LEU C 1 122 ? 43.649 27.513 87.286 1.00 14.55 113 LEU C CA 1
ATOM 4437 C C . LEU C 1 122 ? 44.964 28.173 87.648 1.00 13.91 113 LEU C C 1
ATOM 4438 O O . LEU C 1 122 ? 46.027 27.569 87.533 1.00 13.93 113 LEU C O 1
ATOM 4443 N N . THR C 1 123 ? 44.908 29.435 88.053 1.00 13.97 114 THR C N 1
ATOM 4444 C CA . THR C 1 123 ? 46.100 30.087 88.568 1.00 14.84 114 THR C CA 1
ATOM 4445 C C . THR C 1 123 ? 45.665 30.857 89.793 1.00 15.46 114 THR C C 1
ATOM 4446 O O . THR C 1 123 ? 44.752 31.680 89.720 1.00 15.36 114 THR C O 1
ATOM 4450 N N . GLY C 1 124 ? 46.343 30.586 90.899 1.00 16.78 115 GLY C N 1
ATOM 4451 C CA . GLY C 1 124 ? 45.934 31.044 92.208 1.00 17.50 115 GLY C CA 1
ATOM 4452 C C . GLY C 1 124 ? 44.612 30.366 92.538 1.00 18.39 115 GLY C C 1
ATOM 4453 O O . GLY C 1 124 ? 44.477 29.116 92.544 1.00 18.90 115 GLY C O 1
ATOM 4454 N N . ASN C 1 125 ? 43.645 31.230 92.791 1.00 17.45 116 ASN C N 1
ATOM 4455 C CA . ASN C 1 125 ? 42.299 30.865 93.104 1.00 16.32 116 ASN C CA 1
ATOM 4456 C C . ASN C 1 125 ? 41.338 31.285 91.985 1.00 15.51 116 ASN C C 1
ATOM 4457 O O . ASN C 1 125 ? 40.163 31.516 92.237 1.00 14.38 116 ASN C O 1
ATOM 4462 N N . CYS C 1 126 ? 41.838 31.390 90.755 1.00 14.97 117 CYS C N 1
ATOM 4463 C CA . CYS C 1 126 ? 40.982 31.827 89.626 1.00 15.21 117 CYS C CA 1
ATOM 4464 C C . CYS C 1 126 ? 41.009 30.823 88.476 1.00 14.52 117 CYS C C 1
ATOM 4465 O O . CYS C 1 126 ? 42.078 30.477 87.988 1.00 14.77 117 CYS C O 1
ATOM 4468 N N . PHE C 1 127 ? 39.843 30.313 88.076 1.00 14.51 118 PHE C N 1
ATOM 4469 C CA . PHE C 1 127 ? 39.727 29.543 86.847 1.00 13.95 118 PHE C CA 1
ATOM 4470 C C . PHE C 1 127 ? 39.821 30.451 85.629 1.00 13.94 118 PHE C C 1
ATOM 4471 O O . PHE C 1 127 ? 39.243 31.537 85.603 1.00 13.51 118 PHE C O 1
ATOM 4479 N N . TYR C 1 128 ? 40.497 29.965 84.601 1.00 12.91 119 TYR C N 1
ATOM 4480 C CA . TYR C 1 128 ? 40.562 30.662 83.338 1.00 13.32 119 TYR C CA 1
ATOM 4481 C C . TYR C 1 128 ? 39.919 29.794 82.307 1.00 13.11 119 TYR C C 1
ATOM 4482 O O . TYR C 1 128 ? 40.250 28.597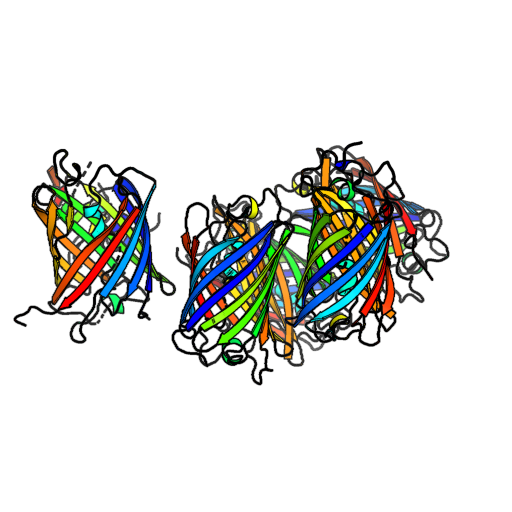 82.190 1.00 12.75 119 TYR C O 1
ATOM 4491 N N . TYR C 1 129 ? 38.951 30.377 81.597 1.00 13.38 120 TYR C N 1
ATOM 4492 C CA . TYR C 1 129 ? 38.249 29.637 80.552 1.00 13.83 120 TYR C CA 1
ATOM 4493 C C . TYR C 1 129 ? 38.663 30.226 79.220 1.00 14.26 120 TYR C C 1
ATOM 4494 O O . TYR C 1 129 ? 38.607 31.453 79.012 1.00 13.64 120 TYR C O 1
ATOM 4503 N N . ASP C 1 130 ? 39.058 29.339 78.321 1.00 14.66 121 ASP C N 1
ATOM 4504 C CA . ASP C 1 130 ? 39.418 29.692 76.960 1.00 16.38 121 ASP C CA 1
ATOM 4505 C C . ASP C 1 130 ? 38.396 29.001 76.055 1.00 15.94 121 ASP C C 1
ATOM 4506 O O . ASP C 1 130 ? 38.548 27.822 75.704 1.00 16.23 121 ASP C O 1
ATOM 4511 N N . ILE C 1 131 ? 37.352 29.737 75.692 1.00 15.86 122 ILE C N 1
ATOM 4512 C CA . ILE C 1 131 ? 36.166 29.142 75.060 1.00 16.68 122 ILE C CA 1
ATOM 4513 C C . ILE C 1 131 ? 36.154 29.442 73.560 1.00 16.98 122 ILE C C 1
ATOM 4514 O O . ILE C 1 131 ? 36.378 30.589 73.149 1.00 16.00 122 ILE C O 1
ATOM 4519 N N . LYS C 1 132 ? 35.891 28.420 72.749 1.00 16.73 123 LYS C N 1
ATOM 4520 C CA . LYS C 1 132 ? 35.767 28.593 71.301 1.00 17.80 123 LYS C CA 1
ATOM 4521 C C . LYS C 1 132 ? 34.378 28.144 70.903 1.00 17.62 123 LYS C C 1
ATOM 4522 O O . LYS C 1 132 ? 33.995 27.019 71.182 1.00 17.56 123 LYS C O 1
ATOM 4528 N N . PHE C 1 133 ? 33.639 29.028 70.243 1.00 17.65 124 PHE C N 1
ATOM 4529 C CA . PHE C 1 133 ? 32.262 28.760 69.868 1.00 17.68 124 PHE C CA 1
ATOM 4530 C C . PHE C 1 133 ? 32.063 28.834 68.339 1.00 18.16 124 PHE C C 1
ATOM 4531 O O . PHE C 1 133 ? 32.528 29.756 67.684 1.00 17.41 124 PHE C O 1
ATOM 4539 N N . THR C 1 134 ? 31.399 27.833 67.778 1.00 18.15 125 THR C N 1
ATOM 4540 C CA . THR C 1 134 ? 30.944 27.878 66.391 1.00 18.72 125 THR C CA 1
ATOM 4541 C C . THR C 1 134 ? 29.467 27.512 66.382 1.00 18.59 125 THR C C 1
ATOM 4542 O O . THR C 1 134 ? 29.101 26.452 66.850 1.00 17.98 125 THR C O 1
ATOM 4546 N N . GLY C 1 135 ? 28.634 28.421 65.881 1.00 18.71 126 GLY C N 1
ATOM 4547 C CA . GLY C 1 135 ? 27.210 28.168 65.696 1.00 17.51 126 GLY C CA 1
ATOM 4548 C C . GLY C 1 135 ? 26.946 28.167 64.199 1.00 17.35 126 GLY C C 1
ATOM 4549 O O . GLY C 1 135 ? 27.386 29.071 63.487 1.00 16.65 126 GLY C O 1
ATOM 4550 N N . LEU C 1 136 ? 26.248 27.147 63.708 1.00 16.93 127 LEU C N 1
ATOM 4551 C CA . LEU C 1 136 ? 26.031 27.029 62.272 1.00 17.11 127 LEU C CA 1
ATOM 4552 C C . LEU C 1 136 ? 24.694 26.414 61.904 1.00 16.91 127 LEU C C 1
ATOM 4553 O O . LEU C 1 136 ? 24.097 25.687 62.705 1.00 15.90 127 LEU C O 1
ATOM 4558 N N . ASN C 1 137 ? 24.257 26.703 60.677 1.00 16.32 128 ASN C N 1
ATOM 4559 C CA . ASN C 1 137 ? 23.012 26.171 60.109 1.00 16.49 128 ASN C CA 1
ATOM 4560 C C . ASN C 1 137 ? 21.756 26.595 60.884 1.00 16.02 128 ASN C C 1
ATOM 4561 O O . ASN C 1 137 ? 20.753 25.905 60.860 1.00 16.34 128 ASN C O 1
ATOM 4566 N N . PHE C 1 138 ? 21.814 27.727 61.578 1.00 15.91 129 PHE C N 1
ATOM 4567 C CA . PHE C 1 138 ? 20.613 28.273 62.208 1.00 15.96 129 PHE C CA 1
ATOM 4568 C C . PHE C 1 138 ? 19.757 28.978 61.145 1.00 15.63 129 PHE C C 1
ATOM 4569 O O . PHE C 1 138 ? 20.259 29.850 60.447 1.00 15.44 129 PHE C O 1
ATOM 4577 N N . PRO C 1 139 ? 18.462 28.591 61.027 1.00 15.59 130 PRO C N 1
ATOM 4578 C CA . PRO C 1 139 ? 17.556 29.168 60.023 1.00 15.69 130 PRO C CA 1
ATOM 4579 C C . PRO C 1 139 ? 17.271 30.638 60.346 1.00 15.80 130 PRO C C 1
ATOM 4580 O O . PRO C 1 139 ? 17.226 31.000 61.524 1.00 15.56 130 PRO C O 1
ATOM 4584 N N . PRO C 1 140 ? 17.063 31.478 59.320 1.00 16.32 131 PRO C N 1
ATOM 4585 C CA . PRO C 1 140 ? 16.904 32.917 59.591 1.00 16.86 131 PRO C CA 1
ATOM 4586 C C . PRO C 1 140 ? 15.609 33.268 60.335 1.00 17.38 131 PRO C C 1
ATOM 4587 O O . PRO C 1 140 ? 15.532 34.319 60.973 1.00 17.61 131 PRO C O 1
ATOM 4591 N N . ASN C 1 141 ? 14.617 32.385 60.261 1.00 17.43 132 ASN C N 1
ATOM 4592 C CA . ASN C 1 141 ? 13.339 32.588 60.944 1.00 17.95 132 ASN C CA 1
ATOM 4593 C C . ASN C 1 141 ? 13.193 31.785 62.243 1.00 17.43 132 ASN C C 1
ATOM 4594 O O . ASN C 1 141 ? 12.120 31.755 62.840 1.00 17.67 132 ASN C O 1
ATOM 4599 N N . GLY C 1 142 ? 14.281 31.142 62.664 1.00 16.81 133 GLY C N 1
ATOM 4600 C CA . GLY C 1 142 ? 14.339 30.420 63.936 1.00 16.39 133 GLY C CA 1
ATOM 4601 C C . GLY C 1 142 ? 14.379 31.357 65.134 1.00 15.87 133 GLY C C 1
ATOM 4602 O O . GLY C 1 142 ? 14.681 32.543 64.978 1.00 15.97 133 GLY C O 1
ATOM 4603 N N . PRO C 1 143 ? 14.028 30.847 66.331 1.00 15.47 134 PRO C N 1
ATOM 4604 C CA . PRO C 1 143 ? 14.057 31.648 67.565 1.00 14.94 134 PRO C CA 1
ATOM 4605 C C . PRO C 1 143 ? 15.429 32.223 67.957 1.00 14.36 134 PRO C C 1
ATOM 4606 O O . PRO C 1 143 ? 15.473 33.222 68.660 1.00 14.17 134 PRO C O 1
ATOM 4610 N N . VAL C 1 144 ? 16.526 31.601 67.533 1.00 14.07 135 VAL C N 1
ATOM 4611 C CA . VAL C 1 144 ? 17.862 32.108 67.876 1.00 13.55 135 VAL C CA 1
ATOM 4612 C C . VAL C 1 144 ? 18.147 33.384 67.105 1.00 13.91 135 VAL C C 1
ATOM 4613 O O . VAL C 1 144 ? 18.362 34.425 67.720 1.00 13.54 135 VAL C O 1
ATOM 4617 N N . VAL C 1 145 ? 18.116 33.304 65.771 1.00 13.90 136 VAL C N 1
ATOM 4618 C CA . VAL C 1 145 ? 18.346 34.471 64.926 1.00 14.32 136 VAL C CA 1
ATOM 4619 C C . VAL C 1 145 ? 17.290 35.529 65.229 1.00 14.58 136 VAL C C 1
ATOM 4620 O O . VAL C 1 145 ? 17.616 36.702 65.347 1.00 14.54 136 VAL C O 1
ATOM 4624 N N . GLN C 1 146 ? 16.036 35.111 65.397 1.00 14.50 137 GLN C N 1
ATOM 4625 C CA . GLN C 1 146 ? 14.958 36.070 65.655 1.00 15.09 137 GLN C CA 1
ATOM 4626 C C . GLN C 1 146 ? 14.955 36.640 67.076 1.00 15.53 137 GLN C C 1
ATOM 4627 O O . GLN C 1 146 ? 14.111 37.461 67.413 1.00 15.91 137 GLN C O 1
ATOM 4633 N N . LYS C 1 147 ? 15.925 36.224 67.886 1.00 16.66 138 LYS C N 1
ATOM 4634 C CA . LYS C 1 147 ? 16.040 36.650 69.293 1.00 17.23 138 LYS C CA 1
ATOM 4635 C C . LYS C 1 147 ? 14.730 36.440 70.053 1.00 17.10 138 LYS C C 1
ATOM 4636 O O . LYS C 1 147 ? 14.228 37.353 70.713 1.00 17.66 138 LYS C O 1
ATOM 4642 N N . LYS C 1 148 ? 14.177 35.242 69.937 1.00 16.38 139 LYS C N 1
ATOM 4643 C CA . LYS C 1 148 ? 12.917 34.925 70.588 1.00 16.46 139 LYS C CA 1
ATOM 4644 C C . LYS C 1 148 ? 13.093 33.981 71.792 1.00 16.61 139 LYS C C 1
ATOM 4645 O O . LYS C 1 148 ? 12.122 33.667 72.476 1.00 16.62 139 LYS C O 1
ATOM 4651 N N . THR C 1 149 ? 14.329 33.555 72.058 1.00 17.04 140 THR C N 1
ATOM 4652 C CA . THR C 1 149 ? 14.611 32.705 73.224 1.00 17.53 140 THR C CA 1
ATOM 4653 C C . THR C 1 149 ? 14.579 33.586 74.462 1.00 17.39 140 THR C C 1
ATOM 4654 O O . THR C 1 149 ? 14.986 34.753 74.406 1.00 17.04 140 THR C O 1
ATOM 4658 N N . THR C 1 150 ? 14.084 33.033 75.568 1.00 16.93 141 THR C N 1
ATOM 4659 C CA . THR C 1 150 ? 13.852 33.822 76.784 1.00 16.83 141 THR C CA 1
ATOM 4660 C C . THR C 1 150 ? 14.601 33.284 77.994 1.00 16.73 141 THR C C 1
ATOM 4661 O O . THR C 1 150 ? 14.617 33.924 79.048 1.00 16.61 141 THR C O 1
ATOM 4665 N N . GLY C 1 151 ? 15.233 32.122 77.835 1.00 15.91 142 GLY C N 1
ATOM 4666 C CA . GLY C 1 151 ? 16.031 31.525 78.889 1.00 15.90 142 GLY C CA 1
ATOM 4667 C C . GLY C 1 151 ? 16.072 30.027 78.668 1.00 16.67 142 GLY C C 1
ATOM 4668 O O . GLY C 1 151 ? 15.629 29.548 77.639 1.00 17.28 142 GLY C O 1
ATOM 4669 N N . TRP C 1 152 ? 16.610 29.311 79.644 1.00 16.40 143 TRP C N 1
ATOM 4670 C CA . TRP C 1 152 ? 16.681 27.866 79.627 1.00 16.39 143 TRP C CA 1
ATOM 4671 C C . TRP C 1 152 ? 15.790 27.321 80.730 1.00 16.31 143 TRP C C 1
ATOM 4672 O O . TRP C 1 152 ? 15.652 27.919 81.810 1.00 16.41 143 TRP C O 1
ATOM 4683 N N . GLU C 1 153 ? 15.168 26.187 80.453 1.00 16.46 144 GLU C N 1
ATOM 4684 C CA . GLU C 1 153 ? 14.569 25.403 81.513 1.00 16.64 144 GLU C CA 1
ATOM 4685 C C . GLU C 1 153 ? 15.706 24.859 82.395 1.00 16.55 144 GLU C C 1
ATOM 4686 O O . GLU C 1 153 ? 16.859 24.783 81.943 1.00 16.66 144 GLU C O 1
ATOM 4692 N N . PRO C 1 154 ? 15.390 24.458 83.647 1.00 16.08 145 PRO C N 1
ATOM 4693 C CA . PRO C 1 154 ? 16.378 23.654 84.365 1.00 15.35 145 PRO C CA 1
ATOM 4694 C C . PRO C 1 154 ? 16.643 22.364 83.586 1.00 15.06 145 PRO C C 1
ATOM 4695 O O . PRO C 1 154 ? 15.827 21.945 82.739 1.00 14.25 145 PRO C O 1
ATOM 4699 N N . SER C 1 155 ? 17.774 21.740 83.830 1.00 14.34 146 SER C N 1
ATOM 4700 C CA . SER C 1 155 ? 18.128 20.569 83.033 1.00 15.12 146 SER C CA 1
ATOM 4701 C C . SER C 1 155 ? 18.699 19.485 83.900 1.00 14.80 146 SER C C 1
ATOM 4702 O O . SER C 1 155 ? 19.096 19.727 85.049 1.00 13.67 146 SER C O 1
ATOM 4705 N N . THR C 1 156 ? 18.724 18.281 83.334 1.00 14.80 147 THR C N 1
ATOM 4706 C CA . THR C 1 156 ? 19.296 17.119 83.974 1.00 14.61 147 THR C CA 1
ATOM 4707 C C . THR C 1 156 ? 20.209 16.474 82.926 1.00 15.20 147 THR C C 1
ATOM 4708 O O . THR C 1 156 ? 19.755 16.063 81.837 1.00 14.40 147 THR C O 1
ATOM 4712 N N . GLU C 1 157 ? 21.507 16.466 83.217 1.00 14.43 148 GLU C N 1
ATOM 4713 C CA . GLU C 1 157 ? 22.517 15.841 82.369 1.00 14.25 148 GLU C CA 1
ATOM 4714 C C . GLU C 1 157 ? 22.748 14.416 82.867 1.00 14.93 148 GLU C C 1
ATOM 4715 O O . GLU C 1 157 ? 22.917 14.201 84.065 1.00 15.19 148 GLU C O 1
ATOM 4721 N N . ARG C 1 158 ? 22.750 13.452 81.952 1.00 14.20 149 ARG C N 1
ATOM 4722 C CA . ARG C 1 158 ? 23.164 12.107 82.270 1.00 14.46 149 ARG C CA 1
ATOM 4723 C C . ARG C 1 158 ? 24.644 11.877 81.941 1.00 14.14 149 ARG C C 1
ATOM 4724 O O . ARG C 1 158 ? 25.059 12.085 80.812 1.00 14.64 149 ARG C O 1
ATOM 4732 N N . LEU C 1 159 ? 25.424 11.406 82.921 1.00 14.98 150 LEU C N 1
ATOM 4733 C CA . LEU C 1 159 ? 26.887 11.213 82.770 1.00 14.04 150 LEU C CA 1
ATOM 4734 C C . LEU C 1 159 ? 27.314 9.785 83.007 1.00 14.32 150 LEU C C 1
ATOM 4735 O O . LEU C 1 159 ? 26.727 9.085 83.837 1.00 12.96 150 LEU C O 1
ATOM 4740 N N . TYR C 1 160 ? 28.331 9.358 82.270 1.00 13.56 151 TYR C N 1
ATOM 4741 C CA . TYR C 1 160 ? 28.921 8.043 82.432 1.00 14.00 151 TYR C CA 1
ATOM 4742 C C . TYR C 1 160 ? 30.381 8.135 82.007 1.00 13.97 151 TYR C C 1
ATOM 4743 O O . TYR C 1 160 ? 30.727 8.988 81.169 1.00 13.37 151 TYR C O 1
ATOM 4752 N N . PRO C 1 161 ? 31.244 7.293 82.615 1.00 14.13 152 PRO C N 1
ATOM 4753 C CA . PRO C 1 161 ? 32.654 7.279 82.287 1.00 14.37 152 PRO C CA 1
ATOM 4754 C C . PRO C 1 161 ? 32.923 6.405 81.077 1.00 15.11 152 PRO C C 1
ATOM 4755 O O . PRO C 1 161 ? 32.267 5.372 80.885 1.00 13.90 152 PRO C O 1
ATOM 4759 N N . ARG C 1 162 ? 33.909 6.807 80.290 1.00 15.66 153 ARG C N 1
ATOM 4760 C CA . ARG C 1 162 ? 34.334 6.035 79.126 1.00 17.21 153 ARG C CA 1
ATOM 4761 C C . ARG C 1 162 ? 35.786 6.416 78.855 1.00 17.70 153 ARG C C 1
ATOM 4762 O O . ARG C 1 162 ? 36.085 7.590 78.686 1.00 17.93 153 ARG C O 1
ATOM 4770 N N . ASP C 1 163 ? 36.677 5.429 78.860 1.00 19.04 154 ASP C N 1
ATOM 4771 C CA . ASP C 1 163 ? 38.067 5.613 78.412 1.00 19.59 154 ASP C CA 1
ATOM 4772 C C . ASP C 1 163 ? 38.765 6.675 79.273 1.00 18.93 154 ASP C C 1
ATOM 4773 O O . ASP C 1 163 ? 39.537 7.469 78.752 1.00 19.09 154 ASP C O 1
ATOM 4778 N N . GLY C 1 164 ? 38.459 6.707 80.576 1.00 18.66 155 GLY C N 1
ATOM 4779 C CA . GLY C 1 164 ? 39.035 7.705 81.491 1.00 17.94 155 GLY C CA 1
ATOM 4780 C C . GLY C 1 164 ? 38.532 9.116 81.291 1.00 17.17 155 GLY C C 1
ATOM 4781 O O . GLY C 1 164 ? 39.064 10.069 81.867 1.00 17.45 155 GLY C O 1
ATOM 4782 N N . VAL C 1 165 ? 37.504 9.276 80.465 1.00 16.44 156 VAL C N 1
ATOM 4783 C CA . VAL C 1 165 ? 36.856 10.577 80.339 1.00 15.25 156 VAL C CA 1
ATOM 4784 C C . VAL C 1 165 ? 35.378 10.491 80.728 1.00 15.68 156 VAL C C 1
ATOM 4785 O O . VAL C 1 165 ? 34.845 9.413 80.927 1.00 14.89 156 VAL C O 1
ATOM 4789 N N . LEU C 1 166 ? 34.724 11.637 80.820 1.00 15.50 157 LEU C N 1
ATOM 4790 C CA . LEU C 1 166 ? 33.349 11.678 81.239 1.00 16.31 157 LEU C CA 1
ATOM 4791 C C . LEU C 1 166 ? 32.522 12.210 80.083 1.00 15.65 157 LEU C C 1
ATOM 4792 O O . LEU C 1 166 ? 32.904 13.176 79.416 1.00 14.85 157 LEU C O 1
ATOM 4797 N N . ILE C 1 167 ? 31.397 11.553 79.836 1.00 15.50 158 ILE C N 1
ATOM 4798 C CA . ILE C 1 167 ? 30.490 11.945 78.781 1.00 15.97 158 ILE C CA 1
ATOM 4799 C C . ILE C 1 167 ? 29.133 12.289 79.390 1.00 16.67 158 ILE C C 1
ATOM 4800 O O . ILE C 1 167 ? 28.547 11.489 80.135 1.00 16.89 158 ILE C O 1
ATOM 4805 N N . GLY C 1 168 ? 28.638 13.468 79.075 1.00 16.66 159 GLY C N 1
ATOM 4806 C CA . GLY C 1 168 ? 27.359 13.918 79.579 1.00 17.49 159 GLY C CA 1
ATOM 4807 C C . GLY C 1 168 ? 26.460 14.236 78.406 1.00 17.70 159 GLY C C 1
ATOM 4808 O O . GLY C 1 168 ? 26.924 14.792 77.424 1.00 18.29 159 GLY C O 1
ATOM 4809 N N . ASP C 1 169 ? 25.183 13.878 78.502 1.00 17.28 160 ASP C N 1
ATOM 4810 C CA . ASP C 1 169 ? 24.206 14.181 77.438 1.00 16.73 160 ASP C CA 1
ATOM 4811 C C . ASP C 1 169 ? 22.995 14.795 78.114 1.00 16.70 160 ASP C C 1
ATOM 4812 O O . ASP C 1 169 ? 22.594 14.370 79.220 1.00 16.31 160 ASP C O 1
ATOM 4817 N N . ILE C 1 170 ? 22.429 15.820 77.486 1.00 16.13 161 ILE C N 1
ATOM 4818 C CA . ILE C 1 170 ? 21.271 16.511 78.059 1.00 15.26 161 ILE C CA 1
ATOM 4819 C C . ILE C 1 170 ? 20.203 16.645 76.994 1.00 16.10 161 ILE C C 1
ATOM 4820 O O . ILE C 1 170 ? 20.505 16.986 75.852 1.00 15.32 161 ILE C O 1
ATOM 4825 N N . HIS C 1 171 ? 18.964 16.366 77.374 1.00 15.26 162 HIS C N 1
ATOM 4826 C CA . HIS C 1 171 ? 17.825 16.760 76.564 1.00 16.23 162 HIS C CA 1
ATOM 4827 C C . HIS C 1 171 ? 17.255 17.996 77.214 1.00 15.91 162 HIS C C 1
ATOM 4828 O O . HIS C 1 171 ? 16.596 17.934 78.254 1.00 16.52 162 HIS C O 1
ATOM 4835 N N . HIS C 1 172 ? 17.559 19.120 76.579 1.00 15.68 163 HIS C N 1
ATOM 4836 C CA . HIS C 1 172 ? 17.398 20.429 77.152 1.00 15.49 163 HIS C CA 1
ATOM 4837 C C . HIS C 1 172 ? 16.448 21.217 76.254 1.00 15.61 163 HIS C C 1
ATOM 4838 O O . HIS C 1 172 ? 15.985 20.713 75.225 1.00 15.73 163 HIS C O 1
ATOM 4845 N N . ALA C 1 173 ? 16.152 22.441 76.656 1.00 14.98 164 ALA C N 1
ATOM 4846 C CA . ALA C 1 173 ? 15.228 23.294 75.927 1.00 15.50 164 ALA C CA 1
ATOM 4847 C C . ALA C 1 173 ? 15.358 24.724 76.404 1.00 15.55 164 ALA C C 1
ATOM 4848 O O . ALA C 1 173 ? 15.450 24.982 77.602 1.00 14.27 164 ALA C O 1
ATOM 4850 N N . LEU C 1 174 ? 15.374 25.630 75.430 1.00 16.08 165 LEU C N 1
ATOM 4851 C CA . LEU C 1 174 ? 15.206 27.050 75.660 1.00 17.18 165 LEU C CA 1
ATOM 4852 C C . LEU C 1 174 ? 13.724 27.303 75.701 1.00 17.20 165 LEU C C 1
ATOM 4853 O O . LEU C 1 174 ? 12.948 26.664 74.967 1.00 16.64 165 LEU C O 1
ATOM 4858 N N . THR C 1 175 ? 13.319 28.252 76.534 1.00 17.75 166 THR C N 1
ATOM 4859 C CA . THR C 1 175 ? 11.942 28.731 76.483 1.00 18.22 166 THR C CA 1
ATOM 4860 C C . THR C 1 175 ? 11.885 29.794 75.390 1.00 18.45 166 THR C C 1
ATOM 4861 O O . THR C 1 175 ? 12.855 30.506 75.155 1.00 18.69 166 THR C O 1
ATOM 4865 N N . VAL C 1 176 ? 10.762 29.870 74.702 1.00 19.02 167 VAL C N 1
ATOM 4866 C CA . VAL C 1 176 ? 10.610 30.816 73.608 1.00 20.02 167 VAL C CA 1
ATOM 4867 C C . VAL C 1 176 ? 9.480 31.799 73.910 1.00 19.91 167 VAL C C 1
ATOM 4868 O O . VAL C 1 176 ? 8.508 31.439 74.579 1.00 19.68 167 VAL C O 1
ATOM 4872 N N . GLU C 1 177 ? 9.629 33.041 73.437 1.00 20.49 168 GLU C N 1
ATOM 4873 C CA . GLU C 1 177 ? 8.624 34.083 73.648 1.00 20.91 168 GLU C CA 1
ATOM 4874 C C . GLU C 1 177 ? 7.269 33.569 73.218 1.00 21.46 168 GLU C C 1
ATOM 4875 O O . GLU C 1 177 ? 7.162 32.872 72.208 1.00 21.19 168 GLU C O 1
ATOM 4881 N N . GLY C 1 178 ? 6.243 33.919 73.992 1.00 22.16 169 GLY C N 1
ATOM 4882 C CA . GLY C 1 178 ? 4.871 33.515 73.709 1.00 22.90 169 GLY C CA 1
ATOM 4883 C C . GLY C 1 178 ? 4.576 32.106 74.190 1.00 23.46 169 GLY C C 1
ATOM 4884 O O . GLY C 1 178 ? 3.598 31.485 73.767 1.00 24.48 169 GLY C O 1
ATOM 4885 N N . GLY C 1 179 ? 5.416 31.609 75.086 1.00 23.56 170 GLY C N 1
ATOM 4886 C CA . GLY C 1 179 ? 5.316 30.232 75.551 1.00 23.46 170 GLY C CA 1
ATOM 4887 C C . GLY C 1 179 ? 5.820 29.271 74.489 1.00 23.00 170 GLY C C 1
ATOM 4888 O O . GLY C 1 179 ? 5.821 29.589 73.282 1.00 23.85 170 GLY C O 1
ATOM 4889 N N . GLY C 1 180 ? 6.233 28.092 74.933 1.00 21.71 171 GLY C N 1
ATOM 4890 C CA . GLY C 1 180 ? 6.775 27.093 74.031 1.00 20.05 171 GLY C CA 1
ATOM 4891 C C . GLY C 1 180 ? 8.249 26.845 74.285 1.00 18.40 171 GLY C C 1
ATOM 4892 O O . GLY C 1 180 ? 8.917 27.611 74.983 1.00 17.92 171 GLY C O 1
ATOM 4893 N N . HIS C 1 181 ? 8.746 25.763 73.701 1.00 17.14 172 HIS C N 1
ATOM 4894 C CA . HIS C 1 181 ? 10.113 25.311 73.915 1.00 16.12 172 HIS C CA 1
ATOM 4895 C C . HIS C 1 181 ? 10.820 25.098 72.591 1.00 15.55 172 HIS C C 1
ATOM 4896 O O . HIS C 1 181 ? 10.203 24.761 71.581 1.00 16.02 172 HIS C O 1
ATOM 4903 N N . TYR C 1 182 ? 12.125 25.271 72.635 1.00 14.85 173 TYR C N 1
ATOM 4904 C CA . TYR C 1 182 ? 13.001 25.082 71.510 1.00 15.23 173 TYR C CA 1
ATOM 4905 C C . TYR C 1 182 ? 14.018 24.071 72.004 1.00 15.56 173 TYR C C 1
ATOM 4906 O O . TYR C 1 182 ? 14.900 24.399 72.791 1.00 15.67 173 TYR C O 1
ATOM 4915 N N . ALA C 1 183 ? 13.854 22.829 71.564 1.00 15.98 174 ALA C N 1
ATOM 4916 C CA . ALA C 1 183 ? 14.588 21.707 72.119 1.00 16.77 174 ALA C CA 1
ATOM 4917 C C . ALA C 1 183 ? 15.985 21.566 71.542 1.00 17.20 174 ALA C C 1
ATOM 4918 O O . ALA C 1 183 ? 16.246 21.919 70.401 1.00 17.52 174 ALA C O 1
ATOM 4920 N N . CYS C 1 184 ? 16.897 21.071 72.366 1.00 18.34 175 CYS C N 1
ATOM 4921 C CA . CYS C 1 184 ? 18.244 20.797 71.919 1.00 19.03 175 CYS C CA 1
ATOM 4922 C C . CYS C 1 184 ? 18.815 19.548 72.585 1.00 19.68 175 CYS C C 1
ATOM 4923 O O . CYS C 1 184 ? 18.445 19.200 73.718 1.00 19.81 175 CYS C O 1
ATOM 4928 N N . ASP C 1 185 ? 19.645 18.837 71.826 1.00 19.32 176 ASP C N 1
ATOM 4929 C CA . ASP C 1 185 ? 20.335 17.659 72.305 1.00 19.39 176 ASP C CA 1
ATOM 4930 C C . ASP C 1 185 ? 21.782 18.074 72.548 1.00 18.75 176 ASP C C 1
ATOM 4931 O O . ASP C 1 185 ? 22.470 18.479 71.621 1.00 18.57 176 ASP C O 1
ATOM 4936 N N . ILE C 1 186 ? 22.239 17.993 73.796 1.00 18.01 177 ILE C N 1
ATOM 4937 C CA . ILE C 1 186 ? 23.592 18.455 74.135 1.00 17.54 177 ILE C CA 1
ATOM 4938 C C . ILE C 1 186 ? 24.469 17.281 74.530 1.00 17.96 177 ILE C C 1
ATOM 4939 O O . ILE C 1 186 ? 24.058 16.438 75.354 1.00 17.11 177 ILE C O 1
ATOM 4944 N N . LYS C 1 187 ? 25.637 17.181 73.895 1.00 17.07 178 LYS C N 1
ATOM 4945 C CA . LYS C 1 187 ? 26.640 16.225 74.304 1.00 17.74 178 LYS C CA 1
ATOM 4946 C C . LYS C 1 187 ? 27.878 16.966 74.739 1.00 18.45 178 LYS C C 1
ATOM 4947 O O . LYS C 1 187 ? 28.356 17.865 74.026 1.00 18.63 178 LYS C O 1
ATOM 4953 N N . THR C 1 188 ? 28.396 16.608 75.910 1.00 17.54 179 THR C N 1
ATOM 4954 C CA . THR C 1 188 ? 29.641 17.180 76.375 1.00 17.44 179 THR C CA 1
ATOM 4955 C C . THR C 1 188 ? 30.600 16.043 76.750 1.00 17.36 179 THR C C 1
ATOM 4956 O O . THR C 1 188 ? 30.213 15.076 77.423 1.00 17.39 179 THR C O 1
ATOM 4960 N N . VAL C 1 189 ? 31.833 16.140 76.279 1.00 16.53 180 VAL C N 1
ATOM 4961 C CA . VAL C 1 189 ? 32.883 15.228 76.724 1.00 15.88 180 VAL C CA 1
ATOM 4962 C C . VAL C 1 189 ? 33.905 16.039 77.561 1.00 15.80 180 VAL C C 1
ATOM 4963 O O . VAL C 1 189 ? 34.403 17.053 77.106 1.00 15.53 180 VAL C O 1
ATOM 4967 N N . TYR C 1 190 ? 34.189 15.583 78.782 1.00 15.64 181 TYR C N 1
ATOM 4968 C CA . TYR C 1 190 ? 35.085 16.276 79.727 1.00 15.45 181 TYR C CA 1
ATOM 4969 C C . TYR C 1 190 ? 36.355 15.457 79.869 1.00 15.20 181 TYR C C 1
ATOM 4970 O O . TYR C 1 190 ? 36.288 14.255 80.183 1.00 16.04 181 TYR C O 1
ATOM 4979 N N . ARG C 1 191 ? 37.510 16.062 79.580 1.00 14.14 182 ARG C N 1
ATOM 4980 C CA . ARG C 1 191 ? 38.789 15.343 79.629 1.00 13.90 182 ARG C CA 1
ATOM 4981 C C . ARG C 1 191 ? 39.721 15.987 80.627 1.00 14.25 182 ARG C C 1
ATOM 4982 O O . ARG C 1 191 ? 40.227 17.100 80.371 1.00 14.33 182 ARG C O 1
ATOM 4990 N N . ALA C 1 192 ? 39.984 15.294 81.733 1.00 13.91 183 ALA C N 1
ATOM 4991 C CA . ALA C 1 192 ? 41.061 15.683 82.646 1.00 14.81 183 ALA C CA 1
ATOM 4992 C C . ALA C 1 192 ? 42.366 15.758 81.858 1.00 15.79 183 ALA C C 1
ATOM 4993 O O . ALA C 1 192 ? 42.648 14.897 81.025 1.00 15.95 183 ALA C O 1
ATOM 4995 N N . LYS C 1 193 ? 43.174 16.774 82.115 1.00 16.70 184 LYS C N 1
ATOM 4996 C CA . LYS C 1 193 ? 44.445 16.892 81.423 1.00 17.91 184 LYS C CA 1
ATOM 4997 C C . LYS C 1 193 ? 45.428 15.845 81.918 1.00 18.69 184 LYS C C 1
ATOM 4998 O O . LYS C 1 193 ? 46.308 15.432 81.187 1.00 18.78 184 LYS C O 1
ATOM 5004 N N . LYS C 1 194 ? 45.268 15.410 83.163 1.00 19.96 185 LYS C N 1
ATOM 5005 C CA . LYS C 1 194 ? 46.074 14.309 83.685 1.00 21.53 185 LYS C CA 1
ATOM 5006 C C . LYS C 1 194 ? 45.165 13.136 84.043 1.00 21.40 185 LYS C C 1
ATOM 5007 O O . LYS C 1 194 ? 44.073 13.340 84.553 1.00 21.28 185 LYS C O 1
ATOM 5013 N N . ALA C 1 195 ? 45.624 11.912 83.793 1.00 21.96 186 ALA C N 1
ATOM 5014 C CA . ALA C 1 195 ? 44.810 10.709 83.989 1.00 22.67 186 ALA C CA 1
ATOM 5015 C C . ALA C 1 195 ? 44.139 10.707 85.359 1.00 23.62 186 ALA C C 1
ATOM 5016 O O . ALA C 1 195 ? 44.805 10.936 86.381 1.00 23.41 186 ALA C O 1
ATOM 5018 N N . ALA C 1 196 ? 42.817 10.485 85.379 1.00 24.06 187 ALA C N 1
ATOM 5019 C CA . ALA C 1 196 ? 42.086 10.363 86.635 1.00 24.52 187 ALA C CA 1
ATOM 5020 C C . ALA C 1 196 ? 42.511 9.072 87.283 1.00 25.34 187 ALA C C 1
ATOM 5021 O O . ALA C 1 196 ? 42.808 8.099 86.595 1.00 25.17 187 ALA C O 1
ATOM 5023 N N . LEU C 1 197 ? 42.540 9.061 88.610 1.00 26.25 188 LEU C N 1
ATOM 5024 C CA . LEU C 1 197 ? 42.925 7.856 89.337 1.00 27.24 188 LEU C CA 1
ATOM 5025 C C . LEU C 1 197 ? 41.689 7.012 89.650 1.00 27.00 188 LEU C C 1
ATOM 5026 O O . LEU C 1 197 ? 41.784 5.818 89.914 1.00 27.44 188 LEU C O 1
ATOM 5031 N N . LYS C 1 198 ? 40.531 7.658 89.582 1.00 26.83 189 LYS C N 1
ATOM 5032 C CA . LYS C 1 198 ? 39.250 6.980 89.644 1.00 26.15 189 LYS C CA 1
ATOM 5033 C C . LYS C 1 198 ? 38.186 7.775 88.912 1.00 24.57 189 LYS C C 1
ATOM 5034 O O . LYS C 1 198 ? 38.358 8.953 88.631 1.00 24.94 189 LYS C O 1
ATOM 5040 N N . MET C 1 199 ? 37.095 7.103 88.594 1.00 22.30 190 MET C N 1
ATOM 5041 C CA . MET C 1 199 ? 36.030 7.654 87.784 1.00 20.41 190 MET C CA 1
ATOM 5042 C C . MET C 1 199 ? 34.720 7.499 88.560 1.00 18.52 190 MET C C 1
ATOM 5043 O O . MET C 1 199 ? 34.550 6.510 89.252 1.00 16.55 190 MET C O 1
ATOM 5048 N N . PRO C 1 200 ? 33.777 8.446 88.402 1.00 17.24 191 PRO C N 1
ATOM 5049 C CA . PRO C 1 200 ? 32.445 8.210 88.953 1.00 16.75 191 PRO C CA 1
ATOM 5050 C C . PRO C 1 200 ? 31.702 7.173 88.087 1.00 16.36 191 PRO C C 1
ATOM 5051 O O . PRO C 1 200 ? 32.160 6.855 86.984 1.00 16.45 191 PRO C O 1
ATOM 5055 N N . GLY C 1 201 ? 30.582 6.662 88.581 1.00 14.80 192 GLY C N 1
ATOM 5056 C CA . GLY C 1 201 ? 29.755 5.763 87.791 1.00 14.57 192 GLY C CA 1
ATOM 5057 C C . GLY C 1 201 ? 28.726 6.575 87.011 1.00 13.49 192 GLY C C 1
ATOM 5058 O O . GLY C 1 201 ? 28.872 7.788 86.818 1.00 13.42 192 GLY C O 1
ATOM 5059 N N . TYR C 1 202 ? 27.676 5.889 86.591 1.00 12.94 193 TYR C N 1
ATOM 5060 C CA . TYR C 1 202 ? 26.555 6.474 85.872 1.00 12.46 193 TYR C CA 1
ATOM 5061 C C . TYR C 1 202 ? 25.823 7.403 86.828 1.00 12.02 193 TYR C C 1
ATOM 5062 O O . TYR C 1 202 ? 25.374 6.962 87.870 1.00 12.58 193 TYR C O 1
ATOM 5071 N N . HIS C 1 203 ? 25.695 8.679 86.504 1.00 11.98 194 HIS C N 1
ATOM 5072 C CA . HIS C 1 203 ? 25.020 9.594 87.426 1.00 12.19 194 HIS C CA 1
ATOM 5073 C C . HIS C 1 203 ? 24.483 10.811 86.665 1.00 12.03 194 HIS C C 1
ATOM 5074 O O . HIS C 1 203 ? 24.503 10.839 85.434 1.00 11.39 194 HIS C O 1
ATOM 5081 N N . TYR C 1 204 ? 23.972 11.794 87.409 1.00 11.91 195 TYR C N 1
ATOM 5082 C CA . TYR C 1 204 ? 23.283 12.912 86.807 1.00 12.77 195 TYR C CA 1
ATOM 5083 C C . TYR C 1 204 ? 23.749 14.208 87.423 1.00 12.92 195 TYR C C 1
ATOM 5084 O O . TYR C 1 204 ? 24.211 14.236 88.575 1.00 12.91 195 TYR C O 1
ATOM 5093 N N . VAL C 1 205 ? 23.553 15.282 86.683 1.00 13.02 196 VAL C N 1
ATOM 5094 C CA . VAL C 1 205 ? 23.736 16.600 87.250 1.00 13.72 196 VAL C CA 1
ATOM 5095 C C . VAL C 1 205 ? 22.497 17.376 86.879 1.00 14.43 196 VAL C C 1
ATOM 5096 O O . VAL C 1 205 ? 22.114 17.400 85.696 1.00 14.30 196 VAL C O 1
ATOM 5100 N N . ASP C 1 206 ? 21.861 17.964 87.892 1.00 15.32 197 ASP C N 1
ATOM 5101 C CA . ASP C 1 206 ? 20.724 18.855 87.711 1.00 15.21 197 ASP C CA 1
ATOM 5102 C C . ASP C 1 206 ? 21.291 20.274 87.750 1.00 16.31 197 ASP C C 1
ATOM 5103 O O . ASP C 1 206 ? 22.080 20.592 88.638 1.00 15.41 197 ASP C O 1
ATOM 5108 N N . THR C 1 207 ? 20.873 21.112 86.800 1.00 15.78 198 THR C N 1
ATOM 5109 C CA . THR C 1 207 ? 21.404 22.455 86.684 1.00 17.08 198 THR C CA 1
ATOM 5110 C C . THR C 1 207 ? 20.233 23.407 86.473 1.00 16.67 198 THR C C 1
ATOM 5111 O O . THR C 1 207 ? 19.219 23.036 85.866 1.00 15.34 198 THR C O 1
ATOM 5115 N N . LYS C 1 208 ? 20.359 24.604 87.019 1.00 16.08 199 LYS C N 1
ATOM 5116 C CA . LYS C 1 208 ? 19.431 25.695 86.709 1.00 16.35 199 LYS C CA 1
ATOM 5117 C C . LYS C 1 208 ? 20.265 26.942 86.475 1.00 16.48 199 LYS C C 1
ATOM 5118 O O . LYS C 1 208 ? 21.005 27.374 87.354 1.00 15.80 199 LYS C O 1
ATOM 5123 N N . LEU C 1 209 ? 20.156 27.503 85.275 1.00 16.76 200 LEU C N 1
ATOM 5124 C CA . LEU C 1 209 ? 20.874 28.712 84.916 1.00 16.61 200 LEU C CA 1
ATOM 5125 C C . LEU C 1 209 ? 19.862 29.816 84.609 1.00 16.88 200 LEU C C 1
ATOM 5126 O O . LEU C 1 209 ? 18.886 29.593 83.873 1.00 16.71 200 LEU C O 1
ATOM 5131 N N . VAL C 1 210 ? 20.084 30.997 85.181 1.00 16.16 201 VAL C N 1
ATOM 5132 C CA . VAL C 1 210 ? 19.192 32.130 84.967 1.00 15.66 201 VAL C CA 1
ATOM 5133 C C . VAL C 1 210 ? 20.030 33.391 84.734 1.00 15.81 201 VAL C C 1
ATOM 5134 O O . VAL C 1 210 ? 21.146 33.503 85.260 1.00 14.63 201 VAL C O 1
ATOM 5138 N N . ILE C 1 211 ? 19.482 34.311 83.930 1.00 15.51 202 ILE C N 1
ATOM 5139 C CA . ILE C 1 211 ? 20.048 35.631 83.709 1.00 15.31 202 ILE C CA 1
ATOM 5140 C C . ILE C 1 211 ? 19.566 36.501 84.850 1.00 14.96 202 ILE C C 1
ATOM 5141 O O . ILE C 1 211 ? 18.371 36.677 85.054 1.00 14.05 202 ILE C O 1
ATOM 5146 N N . TRP C 1 212 ? 20.502 37.045 85.604 1.00 15.57 203 TRP C N 1
ATOM 5147 C CA . TRP C 1 212 ? 20.153 37.946 86.685 1.00 16.40 203 TRP C CA 1
ATOM 5148 C C . TRP C 1 212 ? 19.898 39.354 86.166 1.00 16.66 203 TRP C C 1
ATOM 5149 O O . TRP C 1 212 ? 18.983 40.033 86.628 1.00 16.46 203 TRP C O 1
ATOM 5160 N N . ASN C 1 213 ? 20.720 39.769 85.204 1.00 17.22 204 ASN C N 1
ATOM 5161 C CA . ASN C 1 213 ? 20.745 41.137 84.688 1.00 17.43 204 ASN C CA 1
ATOM 5162 C C . ASN C 1 213 ? 21.261 41.151 83.267 1.00 17.09 204 ASN C C 1
ATOM 5163 O O . ASN C 1 213 ? 22.117 40.345 82.903 1.00 17.00 204 ASN C O 1
ATOM 5168 N N . ASN C 1 214 ? 20.748 42.078 82.469 1.00 17.15 205 ASN C N 1
ATOM 5169 C CA . ASN C 1 214 ? 21.270 42.350 81.141 1.00 17.38 205 ASN C CA 1
ATOM 5170 C C . ASN C 1 214 ? 20.896 43.764 80.714 1.00 18.01 205 ASN C C 1
ATOM 5171 O O . ASN C 1 214 ? 19.854 44.273 81.123 1.00 17.92 205 ASN C O 1
ATOM 5176 N N . ASP C 1 215 ? 21.736 44.391 79.897 1.00 18.05 206 ASP C N 1
ATOM 5177 C CA . ASP C 1 215 ? 21.314 45.599 79.204 1.00 19.31 206 ASP C CA 1
ATOM 5178 C C . ASP C 1 215 ? 20.425 45.214 78.025 1.00 19.50 206 ASP C C 1
ATOM 5179 O O . ASP C 1 215 ? 20.428 44.052 77.574 1.00 19.37 206 ASP C O 1
ATOM 5184 N N . LYS C 1 216 ? 19.651 46.185 77.547 1.00 19.95 207 LYS C N 1
ATOM 5185 C CA . LYS C 1 216 ? 18.647 45.958 76.505 1.00 20.28 207 LYS C CA 1
ATOM 5186 C C . LYS C 1 216 ? 19.223 45.207 75.308 1.00 20.30 207 LYS C C 1
ATOM 5187 O O . LYS C 1 216 ? 18.559 44.353 74.722 1.00 20.62 207 LYS C O 1
ATOM 5189 N N . GLU C 1 217 ? 20.472 45.515 74.981 1.00 20.57 208 GLU C N 1
ATOM 5190 C CA . GLU C 1 217 ? 21.160 44.940 73.830 1.00 21.27 208 GLU C CA 1
ATOM 5191 C C . GLU C 1 217 ? 21.890 43.626 74.129 1.00 21.35 208 GLU C C 1
ATOM 5192 O O . GLU C 1 217 ? 22.450 42.997 73.220 1.00 21.76 208 GLU C O 1
ATOM 5198 N N . PHE C 1 218 ? 21.857 43.190 75.389 1.00 20.77 209 PHE C N 1
ATOM 5199 C CA . PHE C 1 218 ? 22.633 42.018 75.836 1.00 20.69 209 PHE C CA 1
ATOM 5200 C C . PHE C 1 218 ? 24.114 42.156 75.461 1.00 20.27 209 PHE C C 1
ATOM 5201 O O . PHE C 1 218 ? 24.745 41.201 75.013 1.00 21.18 209 PHE C O 1
ATOM 5209 N N . MET C 1 219 ? 24.655 43.353 75.636 1.00 19.76 210 MET C N 1
ATOM 5210 C CA . MET C 1 219 ? 26.084 43.586 75.485 1.00 19.62 210 MET C CA 1
ATOM 5211 C C . MET C 1 219 ? 26.788 43.334 76.814 1.00 18.84 210 MET C C 1
ATOM 5212 O O . MET C 1 219 ? 27.995 43.091 76.854 1.00 18.70 210 MET C O 1
ATOM 5217 N N . LYS C 1 220 ? 26.022 43.429 77.895 1.00 18.07 211 LYS C N 1
ATOM 5218 C CA . LYS C 1 220 ? 26.503 43.150 79.240 1.00 18.39 211 LYS C CA 1
ATOM 5219 C C . LYS C 1 220 ? 25.432 42.346 79.964 1.00 17.67 211 LYS C C 1
ATOM 5220 O O . LYS C 1 220 ? 24.282 42.789 80.082 1.00 17.20 211 LYS C O 1
ATOM 5226 N N . VAL C 1 221 ? 25.821 41.173 80.447 1.00 17.13 212 VAL C N 1
ATOM 5227 C CA . VAL C 1 221 ? 24.891 40.192 81.001 1.00 16.89 212 VAL C CA 1
ATOM 5228 C C . VAL C 1 221 ? 25.460 39.581 82.290 1.00 17.19 212 VAL C C 1
ATOM 5229 O O . VAL C 1 221 ? 26.632 39.231 82.341 1.00 17.58 212 VAL C O 1
ATOM 5233 N N . GLU C 1 222 ? 24.626 39.455 83.317 1.00 16.61 213 GLU C N 1
ATOM 5234 C CA . GLU C 1 222 ? 25.006 38.777 84.533 1.00 17.13 213 GLU C CA 1
ATOM 5235 C C . GLU C 1 222 ? 24.154 37.503 84.668 1.00 16.70 213 GLU C C 1
ATOM 5236 O O . GLU C 1 222 ? 22.927 37.555 84.633 1.00 16.45 213 GLU C O 1
ATOM 5242 N N . GLU C 1 223 ? 24.804 36.357 84.780 1.00 16.80 214 GLU C N 1
ATOM 5243 C CA . GLU C 1 223 ? 24.045 35.105 84.875 1.00 16.98 214 GLU C CA 1
ATOM 5244 C C . GLU C 1 223 ? 24.532 34.219 86.013 1.00 17.10 214 GLU C C 1
ATOM 5245 O O . GLU C 1 223 ? 25.695 34.283 86.389 1.00 18.05 214 GLU C O 1
ATOM 5251 N N . HIS C 1 224 ? 23.634 33.389 86.541 1.00 16.12 215 HIS C N 1
ATOM 5252 C CA . HIS C 1 224 ? 23.894 32.593 87.723 1.00 15.42 215 HIS C CA 1
ATOM 5253 C C . HIS C 1 224 ? 23.493 31.140 87.458 1.00 15.64 215 HIS C C 1
ATOM 5254 O O . HIS C 1 224 ? 22.452 30.895 86.835 1.00 14.57 215 HIS C O 1
ATOM 5261 N N . GLU C 1 225 ? 24.338 30.201 87.891 1.00 14.88 216 GLU C N 1
ATOM 5262 C CA . GLU C 1 225 ? 24.128 28.762 87.668 1.00 15.80 216 GLU C CA 1
ATOM 5263 C C . GLU C 1 225 ? 24.163 28.061 89.024 1.00 15.25 216 GLU C C 1
ATOM 5264 O O . GLU C 1 225 ? 25.006 28.371 89.872 1.00 14.68 216 GLU C O 1
ATOM 5270 N N . ILE C 1 226 ? 23.204 27.173 89.249 1.00 15.10 217 ILE C N 1
ATOM 5271 C CA . ILE C 1 226 ? 23.226 26.251 90.391 1.00 16.00 217 ILE C CA 1
ATOM 5272 C C . ILE C 1 226 ? 23.256 24.829 89.829 1.00 15.73 217 ILE C C 1
ATOM 5273 O O . ILE C 1 226 ? 22.530 24.541 88.881 1.00 15.89 217 ILE C O 1
ATOM 5282 N N . ALA C 1 227 ? 24.100 23.947 90.375 1.00 15.96 218 ALA C N 1
ATOM 5283 C CA . ALA C 1 227 ? 24.224 22.574 89.849 1.00 15.02 218 ALA C CA 1
ATOM 5284 C C . ALA C 1 227 ? 24.577 21.577 90.953 1.00 15.39 218 ALA C C 1
ATOM 5285 O O . ALA C 1 227 ? 25.340 21.890 91.872 1.00 14.52 218 ALA C O 1
ATOM 5287 N N . VAL C 1 228 ? 23.973 20.398 90.897 1.00 14.35 219 VAL C N 1
ATOM 5288 C CA . VAL C 1 228 ? 24.157 19.417 91.954 1.00 14.13 219 VAL C CA 1
ATOM 5289 C C . VAL C 1 228 ? 24.248 18.068 91.247 1.00 13.55 219 VAL C C 1
ATOM 5290 O O . VAL C 1 228 ? 23.434 17.805 90.370 1.00 14.00 219 VAL C O 1
ATOM 5294 N N . ALA C 1 229 ? 25.209 17.227 91.631 1.00 12.39 220 ALA C N 1
ATOM 5295 C CA . ALA C 1 229 ? 25.296 15.854 91.106 1.00 12.51 220 ALA C CA 1
ATOM 5296 C C . ALA C 1 229 ? 24.532 14.899 92.030 1.00 12.77 220 ALA C C 1
ATOM 5297 O O . ALA C 1 229 ? 24.464 15.110 93.247 1.00 12.44 220 ALA C O 1
ATOM 5299 N N . ARG C 1 230 ? 23.963 13.857 91.448 1.00 12.86 221 ARG C N 1
ATOM 5300 C CA . ARG C 1 230 ? 23.238 12.862 92.215 1.00 14.16 221 ARG C CA 1
ATOM 5301 C C . ARG C 1 230 ? 23.155 11.589 91.401 1.00 13.99 221 ARG C C 1
ATOM 5302 O O . ARG C 1 230 ? 23.427 11.577 90.195 1.00 14.80 221 ARG C O 1
ATOM 5310 N N . HIS C 1 231 ? 22.778 10.523 92.065 1.00 13.62 222 HIS C N 1
ATOM 5311 C CA . HIS C 1 231 ? 22.429 9.322 91.358 1.00 15.20 222 HIS C CA 1
ATOM 5312 C C . HIS C 1 231 ? 20.973 9.421 90.922 1.00 14.94 222 HIS C C 1
ATOM 5313 O O . HIS C 1 231 ? 20.225 10.291 91.365 1.00 14.58 222 HIS C O 1
ATOM 5320 N N . HIS C 1 232 ? 20.580 8.513 90.050 1.00 15.09 223 HIS C N 1
ATOM 5321 C CA . HIS C 1 232 ? 19.200 8.382 89.709 1.00 15.19 223 HIS C CA 1
ATOM 5322 C C . HIS C 1 232 ? 18.479 8.053 91.006 1.00 16.59 223 HIS C C 1
ATOM 5323 O O . HIS C 1 232 ? 19.009 7.333 91.833 1.00 16.74 223 HIS C O 1
ATOM 5330 N N . PRO C 1 233 ? 17.251 8.544 91.187 1.00 18.66 224 PRO C N 1
ATOM 5331 C CA . PRO C 1 233 ? 16.529 8.110 92.409 1.00 20.46 224 PRO C CA 1
ATOM 5332 C C . PRO C 1 233 ? 16.336 6.598 92.620 1.00 22.48 224 PRO C C 1
ATOM 5333 O O . PRO C 1 233 ? 16.151 6.179 93.763 1.00 23.94 224 PRO C O 1
ATOM 5337 N N . PHE C 1 234 ? 16.377 5.783 91.562 1.00 23.70 225 PHE C N 1
ATOM 5338 C CA . PHE C 1 234 ? 16.245 4.304 91.694 1.00 25.09 225 PHE C CA 1
ATOM 5339 C C . PHE C 1 234 ? 17.604 3.548 91.556 1.00 26.23 225 PHE C C 1
ATOM 5340 O O . PHE C 1 234 ? 17.639 2.326 91.346 1.00 25.73 225 PHE C O 1
ATOM 5348 N N . TYR C 1 235 ? 18.702 4.294 91.652 1.00 27.52 226 TYR C N 1
ATOM 5349 C CA . TYR C 1 235 ? 20.060 3.756 91.671 1.00 29.22 226 TYR C CA 1
ATOM 5350 C C . TYR C 1 235 ? 20.284 2.657 92.700 1.00 29.73 226 TYR C C 1
ATOM 5351 O O . TYR C 1 235 ? 19.677 2.657 93.771 1.00 29.78 226 TYR C O 1
ATOM 5360 N N . GLU C 1 236 ? 21.186 1.740 92.363 1.00 30.64 227 GLU C N 1
ATOM 5361 C CA . GLU C 1 236 ? 21.699 0.753 93.312 1.00 31.61 227 GLU C CA 1
ATOM 5362 C C . GLU C 1 236 ? 23.211 0.577 93.161 1.00 32.24 227 GLU C C 1
ATOM 5363 O O . GLU C 1 236 ? 23.707 0.413 92.041 1.00 32.82 227 GLU C O 1
ATOM 5365 N N . PRO C 1 237 ? 23.950 0.570 94.288 1.00 32.87 228 PRO C N 1
ATOM 5366 C CA . PRO C 1 237 ? 25.380 0.278 94.170 1.00 33.22 228 PRO C CA 1
ATOM 5367 C C . PRO C 1 237 ? 25.596 -1.239 94.195 1.00 33.70 228 PRO C C 1
ATOM 5368 O O . PRO C 1 237 ? 26.000 -1.821 93.184 1.00 34.76 228 PRO C O 1
ATOM 5372 N N . VAL D 1 18 ? 37.444 40.298 39.527 1.00 29.86 7 VAL D N 1
ATOM 5373 C CA . VAL D 1 18 ? 38.578 40.110 40.484 1.00 29.45 7 VAL D CA 1
ATOM 5374 C C . VAL D 1 18 ? 39.142 38.684 40.491 1.00 29.11 7 VAL D C 1
ATOM 5375 O O . VAL D 1 18 ? 40.219 38.446 41.043 1.00 29.23 7 VAL D O 1
ATOM 5379 N N . ILE D 1 19 ? 38.414 37.744 39.891 1.00 28.46 8 ILE D N 1
ATOM 5380 C CA . ILE D 1 19 ? 38.890 36.364 39.777 1.00 28.05 8 ILE D CA 1
ATOM 5381 C C . ILE D 1 19 ? 39.767 36.213 38.542 1.00 27.90 8 ILE D C 1
ATOM 5382 O O . ILE D 1 19 ? 39.305 36.397 37.409 1.00 28.19 8 ILE D O 1
ATOM 5387 N N . LYS D 1 20 ? 41.027 35.864 38.774 1.00 27.46 9 LYS D N 1
ATOM 5388 C CA . LYS D 1 20 ? 42.024 35.731 37.718 1.00 27.25 9 LYS D CA 1
ATOM 5389 C C . LYS D 1 20 ? 42.343 34.263 37.451 1.00 26.66 9 LYS D C 1
ATOM 5390 O O . LYS D 1 20 ? 42.053 33.403 38.283 1.00 26.39 9 LYS D O 1
ATOM 5396 N N . GLU D 1 21 ? 42.945 33.986 36.295 1.00 26.23 10 GLU D N 1
ATOM 5397 C CA . GLU D 1 21 ? 43.220 32.613 35.850 1.00 26.03 10 GLU D CA 1
ATOM 5398 C C . GLU D 1 21 ? 44.170 31.832 36.764 1.00 25.83 10 GLU D C 1
ATOM 5399 O O . GLU D 1 21 ? 44.156 30.603 36.777 1.00 25.82 10 GLU D O 1
ATOM 5401 N N . GLU D 1 22 ? 44.998 32.542 37.519 1.00 25.71 11 GLU D N 1
ATOM 5402 C CA . GLU D 1 22 ? 45.821 31.903 38.541 1.00 25.65 11 GLU D CA 1
ATOM 5403 C C . GLU D 1 22 ? 45.868 32.799 39.763 1.00 25.14 11 GLU D C 1
ATOM 5404 O O . GLU D 1 22 ? 46.120 34.002 39.651 1.00 24.47 11 GLU D O 1
ATOM 5410 N N . MET D 1 23 ? 45.605 32.200 40.923 1.00 24.34 12 MET D N 1
ATOM 5411 C CA . MET D 1 23 ? 45.498 32.939 42.173 1.00 24.01 12 MET D CA 1
ATOM 5412 C C . MET D 1 23 ? 46.244 32.267 43.311 1.00 23.04 12 MET D C 1
ATOM 5413 O O . MET D 1 23 ? 46.466 30.987 43.285 1.00 23.23 12 MET D O 1
ATOM 5418 N N . LEU D 1 24 ? 46.643 33.142 44.307 1.00 22.22 13 LEU D N 1
ATOM 5419 C CA . LEU D 1 24 ? 47.458 32.625 45.393 1.00 21.47 13 LEU D CA 1
ATOM 5420 C C . LEU D 1 24 ? 46.579 32.274 46.588 1.00 20.77 13 LEU D C 1
ATOM 5421 O O . LEU D 1 24 ? 45.483 32.843 46.767 1.00 20.42 13 LEU D O 1
ATOM 5426 N N . ILE D 1 25 ? 47.058 31.327 47.397 1.00 20.12 14 ILE D N 1
ATOM 5427 C CA . ILE D 1 25 ? 46.355 30.897 48.606 1.00 19.84 14 ILE D CA 1
ATOM 5428 C C . ILE D 1 25 ? 47.260 31.083 49.835 1.00 19.56 14 ILE D C 1
ATOM 5429 O O . ILE D 1 25 ? 48.399 30.592 49.860 1.00 18.64 14 ILE D O 1
ATOM 5434 N N . ASP D 1 26 ? 46.728 31.797 50.827 1.00 19.38 15 ASP D N 1
ATOM 5435 C CA . ASP D 1 26 ? 47.341 31.958 52.141 1.00 20.00 15 ASP D CA 1
ATOM 5436 C C . ASP D 1 26 ? 46.333 31.450 53.179 1.00 19.53 15 ASP D C 1
ATOM 5437 O O . ASP D 1 26 ? 45.160 31.833 53.156 1.00 19.62 15 ASP D O 1
ATOM 5442 N N . LEU D 1 27 ? 46.764 30.561 54.065 1.00 18.83 16 LEU D N 1
ATOM 5443 C CA . LEU D 1 27 ? 45.834 30.041 55.066 1.00 18.76 16 LEU D CA 1
ATOM 5444 C C . LEU D 1 27 ? 46.402 29.834 56.465 1.00 18.54 16 LEU D C 1
ATOM 5445 O O . LEU D 1 27 ? 47.575 29.516 56.636 1.00 17.15 16 LEU D O 1
ATOM 5450 N N . HIS D 1 28 ? 45.513 29.988 57.444 1.00 19.17 17 HIS D N 1
ATOM 5451 C CA . HIS D 1 28 ? 45.792 29.694 58.836 1.00 19.64 17 HIS D CA 1
ATOM 5452 C C . HIS D 1 28 ? 44.641 28.884 59.418 1.00 19.36 17 HIS D C 1
ATOM 5453 O O . HIS D 1 28 ? 43.475 29.248 59.263 1.00 19.22 17 HIS D O 1
ATOM 5460 N N . LEU D 1 29 ? 44.976 27.770 60.062 1.00 18.98 18 LEU D N 1
ATOM 5461 C CA . LEU D 1 29 ? 43.998 26.959 60.776 1.00 18.13 18 LEU D CA 1
ATOM 5462 C C . LEU D 1 29 ? 44.359 26.931 62.261 1.00 18.15 18 LEU D C 1
ATOM 5463 O O . LEU D 1 29 ? 45.517 26.689 62.617 1.00 17.59 18 LEU D O 1
ATOM 5468 N N . GLU D 1 30 ? 43.372 27.228 63.107 1.00 17.99 19 GLU D N 1
ATOM 5469 C CA . GLU D 1 30 ? 43.504 27.132 64.565 1.00 18.71 19 GLU D CA 1
ATOM 5470 C C . GLU D 1 30 ? 42.518 26.045 64.932 1.00 17.94 19 GLU D C 1
ATOM 5471 O O . GLU D 1 30 ? 41.351 26.126 64.563 1.00 17.51 19 GLU D O 1
ATOM 5477 N N . GLY D 1 31 ? 42.968 25.030 65.647 1.00 17.57 20 GLY D N 1
ATOM 5478 C CA . GLY D 1 31 ? 42.074 23.922 65.909 1.00 17.16 20 GLY D CA 1
ATOM 5479 C C . GLY D 1 31 ? 42.274 23.188 67.208 1.00 17.46 20 GLY D C 1
ATOM 5480 O O . GLY D 1 31 ? 43.293 23.315 67.873 1.00 16.93 20 GLY D O 1
ATOM 5481 N N . THR D 1 32 ? 41.282 22.367 67.513 1.00 17.60 21 THR D N 1
ATOM 5482 C CA . THR D 1 32 ? 41.242 21.562 68.692 1.00 17.53 21 THR D CA 1
ATOM 5483 C C . THR D 1 32 ? 40.720 20.184 68.273 1.00 16.52 21 THR D C 1
ATOM 5484 O O . THR D 1 32 ? 39.737 20.076 67.545 1.00 16.64 21 THR D O 1
ATOM 5488 N N . PHE D 1 33 ? 41.403 19.125 68.681 1.00 15.42 22 PHE D N 1
ATOM 5489 C CA . PHE D 1 33 ? 40.915 17.781 68.391 1.00 14.23 22 PHE D CA 1
ATOM 5490 C C . PHE D 1 33 ? 40.906 16.965 69.675 1.00 13.70 22 PHE D C 1
ATOM 5491 O O . PHE D 1 33 ? 41.967 16.718 70.255 1.00 13.30 22 PHE D O 1
ATOM 5499 N N . ASN D 1 34 ? 39.723 16.535 70.124 1.00 13.44 23 ASN D N 1
ATOM 5500 C CA . ASN D 1 34 ? 39.626 15.847 71.412 1.00 13.20 23 ASN D CA 1
ATOM 5501 C C . ASN D 1 34 ? 40.415 16.624 72.503 1.00 13.38 23 ASN D C 1
ATOM 5502 O O . ASN D 1 34 ? 41.173 16.046 73.285 1.00 12.84 23 ASN D O 1
ATOM 5507 N N . GLY D 1 35 ? 40.250 17.945 72.511 1.00 13.69 24 GLY D N 1
ATOM 5508 C CA . GLY D 1 35 ? 40.889 18.802 73.507 1.00 14.02 24 GLY D CA 1
ATOM 5509 C C . GLY D 1 35 ? 42.329 19.215 73.246 1.00 14.25 24 GLY D C 1
ATOM 5510 O O . GLY D 1 35 ? 42.892 20.003 74.004 1.00 14.70 24 GLY D O 1
ATOM 5511 N N . HIS D 1 36 ? 42.932 18.681 72.186 1.00 14.30 25 HIS D N 1
ATOM 5512 C CA . HIS D 1 36 ? 44.319 18.984 71.866 1.00 14.14 25 HIS D CA 1
ATOM 5513 C C . HIS D 1 36 ? 44.395 20.153 70.899 1.00 13.59 25 HIS D C 1
ATOM 5514 O O . HIS D 1 36 ? 43.850 20.100 69.806 1.00 12.80 25 HIS D O 1
ATOM 5521 N N . TYR D 1 37 ? 45.074 21.212 71.314 1.00 13.28 26 TYR D N 1
ATOM 5522 C CA . TYR D 1 37 ? 45.123 22.419 70.520 1.00 13.33 26 TYR D CA 1
ATOM 5523 C C . TYR D 1 37 ? 46.252 22.314 69.498 1.00 13.43 26 TYR D C 1
ATOM 5524 O O . TYR D 1 37 ? 47.355 21.841 69.802 1.00 13.20 26 TYR D O 1
ATOM 5533 N N . PHE D 1 38 ? 45.973 22.757 68.283 1.00 13.42 27 PHE D N 1
ATOM 5534 C CA . PHE D 1 38 ? 46.997 22.791 67.252 1.00 13.58 27 PHE D CA 1
ATOM 5535 C C . PHE D 1 38 ? 46.747 23.938 66.293 1.00 13.58 27 PHE D C 1
ATOM 5536 O O . PHE D 1 38 ? 45.639 24.465 66.223 1.00 13.80 27 PHE D O 1
ATOM 5544 N N . GLU D 1 39 ? 47.792 24.319 65.570 1.00 13.64 28 GLU D N 1
ATOM 5545 C CA . GLU D 1 39 ? 47.706 25.350 64.547 1.00 14.11 28 GLU D CA 1
ATOM 5546 C C . GLU D 1 39 ? 48.448 24.859 63.333 1.00 13.86 28 GLU D C 1
ATOM 5547 O O . GLU D 1 39 ? 49.452 24.158 63.448 1.00 13.12 28 GLU D O 1
ATOM 5553 N N . ILE D 1 40 ? 47.932 25.225 62.168 1.00 14.22 29 ILE D N 1
ATOM 5554 C CA . ILE D 1 40 ? 48.561 24.895 60.899 1.00 14.77 29 ILE D CA 1
ATOM 5555 C C . ILE D 1 40 ? 48.562 26.139 60.022 1.00 15.39 29 ILE D C 1
ATOM 5556 O O . ILE D 1 40 ? 47.609 26.919 60.016 1.00 16.35 29 ILE D O 1
ATOM 5561 N N . LYS D 1 41 ? 49.631 26.337 59.276 1.00 15.77 30 LYS D N 1
ATOM 5562 C CA . LYS D 1 41 ? 49.613 27.385 58.276 1.00 16.40 30 LYS D CA 1
ATOM 5563 C C . LYS D 1 41 ? 49.818 26.744 56.919 1.00 16.24 30 LYS D C 1
ATOM 5564 O O . LYS D 1 41 ? 50.307 25.614 56.817 1.00 16.25 30 LYS D O 1
ATOM 5570 N N . GLY D 1 42 ? 49.443 27.467 55.877 1.00 16.44 31 GLY D N 1
ATOM 5571 C CA . GLY D 1 42 ? 49.658 26.973 54.536 1.00 16.73 31 GLY D CA 1
ATOM 5572 C C . GLY D 1 42 ? 49.682 28.039 53.474 1.00 16.43 31 GLY D C 1
ATOM 5573 O O . GLY D 1 42 ? 49.147 29.136 53.645 1.00 16.20 31 GLY D O 1
ATOM 5574 N N . LYS D 1 43 ? 50.315 27.692 52.365 1.00 16.62 32 LYS D N 1
ATOM 5575 C CA . LYS D 1 43 ? 50.319 28.526 51.183 1.00 16.93 32 LYS D CA 1
ATOM 5576 C C . LYS D 1 43 ? 50.145 27.658 49.942 1.00 16.54 32 LYS D C 1
ATOM 5577 O O . LYS D 1 43 ? 50.392 26.434 49.971 1.00 16.22 32 LYS D O 1
ATOM 5583 N N . GLY D 1 44 ? 49.718 28.298 48.852 1.00 16.54 33 GLY D N 1
ATOM 5584 C CA . GLY D 1 44 ? 49.730 27.632 47.566 1.00 16.62 33 GLY D CA 1
ATOM 5585 C C . GLY D 1 44 ? 49.072 28.468 46.492 1.00 16.57 33 GLY D C 1
ATOM 5586 O O . GLY D 1 44 ? 48.864 29.721 46.656 1.00 16.08 33 GLY D O 1
ATOM 5587 N N . LYS D 1 45 ? 48.702 27.757 45.397 1.00 16.51 34 LYS D N 1
ATOM 5588 C CA . LYS D 1 45 ? 48.158 28.449 44.247 1.00 16.39 34 LYS D CA 1
ATOM 5589 C C . LYS D 1 45 ? 47.110 27.600 43.561 1.00 16.50 34 LYS D C 1
ATOM 5590 O O . LYS D 1 45 ? 47.090 26.367 43.710 1.00 15.98 34 LYS D O 1
ATOM 5594 N N . GLY D 1 46 ? 46.238 28.275 42.819 1.00 16.27 35 GLY D N 1
ATOM 5595 C CA . GLY D 1 46 ? 45.136 27.598 42.157 1.00 16.39 35 GLY D CA 1
ATOM 5596 C C . GLY D 1 46 ? 44.824 28.208 40.817 1.00 16.51 35 GLY D C 1
ATOM 5597 O O . GLY D 1 46 ? 45.334 29.267 40.468 1.00 15.96 35 GLY D O 1
ATOM 5598 N N . GLN D 1 47 ? 43.973 27.512 40.077 1.00 16.98 36 GLN D N 1
ATOM 5599 C CA . GLN D 1 47 ? 43.518 27.935 38.771 1.00 17.57 36 GLN D CA 1
ATOM 5600 C C . GLN D 1 47 ? 41.996 27.842 38.841 1.00 17.73 36 GLN D C 1
ATOM 5601 O O . GLN D 1 47 ? 41.435 26.794 38.542 1.00 18.45 36 GLN D O 1
ATOM 5607 N N . PRO D 1 48 ? 41.324 28.929 39.278 1.00 18.06 37 PRO D N 1
ATOM 5608 C CA . PRO D 1 48 ? 39.903 28.882 39.680 1.00 18.51 37 PRO D CA 1
ATOM 5609 C C . PRO D 1 48 ? 38.943 28.333 38.609 1.00 19.24 37 PRO D C 1
ATOM 5610 O O . PRO D 1 48 ? 37.986 27.621 38.936 1.00 18.78 37 PRO D O 1
ATOM 5614 N N . ASN D 1 49 ? 39.216 28.659 37.349 1.00 19.71 38 ASN D N 1
ATOM 5615 C CA . ASN D 1 49 ? 38.420 28.194 36.219 1.00 20.65 38 ASN D CA 1
ATOM 5616 C C . ASN D 1 49 ? 38.797 26.792 35.731 1.00 20.70 38 ASN D C 1
ATOM 5617 O O . ASN D 1 49 ? 37.996 26.138 35.066 1.00 21.57 38 ASN D O 1
ATOM 5622 N N . GLU D 1 50 ? 40.016 26.345 36.026 1.00 20.37 39 GLU D N 1
ATOM 5623 C CA . GLU D 1 50 ? 40.406 24.962 35.735 1.00 19.80 39 GLU D CA 1
ATOM 5624 C C . GLU D 1 50 ? 39.890 24.027 36.825 1.00 19.42 39 GLU D C 1
ATOM 5625 O O . GLU D 1 50 ? 39.765 22.817 36.604 1.00 19.27 39 GLU D O 1
ATOM 5629 N N . GLY D 1 51 ? 39.578 24.603 37.987 1.00 18.81 40 GLY D N 1
ATOM 5630 C CA . GLY D 1 51 ? 39.021 23.851 39.119 1.00 18.51 40 GLY D CA 1
ATOM 5631 C C . GLY D 1 51 ? 40.085 23.092 39.882 1.00 18.21 40 GLY D C 1
ATOM 5632 O O . GLY D 1 51 ? 39.822 22.036 40.444 1.00 18.43 40 GLY D O 1
ATOM 5633 N N . THR D 1 52 ? 41.299 23.632 39.891 1.00 18.11 41 THR D N 1
ATOM 5634 C CA . THR D 1 52 ? 42.424 22.958 40.504 1.00 17.63 41 THR D CA 1
ATOM 5635 C C . THR D 1 52 ? 43.104 23.907 41.496 1.00 17.69 41 THR D C 1
ATOM 5636 O O . THR D 1 52 ? 43.149 25.126 41.283 1.00 17.56 41 THR D O 1
ATOM 5640 N N . ASN D 1 53 ? 43.598 23.345 42.591 1.00 17.43 42 ASN D N 1
ATOM 5641 C CA . ASN D 1 53 ? 44.492 24.080 43.474 1.00 17.86 42 ASN D CA 1
ATOM 5642 C C . ASN D 1 53 ? 45.392 23.140 44.252 1.00 17.39 42 ASN D C 1
ATOM 5643 O O . ASN D 1 53 ? 45.016 21.994 44.531 1.00 16.94 42 ASN D O 1
ATOM 5648 N N . THR D 1 54 ? 46.582 23.633 44.582 1.00 16.98 43 THR D N 1
ATOM 5649 C CA . THR D 1 54 ? 47.556 22.877 45.343 1.00 17.32 43 THR D CA 1
ATOM 5650 C C . THR D 1 54 ? 47.992 23.735 46.543 1.00 17.44 43 THR D C 1
ATOM 5651 O O . THR D 1 54 ? 48.334 24.911 46.384 1.00 17.31 43 THR D O 1
ATOM 5655 N N . VAL D 1 55 ? 47.960 23.155 47.741 1.00 17.02 44 VAL D N 1
ATOM 5656 C CA . VAL D 1 55 ? 48.457 23.839 48.925 1.00 16.85 44 VAL D CA 1
ATOM 5657 C C . VAL D 1 55 ? 49.519 23.010 49.634 1.00 16.53 44 VAL D C 1
ATOM 5658 O O . VAL D 1 55 ? 49.557 21.785 49.515 1.00 16.13 44 VAL D O 1
ATOM 5662 N N . THR D 1 56 ? 50.412 23.697 50.333 1.00 16.47 45 THR D N 1
ATOM 5663 C CA . THR D 1 56 ? 51.374 23.027 51.192 1.00 16.53 45 THR D CA 1
ATOM 5664 C C . THR D 1 56 ? 51.170 23.564 52.595 1.00 15.94 45 THR D C 1
ATOM 5665 O O . THR D 1 56 ? 51.110 24.770 52.802 1.00 15.55 45 THR D O 1
ATOM 5669 N N . LEU D 1 57 ? 50.972 22.644 53.536 1.00 15.78 46 LEU D N 1
ATOM 5670 C CA . LEU D 1 57 ? 50.661 22.984 54.916 1.00 15.15 46 LEU D CA 1
ATOM 5671 C C . LEU D 1 57 ? 51.833 22.628 55.802 1.00 14.92 46 LEU D C 1
ATOM 5672 O O . LEU D 1 57 ? 52.584 21.694 55.511 1.00 14.92 46 LEU D O 1
ATOM 5677 N N . GLU D 1 58 ? 51.996 23.401 56.869 1.00 14.30 47 GLU D N 1
ATOM 5678 C CA . GLU D 1 58 ? 52.984 23.118 57.896 1.00 14.24 47 GLU D CA 1
ATOM 5679 C C . GLU D 1 58 ? 52.289 23.202 59.251 1.00 13.23 47 GLU D C 1
ATOM 5680 O O . GLU D 1 58 ? 51.581 24.172 59.527 1.00 12.44 47 GLU D O 1
ATOM 5686 N N . VAL D 1 59 ? 52.477 22.186 60.088 1.00 12.80 48 VAL D N 1
ATOM 5687 C CA . VAL D 1 59 ? 51.975 22.247 61.460 1.00 12.71 48 VAL D CA 1
ATOM 5688 C C . VAL D 1 59 ? 52.929 23.169 62.224 1.00 12.49 48 VAL D C 1
ATOM 5689 O O . VAL D 1 59 ? 54.127 22.934 62.241 1.00 12.17 48 VAL D O 1
ATOM 5693 N N . THR D 1 60 ? 52.401 24.237 62.810 1.00 13.11 49 THR D N 1
ATOM 5694 C CA . THR D 1 60 ? 53.228 25.214 63.538 1.00 14.20 49 THR D CA 1
ATOM 5695 C C . THR D 1 60 ? 53.108 25.126 65.066 1.00 14.55 49 THR D C 1
ATOM 5696 O O . THR D 1 60 ? 53.969 25.611 65.799 1.00 15.31 49 THR D O 1
ATOM 5700 N N . LYS D 1 61 ? 52.037 24.510 65.542 1.00 15.12 50 LYS D N 1
ATOM 5701 C CA . LYS D 1 61 ? 51.743 24.447 66.972 1.00 15.91 50 LYS D CA 1
ATOM 5702 C C . LYS D 1 61 ? 51.018 23.118 67.223 1.00 16.12 50 LYS D C 1
ATOM 5703 O O . LYS D 1 61 ? 50.174 22.710 66.418 1.00 14.96 50 LYS D O 1
ATOM 5707 N N . GLY D 1 62 ? 51.363 22.436 68.311 1.00 16.37 51 GLY D N 1
ATOM 5708 C CA . GLY D 1 62 ? 50.654 21.214 68.691 1.00 17.44 51 GLY D CA 1
ATOM 5709 C C . GLY D 1 62 ? 50.986 19.960 67.891 1.00 18.18 51 GLY D C 1
ATOM 5710 O O . GLY D 1 62 ? 50.235 18.982 67.932 1.00 18.02 51 GLY D O 1
ATOM 5711 N N . GLY D 1 63 ? 52.112 19.975 67.179 1.00 18.65 52 GLY D N 1
ATOM 5712 C CA . GLY D 1 63 ? 52.554 18.810 66.400 1.00 19.41 52 GLY D CA 1
ATOM 5713 C C . GLY D 1 63 ? 53.574 17.940 67.131 1.00 19.85 52 GLY D C 1
ATOM 5714 O O . GLY D 1 63 ? 54.136 18.364 68.148 1.00 20.39 52 GLY D O 1
ATOM 5715 N N . PRO D 1 64 ? 53.796 16.698 66.649 1.00 20.08 53 PRO D N 1
ATOM 5716 C CA . PRO D 1 64 ? 53.018 16.030 65.598 1.00 19.80 53 PRO D CA 1
ATOM 5717 C C . PRO D 1 64 ? 51.609 15.701 66.069 1.00 19.36 53 PRO D C 1
ATOM 5718 O O . PRO D 1 64 ? 51.402 15.376 67.244 1.00 19.53 53 PRO D O 1
ATOM 5722 N N . LEU D 1 65 ? 50.647 15.811 65.157 1.00 18.58 54 LEU D N 1
ATOM 5723 C CA . LEU D 1 65 ? 49.245 15.683 65.519 1.00 18.25 54 LEU D CA 1
ATOM 5724 C C . LEU D 1 65 ? 48.936 14.304 66.111 1.00 18.01 54 LEU D C 1
ATOM 5725 O O . LEU D 1 65 ? 49.417 13.293 65.602 1.00 17.73 54 LEU D O 1
ATOM 5730 N N . PRO D 1 66 ? 48.181 14.267 67.228 1.00 18.14 55 PRO D N 1
ATOM 5731 C CA . PRO D 1 66 ? 47.742 13.001 67.823 1.00 18.25 55 PRO D CA 1
ATOM 5732 C C . PRO D 1 66 ? 46.515 12.398 67.111 1.00 18.57 55 PRO D C 1
ATOM 5733 O O . PRO D 1 66 ? 45.648 11.788 67.751 1.00 19.44 55 PRO D O 1
ATOM 5737 N N . PHE D 1 67 ? 46.450 12.571 65.796 1.00 18.24 56 PHE D N 1
ATOM 5738 C CA . PHE D 1 67 ? 45.374 12.029 64.967 1.00 18.00 56 PHE D CA 1
ATOM 5739 C C . PHE D 1 67 ? 45.798 12.026 63.514 1.00 17.59 56 PHE D C 1
ATOM 5740 O O . PHE D 1 67 ? 46.728 12.749 63.128 1.00 17.30 56 PHE D O 1
ATOM 5748 N N . GLY D 1 68 ? 45.110 11.213 62.709 1.00 17.29 57 GLY D N 1
ATOM 5749 C CA . GLY D 1 68 ? 45.417 11.100 61.290 1.00 17.06 57 GLY D CA 1
ATOM 5750 C C . GLY D 1 68 ? 45.114 12.392 60.571 1.00 16.97 57 GLY D C 1
ATOM 5751 O O . GLY D 1 68 ? 44.102 13.051 60.847 1.00 17.01 57 GLY D O 1
ATOM 5752 N N . TRP D 1 69 ? 45.986 12.736 59.635 1.00 16.85 58 TRP D N 1
ATOM 5753 C CA . TRP D 1 69 ? 45.944 14.013 58.931 1.00 16.85 58 TRP D CA 1
ATOM 5754 C C . TRP D 1 69 ? 44.665 14.254 58.143 1.00 16.54 58 TRP D C 1
ATOM 5755 O O . TRP D 1 69 ? 44.152 15.374 58.099 1.00 16.55 58 TRP D O 1
ATOM 5766 N N . HIS D 1 70 ? 44.160 13.197 57.522 1.00 16.11 59 HIS D N 1
ATOM 5767 C CA . HIS D 1 70 ? 43.237 13.350 56.403 1.00 16.02 59 HIS D CA 1
ATOM 5768 C C . HIS D 1 70 ? 41.931 14.090 56.704 1.00 15.87 59 HIS D C 1
ATOM 5769 O O . HIS D 1 70 ? 41.380 14.722 55.815 1.00 15.86 59 HIS D O 1
ATOM 5776 N N . ILE D 1 71 ? 41.464 14.067 57.951 1.00 16.44 60 ILE D N 1
ATOM 5777 C CA . ILE D 1 71 ? 40.241 14.805 58.291 1.00 17.01 60 ILE D CA 1
ATOM 5778 C C . ILE D 1 71 ? 40.376 16.315 58.098 1.00 17.62 60 ILE D C 1
ATOM 5779 O O . ILE D 1 71 ? 39.378 17.018 57.914 1.00 18.40 60 ILE D O 1
ATOM 5784 N N . LEU D 1 72 ? 41.607 16.809 58.137 1.00 17.75 61 LEU D N 1
ATOM 5785 C CA . LEU D 1 72 ? 41.868 18.225 57.920 1.00 18.28 61 LEU D CA 1
ATOM 5786 C C . LEU D 1 72 ? 41.844 18.631 56.445 1.00 18.65 61 LEU D C 1
ATOM 5787 O O . LEU D 1 72 ? 41.549 19.779 56.146 1.00 18.27 61 LEU D O 1
ATOM 5792 N N . CYS D 1 73 ? 42.130 17.700 55.533 1.00 19.18 62 CYS D N 1
ATOM 5793 C CA . CYS D 1 73 ? 42.276 18.035 54.097 1.00 20.69 62 CYS D CA 1
ATOM 5794 C C . CYS D 1 73 ? 41.205 18.951 53.511 1.00 19.84 62 CYS D C 1
ATOM 5795 O O . CYS D 1 73 ? 41.540 19.979 52.925 1.00 20.09 62 CYS D O 1
ATOM 5798 N N . PRO D 1 74 ? 39.921 18.573 53.650 1.00 19.58 63 PRO D N 1
ATOM 5799 C CA . PRO D 1 74 ? 38.855 19.408 53.116 1.00 19.57 63 PRO D CA 1
ATOM 5800 C C . PRO D 1 74 ? 38.791 20.795 53.725 1.00 19.39 63 PRO D C 1
ATOM 5801 O O . PRO D 1 74 ? 38.208 21.684 53.123 1.00 19.84 63 PRO D O 1
ATOM 5805 N N . GLN D 1 75 ? 39.356 20.980 54.912 1.00 18.87 64 GLN D N 1
ATOM 5806 C CA . GLN D 1 75 ? 39.320 22.289 55.555 1.00 18.90 64 GLN D CA 1
ATOM 5807 C C . GLN D 1 75 ? 40.276 23.255 54.847 1.00 18.77 64 GLN D C 1
ATOM 5808 O O . GLN D 1 75 ? 39.954 24.427 54.673 1.00 18.61 64 GLN D O 1
ATOM 5814 N N . PHE D 1 76 ? 41.434 22.743 54.431 1.00 19.05 65 PHE D N 1
ATOM 5815 C CA . PHE D 1 76 ? 42.423 23.515 53.657 1.00 19.71 65 PHE D CA 1
ATOM 5816 C C . PHE D 1 76 ? 41.958 23.713 52.240 1.00 20.76 65 PHE D C 1
ATOM 5817 O O . PHE D 1 76 ? 42.218 24.753 51.629 1.00 21.54 65 PHE D O 1
ATOM 5849 N N . ASN D 1 78 ? 38.091 26.062 49.536 1.00 20.47 69 ASN D N 1
ATOM 5850 C CA . ASN D 1 78 ? 37.481 27.222 48.894 1.00 20.60 69 ASN D CA 1
ATOM 5851 C C . ASN D 1 78 ? 36.912 26.807 47.560 1.00 21.23 69 ASN D C 1
ATOM 5852 O O . ASN D 1 78 ? 37.649 26.628 46.577 1.00 20.74 69 ASN D O 1
ATOM 5857 N N . LYS D 1 79 ? 35.593 26.680 47.525 1.00 21.09 70 LYS D N 1
ATOM 5858 C CA . LYS D 1 79 ? 34.921 26.256 46.313 1.00 21.86 70 LYS D CA 1
ATOM 5859 C C . LYS D 1 79 ? 34.835 27.359 45.267 1.00 21.55 70 LYS D C 1
ATOM 5860 O O . LYS D 1 79 ? 34.053 27.274 44.327 1.00 22.38 70 LYS D O 1
ATOM 5866 N N . ALA D 1 80 ? 35.669 28.387 45.422 1.00 21.13 71 ALA D N 1
ATOM 5867 C CA . ALA D 1 80 ? 35.924 29.330 44.341 1.00 20.31 71 ALA D CA 1
ATOM 5868 C C . ALA D 1 80 ? 36.826 28.656 43.309 1.00 20.10 71 ALA D C 1
ATOM 5869 O O . ALA D 1 80 ? 36.861 29.067 42.151 1.00 19.16 71 ALA D O 1
ATOM 5871 N N . PHE D 1 81 ? 37.547 27.620 43.743 1.00 19.89 72 PHE D N 1
ATOM 5872 C CA . PHE D 1 81 ? 38.359 26.787 42.851 1.00 20.42 72 PHE D CA 1
ATOM 5873 C C . PHE D 1 81 ? 37.560 25.562 42.354 1.00 20.68 72 PHE D C 1
ATOM 5874 O O . PHE D 1 81 ? 37.966 24.405 42.550 1.00 20.81 72 PHE D O 1
ATOM 5882 N N . VAL D 1 82 ? 36.405 25.826 41.748 1.00 20.60 73 VAL D N 1
ATOM 5883 C CA . VAL D 1 82 ? 35.599 24.786 41.102 1.00 20.06 73 VAL D CA 1
ATOM 5884 C C . VAL D 1 82 ? 35.373 25.229 39.662 1.00 19.99 73 VAL D C 1
ATOM 5885 O O . VAL D 1 82 ? 34.970 26.370 39.408 1.00 20.24 73 VAL D O 1
ATOM 5889 N N . HIS D 1 83 ? 35.681 24.343 38.721 1.00 19.82 74 HIS D N 1
ATOM 5890 C CA . HIS D 1 83 ? 35.296 24.545 37.329 1.00 19.43 74 HIS D CA 1
ATOM 5891 C C . HIS D 1 83 ? 33.768 24.545 37.219 1.00 19.60 74 HIS D C 1
ATOM 5892 O O . HIS D 1 83 ? 33.106 23.552 37.554 1.00 19.19 74 HIS D O 1
ATOM 5899 N N . HIS D 1 84 ? 33.220 25.678 36.786 1.00 19.56 75 HIS D N 1
ATOM 5900 C CA . HIS D 1 84 ? 31.786 25.817 36.543 1.00 19.92 75 HIS D CA 1
ATOM 5901 C C . HIS D 1 84 ? 31.523 25.914 35.043 1.00 20.25 75 HIS D C 1
ATOM 5902 O O . HIS D 1 84 ? 32.181 26.690 34.344 1.00 20.35 75 HIS D O 1
ATOM 5909 N N . PRO D 1 85 ? 30.569 25.115 34.530 1.00 20.69 76 PRO D N 1
ATOM 5910 C CA . PRO D 1 85 ? 30.154 25.337 33.148 1.00 21.02 76 PRO D CA 1
ATOM 5911 C C . PRO D 1 85 ? 29.349 26.633 33.069 1.00 21.43 76 PRO D C 1
ATOM 5912 O O . PRO D 1 85 ? 28.925 27.160 34.108 1.00 21.61 76 PRO D O 1
ATOM 5916 N N . ASP D 1 86 ? 29.140 27.135 31.855 1.00 21.98 77 ASP D N 1
ATOM 5917 C CA . ASP D 1 86 ? 28.458 28.410 31.643 1.00 22.40 77 ASP D CA 1
ATOM 5918 C C . ASP D 1 86 ? 27.029 28.437 32.185 1.00 22.29 77 ASP D C 1
ATOM 5919 O O . ASP D 1 86 ? 26.520 29.505 32.533 1.00 22.58 77 ASP D O 1
ATOM 5924 N N . ASN D 1 87 ? 26.402 27.265 32.274 1.00 21.82 78 ASN D N 1
ATOM 5925 C CA . ASN D 1 87 ? 24.998 27.172 32.670 1.00 21.77 78 ASN D CA 1
ATOM 5926 C C . ASN D 1 87 ? 24.712 26.977 34.168 1.00 21.43 78 ASN D C 1
ATOM 5927 O O . ASN D 1 87 ? 23.549 26.915 34.563 1.00 21.33 78 ASN D O 1
ATOM 5932 N N . ILE D 1 88 ? 25.765 26.901 34.988 1.00 20.99 79 ILE D N 1
ATOM 5933 C CA . ILE D 1 88 ? 25.614 26.875 36.455 1.00 20.71 79 ILE D CA 1
ATOM 5934 C C . ILE D 1 88 ? 26.207 28.139 37.078 1.00 20.52 79 ILE D C 1
ATOM 5935 O O . ILE D 1 88 ? 27.416 28.364 37.004 1.00 20.59 79 ILE D O 1
ATOM 5940 N N . HIS D 1 89 ? 25.342 28.955 37.679 1.00 20.37 80 HIS D N 1
ATOM 5941 C CA . HIS D 1 89 ? 25.717 30.256 38.246 1.00 20.68 80 HIS D CA 1
ATOM 5942 C C . HIS D 1 89 ? 26.771 30.105 39.355 1.00 20.27 80 HIS D C 1
ATOM 5943 O O . HIS D 1 89 ? 26.621 29.267 40.236 1.00 20.34 80 HIS D O 1
ATOM 5950 N N . ASP D 1 90 ? 27.822 30.924 39.306 1.00 19.82 81 ASP D N 1
ATOM 5951 C CA . ASP D 1 90 ? 28.980 30.761 40.192 1.00 19.27 81 ASP D CA 1
ATOM 5952 C C . ASP D 1 90 ? 28.947 31.694 41.404 1.00 18.84 81 ASP D C 1
ATOM 5953 O O . ASP D 1 90 ? 29.729 32.649 41.509 1.00 19.14 81 ASP D O 1
ATOM 5958 N N . TYR D 1 91 ? 28.046 31.371 42.325 1.00 17.84 82 TYR D N 1
ATOM 5959 C CA . TYR D 1 91 ? 27.795 32.111 43.562 1.00 17.17 82 TYR D CA 1
ATOM 5960 C C . TYR D 1 91 ? 29.052 32.523 44.334 1.00 16.87 82 TYR D C 1
ATOM 5961 O O . TYR D 1 91 ? 29.164 33.678 44.762 1.00 16.53 82 TYR D O 1
ATOM 5970 N N . LEU D 1 92 ? 29.996 31.593 44.477 1.00 16.42 83 LEU D N 1
ATOM 5971 C CA . LEU D 1 92 ? 31.209 31.824 45.260 1.00 16.75 83 LEU D CA 1
ATOM 5972 C C . LEU D 1 92 ? 32.248 32.709 44.560 1.00 16.78 83 LEU D C 1
ATOM 5973 O O . LEU D 1 92 ? 32.739 33.654 45.161 1.00 16.72 83 LEU D O 1
ATOM 5978 N N . LYS D 1 93 ? 32.571 32.417 43.302 1.00 16.81 84 LYS D N 1
ATOM 5979 C CA . LYS D 1 93 ? 33.442 33.303 42.529 1.00 16.67 84 LYS D CA 1
ATOM 5980 C C . LYS D 1 93 ? 32.856 34.711 42.510 1.00 16.98 84 LYS D C 1
ATOM 5981 O O . LYS D 1 93 ? 33.579 35.695 42.606 1.00 16.72 84 LYS D O 1
ATOM 5987 N N . LEU D 1 94 ? 31.534 34.789 42.433 1.00 17.54 85 LEU D N 1
ATOM 5988 C CA . LEU D 1 94 ? 30.826 36.061 42.317 1.00 17.80 85 LEU D CA 1
ATOM 5989 C C . LEU D 1 94 ? 30.674 36.804 43.651 1.00 17.57 85 LEU D C 1
ATOM 5990 O O . LEU D 1 94 ? 30.267 37.962 43.666 1.00 17.15 85 LEU D O 1
ATOM 5995 N N . SER D 1 95 ? 30.987 36.144 44.769 1.00 17.75 86 SER D N 1
ATOM 5996 C CA . SER D 1 95 ? 30.990 36.829 46.067 1.00 18.21 86 SER D CA 1
ATOM 5997 C C . SER D 1 95 ? 32.136 37.847 46.194 1.00 18.65 86 SER D C 1
ATOM 5998 O O . SER D 1 95 ? 32.039 38.811 46.959 1.00 19.44 86 SER D O 1
ATOM 6001 N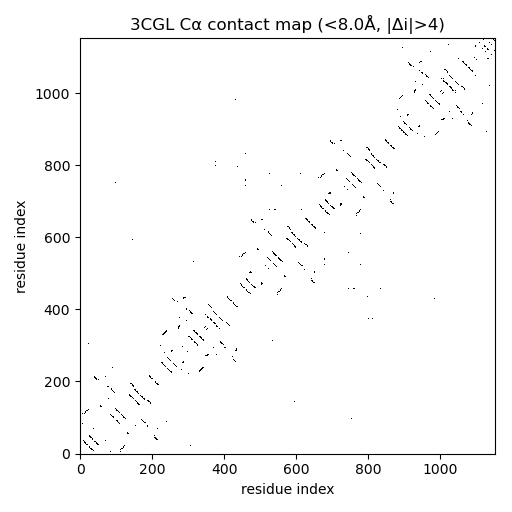 N . PHE D 1 96 ? 33.214 37.627 45.448 1.00 18.45 87 PHE D N 1
ATOM 6002 C CA . PHE D 1 96 ? 34.405 38.472 45.537 1.00 18.37 87 PHE D CA 1
ATOM 6003 C C . PHE D 1 96 ? 34.216 39.764 44.746 1.00 18.34 87 PHE D C 1
ATOM 6004 O O . PHE D 1 96 ? 33.457 39.770 43.773 1.00 18.72 87 PHE D O 1
ATOM 6012 N N . PRO D 1 97 ? 34.899 40.865 45.139 1.00 18.50 88 PRO D N 1
ATOM 6013 C CA . PRO D 1 97 ? 35.977 41.041 46.135 1.00 18.29 88 PRO D CA 1
ATOM 6014 C C . PRO D 1 97 ? 35.615 40.800 47.606 1.00 18.21 88 PRO D C 1
ATOM 6015 O O . PRO D 1 97 ? 36.493 40.424 48.391 1.00 18.53 88 PRO D O 1
ATOM 6019 N N . GLU D 1 98 ? 34.346 40.981 47.974 1.00 17.65 89 GLU D N 1
ATOM 6020 C CA . GLU D 1 98 ? 33.953 40.972 49.386 1.00 16.48 89 GLU D CA 1
ATOM 6021 C C . GLU D 1 98 ? 34.226 39.645 50.084 1.00 16.21 89 GLU D C 1
ATOM 6022 O O . GLU D 1 98 ? 34.589 39.620 51.257 1.00 16.02 89 GLU D O 1
ATOM 6024 N N . GLY D 1 99 ? 34.071 38.551 49.344 1.00 15.65 90 GLY D N 1
ATOM 6025 C CA . GLY D 1 99 ? 34.368 37.219 49.845 1.00 14.58 90 GLY D CA 1
ATOM 6026 C C . GLY D 1 99 ? 33.155 36.551 50.453 1.00 14.27 90 GLY D C 1
ATOM 6027 O O . GLY D 1 99 ? 32.040 37.078 50.375 1.00 13.43 90 GLY D O 1
ATOM 6028 N N . TYR D 1 100 ? 33.390 35.383 51.054 1.00 13.94 91 TYR D N 1
ATOM 6029 C CA . TYR D 1 100 ? 32.357 34.603 51.700 1.00 13.86 91 TYR D CA 1
ATOM 6030 C C . TYR D 1 100 ? 32.913 33.844 52.908 1.00 13.92 91 TYR D C 1
ATOM 6031 O O . TYR D 1 100 ? 34.132 33.742 53.093 1.00 14.21 91 TYR D O 1
ATOM 6040 N N . THR D 1 101 ? 32.007 33.344 53.741 1.00 13.65 92 THR D N 1
ATOM 6041 C CA . THR D 1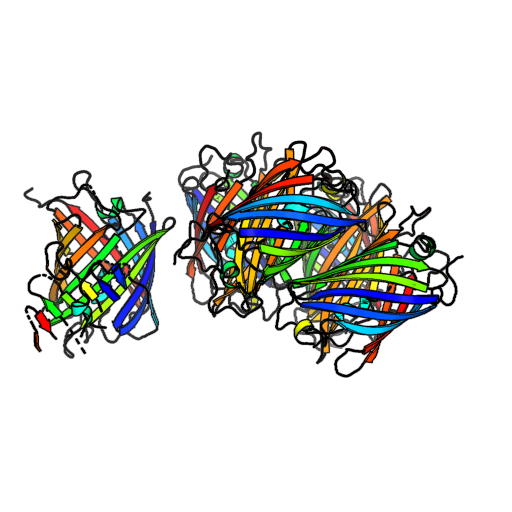 101 ? 32.363 32.449 54.830 1.00 13.42 92 THR D CA 1
ATOM 6042 C C . THR D 1 101 ? 31.720 31.100 54.569 1.00 14.19 92 THR D C 1
ATOM 6043 O O . THR D 1 101 ? 30.667 31.027 53.921 1.00 13.99 92 THR D O 1
ATOM 6047 N N . TRP D 1 102 ? 32.359 30.030 55.033 1.00 14.35 93 TRP D N 1
ATOM 6048 C CA . TRP D 1 102 ? 31.671 28.752 55.102 1.00 15.01 93 TRP D CA 1
ATOM 6049 C C . TRP D 1 102 ? 31.743 28.138 56.500 1.00 15.07 93 TRP D C 1
ATOM 6050 O O . TRP D 1 102 ? 32.601 28.497 57.318 1.00 15.00 93 TRP D O 1
ATOM 6061 N N . GLU D 1 103 ? 30.796 27.254 56.762 1.00 15.20 94 GLU D N 1
ATOM 6062 C CA . GLU D 1 103 ? 30.614 26.622 58.065 1.00 15.40 94 GLU D CA 1
ATOM 6063 C C . GLU D 1 103 ? 30.213 25.195 57.747 1.00 15.34 94 GLU D C 1
ATOM 6064 O O . GLU D 1 103 ? 29.313 24.962 56.935 1.00 14.91 94 GLU D O 1
ATOM 6070 N N . ARG D 1 104 ? 30.931 24.245 58.334 1.00 15.22 95 ARG D N 1
ATOM 6071 C CA . ARG D 1 104 ? 30.810 22.849 57.952 1.00 15.07 95 ARG D CA 1
ATOM 6072 C C . ARG D 1 104 ? 30.728 21.954 59.186 1.00 15.36 95 ARG D C 1
ATOM 6073 O O . ARG D 1 104 ? 31.418 22.178 60.177 1.00 15.35 95 ARG D O 1
ATOM 6081 N N . SER D 1 105 ? 29.860 20.957 59.133 1.00 15.41 96 SER D N 1
ATOM 6082 C CA . SER D 1 105 ? 29.902 19.884 60.113 1.00 15.78 96 SER D CA 1
ATOM 6083 C C . SER D 1 105 ? 30.240 18.609 59.370 1.00 15.95 96 SER D C 1
ATOM 6084 O O . SER D 1 105 ? 29.881 18.445 58.180 1.00 16.32 96 SER D O 1
ATOM 6087 N N . MET D 1 106 ? 30.996 17.747 60.033 1.00 15.86 97 MET D N 1
ATOM 6088 C CA . MET D 1 106 ? 31.318 16.424 59.519 1.00 16.31 97 MET D CA 1
ATOM 6089 C C . MET D 1 106 ? 30.959 15.422 60.603 1.00 16.04 97 MET D C 1
ATOM 6090 O O . MET D 1 106 ? 31.597 15.409 61.669 1.00 16.16 97 MET D O 1
ATOM 6095 N N . HIS D 1 107 ? 29.924 14.617 60.357 1.00 16.17 98 HIS D N 1
ATOM 6096 C CA . HIS D 1 107 ? 29.517 13.564 61.284 1.00 16.56 98 HIS D CA 1
ATOM 6097 C C . HIS D 1 107 ? 30.031 12.241 60.760 1.00 16.77 98 HIS D C 1
ATOM 6098 O O . HIS D 1 107 ? 29.634 11.792 59.667 1.00 15.34 98 HIS D O 1
ATOM 6105 N N . PHE D 1 108 ? 30.883 11.600 61.553 1.00 17.25 99 PHE D N 1
ATOM 6106 C CA . PHE D 1 108 ? 31.502 10.340 61.150 1.00 17.81 99 PHE D CA 1
ATOM 6107 C C . PHE D 1 108 ? 30.705 9.179 61.667 1.00 18.27 99 PHE D C 1
ATOM 6108 O O . PHE D 1 108 ? 29.961 9.308 62.645 1.00 18.55 99 PHE D O 1
ATOM 6116 N N . GLU D 1 109 ? 30.887 8.026 61.040 1.00 18.78 100 GLU D N 1
ATOM 6117 C CA . GLU D 1 109 ? 30.052 6.881 61.354 1.00 19.68 100 GLU D CA 1
ATOM 6118 C C . GLU D 1 109 ? 30.257 6.365 62.777 1.00 19.39 100 GLU D C 1
ATOM 6119 O O . GLU D 1 109 ? 29.385 5.685 63.311 1.00 20.25 100 GLU D O 1
ATOM 6125 N N . ASP D 1 110 ? 31.390 6.704 63.391 1.00 19.29 101 ASP D N 1
ATOM 6126 C CA . ASP D 1 110 ? 31.686 6.239 64.745 1.00 19.48 101 ASP D CA 1
ATOM 6127 C C . ASP D 1 110 ? 31.418 7.262 65.863 1.00 19.16 101 ASP D C 1
ATOM 6128 O O . ASP D 1 110 ? 31.910 7.095 66.970 1.00 19.38 101 ASP D O 1
ATOM 6133 N N . GLY D 1 111 ? 30.666 8.325 65.570 1.00 18.76 102 GLY D N 1
ATOM 6134 C CA . GLY D 1 111 ? 30.329 9.336 66.582 1.00 18.05 102 GLY D CA 1
ATOM 6135 C C . GLY D 1 111 ? 31.209 10.578 66.542 1.00 18.10 102 GLY D C 1
ATOM 6136 O O . GLY D 1 111 ? 30.838 11.635 67.073 1.00 17.68 102 GLY D O 1
ATOM 6137 N N . GLY D 1 112 ? 32.378 10.468 65.916 1.00 17.50 103 GLY D N 1
ATOM 6138 C CA . GLY D 1 112 ? 33.255 11.615 65.770 1.00 16.87 103 GLY D CA 1
ATOM 6139 C C . GLY D 1 112 ? 32.519 12.756 65.092 1.00 17.18 103 GLY D C 1
ATOM 6140 O O . GLY D 1 112 ? 31.716 12.535 64.198 1.00 16.93 103 GLY D O 1
ATOM 6141 N N . LEU D 1 113 ? 32.761 13.980 65.540 1.00 17.20 104 LEU D N 1
ATOM 6142 C CA . LEU D 1 113 ? 32.154 15.142 64.901 1.00 17.69 104 LEU D CA 1
ATOM 6143 C C . LEU D 1 113 ? 33.172 16.260 64.738 1.00 18.08 104 LEU D C 1
ATOM 6144 O O . LEU D 1 113 ? 33.918 16.560 65.664 1.00 17.36 104 LEU D O 1
ATOM 6149 N N . CYS D 1 114 ? 33.205 16.854 63.544 1.00 18.48 105 CYS D N 1
ATOM 6150 C CA . CYS D 1 114 ? 34.009 18.049 63.280 1.00 19.51 105 CYS D CA 1
ATOM 6151 C C . CYS D 1 114 ? 33.107 19.205 62.918 1.00 18.93 105 CYS D C 1
ATOM 6152 O O . CYS D 1 114 ? 32.127 19.046 62.196 1.00 19.01 105 CYS D O 1
ATOM 6155 N N . CYS D 1 115 ? 33.451 20.368 63.439 1.00 18.60 106 CYS D N 1
ATOM 6156 C CA . CYS D 1 115 ? 32.788 21.597 63.121 1.00 18.58 106 CYS D CA 1
ATOM 6157 C C . CYS D 1 115 ? 33.882 22.548 62.675 1.00 18.47 106 CYS D C 1
ATOM 6158 O O . CYS D 1 115 ? 34.823 22.818 63.418 1.00 17.38 106 CYS D O 1
ATOM 6163 N N . ILE D 1 116 ? 33.772 23.019 61.443 1.00 17.02 107 ILE D N 1
ATOM 6164 C CA . ILE D 1 116 ? 34.832 23.811 60.849 1.00 16.40 107 ILE D CA 1
ATOM 6165 C C . ILE D 1 116 ? 34.227 25.071 60.262 1.00 16.27 107 ILE D C 1
ATOM 6166 O O . ILE D 1 116 ? 33.107 25.045 59.760 1.00 16.28 107 ILE D O 1
ATOM 6171 N N . THR D 1 117 ? 34.950 26.180 60.373 1.00 15.85 108 THR D N 1
ATOM 6172 C CA . THR D 1 117 ? 34.573 27.416 59.705 1.00 15.64 108 THR D CA 1
ATOM 6173 C C . THR D 1 117 ? 35.750 27.999 58.927 1.00 15.59 108 THR D C 1
ATOM 6174 O O . THR D 1 117 ? 36.916 27.749 59.232 1.00 15.03 108 THR D O 1
ATOM 6178 N N . ASN D 1 118 ? 35.425 28.761 57.898 1.00 15.13 109 ASN D N 1
ATOM 6179 C CA . ASN D 1 118 ? 36.439 29.444 57.146 1.00 15.12 109 ASN D CA 1
ATOM 6180 C C . ASN D 1 118 ? 35.863 30.754 56.731 1.00 15.61 109 ASN D C 1
ATOM 6181 O O . ASN D 1 118 ? 34.734 30.819 56.256 1.00 14.81 109 ASN D O 1
ATOM 6186 N N . ASP D 1 119 ? 36.646 31.805 56.937 1.00 15.95 110 ASP D N 1
ATOM 6187 C CA . ASP D 1 119 ? 36.284 33.114 56.466 1.00 16.64 110 ASP D CA 1
ATOM 6188 C C . ASP D 1 119 ? 37.301 33.434 55.376 1.00 16.44 110 ASP D C 1
ATOM 6189 O O . ASP D 1 119 ? 38.494 33.518 55.636 1.00 15.77 110 ASP D O 1
ATOM 6194 N N . ILE D 1 120 ? 36.821 33.535 54.136 1.00 16.71 111 ILE D N 1
ATOM 6195 C CA . ILE D 1 120 ? 37.700 33.705 52.993 1.00 16.70 111 ILE D CA 1
ATOM 6196 C C . ILE D 1 120 ? 37.648 35.148 52.538 1.00 16.48 111 ILE D C 1
ATOM 6197 O O . ILE D 1 120 ? 36.586 35.700 52.277 1.00 16.41 111 ILE D O 1
ATOM 6202 N N . SER D 1 121 ? 38.817 35.759 52.458 1.00 17.24 112 SER D N 1
ATOM 6203 C CA . SER D 1 121 ? 38.919 37.112 51.959 1.00 17.06 112 SER D CA 1
ATOM 6204 C C . SER D 1 121 ? 39.899 37.138 50.801 1.00 17.25 112 SER D C 1
ATOM 6205 O O . SER D 1 121 ? 40.601 36.145 50.546 1.00 17.12 112 SER D O 1
ATOM 6208 N N . LEU D 1 122 ? 39.925 38.268 50.092 1.00 16.92 113 LEU D N 1
ATOM 6209 C CA . LEU D 1 122 ? 40.819 38.428 48.960 1.00 17.59 113 LEU D CA 1
ATOM 6210 C C . LEU D 1 122 ? 41.495 39.801 48.998 1.00 17.55 113 LEU D C 1
ATOM 6211 O O . LEU D 1 122 ? 40.826 40.838 49.006 1.00 17.58 113 LEU D O 1
ATOM 6216 N N . THR D 1 123 ? 42.821 39.797 49.049 1.00 18.46 114 THR D N 1
ATOM 6217 C CA . THR D 1 123 ? 43.605 41.044 48.952 1.00 18.95 114 THR D CA 1
ATOM 6218 C C . THR D 1 123 ? 44.691 40.839 47.900 1.00 19.24 114 THR D C 1
ATOM 6219 O O . THR D 1 123 ? 45.497 39.865 47.990 1.00 19.15 114 THR D O 1
ATOM 6223 N N . GLY D 1 124 ? 44.686 41.746 46.895 1.00 19.94 115 GLY D N 1
ATOM 6224 C CA . GLY D 1 124 ? 45.422 41.517 45.654 1.00 19.97 115 GLY D CA 1
ATOM 6225 C C . GLY D 1 124 ? 44.853 40.295 44.936 1.00 20.00 115 GLY D C 1
ATOM 6226 O O . GLY D 1 124 ? 43.634 40.193 44.714 1.00 20.18 115 GLY D O 1
ATOM 6227 N N . ASN D 1 125 ? 45.740 39.367 44.580 1.00 19.77 116 ASN D N 1
ATOM 6228 C CA . ASN D 1 125 ? 45.363 38.119 43.910 1.00 19.44 116 ASN D CA 1
ATOM 6229 C C . ASN D 1 125 ? 45.503 36.916 44.849 1.00 19.04 116 ASN D C 1
ATOM 6230 O O . ASN D 1 125 ? 45.716 35.728 44.392 1.00 19.15 116 ASN D O 1
ATOM 6235 N N . CYS D 1 126 ? 45.430 37.237 46.183 1.00 18.79 117 CYS D N 1
ATOM 6236 C CA . CYS D 1 126 ? 45.675 36.181 47.150 1.00 18.67 117 CYS D CA 1
ATOM 6237 C C . CYS D 1 126 ? 44.480 35.988 48.052 1.00 18.40 117 CYS D C 1
ATOM 6238 O O . CYS D 1 126 ? 44.026 36.924 48.719 1.00 17.70 117 CYS D O 1
ATOM 6241 N N . PHE D 1 127 ? 43.977 34.759 48.042 1.00 18.43 118 PHE D N 1
ATOM 6242 C CA . PHE D 1 127 ? 42.956 34.334 48.975 1.00 18.82 118 PHE D CA 1
ATOM 6243 C C . PHE D 1 127 ? 43.590 34.079 50.335 1.00 18.98 118 PHE D C 1
ATOM 6244 O O . PHE D 1 127 ? 44.668 33.472 50.420 1.00 19.38 118 PHE D O 1
ATOM 6252 N N . TYR D 1 128 ? 42.916 34.544 51.389 1.00 19.10 119 TYR D N 1
ATOM 6253 C CA . TYR D 1 128 ? 43.299 34.230 52.765 1.00 19.05 119 TYR D CA 1
ATOM 6254 C C . TYR D 1 128 ? 42.182 33.424 53.452 1.00 18.57 119 TYR D C 1
ATOM 6255 O O . TYR D 1 128 ? 41.019 33.829 53.439 1.00 18.32 119 TYR D O 1
ATOM 6264 N N . TYR D 1 129 ? 42.533 32.258 53.989 1.00 17.66 120 TYR D N 1
ATOM 6265 C CA . TYR D 1 129 ? 41.574 31.433 54.699 1.00 17.58 120 TYR D CA 1
ATOM 6266 C C . TYR D 1 129 ? 41.862 31.543 56.193 1.00 17.39 120 TYR D C 1
ATOM 6267 O O . TYR D 1 129 ? 42.955 31.208 56.638 1.00 16.77 120 TYR D O 1
ATOM 6276 N N . ASP D 1 130 ? 40.866 32.005 56.942 1.00 17.52 121 ASP D N 1
ATOM 6277 C CA . ASP D 1 130 ? 40.903 32.025 58.394 1.00 17.77 121 ASP D CA 1
ATOM 6278 C C . ASP D 1 130 ? 40.051 30.865 58.906 1.00 17.35 121 ASP D C 1
ATOM 6279 O O . ASP D 1 130 ? 38.838 31.005 59.076 1.00 16.91 121 ASP D O 1
ATOM 6284 N N . ILE D 1 131 ? 40.698 29.720 59.129 1.00 16.82 122 ILE D N 1
ATOM 6285 C CA . ILE D 1 131 ? 40.003 28.469 59.424 1.00 15.84 122 ILE D CA 1
ATOM 6286 C C . ILE D 1 131 ? 40.023 28.167 60.939 1.00 16.59 122 ILE D C 1
ATOM 6287 O O . ILE D 1 131 ? 41.030 28.393 61.633 1.00 15.72 122 ILE D O 1
ATOM 6292 N N . LYS D 1 132 ? 38.895 27.674 61.433 1.00 16.42 123 LYS D N 1
ATOM 6293 C CA . LYS D 1 132 ? 38.747 27.291 62.837 1.00 16.89 123 LYS D CA 1
ATOM 6294 C C . LYS D 1 132 ? 38.130 25.922 62.852 1.00 16.85 123 LYS D C 1
ATOM 6295 O O . LYS D 1 132 ? 37.115 25.695 62.209 1.00 16.56 123 LYS D O 1
ATOM 6301 N N . PHE D 1 133 ? 38.790 25.006 63.544 1.00 16.38 124 PHE D N 1
ATOM 6302 C CA . PHE D 1 133 ? 38.450 23.599 63.501 1.00 16.37 124 PHE D CA 1
ATOM 6303 C C . PHE D 1 133 ? 38.177 23.089 64.907 1.00 16.37 124 PHE D C 1
ATOM 6304 O O . PHE D 1 133 ? 38.973 23.319 65.814 1.00 15.47 124 PHE D O 1
ATOM 6312 N N . THR D 1 134 ? 37.055 22.397 65.090 1.00 16.16 125 THR D N 1
ATOM 6313 C CA . THR D 1 134 ? 36.815 21.675 66.333 1.00 16.86 125 THR D CA 1
ATOM 6314 C C . THR D 1 134 ? 36.473 20.241 65.997 1.00 16.70 125 THR D C 1
ATOM 6315 O O . THR D 1 134 ? 35.530 19.995 65.247 1.00 16.20 125 THR D O 1
ATOM 6319 N N . GLY D 1 135 ? 37.250 19.308 66.537 1.00 16.78 126 GLY D N 1
ATOM 6320 C CA . GLY D 1 135 ? 36.973 17.875 66.386 1.00 16.30 126 GLY D CA 1
ATOM 6321 C C . GLY D 1 135 ? 36.714 17.290 67.760 1.00 16.55 126 GLY D C 1
ATOM 6322 O O . GLY D 1 135 ? 37.476 17.529 68.707 1.00 15.93 126 GLY D O 1
ATOM 6323 N N . LEU D 1 136 ? 35.643 16.523 67.880 1.00 16.04 127 LEU D N 1
ATOM 6324 C CA . LEU D 1 136 ? 35.217 16.073 69.189 1.00 17.18 127 LEU D CA 1
ATOM 6325 C C . LEU D 1 136 ? 34.579 14.702 69.148 1.00 16.75 127 LEU D C 1
ATOM 6326 O O . LEU D 1 136 ? 34.039 14.286 68.126 1.00 16.26 127 LEU D O 1
ATOM 6331 N N . ASN D 1 137 ? 34.650 14.013 70.279 1.00 16.78 128 ASN D N 1
ATOM 6332 C CA . ASN D 1 137 ? 33.991 12.725 70.463 1.00 15.93 128 ASN D CA 1
ATOM 6333 C C . ASN D 1 137 ? 34.535 11.608 69.551 1.00 15.43 128 ASN D C 1
ATOM 6334 O O . ASN D 1 137 ? 33.847 10.617 69.300 1.00 15.33 128 ASN D O 1
ATOM 6339 N N . PHE D 1 138 ? 35.776 11.745 69.097 1.00 14.84 129 PHE D N 1
ATOM 6340 C CA . PHE D 1 138 ? 36.425 10.660 68.345 1.00 14.86 129 PHE D CA 1
ATOM 6341 C C . PHE D 1 138 ? 36.910 9.544 69.272 1.00 14.97 129 PHE D C 1
ATOM 6342 O O . PHE D 1 138 ? 37.687 9.795 70.195 1.00 14.91 129 PHE D O 1
ATOM 6350 N N . PRO D 1 139 ? 36.442 8.306 69.041 1.00 15.20 130 PRO D N 1
ATOM 6351 C CA . PRO D 1 139 ? 36.847 7.225 69.929 1.00 15.31 130 PRO D CA 1
ATOM 6352 C C . PRO D 1 139 ? 38.340 6.918 69.794 1.00 15.09 130 PRO D C 1
ATOM 6353 O O . PRO D 1 139 ? 38.892 7.061 68.700 1.00 15.01 130 PRO D O 1
ATOM 6357 N N . PRO D 1 140 ? 38.986 6.490 70.894 1.00 15.29 131 PRO D N 1
ATOM 6358 C CA . PRO D 1 140 ? 40.439 6.281 70.908 1.00 15.46 131 PRO D CA 1
ATOM 6359 C C . PRO D 1 140 ? 40.933 5.173 69.975 1.00 16.39 131 PRO D C 1
ATOM 6360 O O . PRO D 1 140 ? 42.084 5.216 69.546 1.00 16.76 131 PRO D O 1
ATOM 6364 N N . ASN D 1 141 ? 40.071 4.204 69.661 1.00 16.51 132 ASN D N 1
ATOM 6365 C CA . ASN D 1 141 ? 40.433 3.085 68.794 1.00 16.86 132 ASN D CA 1
ATOM 6366 C C . ASN D 1 141 ? 39.892 3.181 67.362 1.00 16.10 132 ASN D C 1
ATOM 6367 O O . ASN D 1 141 ? 40.014 2.237 66.590 1.00 16.10 132 ASN D O 1
ATOM 6372 N N . GLY D 1 142 ? 39.295 4.315 67.019 1.00 15.47 133 GLY D N 1
ATOM 6373 C CA . GLY D 1 142 ? 38.866 4.575 65.652 1.00 15.02 133 GLY D CA 1
ATOM 6374 C C . GLY D 1 142 ? 40.048 4.924 64.751 1.00 14.61 133 GLY D C 1
ATOM 6375 O O . GLY D 1 142 ? 41.139 5.189 65.248 1.00 14.03 133 GLY D O 1
ATOM 6376 N N . PRO D 1 143 ? 39.837 4.897 63.420 1.00 14.49 134 PRO D N 1
ATOM 6377 C CA . PRO D 1 143 ? 40.877 5.175 62.410 1.00 14.25 134 PRO D CA 1
ATOM 6378 C C . PRO D 1 143 ? 41.507 6.567 62.486 1.00 14.35 134 PRO D C 1
ATOM 6379 O O . PRO D 1 143 ? 42.644 6.747 62.062 1.00 13.83 134 PRO D O 1
ATOM 6383 N N . VAL D 1 144 ? 40.787 7.547 63.023 1.00 14.51 135 VAL D N 1
ATOM 6384 C CA . VAL D 1 144 ? 41.319 8.905 63.068 1.00 14.66 135 VAL D CA 1
ATOM 6385 C C . VAL D 1 144 ? 42.406 8.988 64.139 1.00 14.73 135 VAL D C 1
ATOM 6386 O O . VAL D 1 144 ? 43.575 9.233 63.823 1.00 14.36 135 VAL D O 1
ATOM 6390 N N . VAL D 1 145 ? 42.020 8.744 65.390 1.00 14.35 136 VAL D N 1
ATOM 6391 C CA . VAL D 1 145 ? 42.961 8.739 66.514 1.00 14.57 136 VAL D CA 1
ATOM 6392 C C . VAL D 1 145 ? 44.084 7.712 66.291 1.00 14.26 136 VAL D C 1
ATOM 6393 O O . VAL D 1 145 ? 45.240 7.994 66.575 1.00 14.35 136 VAL D O 1
ATOM 6397 N N . GLN D 1 146 ? 43.749 6.539 65.758 1.00 14.11 137 GLN D N 1
ATOM 6398 C CA . GLN D 1 146 ? 44.762 5.493 65.505 1.00 14.20 137 GLN D CA 1
ATOM 6399 C C . GLN D 1 146 ? 45.627 5.744 64.248 1.00 14.38 137 GLN D C 1
ATOM 6400 O O . GLN D 1 146 ? 46.505 4.946 63.933 1.00 14.00 137 GLN D O 1
ATOM 6406 N N . LYS D 1 147 ? 45.361 6.845 63.547 1.00 14.89 138 LYS D N 1
ATOM 6407 C CA . LYS D 1 147 ? 46.084 7.234 62.331 1.00 15.66 138 LYS D CA 1
ATOM 6408 C C . LYS D 1 147 ? 46.059 6.109 61.304 1.00 16.32 138 LYS D C 1
ATOM 6409 O O . LYS D 1 147 ? 47.105 5.663 60.808 1.00 16.56 138 LYS D O 1
ATOM 6415 N N . LYS D 1 148 ? 44.851 5.645 61.001 1.00 16.57 139 LYS D N 1
ATOM 6416 C CA . LYS D 1 148 ? 44.657 4.564 60.059 1.00 16.79 139 LYS D CA 1
ATOM 6417 C C . LYS D 1 148 ? 44.015 5.045 58.770 1.00 16.62 139 LYS D C 1
ATOM 6418 O O . LYS D 1 148 ? 43.768 4.259 57.872 1.00 16.41 139 LYS D O 1
ATOM 6424 N N . THR D 1 149 ? 43.736 6.339 58.685 1.00 16.93 140 THR D N 1
ATOM 6425 C CA . THR D 1 149 ? 43.177 6.901 57.465 1.00 17.29 140 THR D CA 1
ATOM 6426 C C . THR D 1 149 ? 44.321 7.037 56.455 1.00 17.62 140 THR D C 1
ATOM 6427 O O . THR D 1 149 ? 45.464 7.330 56.839 1.00 17.24 140 THR D O 1
ATOM 6431 N N . THR D 1 150 ? 44.024 6.770 55.184 1.00 17.79 141 THR D N 1
ATOM 6432 C CA . THR D 1 150 ? 45.033 6.791 54.118 1.00 18.50 141 THR D CA 1
ATOM 6433 C C . THR D 1 150 ? 44.674 7.744 52.973 1.00 18.83 141 THR D C 1
ATOM 6434 O O . THR D 1 150 ? 45.411 7.844 51.999 1.00 19.27 141 THR D O 1
ATOM 6438 N N . GLY D 1 151 ? 43.547 8.438 53.088 1.00 18.96 142 GLY D N 1
ATOM 6439 C CA . GLY D 1 151 ? 43.152 9.415 52.084 1.00 18.98 142 GLY D CA 1
ATOM 6440 C C . GLY D 1 151 ? 41.652 9.467 51.948 1.00 19.00 142 GLY D C 1
ATOM 6441 O O . GLY D 1 151 ? 40.947 8.804 52.690 1.00 19.86 142 GLY D O 1
ATOM 6442 N N . TRP D 1 152 ? 41.168 10.266 51.008 1.00 18.62 143 TRP D N 1
ATOM 6443 C CA . TRP D 1 152 ? 39.752 10.372 50.745 1.00 18.48 143 TRP D CA 1
ATOM 6444 C C . TRP D 1 152 ? 39.427 9.706 49.421 1.00 18.42 143 TRP D C 1
ATOM 6445 O O . TRP D 1 152 ? 40.234 9.731 48.485 1.00 18.59 143 TRP D O 1
ATOM 6456 N N . GLU D 1 153 ? 38.242 9.119 49.340 1.00 17.42 144 GLU D N 1
ATOM 6457 C CA . GLU D 1 153 ? 37.676 8.786 48.047 1.00 17.70 144 GLU D CA 1
ATOM 6458 C C . GLU D 1 153 ? 37.395 10.112 47.332 1.00 17.36 144 GLU D C 1
ATOM 6459 O O . GLU D 1 153 ? 37.288 11.145 48.001 1.00 17.68 144 GLU D O 1
ATOM 6465 N N . PRO D 1 154 ? 37.248 10.094 45.985 1.00 16.66 145 PRO D N 1
ATOM 6466 C CA . PRO D 1 154 ? 36.687 11.305 45.403 1.00 15.96 145 PRO D CA 1
ATOM 6467 C C . PRO D 1 154 ? 35.235 11.425 45.856 1.00 15.61 145 PRO D C 1
ATOM 6468 O O . PRO D 1 154 ? 34.635 10.434 46.310 1.00 14.55 145 PRO D O 1
ATOM 6472 N N . SER D 1 155 ? 34.671 12.617 45.752 1.00 15.12 146 SER D N 1
ATOM 6473 C CA . SER D 1 155 ? 33.352 12.848 46.314 1.00 15.33 146 SER D CA 1
ATOM 6474 C C . SER D 1 155 ? 32.444 13.551 45.335 1.00 15.11 146 SER D C 1
ATOM 6475 O O . SER D 1 155 ? 32.886 14.084 44.312 1.00 15.15 146 SER D O 1
ATOM 6478 N N . THR D 1 156 ? 31.171 13.570 45.697 1.00 15.07 147 THR D N 1
ATOM 6479 C CA . THR D 1 156 ? 30.135 14.279 44.985 1.00 14.94 147 THR D CA 1
ATOM 6480 C C . THR D 1 156 ? 29.262 14.981 46.027 1.00 15.32 147 THR D C 1
ATOM 6481 O O . THR D 1 156 ? 28.618 14.331 46.873 1.00 15.37 147 THR D O 1
ATOM 6485 N N . GLU D 1 157 ? 29.244 16.305 45.951 1.00 14.70 148 GLU D N 1
ATOM 6486 C CA . GLU D 1 157 ? 28.445 17.136 46.835 1.00 15.03 148 GLU D CA 1
ATOM 6487 C C . GLU D 1 157 ? 27.155 17.538 46.133 1.00 14.95 148 GLU D C 1
ATOM 6488 O O . GLU D 1 157 ? 27.171 17.887 44.961 1.00 14.96 148 GLU D O 1
ATOM 6494 N N . ARG D 1 158 ? 26.031 17.446 46.834 1.00 14.22 149 ARG D N 1
ATOM 6495 C CA . ARG D 1 158 ? 24.786 17.956 46.297 1.00 14.26 149 ARG D CA 1
ATOM 6496 C C . ARG D 1 158 ? 24.535 19.328 46.881 1.00 13.61 149 ARG D C 1
ATOM 6497 O O . ARG D 1 158 ? 24.535 19.489 48.088 1.00 13.24 149 ARG D O 1
ATOM 6505 N N . LEU D 1 159 ? 24.267 20.302 46.020 1.00 13.92 150 LEU D N 1
ATOM 6506 C CA . LEU D 1 159 ? 24.082 21.682 46.455 1.00 14.27 150 LEU D CA 1
ATOM 6507 C C . LEU D 1 159 ? 22.718 22.218 46.073 1.00 14.21 150 LEU D C 1
ATOM 6508 O O . LEU D 1 159 ? 22.191 21.893 45.015 1.00 14.42 150 LEU D O 1
ATOM 6513 N N . TYR D 1 160 ? 22.161 23.063 46.931 1.00 14.46 151 TYR D N 1
ATOM 6514 C CA . TYR D 1 160 ? 20.916 23.761 46.615 1.00 14.87 151 TYR D CA 1
ATOM 6515 C C . TYR D 1 160 ? 20.892 25.129 47.292 1.00 14.74 151 TYR D C 1
ATOM 6516 O O . TYR D 1 160 ? 21.546 25.316 48.311 1.00 14.58 151 TYR D O 1
ATOM 6525 N N . PRO D 1 161 ? 20.168 26.096 46.701 1.00 15.27 152 PRO D N 1
ATOM 6526 C CA . PRO D 1 161 ? 20.014 27.415 47.308 1.00 15.79 152 PRO D CA 1
ATOM 6527 C C . PRO D 1 161 ? 18.917 27.464 48.370 1.00 16.24 152 PRO D C 1
ATOM 6528 O O . PRO D 1 161 ? 17.947 26.720 48.294 1.00 16.09 152 PRO D O 1
ATOM 6532 N N . ARG D 1 162 ? 19.069 28.365 49.333 1.00 17.02 153 ARG D N 1
ATOM 6533 C CA . ARG D 1 162 ? 18.075 28.572 50.376 1.00 18.26 153 ARG D CA 1
ATOM 6534 C C . ARG D 1 162 ? 18.418 29.873 51.091 1.00 18.59 153 ARG D C 1
ATOM 6535 O O . ARG D 1 162 ? 19.552 30.052 51.528 1.00 18.65 153 ARG D O 1
ATOM 6543 N N . ASP D 1 163 ? 17.452 30.792 51.169 1.00 19.25 154 ASP D N 1
ATOM 6544 C CA . ASP D 1 163 ? 17.589 32.032 51.961 1.00 19.78 154 ASP D CA 1
ATOM 6545 C C . ASP D 1 163 ? 18.760 32.913 51.511 1.00 19.47 154 ASP D C 1
ATOM 6546 O O . ASP D 1 163 ? 19.356 33.623 52.329 1.00 19.79 154 ASP D O 1
ATOM 6551 N N . GLY D 1 164 ? 19.090 32.853 50.221 1.00 18.75 155 GLY D N 1
ATOM 6552 C CA . GLY D 1 164 ? 20.212 33.613 49.666 1.00 18.22 155 GLY D CA 1
ATOM 6553 C C . GLY D 1 164 ? 21.571 33.000 49.955 1.00 17.52 155 GLY D C 1
ATOM 6554 O O . GLY D 1 164 ? 22.592 33.568 49.595 1.00 17.44 155 GLY D O 1
ATOM 6555 N N . VAL D 1 165 ? 21.596 31.846 50.621 1.00 16.89 156 VAL D N 1
ATOM 6556 C CA . VAL D 1 165 ? 22.854 31.122 50.829 1.00 16.16 156 VAL D CA 1
ATOM 6557 C C . VAL D 1 165 ? 22.873 29.754 50.132 1.00 15.60 156 VAL D C 1
ATOM 6558 O O . VAL D 1 165 ? 21.850 29.273 49.658 1.00 15.22 156 VAL D O 1
ATOM 6562 N N . LEU D 1 166 ? 24.050 29.149 50.063 1.00 15.43 157 LEU D N 1
ATOM 6563 C CA . LEU D 1 166 ? 24.227 27.861 49.419 1.00 15.45 157 LEU D CA 1
ATOM 6564 C C . LEU D 1 166 ? 24.463 26.761 50.453 1.00 15.78 157 LEU D C 1
ATOM 6565 O O . LEU D 1 166 ? 25.240 26.931 51.385 1.00 15.14 157 LEU D O 1
ATOM 6570 N N . ILE D 1 167 ? 23.773 25.635 50.283 1.00 16.14 158 ILE D N 1
ATOM 6571 C CA . ILE D 1 167 ? 23.904 24.499 51.191 1.00 16.46 158 ILE D CA 1
ATOM 6572 C C . ILE D 1 167 ? 24.384 23.316 50.374 1.00 16.48 158 ILE D C 1
ATOM 6573 O O . ILE D 1 167 ? 23.847 23.036 49.303 1.00 16.40 158 ILE D O 1
ATOM 6578 N N . GLY D 1 168 ? 25.429 22.658 50.858 1.00 16.04 159 GLY D N 1
ATOM 6579 C CA . GLY D 1 168 ? 25.975 21.490 50.182 1.00 16.42 159 GLY D CA 1
ATOM 6580 C C . GLY D 1 168 ? 26.134 20.338 51.138 1.00 16.24 159 GLY D C 1
ATOM 6581 O O . GLY D 1 168 ? 26.530 20.543 52.270 1.00 16.99 159 GLY D O 1
ATOM 6582 N N . ASP D 1 169 ? 25.833 19.127 50.678 1.00 16.43 160 ASP D N 1
ATOM 6583 C CA . ASP D 1 169 ? 25.878 17.939 51.519 1.00 15.89 160 ASP D CA 1
ATOM 6584 C C . ASP D 1 169 ? 26.617 16.839 50.783 1.00 15.47 160 ASP D C 1
ATOM 6585 O O . ASP D 1 169 ? 26.344 16.587 49.603 1.00 15.41 160 ASP D O 1
ATOM 6590 N N . ILE D 1 170 ? 27.533 16.170 51.473 1.00 14.77 161 ILE D N 1
ATOM 6591 C CA . ILE D 1 170 ? 28.324 15.083 50.893 1.00 14.61 161 ILE D CA 1
ATOM 6592 C C . ILE D 1 170 ? 28.205 13.829 51.749 1.00 15.56 161 ILE D C 1
ATOM 6593 O O . ILE D 1 170 ? 28.234 13.889 52.993 1.00 15.12 161 ILE D O 1
ATOM 6598 N N . HIS D 1 171 ? 28.058 12.697 51.072 1.00 15.23 162 HIS D N 1
ATOM 6599 C CA . HIS D 1 171 ? 28.265 11.402 51.686 1.00 15.32 162 HIS D CA 1
ATOM 6600 C C . HIS D 1 171 ? 29.627 10.919 51.258 1.00 15.94 162 HIS D C 1
ATOM 6601 O O . HIS D 1 171 ? 29.823 10.394 50.164 1.00 15.42 162 HIS D O 1
ATOM 6608 N N . HIS D 1 172 ? 30.577 11.149 52.154 1.00 16.75 163 HIS D N 1
ATOM 6609 C CA . HIS D 1 172 ? 31.981 11.007 51.854 1.00 16.47 163 HIS D CA 1
ATOM 6610 C C . HIS D 1 172 ? 32.513 9.789 52.591 1.00 16.57 163 HIS D C 1
ATOM 6611 O O . HIS D 1 172 ? 31.773 9.105 53.317 1.00 15.50 163 HIS D O 1
ATOM 6618 N N . ALA D 1 173 ? 33.792 9.513 52.373 1.00 16.05 164 ALA D N 1
ATOM 6619 C CA . ALA D 1 173 ? 34.454 8.404 53.016 1.00 15.87 164 ALA D CA 1
ATOM 6620 C C . ALA D 1 173 ? 35.948 8.574 52.904 1.00 15.93 164 ALA D C 1
ATOM 6621 O O . ALA D 1 173 ? 36.470 9.004 51.871 1.00 15.67 164 ALA D O 1
ATOM 6623 N N . LEU D 1 174 ? 36.616 8.227 53.992 1.00 15.91 165 LEU D N 1
ATOM 6624 C CA . LEU D 1 174 ? 38.048 8.153 54.033 1.00 16.66 165 LEU D CA 1
ATOM 6625 C C . LEU D 1 174 ? 38.393 6.704 53.781 1.00 16.63 165 LEU D C 1
ATOM 6626 O O . LEU D 1 174 ? 37.668 5.804 54.206 1.00 16.53 165 LEU D O 1
ATOM 6631 N N . THR D 1 175 ? 39.499 6.475 53.089 1.00 16.52 166 THR D N 1
ATOM 6632 C CA . THR D 1 175 ? 40.034 5.132 52.964 1.00 16.74 166 THR D CA 1
ATOM 6633 C C . THR D 1 175 ? 40.838 4.825 54.217 1.00 17.29 166 THR D C 1
ATOM 6634 O O . THR D 1 175 ? 41.380 5.731 54.853 1.00 16.36 166 THR D O 1
ATOM 6638 N N . VAL D 1 176 ? 40.917 3.545 54.560 1.00 18.51 167 VAL D N 1
ATOM 6639 C CA . VAL D 1 176 ? 41.553 3.100 55.795 1.00 20.18 167 VAL D CA 1
ATOM 6640 C C . VAL D 1 176 ? 42.563 1.999 55.459 1.00 21.26 167 VAL D C 1
ATOM 6641 O O . VAL D 1 176 ? 42.381 1.277 54.483 1.00 21.34 167 VAL D O 1
ATOM 6645 N N . GLU D 1 177 ? 43.613 1.875 56.270 1.00 22.75 168 GLU D N 1
ATOM 6646 C CA . GLU D 1 177 ? 44.782 1.047 55.940 1.00 24.31 168 GLU D CA 1
ATOM 6647 C C . GLU D 1 177 ? 44.489 -0.322 55.311 1.00 24.95 168 GLU D C 1
ATOM 6648 O O . GLU D 1 177 ? 44.835 -0.564 54.140 1.00 25.60 168 GLU D O 1
ATOM 6654 N N . GLY D 1 178 ? 43.860 -1.218 56.069 1.00 25.23 169 GLY D N 1
ATOM 6655 C CA . GLY D 1 178 ? 43.691 -2.600 55.595 1.00 25.27 169 GLY D CA 1
ATOM 6656 C C . GLY D 1 178 ? 42.678 -2.772 54.477 1.00 24.98 169 GLY D C 1
ATOM 6657 O O . GLY D 1 178 ? 42.248 -3.891 54.183 1.00 25.27 169 GLY D O 1
ATOM 6658 N N . GLY D 1 179 ? 42.313 -1.666 53.837 1.00 24.49 170 GLY D N 1
ATOM 6659 C CA . GLY D 1 179 ? 41.172 -1.659 52.934 1.00 24.00 170 GLY D CA 1
ATOM 6660 C C . GLY D 1 179 ? 39.942 -1.268 53.734 1.00 23.53 170 GLY D C 1
ATOM 6661 O O . GLY D 1 179 ? 39.968 -1.233 54.979 1.00 23.62 170 GLY D O 1
ATOM 6662 N N . GLY D 1 180 ? 38.857 -0.967 53.031 1.00 22.72 171 GLY D N 1
ATOM 6663 C CA . GLY D 1 180 ? 37.649 -0.503 53.703 1.00 21.26 171 GLY D CA 1
ATOM 6664 C C . GLY D 1 180 ? 37.611 1.001 53.881 1.00 20.37 171 GLY D C 1
ATOM 6665 O O . GLY D 1 180 ? 38.590 1.709 53.600 1.00 20.08 171 GLY D O 1
ATOM 6666 N N . HIS D 1 181 ? 36.469 1.484 54.360 1.00 19.18 172 HIS D N 1
ATOM 6667 C CA . HIS D 1 181 ? 36.152 2.901 54.356 1.00 18.42 172 HIS D CA 1
ATOM 6668 C C . HIS D 1 181 ? 35.671 3.362 55.713 1.00 18.44 172 HIS D C 1
ATOM 6669 O O . HIS D 1 181 ? 35.159 2.576 56.498 1.00 17.93 172 HIS D O 1
ATOM 6676 N N . TYR D 1 182 ? 35.834 4.653 55.964 1.00 18.28 173 TYR D N 1
ATOM 6677 C CA . TYR D 1 182 ? 35.366 5.261 57.185 1.00 18.58 173 TYR D CA 1
ATOM 6678 C C . TYR D 1 182 ? 34.472 6.409 56.745 1.00 18.41 173 TYR D C 1
ATOM 6679 O O . TYR D 1 182 ? 34.951 7.446 56.281 1.00 18.71 173 TYR D O 1
ATOM 6688 N N . ALA D 1 183 ? 33.167 6.190 56.852 1.00 17.82 174 ALA D N 1
ATOM 6689 C CA . ALA D 1 183 ? 32.185 7.106 56.283 1.00 17.90 174 ALA D CA 1
ATOM 6690 C C . ALA D 1 183 ? 31.957 8.373 57.100 1.00 18.38 174 ALA D C 1
ATOM 6691 O O . ALA D 1 183 ? 32.153 8.418 58.318 1.00 17.55 174 ALA D O 1
ATOM 6693 N N . CYS D 1 184 ? 31.525 9.409 56.402 1.00 19.04 175 CYS D N 1
ATOM 6694 C CA . CYS D 1 184 ? 31.209 10.674 57.024 1.00 19.93 175 CYS D CA 1
ATOM 6695 C C . CYS D 1 184 ? 30.146 11.408 56.218 1.00 20.08 175 CYS D C 1
ATOM 6696 O O . CYS D 1 184 ? 30.020 11.223 55.004 1.00 20.66 175 CYS D O 1
ATOM 6701 N N . ASP D 1 185 ? 29.326 12.163 56.932 1.00 20.01 176 ASP D N 1
ATOM 6702 C CA . ASP D 1 185 ? 28.301 12.981 56.336 1.00 19.44 176 ASP D CA 1
ATOM 6703 C C . ASP D 1 185 ? 28.697 14.423 56.571 1.00 19.23 176 ASP D C 1
ATOM 6704 O O . ASP D 1 185 ? 28.880 14.859 57.720 1.00 18.08 176 ASP D O 1
ATOM 6709 N N . ILE D 1 186 ? 28.862 15.157 55.474 1.00 18.65 177 ILE D N 1
ATOM 6710 C CA . ILE D 1 186 ? 29.357 16.513 55.543 1.00 18.19 177 ILE D CA 1
ATOM 6711 C C . ILE D 1 186 ? 28.270 17.483 55.091 1.00 18.77 177 ILE D C 1
ATOM 6712 O O . ILE D 1 186 ? 27.692 17.319 54.010 1.00 18.71 177 ILE D O 1
ATOM 6717 N N . LYS D 1 187 ? 27.972 18.474 55.923 1.00 17.97 178 LYS D N 1
ATOM 6718 C CA . LYS D 1 187 ? 27.125 19.584 55.502 1.00 18.41 178 LYS D CA 1
ATOM 6719 C C . LYS D 1 187 ? 27.950 20.856 55.508 1.00 18.28 178 LYS D C 1
ATOM 6720 O O . LYS D 1 187 ? 28.598 21.173 56.512 1.00 18.20 178 LYS D O 1
ATOM 6726 N N . THR D 1 188 ? 27.925 21.588 54.400 1.00 17.73 179 THR D N 1
ATOM 6727 C CA . THR D 1 188 ? 28.568 22.890 54.352 1.00 17.10 179 THR D CA 1
ATOM 6728 C C . THR D 1 188 ? 27.553 23.957 53.958 1.00 17.15 179 THR D C 1
ATOM 6729 O O . THR D 1 188 ? 26.759 23.765 53.035 1.00 16.63 179 THR D O 1
ATOM 6733 N N . VAL D 1 189 ? 27.590 25.088 54.658 1.00 16.81 180 VAL D N 1
ATOM 6734 C CA . VAL D 1 189 ? 26.779 26.235 54.284 1.00 15.89 180 VAL D CA 1
ATOM 6735 C C . VAL D 1 189 ? 27.730 27.356 53.856 1.00 15.64 180 VAL D C 1
ATOM 6736 O O . VAL D 1 189 ? 28.617 27.759 54.619 1.00 14.30 180 VAL D O 1
ATOM 6740 N N . TYR D 1 190 ? 27.531 27.830 52.623 1.00 14.93 181 TYR D N 1
ATOM 6741 C CA . TYR D 1 190 ? 28.367 28.872 52.006 1.00 15.08 181 TYR D CA 1
ATOM 6742 C C . TYR D 1 190 ? 27.623 30.205 52.014 1.00 14.56 181 TYR D C 1
ATOM 6743 O O . TYR D 1 190 ? 26.541 30.313 51.445 1.00 14.26 181 TYR D O 1
ATOM 6752 N N . ARG D 1 191 ? 28.208 31.207 52.671 1.00 14.23 182 ARG D N 1
ATOM 6753 C CA . ARG D 1 191 ? 27.582 32.519 52.822 1.00 14.22 182 ARG D CA 1
ATOM 6754 C C . ARG D 1 191 ? 28.413 33.644 52.193 1.00 14.63 182 ARG D C 1
ATOM 6755 O O . ARG D 1 191 ? 29.468 34.013 52.725 1.00 14.37 182 ARG D O 1
ATOM 6763 N N . ALA D 1 192 ? 27.927 34.190 51.083 1.00 15.21 183 ALA D N 1
ATOM 6764 C CA . ALA D 1 192 ? 28.499 35.411 50.518 1.00 16.09 183 ALA D CA 1
ATOM 6765 C C . ALA D 1 192 ? 28.258 36.558 51.496 1.00 17.01 183 ALA D C 1
ATOM 6766 O O . ALA D 1 192 ? 27.204 36.632 52.126 1.00 17.05 183 ALA D O 1
ATOM 6768 N N . LYS D 1 193 ? 29.255 37.425 51.642 1.00 18.15 184 LYS D N 1
ATOM 6769 C CA . LYS D 1 193 ? 29.187 38.573 52.550 1.00 19.37 184 LYS D CA 1
ATOM 6770 C C . LYS D 1 193 ? 28.294 39.696 52.021 1.00 20.25 184 LYS D C 1
ATOM 6771 O O . LYS D 1 193 ? 27.653 40.402 52.804 1.00 20.65 184 LYS D O 1
ATOM 6777 N N . LYS D 1 194 ? 28.259 39.862 50.700 1.00 20.95 185 LYS D N 1
ATOM 6778 C CA . LYS D 1 194 ? 27.253 40.711 50.066 1.00 22.05 185 LYS D CA 1
ATOM 6779 C C . LYS D 1 194 ? 26.180 39.847 49.408 1.00 22.63 185 LYS D C 1
ATOM 6780 O O . LYS D 1 194 ? 26.502 38.900 48.686 1.00 22.92 185 LYS D O 1
ATOM 6783 N N . ALA D 1 195 ? 24.915 40.187 49.656 1.00 23.38 186 ALA D N 1
ATOM 6784 C CA . ALA D 1 195 ? 23.764 39.458 49.109 1.00 24.02 186 ALA D CA 1
ATOM 6785 C C . ALA D 1 195 ? 23.896 39.197 47.609 1.00 24.33 186 ALA D C 1
ATOM 6786 O O . ALA D 1 195 ? 24.244 40.097 46.850 1.00 24.39 186 ALA D O 1
ATOM 6788 N N . ALA D 1 196 ? 23.620 37.963 47.192 1.00 24.64 187 ALA D N 1
ATOM 6789 C CA . ALA D 1 196 ? 23.710 37.587 45.777 1.00 25.14 187 ALA D CA 1
ATOM 6790 C C . ALA D 1 196 ? 22.603 38.201 44.912 1.00 25.36 187 ALA D C 1
ATOM 6791 O O . ALA D 1 196 ? 21.453 38.328 45.347 1.00 25.69 187 ALA D O 1
ATOM 6793 N N . LEU D 1 197 ? 22.959 38.572 43.684 1.00 25.41 188 LEU D N 1
ATOM 6794 C CA . LEU D 1 197 ? 21.977 39.016 42.690 1.00 25.48 188 LEU D CA 1
ATOM 6795 C C . LEU D 1 197 ? 21.177 37.804 42.197 1.00 25.31 188 LEU D C 1
ATOM 6796 O O . LEU D 1 197 ? 19.938 37.822 42.168 1.00 25.66 188 LEU D O 1
ATOM 6797 N N . LYS D 1 198 ? 21.901 36.752 41.821 1.00 24.69 189 LYS D N 1
ATOM 6798 C CA . LYS D 1 198 ? 21.296 35.515 41.343 1.00 23.81 189 LYS D CA 1
ATOM 6799 C C . LYS D 1 198 ? 21.815 34.328 42.148 1.00 23.11 189 LYS D C 1
ATOM 6800 O O . LYS D 1 198 ? 22.822 34.432 42.854 1.00 23.17 189 LYS D O 1
ATOM 6802 N N . MET D 1 199 ? 21.119 33.205 42.039 1.00 22.00 190 MET D N 1
ATOM 6803 C CA . MET D 1 199 ? 21.495 31.984 42.734 1.00 20.91 190 MET D CA 1
ATOM 6804 C C . MET D 1 199 ? 21.488 30.816 41.753 1.00 19.99 190 MET D C 1
ATOM 6805 O O . MET D 1 199 ? 20.688 30.808 40.820 1.00 19.41 190 MET D O 1
ATOM 6810 N N . PRO D 1 200 ? 22.379 29.825 41.959 1.00 19.14 191 PRO D N 1
ATOM 6811 C CA . PRO D 1 200 ? 22.317 28.622 41.144 1.00 18.41 191 PRO D CA 1
ATOM 6812 C C . PRO D 1 200 ? 21.152 27.740 41.596 1.00 18.36 191 PRO D C 1
ATOM 6813 O O . PRO D 1 200 ? 20.552 27.991 42.642 1.00 18.71 191 PRO D O 1
ATOM 6817 N N . GLY D 1 201 ? 20.841 26.720 40.811 1.00 17.45 192 GLY D N 1
ATOM 6818 C CA . GLY D 1 201 ? 19.822 25.771 41.200 1.00 17.20 192 GLY D CA 1
ATOM 6819 C C . GLY D 1 201 ? 20.434 24.581 41.901 1.00 16.37 192 GLY D C 1
ATOM 6820 O O . GLY D 1 201 ? 21.588 24.625 42.364 1.00 16.86 192 GLY D O 1
ATOM 6821 N N . TYR D 1 202 ? 19.642 23.523 41.969 1.00 15.22 193 TYR D N 1
ATOM 6822 C CA . TYR D 1 202 ? 20.028 22.230 42.513 1.00 14.73 193 TYR D CA 1
ATOM 6823 C C . TYR D 1 202 ? 21.115 21.630 41.635 1.00 14.24 193 TYR D C 1
ATOM 6824 O O . TYR D 1 202 ? 20.890 21.396 40.465 1.00 14.21 193 TYR D O 1
ATOM 6833 N N . HIS D 1 203 ? 22.291 21.367 42.187 1.00 14.25 194 HIS D N 1
ATOM 6834 C CA . HIS D 1 203 ? 23.383 20.852 41.356 1.00 14.31 194 HIS D CA 1
ATOM 6835 C C . HIS D 1 203 ? 24.433 20.111 42.180 1.00 14.62 194 HIS D C 1
ATOM 6836 O O . HIS D 1 203 ? 24.256 19.918 43.387 1.00 15.17 194 HIS D O 1
ATOM 6843 N N . TYR D 1 204 ? 25.519 19.708 41.523 1.00 14.28 195 TYR D N 1
ATOM 6844 C CA . TYR D 1 204 ? 26.527 18.853 42.131 1.00 14.13 195 TYR D CA 1
ATOM 6845 C C . TYR D 1 204 ? 27.925 19.361 41.881 1.00 14.69 195 TYR D C 1
ATOM 6846 O O . TYR D 1 204 ? 28.196 19.966 40.845 1.00 13.93 195 TYR D O 1
ATOM 6855 N N . VAL D 1 205 ? 28.811 19.133 42.842 1.00 14.79 196 VAL D N 1
ATOM 6856 C CA . VAL D 1 205 ? 30.231 19.330 42.609 1.00 14.78 196 VAL D CA 1
ATOM 6857 C C . VAL D 1 205 ? 30.923 17.996 42.831 1.00 14.67 196 VAL D C 1
ATOM 6858 O O . VAL D 1 205 ? 30.757 17.376 43.889 1.00 14.19 196 VAL D O 1
ATOM 6862 N N . ASP D 1 206 ? 31.636 17.539 41.805 1.00 14.51 197 ASP D N 1
ATOM 6863 C CA . ASP D 1 206 ? 32.583 16.438 41.930 1.00 15.27 197 ASP D CA 1
ATOM 6864 C C . ASP D 1 206 ? 33.959 16.984 42.357 1.00 16.01 197 ASP D C 1
ATOM 6865 O O . ASP D 1 206 ? 34.492 17.932 41.749 1.00 15.99 197 ASP D O 1
ATOM 6870 N N . THR D 1 207 ? 34.526 16.380 43.396 1.00 16.29 198 THR D N 1
ATOM 6871 C CA . THR D 1 207 ? 35.842 16.743 43.894 1.00 16.73 198 THR D CA 1
ATOM 6872 C C . THR D 1 207 ? 36.707 15.493 44.007 1.00 16.88 198 THR D C 1
ATOM 6873 O O . THR D 1 207 ? 36.219 14.408 44.309 1.00 16.28 198 THR D O 1
ATOM 6877 N N . LYS D 1 208 ? 37.992 15.656 43.729 1.00 17.00 199 LYS D N 1
ATOM 6878 C CA . LYS D 1 208 ? 38.985 14.639 44.007 1.00 18.05 199 LYS D CA 1
ATOM 6879 C C . LYS D 1 208 ? 40.151 15.353 44.692 1.00 18.38 199 LYS D C 1
ATOM 6880 O O . LYS D 1 208 ? 40.710 16.298 44.141 1.00 18.32 199 LYS D O 1
ATOM 6886 N N . LEU D 1 209 ? 40.476 14.917 45.906 1.00 18.93 200 LEU D N 1
ATOM 6887 C CA . LEU D 1 209 ? 41.583 15.475 46.679 1.00 19.73 200 LEU D CA 1
ATOM 6888 C C . LEU D 1 209 ? 42.624 14.394 46.972 1.00 19.71 200 LEU D C 1
ATOM 6889 O O . LEU D 1 209 ? 42.288 13.303 47.435 1.00 19.50 200 LEU D O 1
ATOM 6894 N N . VAL D 1 210 ? 43.888 14.718 46.710 1.00 19.94 201 VAL D N 1
ATOM 6895 C CA . VAL D 1 210 ? 44.993 13.770 46.828 1.00 20.26 201 VAL D CA 1
ATOM 6896 C C . VAL D 1 210 ? 46.149 14.412 47.616 1.00 20.39 201 VAL D C 1
ATOM 6897 O O . VAL D 1 210 ? 46.332 15.623 47.559 1.00 19.94 201 VAL D O 1
ATOM 6901 N N . ILE D 1 211 ? 46.892 13.593 48.367 1.00 20.83 202 ILE D N 1
ATOM 6902 C CA . ILE D 1 211 ? 48.126 14.007 49.024 1.00 21.35 202 ILE D CA 1
ATOM 6903 C C . ILE D 1 211 ? 49.279 13.746 48.062 1.00 21.78 202 ILE D C 1
ATOM 6904 O O . ILE D 1 211 ? 49.569 12.592 47.735 1.00 21.99 202 ILE D O 1
ATOM 6909 N N . TRP D 1 212 ? 49.930 14.817 47.616 1.00 22.04 203 TRP D N 1
ATOM 6910 C CA . TRP D 1 212 ? 51.071 14.721 46.709 1.00 22.47 203 TRP D CA 1
ATOM 6911 C C . TRP D 1 212 ? 52.347 14.269 47.418 1.00 22.75 203 TRP D C 1
ATOM 6912 O O . TRP D 1 212 ? 53.105 13.452 46.891 1.00 22.85 203 TRP D O 1
ATOM 6923 N N . ASN D 1 213 ? 52.590 14.816 48.604 1.00 22.98 204 ASN D N 1
ATOM 6924 C CA . ASN D 1 213 ? 53.672 14.345 49.465 1.00 23.36 204 ASN D CA 1
ATOM 6925 C C . ASN D 1 213 ? 53.558 14.874 50.879 1.00 23.50 204 ASN D C 1
ATOM 6926 O O . ASN D 1 213 ? 52.791 15.809 51.153 1.00 23.25 204 ASN D O 1
ATOM 6931 N N . ASN D 1 214 ? 54.319 14.245 51.768 1.00 23.58 205 ASN D N 1
ATOM 6932 C CA . ASN D 1 214 ? 54.321 14.557 53.189 1.00 23.61 205 ASN D CA 1
ATOM 6933 C C . ASN D 1 214 ? 55.581 13.999 53.831 1.00 23.60 205 ASN D C 1
ATOM 6934 O O . ASN D 1 214 ? 56.165 13.031 53.323 1.00 23.33 205 ASN D O 1
ATOM 6939 N N . ASP D 1 215 ? 56.008 14.604 54.937 1.00 23.43 206 ASP D N 1
ATOM 6940 C CA . ASP D 1 215 ? 57.063 13.993 55.730 1.00 23.63 206 ASP D CA 1
ATOM 6941 C C . ASP D 1 215 ? 56.470 12.891 56.612 1.00 23.88 206 ASP D C 1
ATOM 6942 O O . ASP D 1 215 ? 55.251 12.817 56.776 1.00 23.77 206 ASP D O 1
ATOM 6947 N N . LYS D 1 216 ? 57.332 12.024 57.141 1.00 24.41 207 LYS D N 1
ATOM 6948 C CA . LYS D 1 216 ? 56.921 10.837 57.910 1.00 24.95 207 LYS D CA 1
ATOM 6949 C C . LYS D 1 216 ? 55.901 11.142 59.020 1.00 25.18 207 LYS D C 1
ATOM 6950 O O . LYS D 1 216 ? 54.941 10.386 59.227 1.00 25.41 207 LYS D O 1
ATOM 6953 N N . GLU D 1 217 ? 56.113 12.263 59.709 1.00 25.00 208 GLU D N 1
ATOM 6954 C CA . GLU D 1 217 ? 55.305 12.664 60.859 1.00 24.94 208 GLU D CA 1
ATOM 6955 C C . GLU D 1 217 ? 54.104 13.556 60.491 1.00 23.90 208 GLU D C 1
ATOM 6956 O O . GLU D 1 217 ? 53.345 13.987 61.371 1.00 23.70 208 GLU D O 1
ATOM 6962 N N . PHE D 1 218 ? 53.938 13.816 59.192 1.00 22.87 209 PHE D N 1
ATOM 6963 C CA . PHE D 1 218 ? 52.888 14.697 58.669 1.00 21.97 209 PHE D CA 1
ATOM 6964 C C . PHE D 1 218 ? 52.939 16.119 59.238 1.00 21.51 209 PHE D C 1
ATOM 6965 O O . PHE D 1 218 ? 51.899 16.702 59.568 1.00 21.22 209 PHE D O 1
ATOM 6973 N N . MET D 1 219 ? 54.151 16.668 59.362 1.00 20.65 210 MET D N 1
ATOM 6974 C CA . MET D 1 219 ? 54.330 18.044 59.817 1.00 19.80 210 MET D CA 1
ATOM 6975 C C . MET D 1 219 ? 54.279 19.008 58.642 1.00 19.28 210 MET D C 1
ATOM 6976 O O . MET D 1 219 ? 53.953 20.182 58.810 1.00 18.55 210 MET D O 1
ATOM 6981 N N . LYS D 1 220 ? 54.587 18.494 57.450 1.00 18.72 211 LYS D N 1
ATOM 6982 C CA . LYS D 1 220 ? 54.481 19.264 56.213 1.00 18.21 211 LYS D CA 1
ATOM 6983 C C . LYS D 1 220 ? 53.809 18.401 55.169 1.00 17.66 211 LYS D C 1
ATOM 6984 O O . LYS D 1 220 ? 54.248 17.280 54.902 1.00 17.47 211 LYS D O 1
ATOM 6990 N N . VAL D 1 221 ? 52.744 18.928 54.579 1.00 16.95 212 VAL D N 1
ATOM 6991 C CA . VAL D 1 221 ? 51.960 18.160 53.633 1.00 16.74 212 VAL D CA 1
ATOM 6992 C C . VAL D 1 221 ? 51.622 18.977 52.402 1.00 16.37 212 VAL D C 1
ATOM 6993 O O . VAL D 1 221 ? 51.187 20.126 52.499 1.00 16.36 212 VAL D O 1
ATOM 6997 N N . GLU D 1 222 ? 51.798 18.345 51.248 1.00 15.78 213 GLU D N 1
ATOM 6998 C CA . GLU D 1 222 ? 51.398 18.896 49.985 1.00 15.55 213 GLU D CA 1
ATOM 6999 C C . GLU D 1 222 ? 50.184 18.150 49.437 1.00 15.43 213 GLU D C 1
ATOM 7000 O O . GLU D 1 222 ? 50.258 16.949 49.213 1.00 15.38 213 GLU D O 1
ATOM 7006 N N . GLU D 1 223 ? 49.089 18.866 49.197 1.00 15.39 214 GLU D N 1
ATOM 7007 C CA . GLU D 1 223 ? 47.874 18.251 48.669 1.00 16.62 214 GLU D CA 1
ATOM 7008 C C . GLU D 1 223 ? 47.268 19.047 47.517 1.00 16.66 214 GLU D C 1
ATOM 7009 O O . GLU D 1 223 ? 47.443 20.263 47.431 1.00 16.50 214 GLU D O 1
ATOM 7015 N N . HIS D 1 224 ? 46.546 18.338 46.653 1.00 16.74 215 HIS D N 1
ATOM 7016 C CA . HIS D 1 224 ? 46.025 18.890 45.404 1.00 17.10 215 HIS D CA 1
ATOM 7017 C C . HIS D 1 224 ? 44.548 18.548 45.225 1.00 17.57 215 HIS D C 1
ATOM 7018 O O . HIS D 1 224 ? 44.133 17.409 45.431 1.00 17.29 215 HIS D O 1
ATOM 7025 N N . GLU D 1 225 ? 43.772 19.551 44.835 1.00 18.46 216 GLU D N 1
ATOM 7026 C CA . GLU D 1 225 ? 42.343 19.406 44.650 1.00 19.84 216 GLU D CA 1
ATOM 7027 C C . GLU D 1 225 ? 41.920 19.715 43.217 1.00 20.06 216 GLU D C 1
ATOM 7028 O O . GLU D 1 225 ? 42.219 20.787 42.686 1.00 20.09 216 GLU D O 1
ATOM 7034 N N . ILE D 1 226 ? 41.237 18.756 42.600 1.00 20.34 217 ILE D N 1
ATOM 7035 C CA . ILE D 1 226 ? 40.536 18.971 41.332 1.00 20.50 217 ILE D CA 1
ATOM 7036 C C . ILE D 1 226 ? 39.016 18.893 41.592 1.00 20.27 217 ILE D C 1
ATOM 7037 O O . ILE D 1 226 ? 38.537 17.959 42.241 1.00 19.68 217 ILE D O 1
ATOM 7042 N N . ALA D 1 227 ? 38.269 19.889 41.110 1.00 19.75 218 ALA D N 1
ATOM 7043 C CA . ALA D 1 227 ? 36.818 19.944 41.350 1.00 18.76 218 ALA D CA 1
ATOM 7044 C C . ALA D 1 227 ? 36.037 20.583 40.203 1.00 18.31 218 ALA D C 1
ATOM 7045 O O . ALA D 1 227 ? 36.487 21.572 39.603 1.00 18.59 218 ALA D O 1
ATOM 7047 N N . VAL D 1 228 ? 34.868 20.012 39.917 1.00 17.46 219 VAL D N 1
ATOM 7048 C CA . VAL D 1 228 ? 34.011 20.396 38.776 1.00 16.80 219 VAL D CA 1
ATOM 7049 C C . VAL D 1 228 ? 32.530 20.408 39.175 1.00 15.83 219 VAL D C 1
ATOM 7050 O O . VAL D 1 228 ? 32.030 19.437 39.754 1.00 15.43 219 VAL D O 1
ATOM 7054 N N . ALA D 1 229 ? 31.844 21.517 38.895 1.00 15.02 220 ALA D N 1
ATOM 7055 C CA . ALA D 1 229 ? 30.397 21.615 39.107 1.00 14.71 220 ALA D CA 1
ATOM 7056 C C . ALA D 1 229 ? 29.646 21.088 37.875 1.00 15.23 220 ALA D C 1
ATOM 7057 O O . ALA D 1 229 ? 30.088 21.293 36.746 1.00 14.29 220 ALA D O 1
ATOM 7059 N N . ARG D 1 230 ? 28.519 20.416 38.107 1.00 15.24 221 ARG D N 1
ATOM 7060 C CA . ARG D 1 230 ? 27.676 19.894 37.032 1.00 16.03 221 ARG D CA 1
ATOM 7061 C C . ARG D 1 230 ? 26.243 19.721 37.523 1.00 15.78 221 ARG D C 1
ATOM 7062 O O . ARG D 1 230 ? 25.960 19.793 38.725 1.00 14.99 221 ARG D O 1
ATOM 7070 N N . HIS D 1 231 ? 25.341 19.501 36.574 1.00 15.95 222 HIS D N 1
ATOM 7071 C CA . HIS D 1 231 ? 23.990 19.037 36.887 1.00 15.83 222 HIS D CA 1
ATOM 7072 C C . HIS D 1 231 ? 23.995 17.521 36.973 1.00 15.81 222 HIS D C 1
ATOM 7073 O O . HIS D 1 231 ? 24.909 16.868 36.463 1.00 15.62 222 HIS D O 1
ATOM 7080 N N . HIS D 1 232 ? 22.967 16.969 37.615 1.00 15.71 223 HIS D N 1
ATOM 7081 C CA . HIS D 1 232 ? 22.702 15.542 37.573 1.00 16.15 223 HIS D CA 1
ATOM 7082 C C . HIS D 1 232 ? 22.623 15.072 36.109 1.00 16.63 223 HIS D C 1
ATOM 7083 O O . HIS D 1 232 ? 22.080 15.786 35.270 1.00 16.22 223 HIS D O 1
ATOM 7090 N N . PRO D 1 233 ? 23.160 13.871 35.799 1.00 17.30 224 PRO D N 1
ATOM 7091 C CA . PRO D 1 233 ? 23.009 13.266 34.466 1.00 18.17 224 PRO D CA 1
ATOM 7092 C C . PRO D 1 233 ? 21.565 13.168 33.941 1.00 18.64 224 PRO D C 1
ATOM 7093 O O . PRO D 1 233 ? 21.365 13.217 32.732 1.00 19.11 224 PRO D O 1
ATOM 7097 N N . PHE D 1 234 ? 20.577 13.015 34.826 1.00 19.08 225 PHE D N 1
ATOM 7098 C CA . PHE D 1 234 ? 19.161 12.968 34.415 1.00 19.38 225 PHE D CA 1
ATOM 7099 C C . PHE D 1 234 ? 18.428 14.308 34.595 1.00 19.88 225 PHE D C 1
ATOM 7100 O O . PHE D 1 234 ? 17.195 14.349 34.614 1.00 19.77 225 PHE D O 1
ATOM 7108 N N . TYR D 1 235 ? 19.187 15.392 34.737 1.00 20.62 226 TYR D N 1
ATOM 7109 C CA . TYR D 1 235 ? 18.637 16.749 34.792 1.00 21.74 226 TYR D CA 1
ATOM 7110 C C . TYR D 1 235 ? 17.976 17.187 33.475 1.00 22.68 226 TYR D C 1
ATOM 7111 O O . TYR D 1 235 ? 18.543 16.996 32.394 1.00 22.54 226 TYR D O 1
ATOM 7120 N N . GLU D 1 236 ? 16.782 17.775 33.585 1.00 23.69 227 GLU D N 1
ATOM 7121 C CA . GLU D 1 236 ? 16.096 18.427 32.456 1.00 24.54 227 GLU D CA 1
ATOM 7122 C C . GLU D 1 236 ? 15.714 19.873 32.806 1.00 24.91 227 GLU D C 1
ATOM 7123 O O . GLU D 1 236 ? 14.986 20.098 33.777 1.00 25.41 227 GLU D O 1
ATOM 7129 N N . PRO D 1 237 ? 16.216 20.854 32.027 1.00 25.21 228 PRO D N 1
ATOM 7130 C CA . PRO D 1 237 ? 15.993 22.287 32.267 1.00 25.37 228 PRO D CA 1
ATOM 7131 C C . PRO D 1 237 ? 14.565 22.661 32.679 1.00 25.38 228 PRO D C 1
ATOM 7132 O O . PRO D 1 237 ? 13.641 22.576 31.869 1.00 25.75 228 PRO D O 1
ATOM 7136 N N . VAL E 1 18 ? 20.376 3.519 21.797 1.00 25.68 7 VAL E N 1
ATOM 7137 C CA . VAL E 1 18 ? 19.953 4.652 22.679 1.00 25.75 7 VAL E CA 1
ATOM 7138 C C . VAL E 1 18 ? 18.426 4.719 22.821 1.00 25.51 7 VAL E C 1
ATOM 7139 O O . VAL E 1 18 ? 17.909 5.081 23.881 1.00 25.68 7 VAL E O 1
ATOM 7143 N N . ILE E 1 19 ? 17.716 4.354 21.758 1.00 25.14 8 ILE E N 1
ATOM 7144 C CA . ILE E 1 19 ? 16.255 4.344 21.778 1.00 24.64 8 ILE E CA 1
ATOM 7145 C C . ILE E 1 19 ? 15.722 2.952 22.125 1.00 24.33 8 ILE E C 1
ATOM 7146 O O . ILE E 1 19 ? 15.990 1.974 21.422 1.00 24.28 8 ILE E O 1
ATOM 7150 N N . LYS E 1 20 ? 14.982 2.880 23.229 1.00 23.88 9 LYS E N 1
ATOM 7151 C CA . LYS E 1 20 ? 14.444 1.619 23.742 1.00 23.37 9 LYS E CA 1
ATOM 7152 C C . LYS E 1 20 ? 13.116 1.295 23.060 1.00 22.94 9 LYS E C 1
ATOM 7153 O O . LYS E 1 20 ? 12.536 2.153 22.390 1.00 22.89 9 LYS E O 1
ATOM 7159 N N . GLU E 1 21 ? 12.638 0.062 23.241 1.00 22.55 10 GLU E N 1
ATOM 7160 C CA . GLU E 1 21 ? 11.375 -0.397 22.634 1.00 22.01 10 GLU E CA 1
ATOM 7161 C C . GLU E 1 21 ? 10.142 0.317 23.201 1.00 21.44 10 GLU E C 1
ATOM 7162 O O . GLU E 1 21 ? 9.120 0.421 22.526 1.00 21.30 10 GLU E O 1
ATOM 7168 N N . GLU E 1 22 ? 10.246 0.786 24.444 1.00 20.76 11 GLU E N 1
ATOM 7169 C CA . GLU E 1 22 ? 9.205 1.603 25.068 1.00 20.07 11 GLU E CA 1
ATOM 7170 C C . GLU E 1 22 ? 9.841 2.852 25.670 1.00 19.56 11 GLU E C 1
ATOM 7171 O O . GLU E 1 22 ? 10.897 2.776 26.303 1.00 19.58 11 GLU E O 1
ATOM 7174 N N . MET E 1 23 ? 9.203 4.000 25.464 1.00 18.95 12 MET E N 1
ATOM 7175 C CA . MET E 1 23 ? 9.754 5.282 25.907 1.00 18.51 12 MET E CA 1
ATOM 7176 C C . MET E 1 23 ? 8.676 6.212 26.443 1.00 17.63 12 MET E C 1
ATOM 7177 O O . MET E 1 23 ? 7.510 6.098 26.077 1.00 17.50 12 MET E O 1
ATOM 7182 N N . LEU E 1 24 ? 9.084 7.140 27.303 1.00 16.79 13 LEU E N 1
ATOM 7183 C CA . LEU E 1 24 ? 8.161 8.060 27.959 1.00 15.90 13 LEU E CA 1
ATOM 7184 C C . LEU E 1 24 ? 8.121 9.423 27.278 1.00 15.46 13 LEU E C 1
ATOM 7185 O O . LEU E 1 24 ? 9.076 9.826 26.620 1.00 15.10 13 LEU E O 1
ATOM 7190 N N . ILE E 1 25 ? 7.004 10.124 27.452 1.00 15.15 14 ILE E N 1
ATOM 7191 C CA . ILE E 1 25 ? 6.810 11.451 26.883 1.00 14.85 14 ILE E CA 1
ATOM 7192 C C . ILE E 1 25 ? 6.349 12.420 27.965 1.00 15.19 14 ILE E C 1
ATOM 7193 O O . ILE E 1 25 ? 5.357 12.178 28.642 1.00 14.87 14 ILE E O 1
ATOM 7198 N N . ASP E 1 26 ? 7.087 13.510 28.132 1.00 15.64 15 ASP E N 1
ATOM 7199 C CA . ASP E 1 26 ? 6.614 14.629 28.926 1.00 16.39 15 ASP E CA 1
ATOM 7200 C C . ASP E 1 26 ? 6.542 15.815 27.986 1.00 16.57 15 ASP E C 1
ATOM 7201 O O . ASP E 1 26 ? 7.479 16.055 27.226 1.00 16.58 15 ASP E O 1
ATOM 7206 N N . LEU E 1 27 ? 5.434 16.549 28.018 1.00 16.95 16 LEU E N 1
ATOM 7207 C CA . LEU E 1 27 ? 5.294 17.708 27.134 1.00 17.27 16 LEU E CA 1
ATOM 7208 C C . LEU E 1 27 ? 4.701 18.949 27.798 1.00 17.32 16 LEU E C 1
ATOM 7209 O O . LEU E 1 27 ? 3.996 18.860 28.802 1.00 16.98 16 LEU E O 1
ATOM 7214 N N . HIS E 1 28 ? 5.003 20.102 27.207 1.00 17.50 17 HIS E N 1
ATOM 7215 C CA . HIS E 1 28 ? 4.477 21.382 27.651 1.00 17.71 17 HIS E CA 1
ATOM 7216 C C . HIS E 1 28 ? 4.221 22.286 26.444 1.00 17.55 17 HIS E C 1
ATOM 7217 O O . HIS E 1 28 ? 5.081 22.427 25.576 1.00 17.45 17 HIS E O 1
ATOM 7224 N N . LEU E 1 29 ? 3.034 22.888 26.402 1.00 17.38 18 LEU E N 1
ATOM 7225 C CA . LEU E 1 29 ? 2.644 23.792 25.323 1.00 17.13 18 LEU E CA 1
ATOM 7226 C C . LEU E 1 29 ? 2.256 25.178 25.843 1.00 17.07 18 LEU E C 1
ATOM 7227 O O . LEU E 1 29 ? 1.568 25.309 26.860 1.00 16.80 18 LEU E O 1
ATOM 7232 N N . GLU E 1 30 ? 2.715 26.202 25.128 1.00 16.98 19 GLU E N 1
ATOM 7233 C CA . GLU E 1 30 ? 2.352 27.593 25.384 1.00 17.03 19 GLU E CA 1
ATOM 7234 C C . GLU E 1 30 ? 1.931 28.214 24.058 1.00 16.88 19 GLU E C 1
ATOM 7235 O O . GLU E 1 30 ? 2.664 28.118 23.071 1.00 16.96 19 GLU E O 1
ATOM 7238 N N . GLY E 1 31 ? 0.762 28.849 24.025 1.00 16.77 20 GLY E N 1
ATOM 7239 C CA . GLY E 1 31 ? 0.256 29.396 22.766 1.00 16.56 20 GLY E CA 1
ATOM 7240 C C . GLY E 1 31 ? -0.743 30.534 22.818 1.00 16.45 20 GLY E C 1
ATOM 7241 O O . GLY E 1 31 ? -1.304 30.840 23.869 1.00 16.50 20 GLY E O 1
ATOM 7242 N N . THR E 1 32 ? -0.951 31.158 21.660 1.00 16.31 21 THR E N 1
ATOM 7243 C CA . THR E 1 32 ? -1.968 32.190 21.471 1.00 16.19 21 THR E CA 1
ATOM 7244 C C . THR E 1 32 ? -2.863 31.834 20.278 1.00 16.19 21 THR E C 1
ATOM 7245 O O . THR E 1 32 ? -2.441 31.114 19.367 1.00 15.98 21 THR E O 1
ATOM 7246 N N . PHE E 1 33 ? -4.098 32.336 20.296 1.00 16.14 22 PHE E N 1
ATOM 7247 C CA . PHE E 1 33 ? -5.064 32.088 19.224 1.00 16.06 22 PHE E CA 1
ATOM 7248 C C . PHE E 1 33 ? -5.938 33.312 18.949 1.00 16.04 22 PHE E C 1
ATOM 7249 O O . PHE E 1 33 ? -6.457 33.943 19.874 1.00 16.07 22 PHE E O 1
ATOM 7251 N N . HIS E 1 36 ? -5.685 35.254 22.827 1.00 16.50 25 HIS E N 1
ATOM 7252 C CA . HIS E 1 36 ? -6.008 34.337 23.914 1.00 16.51 25 HIS E CA 1
ATOM 7253 C C . HIS E 1 36 ? -4.836 33.406 24.238 1.00 16.36 25 HIS E C 1
ATOM 7254 O O . HIS E 1 36 ? -4.533 32.486 23.473 1.00 16.20 25 HIS E O 1
ATOM 7261 N N . TYR E 1 37 ? -4.187 33.653 25.377 1.00 16.20 26 TYR E N 1
ATOM 7262 C CA . TYR E 1 37 ? -3.082 32.811 25.845 1.00 16.06 26 TYR E CA 1
ATOM 7263 C C . TYR E 1 37 ? -3.585 31.561 26.575 1.00 15.77 26 TYR E C 1
ATOM 7264 O O . TYR E 1 37 ? -4.539 31.623 27.353 1.00 15.83 26 TYR E O 1
ATOM 7273 N N . PHE E 1 38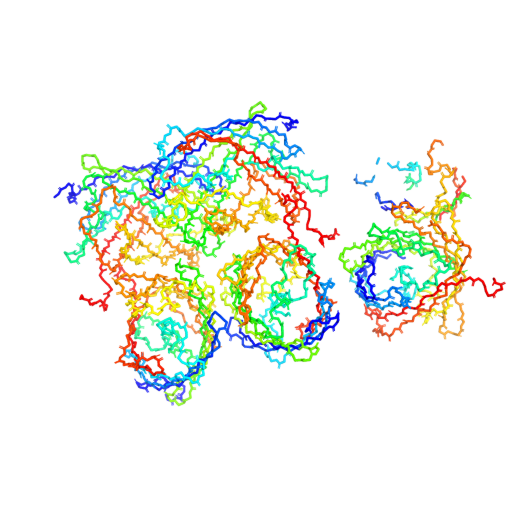 ? -2.933 30.431 26.311 1.00 15.51 27 PHE E N 1
ATOM 7274 C CA . PHE E 1 38 ? -3.308 29.152 26.913 1.00 15.14 27 PHE E CA 1
ATOM 7275 C C . PHE E 1 38 ? -2.107 28.224 27.115 1.00 15.03 27 PHE E C 1
ATOM 7276 O O . PHE E 1 38 ? -1.117 28.296 26.384 1.00 14.88 27 PHE E O 1
ATOM 7284 N N . GLU E 1 39 ? -2.210 27.360 28.121 1.00 15.01 28 GLU E N 1
ATOM 7285 C CA . GLU E 1 39 ? -1.134 26.441 28.475 1.00 14.93 28 GLU E CA 1
ATOM 7286 C C . GLU E 1 39 ? -1.659 25.023 28.638 1.00 14.80 28 GLU E C 1
ATOM 7287 O O . GLU E 1 39 ? -2.738 24.809 29.193 1.00 14.74 28 GLU E O 1
ATOM 7288 N N . ILE E 1 40 ? -0.889 24.061 28.139 1.00 14.86 29 ILE E N 1
ATOM 7289 C CA . ILE E 1 40 ? -1.243 22.643 28.218 1.00 14.93 29 ILE E CA 1
ATOM 7290 C C . ILE E 1 40 ? -0.010 21.824 28.597 1.00 15.07 29 ILE E C 1
ATOM 7291 O O . ILE E 1 40 ? 1.094 22.087 28.120 1.00 15.08 29 ILE E O 1
ATOM 7296 N N . LYS E 1 41 ? -0.211 20.842 29.469 1.00 15.29 30 LYS E N 1
ATOM 7297 C CA . LYS E 1 41 ? 0.840 19.905 29.852 1.00 15.57 30 LYS E CA 1
ATOM 7298 C C . LYS E 1 41 ? 0.382 18.492 29.520 1.00 15.49 30 LYS E C 1
ATOM 7299 O O . LYS E 1 41 ? -0.816 18.229 29.434 1.00 15.65 30 LYS E O 1
ATOM 7300 N N . GLY E 1 42 ? 1.331 17.581 29.338 1.00 15.53 31 GLY E N 1
ATOM 7301 C CA . GLY E 1 42 ? 0.989 16.218 28.963 1.00 15.82 31 GLY E CA 1
ATOM 7302 C C . GLY E 1 42 ? 2.042 15.184 29.289 1.00 16.06 31 GLY E C 1
ATOM 7303 O O . GLY E 1 42 ? 3.256 15.482 29.300 1.00 16.03 31 GLY E O 1
ATOM 7304 N N . LYS E 1 43 ? 1.559 13.964 29.562 1.00 16.42 32 LYS E N 1
ATOM 7305 C CA . LYS E 1 43 ? 2.421 12.816 29.812 1.00 16.73 32 LYS E CA 1
ATOM 7306 C C . LYS E 1 43 ? 2.037 11.718 28.827 1.00 16.67 32 LYS E C 1
ATOM 7307 O O . LYS E 1 43 ? 0.866 11.595 28.455 1.00 16.66 32 LYS E O 1
ATOM 7313 N N . GLY E 1 44 ? 3.012 10.917 28.411 1.00 16.41 33 GLY E N 1
ATOM 7314 C CA . GLY E 1 44 ? 2.723 9.824 27.498 1.00 16.53 33 GLY E CA 1
ATOM 7315 C C . GLY E 1 44 ? 3.706 8.676 27.492 1.00 16.71 33 GLY E C 1
ATOM 7316 O O . GLY E 1 44 ? 4.736 8.709 28.173 1.00 16.38 33 GLY E O 1
ATOM 7317 N N . LYS E 1 45 ? 3.364 7.658 26.706 1.00 16.89 34 LYS E N 1
ATOM 7318 C CA . LYS E 1 45 ? 4.205 6.491 26.464 1.00 17.09 34 LYS E CA 1
ATOM 7319 C C . LYS E 1 45 ? 4.169 6.167 24.976 1.00 17.31 34 LYS E C 1
ATOM 7320 O O . LYS E 1 45 ? 3.129 6.306 24.320 1.00 17.39 34 LYS E O 1
ATOM 7323 N N . GLY E 1 46 ? 5.307 5.732 24.450 1.00 17.43 35 GLY E N 1
ATOM 7324 C CA . GLY E 1 46 ? 5.411 5.372 23.049 1.00 17.80 35 GLY E CA 1
ATOM 7325 C C . GLY E 1 46 ? 6.216 4.115 22.813 1.00 18.01 35 GLY E C 1
ATOM 7326 O O . GLY E 1 46 ? 6.856 3.585 23.725 1.00 18.01 35 GLY E O 1
ATOM 7327 N N . GLN E 1 47 ? 6.154 3.628 21.580 1.00 18.16 36 GLN E N 1
ATOM 7328 C CA . GLN E 1 47 ? 6.944 2.487 21.129 1.00 18.44 36 GLN E CA 1
ATOM 7329 C C . GLN E 1 47 ? 7.570 2.882 19.786 1.00 18.52 36 GLN E C 1
ATOM 7330 O O . GLN E 1 47 ? 6.943 2.708 18.740 1.00 18.12 36 GLN E O 1
ATOM 7336 N N . PRO E 1 48 ? 8.797 3.446 19.823 1.00 18.75 37 PRO E N 1
ATOM 7337 C CA . PRO E 1 48 ? 9.497 4.012 18.667 1.00 19.01 37 PRO E CA 1
ATOM 7338 C C . PRO E 1 48 ? 9.626 3.069 17.468 1.00 19.42 37 PRO E C 1
ATOM 7339 O O . PRO E 1 48 ? 9.468 3.510 16.325 1.00 19.54 37 PRO E O 1
ATOM 7343 N N . ASN E 1 49 ? 9.911 1.794 17.727 1.00 19.76 38 ASN E N 1
ATOM 7344 C CA . ASN E 1 49 ? 10.010 0.791 16.663 1.00 20.07 38 ASN E CA 1
ATOM 7345 C C . ASN E 1 49 ? 8.659 0.415 16.063 1.00 19.90 38 ASN E C 1
ATOM 7346 O O . ASN E 1 49 ? 8.554 0.194 14.858 1.00 20.01 38 ASN E O 1
ATOM 7350 N N . GLU E 1 50 ? 7.633 0.347 16.909 1.00 19.77 39 GLU E N 1
ATOM 7351 C CA . GLU E 1 50 ? 6.280 -0.018 16.477 1.00 19.44 39 GLU E CA 1
ATOM 7352 C C . GLU E 1 50 ? 5.530 1.155 15.822 1.00 19.25 39 GLU E C 1
ATOM 7353 O O . GLU E 1 50 ? 4.478 0.962 15.204 1.00 19.26 39 GLU E O 1
ATOM 7355 N N . GLY E 1 51 ? 6.077 2.362 15.963 1.00 18.95 40 GLY E N 1
ATOM 7356 C CA . GLY E 1 51 ? 5.490 3.574 15.390 1.00 18.41 40 GLY E CA 1
ATOM 7357 C C . GLY E 1 51 ? 4.204 4.019 16.059 1.00 18.28 40 GLY E C 1
ATOM 7358 O O . GLY E 1 51 ? 3.320 4.561 15.405 1.00 18.02 40 GLY E O 1
ATOM 7359 N N . THR E 1 52 ? 4.089 3.779 17.365 1.00 18.29 41 THR E N 1
ATOM 7360 C CA . THR E 1 52 ? 2.896 4.175 18.120 1.00 18.30 41 THR E CA 1
ATOM 7361 C C . THR E 1 52 ? 3.259 5.009 19.340 1.00 18.21 41 THR E C 1
ATOM 7362 O O . THR E 1 52 ? 4.331 4.835 19.919 1.00 18.33 41 THR E O 1
ATOM 7366 N N . ASN E 1 53 ? 2.370 5.931 19.701 1.00 17.99 42 ASN E N 1
ATOM 7367 C CA . ASN E 1 53 ? 2.429 6.613 20.987 1.00 17.91 42 ASN E CA 1
ATOM 7368 C C . ASN E 1 53 ? 1.060 7.123 21.436 1.00 17.74 42 ASN E C 1
ATOM 7369 O O . ASN E 1 53 ? 0.201 7.453 20.613 1.00 17.66 42 ASN E O 1
ATOM 7374 N N . THR E 1 54 ? 0.875 7.169 22.752 1.00 17.35 43 THR E N 1
ATOM 7375 C CA . THR E 1 54 ? -0.359 7.626 23.367 1.00 17.06 43 THR E CA 1
ATOM 7376 C C . THR E 1 54 ? -0.002 8.706 24.388 1.00 16.99 43 THR E C 1
ATOM 7377 O O . THR E 1 54 ? 0.877 8.499 25.216 1.00 16.81 43 THR E O 1
ATOM 7381 N N . VAL E 1 55 ? -0.655 9.862 24.302 1.00 16.94 44 VAL E N 1
ATOM 7382 C CA . VAL E 1 55 ? -0.441 10.935 25.275 1.00 17.08 44 VAL E CA 1
ATOM 7383 C C . VAL E 1 55 ? -1.755 11.394 25.897 1.00 17.28 44 VAL E C 1
ATOM 7384 O O . VAL E 1 55 ? -2.810 11.367 25.253 1.00 17.21 44 VAL E O 1
ATOM 7388 N N . THR E 1 56 ? -1.672 11.804 27.156 1.00 17.05 45 THR E N 1
ATOM 7389 C CA . THR E 1 56 ? -2.805 12.348 27.884 1.00 17.23 45 THR E CA 1
ATOM 7390 C C . THR E 1 56 ? -2.475 13.792 28.264 1.00 17.30 45 THR E C 1
ATOM 7391 O O . THR E 1 56 ? -1.463 14.052 28.916 1.00 17.16 45 THR E O 1
ATOM 7395 N N . LEU E 1 57 ? -3.322 14.723 27.828 1.00 17.40 46 LEU E N 1
ATOM 7396 C CA . LEU E 1 57 ? -3.076 16.154 28.008 1.00 17.45 46 LEU E CA 1
ATOM 7397 C C . LEU E 1 57 ? -4.084 16.792 28.955 1.00 17.74 46 LEU E C 1
ATOM 7398 O O . LEU E 1 57 ? -5.245 16.386 29.006 1.00 17.68 46 LEU E O 1
ATOM 7403 N N . GLU E 1 58 ? -3.626 17.798 29.694 1.00 18.15 47 GLU E N 1
ATOM 7404 C CA . GLU E 1 58 ? -4.486 18.609 30.549 1.00 18.69 47 GLU E CA 1
ATOM 7405 C C . GLU E 1 58 ? -4.201 20.090 30.313 1.00 19.07 47 GLU E C 1
ATOM 7406 O O . GLU E 1 58 ? -3.040 20.506 30.302 1.00 19.11 47 GLU E O 1
ATOM 7408 N N . VAL E 1 59 ? -5.256 20.879 30.114 1.00 19.52 48 VAL E N 1
ATOM 7409 C CA . VAL E 1 59 ? -5.114 22.329 29.970 1.00 20.11 48 VAL E CA 1
ATOM 7410 C C . VAL E 1 59 ? -4.826 22.954 31.340 1.00 20.58 48 VAL E C 1
ATOM 7411 O O . VAL E 1 59 ? -5.667 22.914 32.239 1.00 20.79 48 VAL E O 1
ATOM 7415 N N . THR E 1 60 ? -3.630 23.520 31.485 1.00 21.18 49 THR E N 1
ATOM 7416 C CA . THR E 1 60 ? -3.168 24.055 32.762 1.00 21.73 49 THR E CA 1
ATOM 7417 C C . THR E 1 60 ? -3.653 25.488 32.996 1.00 22.16 49 THR E C 1
ATOM 7418 O O . THR E 1 60 ? -4.726 25.695 33.574 1.00 22.33 49 THR E O 1
ATOM 7422 N N . LYS E 1 61 ? -2.864 26.465 32.546 1.00 22.49 50 LYS E N 1
ATOM 7423 C CA . LYS E 1 61 ? -3.093 27.873 32.872 1.00 22.78 50 LYS E CA 1
ATOM 7424 C C . LYS E 1 61 ? -3.920 28.559 31.796 1.00 22.91 50 LYS E C 1
ATOM 7425 O O . LYS E 1 61 ? -3.374 29.083 30.824 1.00 23.05 50 LYS E O 1
ATOM 7426 N N . GLY E 1 62 ? -5.238 28.555 31.983 1.00 22.99 51 GLY E N 1
ATOM 7427 C CA . GLY E 1 62 ? -6.167 29.099 30.999 1.00 22.82 51 GLY E CA 1
ATOM 7428 C C . GLY E 1 62 ? -6.313 28.143 29.833 1.00 22.64 51 GLY E C 1
ATOM 7429 O O . GLY E 1 62 ? -5.326 27.798 29.190 1.00 22.70 51 GLY E O 1
ATOM 7430 N N . GLY E 1 63 ? -7.534 27.702 29.547 1.00 22.47 52 GLY E N 1
ATOM 7431 C CA . GLY E 1 63 ? -8.742 28.133 30.242 1.00 22.31 52 GLY E CA 1
ATOM 7432 C C . GLY E 1 63 ? -9.890 27.861 29.295 1.00 22.18 52 GLY E C 1
ATOM 7433 O O . GLY E 1 63 ? -9.796 28.216 28.116 1.00 22.21 52 GLY E O 1
ATOM 7434 N N . PRO E 1 64 ? -10.990 27.260 29.801 1.00 21.99 53 PRO E N 1
ATOM 7435 C CA . PRO E 1 64 ? -12.022 26.633 28.977 1.00 21.85 53 PRO E CA 1
ATOM 7436 C C . PRO E 1 64 ? -11.953 27.058 27.506 1.00 21.54 53 PRO E C 1
ATOM 7437 O O . PRO E 1 64 ? -12.630 28.003 27.092 1.00 21.56 53 PRO E O 1
ATOM 7441 N N . LEU E 1 65 ? -11.121 26.343 26.747 1.00 21.25 54 LEU E N 1
ATOM 7442 C CA . LEU E 1 65 ? -10.684 26.745 25.399 1.00 20.97 54 LEU E CA 1
ATOM 7443 C C . LEU E 1 65 ? -11.790 27.293 24.491 1.00 20.77 54 LEU E C 1
ATOM 7444 O O . LEU E 1 65 ? -12.808 26.629 24.285 1.00 20.73 54 LEU E O 1
ATOM 7449 N N . PRO E 1 66 ? -11.584 28.510 23.946 1.00 20.57 55 PRO E N 1
ATOM 7450 C CA . PRO E 1 66 ? -12.569 29.159 23.082 1.00 20.39 55 PRO E CA 1
ATOM 7451 C C . PRO E 1 66 ? -12.452 28.712 21.619 1.00 20.18 55 PRO E C 1
ATOM 7452 O O . PRO E 1 66 ? -13.001 29.364 20.726 1.00 19.98 55 PRO E O 1
ATOM 7456 N N . PHE E 1 67 ? -11.740 27.608 21.398 1.00 19.98 56 PHE E N 1
ATOM 7457 C CA . PHE E 1 67 ? -11.572 27.018 20.071 1.00 19.96 56 PHE E CA 1
ATOM 7458 C C . PHE E 1 67 ? -11.635 25.489 20.131 1.00 19.86 56 PHE E C 1
ATOM 7459 O O . PHE E 1 67 ? -11.568 24.899 21.215 1.00 19.93 56 PHE E O 1
ATOM 7467 N N . GLY E 1 68 ? -11.779 24.863 18.963 1.00 19.75 57 GLY E N 1
ATOM 7468 C CA . GLY E 1 68 ? -11.826 23.407 18.850 1.00 19.52 57 GLY E CA 1
ATOM 7469 C C . GLY E 1 68 ? -10.481 22.776 19.146 1.00 19.38 57 GLY E C 1
ATOM 7470 O O . GLY E 1 68 ? -9.450 23.240 18.660 1.00 19.24 57 GLY E O 1
ATOM 7471 N N . TRP E 1 69 ? -10.500 21.712 19.944 1.00 19.34 58 TRP E N 1
ATOM 7472 C CA . TRP E 1 69 ? -9.283 21.043 20.405 1.00 19.32 58 TRP E CA 1
ATOM 7473 C C . TRP E 1 69 ? -8.399 20.544 19.276 1.00 19.32 58 TRP E C 1
ATOM 7474 O O . TRP E 1 69 ? -7.175 20.668 19.337 1.00 19.29 58 TRP E O 1
ATOM 7485 N N . HIS E 1 70 ? -9.036 19.987 18.251 1.00 19.32 59 HIS E N 1
ATOM 7486 C CA . HIS E 1 70 ? -8.365 19.150 17.254 1.00 19.23 59 HIS E CA 1
ATOM 7487 C C . HIS E 1 70 ? -7.170 19.765 16.525 1.00 19.13 59 HIS E C 1
ATOM 7488 O O . HIS E 1 70 ? -6.234 19.046 16.186 1.00 19.04 59 HIS E O 1
ATOM 7495 N N . ILE E 1 71 ? -7.183 21.081 16.317 1.00 19.16 60 ILE E N 1
ATOM 7496 C CA . ILE E 1 71 ? -6.045 21.773 15.693 1.00 19.37 60 ILE E CA 1
ATOM 7497 C C . ILE E 1 71 ? -4.738 21.597 16.480 1.00 19.47 60 ILE E C 1
ATOM 7498 O O . ILE E 1 71 ? -3.647 21.808 15.943 1.00 19.46 60 ILE E O 1
ATOM 7503 N N . LEU E 1 72 ? -4.861 21.188 17.742 1.00 19.47 61 LEU E N 1
ATOM 7504 C CA . LEU E 1 72 ? -3.709 21.004 18.620 1.00 19.67 61 LEU E CA 1
ATOM 7505 C C . LEU E 1 72 ? -3.145 19.586 18.588 1.00 19.79 61 LEU E C 1
ATOM 7506 O O . LEU E 1 72 ? -1.980 19.376 18.913 1.00 19.79 61 LEU E O 1
ATOM 7511 N N . CYS E 1 73 ? -3.969 18.620 18.198 1.00 20.03 62 CYS E N 1
ATOM 7512 C CA . CYS E 1 73 ? -3.573 17.205 18.204 1.00 20.60 62 CYS E CA 1
ATOM 7513 C C . CYS E 1 73 ? -2.183 16.895 17.629 1.00 20.15 62 CYS E C 1
ATOM 7514 O O . CYS E 1 73 ? -1.389 16.244 18.305 1.00 20.41 62 CYS E O 1
ATOM 7517 N N . PRO E 1 74 ? -1.879 17.359 16.394 1.00 19.95 63 PRO E N 1
ATOM 7518 C CA . PRO E 1 74 ? -0.560 17.034 15.841 1.00 19.65 63 PRO E CA 1
ATOM 7519 C C . PRO E 1 74 ? 0.591 17.807 16.493 1.00 19.48 63 PRO E C 1
ATOM 7520 O O . PRO E 1 74 ? 1.748 17.485 16.258 1.00 19.24 63 PRO E O 1
ATOM 7524 N N . GLN E 1 75 ? 0.275 18.813 17.303 1.00 19.37 64 GLN E N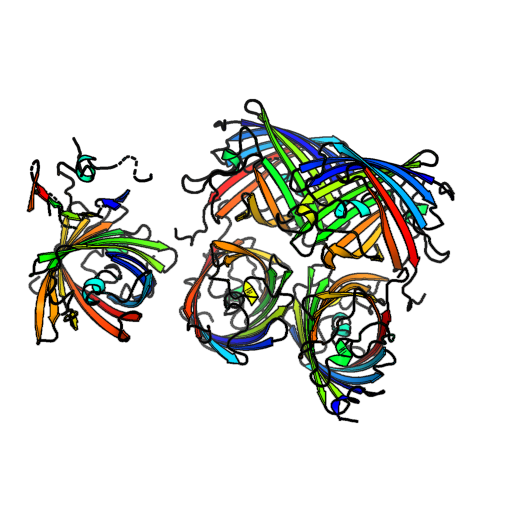 1
ATOM 7525 C CA . GLN E 1 75 ? 1.290 19.536 18.065 1.00 19.60 64 GLN E CA 1
ATOM 7526 C C . GLN E 1 75 ? 1.866 18.641 19.173 1.00 19.54 64 GLN E C 1
ATOM 7527 O O . GLN E 1 75 ? 3.083 18.596 19.371 1.00 19.55 64 GLN E O 1
ATOM 7533 N N . PHE E 1 76 ? 0.983 17.931 19.881 1.00 19.42 65 PHE E N 1
ATOM 7534 C CA . PHE E 1 76 ? 1.375 16.961 20.914 1.00 19.07 65 PHE E CA 1
ATOM 7535 C C . PHE E 1 76 ? 1.937 15.684 20.300 1.00 19.10 65 PHE E C 1
ATOM 7536 O O . PHE E 1 76 ? 2.828 15.042 20.864 1.00 18.79 65 PHE E O 1
ATOM 7568 N N . ASN E 1 78 ? 6.124 13.985 17.467 1.00 20.24 69 ASN E N 1
ATOM 7569 C CA . ASN E 1 78 ? 7.511 13.483 17.457 1.00 20.41 69 ASN E CA 1
ATOM 7570 C C . ASN E 1 78 ? 7.620 12.321 16.490 1.00 20.42 69 ASN E C 1
ATOM 7571 O O . ASN E 1 78 ? 7.270 11.185 16.818 1.00 20.67 69 ASN E O 1
ATOM 7576 N N . LYS E 1 79 ? 8.114 12.609 15.292 1.00 20.70 70 LYS E N 1
ATOM 7577 C CA . LYS E 1 79 ? 8.211 11.585 14.262 1.00 20.51 70 LYS E CA 1
ATOM 7578 C C . LYS E 1 79 ? 9.377 10.610 14.502 1.00 20.32 70 LYS E C 1
ATOM 7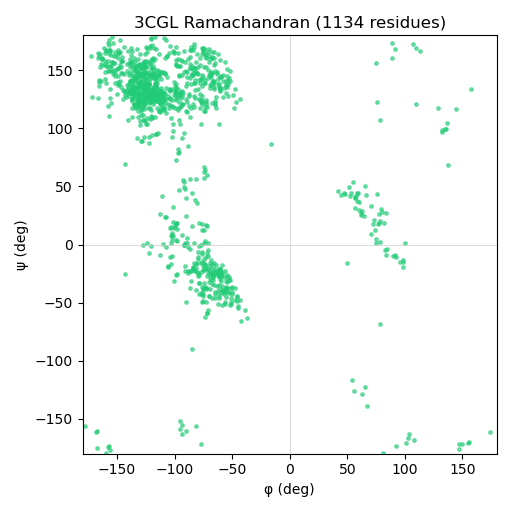579 O O . LYS E 1 79 ? 9.731 9.814 13.635 1.00 20.28 70 LYS E O 1
ATOM 7583 N N . ALA E 1 80 ? 9.954 10.672 15.703 1.00 19.86 71 ALA E N 1
ATOM 7584 C CA . ALA E 1 80 ? 10.787 9.584 16.208 1.00 19.47 71 ALA E CA 1
ATOM 7585 C C . ALA E 1 80 ? 9.898 8.370 16.492 1.00 19.05 71 ALA E C 1
ATOM 7586 O O . ALA E 1 80 ? 10.380 7.237 16.510 1.00 19.07 71 ALA E O 1
ATOM 7588 N N . PHE E 1 81 ? 8.605 8.624 16.711 1.00 18.65 72 PHE E N 1
ATOM 7589 C CA . PHE E 1 81 ? 7.589 7.571 16.858 1.00 18.25 72 PHE E CA 1
ATOM 7590 C C . PHE E 1 81 ? 6.931 7.231 15.514 1.00 18.28 72 PHE E C 1
ATOM 7591 O O . PHE E 1 81 ? 5.703 7.197 15.402 1.00 18.86 72 PHE E O 1
ATOM 7599 N N . VAL E 1 82 ? 7.757 7.005 14.496 1.00 17.76 73 VAL E N 1
ATOM 7600 C CA . VAL E 1 82 ? 7.305 6.521 13.201 1.00 17.17 73 VAL E CA 1
ATOM 7601 C C . VAL E 1 82 ? 8.056 5.235 12.913 1.00 17.03 73 VAL E C 1
ATOM 7602 O O . VAL E 1 82 ? 9.284 5.208 12.984 1.00 16.91 73 VAL E O 1
ATOM 7606 N N . HIS E 1 83 ? 7.318 4.170 12.607 1.00 16.90 74 HIS E N 1
ATOM 7607 C CA . HIS E 1 83 ? 7.924 2.919 12.163 1.00 17.18 74 HIS E CA 1
ATOM 7608 C C . HIS E 1 83 ? 8.624 3.133 10.822 1.00 17.27 74 HIS E C 1
ATOM 7609 O O . HIS E 1 83 ? 7.998 3.554 9.846 1.00 17.10 74 HIS E O 1
ATOM 7616 N N . HIS E 1 84 ? 9.923 2.853 10.790 1.00 17.32 75 HIS E N 1
ATOM 7617 C CA . HIS E 1 84 ? 10.703 2.936 9.563 1.00 17.50 75 HIS E CA 1
ATOM 7618 C C . HIS E 1 84 ? 11.147 1.546 9.129 1.00 17.78 75 HIS E C 1
ATOM 7619 O O . HIS E 1 84 ? 11.660 0.776 9.946 1.00 17.69 75 HIS E O 1
ATOM 7626 N N . PRO E 1 85 ? 10.937 1.210 7.841 1.00 18.11 76 PRO E N 1
ATOM 7627 C CA . PRO E 1 85 ? 11.527 -0.003 7.278 1.00 18.37 76 PRO E CA 1
ATOM 7628 C C . PRO E 1 85 ? 13.040 0.169 7.152 1.00 18.59 76 PRO E C 1
ATOM 7629 O O . PRO E 1 85 ? 13.534 1.301 7.195 1.00 18.47 76 PRO E O 1
ATOM 7633 N N . ASP E 1 86 ? 13.762 -0.941 7.006 1.00 18.91 77 ASP E N 1
ATOM 7634 C CA . ASP E 1 86 ? 15.228 -0.927 6.945 1.00 19.32 77 ASP E CA 1
ATOM 7635 C C . ASP E 1 86 ? 15.780 -0.107 5.775 1.00 19.61 77 ASP E C 1
ATOM 7636 O O . ASP E 1 86 ? 16.923 0.355 5.818 1.00 19.58 77 ASP E O 1
ATOM 7637 N N . ASN E 1 87 ? 14.957 0.077 4.744 1.00 19.87 78 ASN E N 1
ATOM 7638 C CA . ASN E 1 87 ? 15.353 0.801 3.533 1.00 20.22 78 ASN E CA 1
ATOM 7639 C C . ASN E 1 87 ? 15.296 2.335 3.626 1.00 20.28 78 ASN E C 1
ATOM 7640 O O . ASN E 1 87 ? 15.872 3.030 2.782 1.00 20.30 78 ASN E O 1
ATOM 7645 N N . ILE E 1 88 ? 14.604 2.856 4.639 1.00 20.24 79 ILE E N 1
ATOM 7646 C CA . ILE E 1 88 ? 14.501 4.306 4.834 1.00 20.11 79 ILE E CA 1
ATOM 7647 C C . ILE E 1 88 ? 15.295 4.736 6.060 1.00 20.25 79 ILE E C 1
ATOM 7648 O O . ILE E 1 88 ? 14.982 4.327 7.182 1.00 20.23 79 ILE E O 1
ATOM 7653 N N . HIS E 1 89 ? 16.322 5.557 5.839 1.00 20.44 80 HIS E N 1
ATOM 7654 C CA . HIS E 1 89 ? 17.127 6.090 6.938 1.00 20.84 80 HIS E CA 1
ATOM 7655 C C . HIS E 1 89 ? 16.228 6.851 7.906 1.00 20.93 80 HIS E C 1
ATOM 7656 O O . HIS E 1 89 ? 15.455 7.728 7.499 1.00 20.87 80 HIS E O 1
ATOM 7658 N N . ASP E 1 90 ? 16.315 6.481 9.179 1.00 21.15 81 ASP E N 1
ATOM 7659 C CA . ASP E 1 90 ? 15.499 7.083 10.224 1.00 21.26 81 ASP E CA 1
ATOM 7660 C C . ASP E 1 90 ? 16.206 8.319 10.776 1.00 21.21 81 ASP E C 1
ATOM 7661 O O . ASP E 1 90 ? 16.914 8.249 11.777 1.00 21.07 81 ASP E O 1
ATOM 7666 N N . TYR E 1 91 ? 16.000 9.446 10.096 1.00 21.16 82 TYR E N 1
ATOM 7667 C CA . TYR E 1 91 ? 16.643 10.723 10.413 1.00 21.13 82 TYR E CA 1
ATOM 7668 C C . TYR E 1 91 ? 16.415 11.155 11.857 1.00 21.08 82 TYR E C 1
ATOM 7669 O O . TYR E 1 91 ? 17.351 11.572 12.544 1.00 21.01 82 TYR E O 1
ATOM 7678 N N . LEU E 1 92 ? 15.174 11.036 12.315 1.00 21.19 83 LEU E N 1
ATOM 7679 C CA . LEU E 1 92 ? 14.787 11.554 13.626 1.00 21.35 83 LEU E CA 1
ATOM 7680 C C . LEU E 1 92 ? 15.228 10.700 14.809 1.00 21.31 83 LEU E C 1
ATOM 7681 O O . LEU E 1 92 ? 15.713 11.234 15.805 1.00 21.40 83 LEU E O 1
ATOM 7686 N N . LYS E 1 93 ? 15.077 9.381 14.686 1.00 21.35 84 LYS E N 1
ATOM 7687 C CA . LYS E 1 93 ? 15.551 8.443 15.705 1.00 21.24 84 LYS E CA 1
ATOM 7688 C C . LYS E 1 93 ? 17.068 8.519 15.871 1.00 21.33 84 LYS E C 1
ATOM 7689 O O . LYS E 1 93 ? 17.580 8.472 16.993 1.00 21.34 84 LYS E O 1
ATOM 7692 N N . LEU E 1 94 ? 17.776 8.656 14.750 1.00 21.27 85 LEU E N 1
ATOM 7693 C CA . LEU E 1 94 ? 19.242 8.713 14.747 1.00 21.19 85 LEU E CA 1
ATOM 7694 C C . LEU E 1 94 ? 19.819 10.087 15.119 1.00 20.89 85 LEU E C 1
ATOM 7695 O O . LEU E 1 94 ? 21.033 10.227 15.277 1.00 21.04 85 LEU E O 1
ATOM 7700 N N . SER E 1 95 ? 18.956 11.091 15.269 1.00 20.47 86 SER E N 1
ATOM 7701 C CA . SER E 1 95 ? 19.384 12.414 15.742 1.00 20.01 86 SER E CA 1
ATOM 7702 C C . SER E 1 95 ? 19.628 12.431 17.255 1.00 19.74 86 SER E C 1
ATOM 7703 O O . SER E 1 95 ? 20.254 13.353 17.782 1.00 19.68 86 SER E O 1
ATOM 7706 N N . PHE E 1 96 ? 19.120 11.412 17.943 1.00 19.27 87 PHE E N 1
ATOM 7707 C CA . PHE E 1 96 ? 19.299 11.267 19.382 1.00 18.95 87 PHE E CA 1
ATOM 7708 C C . PHE E 1 96 ? 20.610 10.545 19.689 1.00 19.29 87 PHE E C 1
ATOM 7709 O O . PHE E 1 96 ? 21.094 9.780 18.850 1.00 19.53 87 PHE E O 1
ATOM 7717 N N . PRO E 1 97 ? 21.189 10.762 20.890 1.00 19.48 88 PRO E N 1
ATOM 7718 C CA . PRO E 1 97 ? 20.680 11.442 22.098 1.00 19.64 88 PRO E CA 1
ATOM 7719 C C . PRO E 1 97 ? 20.593 12.975 22.053 1.00 19.72 88 PRO E C 1
ATOM 7720 O O . PRO E 1 97 ? 19.861 13.564 22.860 1.00 19.81 88 PRO E O 1
ATOM 7724 N N . GLU E 1 98 ? 21.337 13.603 21.141 1.00 19.66 89 GLU E N 1
ATOM 7725 C CA . GLU E 1 98 ? 21.331 15.065 20.978 1.00 19.70 89 GLU E CA 1
ATOM 7726 C C . GLU E 1 98 ? 19.913 15.645 20.826 1.00 19.75 89 GLU E C 1
ATOM 7727 O O . GLU E 1 98 ? 19.528 16.568 21.551 1.00 19.95 89 GLU E O 1
ATOM 7731 N N . GLY E 1 99 ? 19.140 15.092 19.894 1.00 19.48 90 GLY E N 1
ATOM 7732 C CA . GLY E 1 99 ? 17.765 15.523 19.686 1.00 19.18 90 GLY E CA 1
ATOM 7733 C C . GLY E 1 99 ? 17.570 16.312 18.409 1.00 19.02 90 GLY E C 1
ATOM 7734 O O . GLY E 1 99 ? 18.450 16.343 17.545 1.00 18.82 90 GLY E O 1
ATOM 7735 N N . TYR E 1 100 ? 16.402 16.942 18.294 1.00 18.95 91 TYR E N 1
ATOM 7736 C CA . TYR E 1 100 ? 16.047 17.744 17.125 1.00 18.76 91 TYR E CA 1
ATOM 7737 C C . TYR E 1 100 ? 14.974 18.779 17.453 1.00 18.60 91 TYR E C 1
ATOM 7738 O O . TYR E 1 100 ? 14.415 18.779 18.554 1.00 18.55 91 TYR E O 1
ATOM 7747 N N . THR E 1 101 ? 14.708 19.663 16.496 1.00 18.23 92 THR E N 1
ATOM 7748 C CA . THR E 1 101 ? 13.610 20.622 16.586 1.00 18.14 92 THR E CA 1
ATOM 7749 C C . THR E 1 101 ? 12.732 20.494 15.345 1.00 18.06 92 THR E C 1
ATOM 7750 O O . THR E 1 101 ? 13.211 20.086 14.281 1.00 18.03 92 THR E O 1
ATOM 7754 N N . TRP E 1 102 ? 11.450 20.825 15.471 1.00 17.88 93 TRP E N 1
ATOM 7755 C CA . TRP E 1 102 ? 10.638 21.040 14.277 1.00 17.82 93 TRP E CA 1
ATOM 7756 C C . TRP E 1 102 ? 9.912 22.380 14.248 1.00 17.89 93 TRP E C 1
ATOM 7757 O O . TRP E 1 102 ? 9.581 22.955 15.287 1.00 17.80 93 TRP E O 1
ATOM 7768 N N . GLU E 1 103 ? 9.733 22.885 13.034 1.00 18.00 94 GLU E N 1
ATOM 7769 C CA . GLU E 1 103 ? 8.951 24.083 12.775 1.00 18.21 94 GLU E CA 1
ATOM 7770 C C . GLU E 1 103 ? 7.816 23.662 11.850 1.00 18.13 94 GLU E C 1
ATOM 7771 O O . GLU E 1 103 ? 8.040 22.991 10.850 1.00 18.21 94 GLU E O 1
ATOM 7772 N N . ARG E 1 104 ? 6.598 24.048 12.208 1.00 18.10 95 ARG E N 1
ATOM 7773 C CA . ARG E 1 104 ? 5.410 23.658 11.476 1.00 17.82 95 ARG E CA 1
ATOM 7774 C C . ARG E 1 104 ? 4.560 24.877 11.156 1.00 17.89 95 ARG E C 1
ATOM 7775 O O . ARG E 1 104 ? 4.366 25.754 12.001 1.00 17.81 95 ARG E O 1
ATOM 7783 N N . SER E 1 105 ? 4.079 24.934 9.920 1.00 17.75 96 SER E N 1
ATOM 7784 C CA . SER E 1 105 ? 3.058 25.895 9.529 1.00 17.90 96 SER E CA 1
ATOM 7785 C C . SER E 1 105 ? 1.813 25.128 9.105 1.00 17.93 96 SER E C 1
ATOM 7786 O O . SER E 1 105 ? 1.910 24.097 8.435 1.00 18.00 96 SER E O 1
ATOM 7789 N N . MET E 1 106 ? 0.651 25.616 9.525 1.00 17.97 97 MET E N 1
ATOM 7790 C CA . MET E 1 106 ? -0.617 25.021 9.127 1.00 18.10 97 MET E CA 1
ATOM 7791 C C . MET E 1 106 ? -1.508 26.091 8.509 1.00 17.98 97 MET E C 1
ATOM 7792 O O . MET E 1 106 ? -2.029 26.964 9.208 1.00 17.88 97 MET E O 1
ATOM 7797 N N . HIS E 1 107 ? -1.650 26.030 7.188 1.00 17.86 98 HIS E N 1
ATOM 7798 C CA . HIS E 1 107 ? -2.521 26.940 6.461 1.00 17.77 98 HIS E CA 1
ATOM 7799 C C . HIS E 1 107 ? -3.860 26.258 6.223 1.00 17.75 98 HIS E C 1
ATOM 7800 O O . HIS E 1 107 ? -3.941 25.250 5.515 1.00 17.83 98 HIS E O 1
ATOM 7807 N N . PHE E 1 108 ? -4.906 26.810 6.824 1.00 17.59 99 PHE E N 1
ATOM 7808 C CA . PHE E 1 108 ? -6.253 26.273 6.678 1.00 17.51 99 PHE E CA 1
ATOM 7809 C C . PHE E 1 108 ? -6.996 26.969 5.540 1.00 17.62 99 PHE E C 1
ATOM 7810 O O . PHE E 1 108 ? -6.638 28.085 5.149 1.00 17.68 99 PHE E O 1
ATOM 7818 N N . GLU E 1 109 ? -8.024 26.305 5.013 1.00 17.71 100 GLU E N 1
ATOM 7819 C CA . GLU E 1 109 ? -8.738 26.781 3.821 1.00 17.72 100 GLU E CA 1
ATOM 7820 C C . GLU E 1 109 ? -9.516 28.087 4.009 1.00 17.86 100 GLU E C 1
ATOM 7821 O O . GLU E 1 109 ? -9.775 28.793 3.036 1.00 17.73 100 GLU E O 1
ATOM 7827 N N . ASP E 1 110 ? -9.880 28.406 5.251 1.00 18.14 101 ASP E N 1
ATOM 7828 C CA . ASP E 1 110 ? -10.646 29.626 5.541 1.00 18.40 101 ASP E CA 1
ATOM 7829 C C . ASP E 1 110 ? -9.792 30.817 6.020 1.00 18.58 101 ASP E C 1
ATOM 7830 O O . ASP E 1 110 ? -10.324 31.809 6.528 1.00 18.60 101 ASP E O 1
ATOM 7835 N N . GLY E 1 111 ? -8.475 30.710 5.855 1.00 18.73 102 GLY E N 1
ATOM 7836 C CA . GLY E 1 111 ? -7.563 31.818 6.141 1.00 18.92 102 GLY E CA 1
ATOM 7837 C C . GLY E 1 111 ? -6.844 31.745 7.474 1.00 19.08 102 GLY E C 1
ATOM 7838 O O . GLY E 1 111 ? -6.072 32.643 7.813 1.00 19.03 102 GLY E O 1
ATOM 7839 N N . GLY E 1 112 ? -7.094 30.679 8.230 1.00 19.25 103 GLY E N 1
ATOM 7840 C CA . GLY E 1 112 ? -6.473 30.495 9.540 1.00 19.60 103 GLY E CA 1
ATOM 7841 C C . GLY E 1 112 ? -5.075 29.920 9.443 1.00 19.87 103 GLY E C 1
ATOM 7842 O O . GLY E 1 112 ? -4.848 28.948 8.724 1.00 19.88 103 GLY E O 1
ATOM 7843 N N . LEU E 1 113 ? -4.136 30.519 10.173 1.00 20.09 104 LEU E N 1
ATOM 7844 C CA . LEU E 1 113 ? -2.743 30.074 10.151 1.00 20.30 104 LEU E CA 1
ATOM 7845 C C . LEU E 1 113 ? -2.223 29.713 11.542 1.00 20.45 104 LEU E C 1
ATOM 7846 O O . LEU E 1 113 ? -2.335 30.502 12.483 1.00 20.33 104 LEU E O 1
ATOM 7851 N N . CYS E 1 114 ? -1.659 28.512 11.652 1.00 20.63 105 CYS E N 1
ATOM 7852 C CA . CYS E 1 114 ? -0.980 28.072 12.866 1.00 20.82 105 CYS E CA 1
ATOM 7853 C C . CYS E 1 114 ? 0.514 27.922 12.617 1.00 20.87 105 CYS E C 1
ATOM 7854 O O . CYS E 1 114 ? 0.926 27.171 11.729 1.00 20.98 105 CYS E O 1
ATOM 7857 N N . CYS E 1 115 ? 1.315 28.652 13.389 1.00 20.74 106 CYS E N 1
ATOM 7858 C CA . CYS E 1 115 ? 2.763 28.471 13.403 1.00 20.77 106 CYS E CA 1
ATOM 7859 C C . CYS E 1 115 ? 3.122 27.712 14.673 1.00 20.39 106 CYS E C 1
ATOM 7860 O O . CYS E 1 115 ? 2.737 28.124 15.769 1.00 20.49 106 CYS E O 1
ATOM 7863 N N . ILE E 1 116 ? 3.834 26.595 14.527 1.00 19.94 107 ILE E N 1
ATOM 7864 C CA . ILE E 1 116 ? 4.154 25.728 15.668 1.00 19.44 107 ILE E CA 1
ATOM 7865 C C . ILE E 1 116 ? 5.611 25.271 15.673 1.00 19.14 107 ILE E C 1
ATOM 7866 O O . ILE E 1 116 ? 6.118 24.766 14.670 1.00 19.02 107 ILE E O 1
ATOM 7871 N N . THR E 1 117 ? 6.271 25.446 16.815 1.00 18.80 108 THR E N 1
ATOM 7872 C CA . THR E 1 117 ? 7.625 24.937 17.023 1.00 18.38 108 THR E CA 1
ATOM 7873 C C . THR E 1 117 ? 7.646 23.920 18.153 1.00 18.01 108 THR E C 1
ATOM 7874 O O . THR E 1 117 ? 6.831 23.988 19.071 1.00 18.01 108 THR E O 1
ATOM 7878 N N . ASN E 1 118 ? 8.583 22.982 18.078 1.00 17.55 109 ASN E N 1
ATOM 7879 C CA . ASN E 1 118 ? 8.817 22.033 19.157 1.00 17.18 109 ASN E CA 1
ATOM 7880 C C . ASN E 1 118 ? 10.299 21.716 19.253 1.00 17.25 109 ASN E C 1
ATOM 7881 O O . ASN E 1 118 ? 10.918 21.317 18.268 1.00 16.96 109 ASN E O 1
ATOM 7886 N N . ASP E 1 119 ? 10.870 21.910 20.438 1.00 17.14 110 ASP E N 1
ATOM 7887 C CA . ASP E 1 119 ? 12.213 21.419 20.700 1.00 17.38 110 ASP E CA 1
ATOM 7888 C C . ASP E 1 119 ? 12.073 20.105 21.445 1.00 17.24 110 ASP E C 1
ATOM 7889 O O . ASP E 1 119 ? 11.384 20.023 22.466 1.00 16.94 110 ASP E O 1
ATOM 7894 N N . ILE E 1 120 ? 12.712 19.070 20.916 1.00 17.22 111 ILE E N 1
ATOM 7895 C CA . ILE E 1 120 ? 12.608 17.744 21.509 1.00 17.37 111 ILE E CA 1
ATOM 7896 C C . ILE E 1 120 ? 13.953 17.281 22.045 1.00 17.21 111 ILE E C 1
ATOM 7897 O O . ILE E 1 120 ? 14.934 17.142 21.307 1.00 17.38 111 ILE E O 1
ATOM 7902 N N . SER E 1 121 ? 13.979 17.081 23.355 1.00 17.03 112 SER E N 1
ATOM 7903 C CA . SER E 1 121 ? 15.156 16.613 24.061 1.00 16.71 112 SER E CA 1
ATOM 7904 C C . SER E 1 121 ? 14.891 15.221 24.627 1.00 16.64 112 SER E C 1
ATOM 7905 O O . SER E 1 121 ? 13.742 14.772 24.695 1.00 16.34 112 SER E O 1
ATOM 7908 N N . LEU E 1 122 ? 15.968 14.535 24.998 1.00 16.69 113 LEU E N 1
ATOM 7909 C CA . LEU E 1 122 ? 15.885 13.203 25.579 1.00 16.74 113 LEU E CA 1
ATOM 7910 C C . LEU E 1 122 ? 16.836 13.083 26.761 1.00 16.62 113 LEU E C 1
ATOM 7911 O O . LEU E 1 122 ? 18.056 13.072 26.592 1.00 16.70 113 LEU E O 1
ATOM 7916 N N . THR E 1 123 ? 16.268 13.013 27.958 1.00 16.75 114 THR E N 1
ATOM 7917 C CA . THR E 1 123 ? 17.036 12.689 29.155 1.00 16.59 114 THR E CA 1
ATOM 7918 C C . THR E 1 123 ? 16.434 11.433 29.766 1.00 16.56 114 THR E C 1
ATOM 7919 O O . THR E 1 123 ? 15.223 11.365 29.985 1.00 16.27 114 THR E O 1
ATOM 7921 N N . GLY E 1 124 ? 17.282 10.441 30.033 1.00 16.83 115 GLY E N 1
ATOM 7922 C CA . GLY E 1 124 ? 16.824 9.121 30.474 1.00 16.98 115 GLY E CA 1
ATOM 7923 C C . GLY E 1 124 ? 16.067 8.448 29.338 1.00 17.03 115 GLY E C 1
ATOM 7924 O O . GLY E 1 124 ? 16.471 8.543 28.172 1.00 17.18 115 GLY E O 1
ATOM 7925 N N . ASN E 1 125 ? 14.966 7.784 29.673 1.00 16.96 116 ASN E N 1
ATOM 7926 C CA . ASN E 1 125 ? 14.098 7.168 28.669 1.00 17.01 116 ASN E CA 1
ATOM 7927 C C . ASN E 1 125 ? 12.842 8.005 28.389 1.00 16.56 116 ASN E C 1
ATOM 7928 O O . ASN E 1 125 ? 11.783 7.461 28.081 1.00 16.41 116 ASN E O 1
ATOM 7933 N N . CYS E 1 126 ? 12.975 9.327 28.495 1.00 16.19 117 CYS E N 1
ATOM 7934 C CA . CYS E 1 126 ? 11.843 10.242 28.338 1.00 15.84 117 CYS E CA 1
ATOM 7935 C C . CYS E 1 126 ? 12.147 11.388 27.372 1.00 15.72 117 CYS E C 1
ATOM 7936 O O . CYS E 1 126 ? 13.123 12.129 27.558 1.00 15.54 117 CYS E O 1
ATOM 7939 N N . PHE E 1 127 ? 11.312 11.515 26.341 1.00 15.14 118 PHE E N 1
ATOM 7940 C CA . PHE E 1 127 ? 11.345 12.665 25.447 1.00 14.96 118 PHE E CA 1
ATOM 7941 C C . PHE E 1 127 ? 10.658 13.844 26.114 1.00 14.63 118 PHE E C 1
ATOM 7942 O O . PHE E 1 127 ? 9.617 13.684 26.750 1.00 14.48 118 PHE E O 1
ATOM 7950 N N . TYR E 1 128 ? 11.239 15.029 25.955 1.00 14.65 119 TYR E N 1
ATOM 7951 C CA . TYR E 1 128 ? 10.655 16.251 26.492 1.00 14.79 119 TYR E CA 1
ATOM 7952 C C . TYR E 1 128 ? 10.334 17.211 25.363 1.00 15.20 119 TYR E C 1
ATOM 7953 O O . TYR E 1 128 ? 11.219 17.579 24.594 1.00 15.51 119 TYR E O 1
ATOM 7962 N N . TYR E 1 129 ? 9.064 17.589 25.245 1.00 15.64 120 TYR E N 1
ATOM 7963 C CA . TYR E 1 129 ? 8.654 18.535 24.212 1.00 15.93 120 TYR E CA 1
ATOM 7964 C C . TYR E 1 129 ? 8.539 19.946 24.782 1.00 16.15 120 TYR E C 1
ATOM 7965 O O . TYR E 1 129 ? 8.033 20.147 25.885 1.00 15.80 120 TYR E O 1
ATOM 7974 N N . ASP E 1 130 ? 9.022 20.914 24.010 1.00 16.47 121 ASP E N 1
ATOM 7975 C CA . ASP E 1 130 ? 8.913 22.323 24.355 1.00 16.76 121 ASP E CA 1
ATOM 7976 C C . ASP E 1 130 ? 8.185 23.018 23.209 1.00 16.78 121 ASP E C 1
ATOM 7977 O O . ASP E 1 130 ? 8.811 23.525 22.273 1.00 16.99 121 ASP E O 1
ATOM 7982 N N . ILE E 1 131 ? 6.857 23.026 23.288 1.00 16.75 122 ILE E N 1
ATOM 7983 C CA . ILE E 1 131 ? 6.017 23.435 22.162 1.00 16.70 122 ILE E CA 1
ATOM 7984 C C . ILE E 1 131 ? 5.567 24.892 22.278 1.00 16.87 122 ILE E C 1
ATOM 7985 O O . ILE E 1 131 ? 5.078 25.322 23.327 1.00 16.62 122 ILE E O 1
ATOM 7990 N N . LYS E 1 132 ? 5.758 25.640 21.192 1.00 16.87 123 LYS E N 1
ATOM 7991 C CA . LYS E 1 132 ? 5.280 27.016 21.081 1.00 17.31 123 LYS E CA 1
ATOM 7992 C C . LYS E 1 132 ? 4.194 27.062 20.010 1.00 17.65 123 LYS E C 1
ATOM 7993 O O . LYS E 1 132 ? 4.375 26.531 18.914 1.00 17.55 123 LYS E O 1
ATOM 7994 N N . PHE E 1 133 ? 3.071 27.700 20.332 1.00 17.98 124 PHE E N 1
ATOM 7995 C CA . PHE E 1 133 ? 1.899 27.702 19.455 1.00 18.16 124 PHE E CA 1
ATOM 7996 C C . PHE E 1 133 ? 1.427 29.120 19.137 1.00 18.27 124 PHE E C 1
ATOM 7997 O O . PHE E 1 133 ? 1.432 29.997 20.000 1.00 18.17 124 PHE E O 1
ATOM 8005 N N . THR E 1 134 ? 1.026 29.334 17.888 1.00 18.44 125 THR E N 1
ATOM 8006 C CA . THR E 1 134 ? 0.457 30.609 17.455 1.00 18.71 125 THR E CA 1
ATOM 8007 C C . THR E 1 134 ? -0.655 30.346 16.438 1.00 18.89 125 THR E C 1
ATOM 8008 O O . THR E 1 134 ? -0.445 29.624 15.464 1.00 18.83 125 THR E O 1
ATOM 8012 N N . GLY E 1 135 ? -1.830 30.928 16.675 1.00 19.10 126 GLY E N 1
ATOM 8013 C CA . GLY E 1 135 ? -2.979 30.776 15.776 1.00 19.42 126 GLY E CA 1
ATOM 8014 C C . GLY E 1 135 ? -3.621 32.101 15.402 1.00 19.66 126 GLY E C 1
ATOM 8015 O O . GLY E 1 135 ? -4.369 32.679 16.192 1.00 19.79 126 GLY E O 1
ATOM 8016 N N . LEU E 1 136 ? -3.336 32.577 14.192 1.00 19.84 127 LEU E N 1
ATOM 8017 C CA . LEU E 1 136 ? -3.799 33.895 13.747 1.00 20.00 127 LEU E CA 1
ATOM 8018 C C . LEU E 1 136 ? -4.721 33.839 12.524 1.00 20.15 127 LEU E C 1
ATOM 8019 O O . LEU E 1 136 ? -4.660 32.899 11.726 1.00 20.20 127 LEU E O 1
ATOM 8022 N N . ASN E 1 137 ? -5.576 34.854 12.397 1.00 20.25 128 ASN E N 1
ATOM 8023 C CA . ASN E 1 137 ? -6.456 35.005 11.237 1.00 20.34 128 ASN E CA 1
ATOM 8024 C C . ASN E 1 137 ? -7.614 34.009 11.175 1.00 20.39 128 ASN E C 1
ATOM 8025 O O . ASN E 1 137 ? -8.213 33.818 10.114 1.00 20.39 128 ASN E O 1
ATOM 8026 N N . PHE E 1 138 ? -7.923 33.380 12.308 1.00 20.44 129 PHE E N 1
ATOM 8027 C CA . PHE E 1 138 ? -9.049 32.452 12.395 1.00 20.53 129 PHE E CA 1
ATOM 8028 C C . PHE E 1 138 ? -10.381 33.200 12.463 1.00 20.58 129 PHE E C 1
ATOM 8029 O O . PHE E 1 138 ? -10.572 34.048 13.340 1.00 20.63 129 PHE E O 1
ATOM 8037 N N . PRO E 1 139 ? -11.301 32.893 11.527 1.00 20.63 130 PRO E N 1
ATOM 8038 C CA . PRO E 1 139 ? -12.586 33.591 11.422 1.00 20.67 130 PRO E CA 1
ATOM 8039 C C . PRO E 1 139 ? -13.543 33.271 12.575 1.00 20.67 130 PRO E C 1
ATOM 8040 O O . PRO E 1 139 ? -13.535 32.143 13.078 1.00 20.67 130 PRO E O 1
ATOM 8044 N N . PRO E 1 140 ? -14.358 34.261 12.995 1.00 20.69 131 PRO E N 1
ATOM 8045 C CA . PRO E 1 140 ? -15.330 34.086 14.081 1.00 20.70 131 PRO E CA 1
ATOM 8046 C C . PRO E 1 140 ? -16.354 32.979 13.811 1.00 20.69 131 PRO E C 1
ATOM 8047 O O . PRO E 1 140 ? -16.526 32.087 14.645 1.00 20.71 131 PRO E O 1
ATOM 8051 N N . ASN E 1 141 ? -17.013 33.033 12.655 1.00 20.69 132 ASN E N 1
ATOM 8052 C CA . ASN E 1 141 ? -18.014 32.036 12.282 1.00 20.59 132 ASN E CA 1
ATOM 8053 C C . ASN E 1 141 ? -17.413 30.874 11.497 1.00 20.52 132 ASN E C 1
ATOM 8054 O O . ASN E 1 141 ? -17.948 30.478 10.461 1.00 20.59 132 ASN E O 1
ATOM 8055 N N . GLY E 1 142 ? -16.303 30.335 11.999 1.00 20.43 133 GLY E N 1
ATOM 8056 C CA . GLY E 1 142 ? -15.602 29.226 11.350 1.00 20.26 133 GLY E CA 1
ATOM 8057 C C . GLY E 1 142 ? -15.499 27.994 12.236 1.00 20.14 133 GLY E C 1
ATOM 8058 O O . GLY E 1 142 ? -15.591 28.107 13.458 1.00 20.06 133 GLY E O 1
ATOM 8059 N N . PRO E 1 143 ? -15.289 26.811 11.624 1.00 20.03 134 PRO E N 1
ATOM 8060 C CA . PRO E 1 143 ? -15.299 25.511 12.316 1.00 19.96 134 PRO E CA 1
ATOM 8061 C C . PRO E 1 143 ? -14.353 25.377 13.521 1.00 19.94 134 PRO E C 1
ATOM 8062 O O . PRO E 1 143 ? -14.640 24.596 14.432 1.00 20.03 134 PRO E O 1
ATOM 8066 N N . VAL E 1 144 ? -13.250 26.127 13.528 1.00 19.82 135 VAL E N 1
ATOM 8067 C CA . VAL E 1 144 ? -12.279 26.074 14.630 1.00 19.59 135 VAL E CA 1
ATOM 8068 C C . VAL E 1 144 ? -12.773 26.816 15.878 1.00 19.48 135 VAL E C 1
ATOM 8070 N N . VAL E 1 145 ? -13.240 28.046 15.684 1.00 19.21 136 VAL E N 1
ATOM 8071 C CA . VAL E 1 145 ? -13.790 28.852 16.766 1.00 18.96 136 VAL E CA 1
ATOM 8072 C C . VAL E 1 145 ? -15.133 28.284 17.241 1.00 18.90 136 VAL E C 1
ATOM 8073 O O . VAL E 1 145 ? -15.368 28.164 18.447 1.00 18.72 136 VAL E O 1
ATOM 8077 N N . GLN E 1 146 ? -15.994 27.918 16.290 1.00 18.73 137 GLN E N 1
ATOM 8078 C CA . GLN E 1 146 ? -17.332 27.387 16.590 1.00 18.69 137 GLN E CA 1
ATOM 8079 C C . GLN E 1 146 ? -17.312 25.976 17.193 1.00 18.73 137 GLN E C 1
ATOM 8080 O O . GLN E 1 146 ? -18.342 25.484 17.660 1.00 18.81 137 GLN E O 1
ATOM 8086 N N . LYS E 1 147 ? -16.141 25.339 17.179 1.00 18.79 138 LYS E N 1
ATOM 8087 C CA . LYS E 1 147 ? -15.956 23.998 17.740 1.00 18.85 138 LYS E CA 1
ATOM 8088 C C . LYS E 1 147 ? -16.740 22.929 16.981 1.00 18.87 138 LYS E C 1
ATOM 8089 O O . LYS E 1 147 ? -17.463 22.134 17.585 1.00 18.95 138 LYS E O 1
ATOM 8090 N N . LYS E 1 148 ? -16.593 22.917 15.657 1.00 18.85 139 LYS E N 1
ATOM 8091 C CA . LYS E 1 148 ? -17.322 21.977 14.807 1.00 18.77 139 LYS E CA 1
ATOM 8092 C C . LYS E 1 148 ? -16.451 20.816 14.308 1.00 18.75 139 LYS E C 1
ATOM 8093 O O . LYS E 1 148 ? -16.971 19.841 13.759 1.00 18.81 139 LYS E O 1
ATOM 8095 N N . THR E 1 149 ? -15.135 20.923 14.507 1.00 18.64 140 THR E N 1
ATOM 8096 C CA . THR E 1 149 ? -14.197 19.860 14.124 1.00 18.57 140 THR E CA 1
ATOM 8097 C C . THR E 1 149 ? -14.444 18.613 14.968 1.00 18.53 140 THR E C 1
ATOM 8098 O O . THR E 1 149 ? -14.633 18.710 16.182 1.00 18.59 140 THR E O 1
ATOM 8102 N N . THR E 1 150 ? -14.452 17.448 14.326 1.00 18.37 141 THR E N 1
ATOM 8103 C CA . THR E 1 150 ? -14.735 16.194 15.027 1.00 18.30 141 THR E CA 1
ATOM 8104 C C . THR E 1 150 ? -13.531 15.253 15.114 1.00 18.13 141 THR E C 1
ATOM 8105 O O . THR E 1 150 ? -13.575 14.247 15.824 1.00 18.29 141 THR E O 1
ATOM 8109 N N . GLY E 1 151 ? -12.456 15.590 14.407 1.00 17.88 142 GLY E N 1
ATOM 8110 C CA . GLY E 1 151 ? -11.234 14.786 14.429 1.00 17.60 142 GLY E CA 1
ATOM 8111 C C . GLY E 1 151 ? -10.393 14.960 13.183 1.00 17.37 142 GLY E C 1
ATOM 8112 O O . GLY E 1 151 ? -10.657 15.843 12.367 1.00 17.44 142 GLY E O 1
ATOM 8113 N N . TRP E 1 152 ? -9.375 14.115 13.040 1.00 17.15 143 TRP E N 1
ATOM 8114 C CA . TRP E 1 152 ? -8.534 14.107 11.842 1.00 16.84 143 TRP E CA 1
ATOM 8115 C C . TRP E 1 152 ? -8.713 12.838 11.022 1.00 16.96 143 TRP E C 1
ATOM 8116 O O . TRP E 1 152 ? -8.709 11.728 11.567 1.00 16.99 143 TRP E O 1
ATOM 8127 N N . GLU E 1 153 ? -8.842 13.017 9.706 1.00 16.96 144 GLU E N 1
ATOM 8128 C CA . GLU E 1 153 ? -8.685 11.926 8.756 1.00 17.06 144 GLU E CA 1
ATOM 8129 C C . GLU E 1 153 ? -7.248 11.441 8.865 1.00 17.05 144 GLU E C 1
ATOM 8130 O O . GLU E 1 153 ? -6.360 12.235 9.181 1.00 16.71 144 GLU E O 1
ATOM 8136 N N . PRO E 1 154 ? -7.010 10.136 8.628 1.00 17.14 145 PRO E N 1
ATOM 8137 C CA . PRO E 1 154 ? -5.635 9.676 8.447 1.00 17.21 145 PRO E CA 1
ATOM 8138 C C . PRO E 1 154 ? -4.923 10.472 7.346 1.00 17.23 145 PRO E C 1
ATOM 8139 O O . PRO E 1 154 ? -5.569 10.981 6.430 1.00 16.99 145 PRO E O 1
ATOM 8143 N N . SER E 1 155 ? -3.606 10.597 7.456 1.00 17.40 146 SER E N 1
ATOM 8144 C CA . SER E 1 155 ? -2.855 11.484 6.580 1.00 17.53 146 SER E CA 1
ATOM 8145 C C . SER E 1 155 ? -1.658 10.817 5.939 1.00 17.55 146 SER E C 1
ATOM 8146 O O . SER E 1 155 ? -1.197 9.768 6.378 1.00 17.51 146 SER E O 1
ATOM 8149 N N . THR E 1 156 ? -1.155 11.463 4.897 1.00 17.61 147 THR E N 1
ATOM 8150 C CA . THR E 1 156 ? 0.049 11.040 4.230 1.00 17.52 147 THR E CA 1
ATOM 8151 C C . THR E 1 156 ? 0.913 12.275 4.040 1.00 17.50 147 THR E C 1
ATOM 8152 O O . THR E 1 156 ? 0.515 13.240 3.374 1.00 18.09 147 THR E O 1
ATOM 8156 N N . GLU E 1 157 ? 2.091 12.233 4.645 1.00 16.85 148 GLU E N 1
ATOM 8157 C CA . GLU E 1 157 ? 3.074 13.296 4.565 1.00 16.70 148 GLU E CA 1
ATOM 8158 C C . GLU E 1 157 ? 4.108 12.905 3.525 1.00 16.30 148 GLU E C 1
ATOM 8159 O O . GLU E 1 157 ? 4.604 11.778 3.542 1.00 16.09 148 GLU E O 1
ATOM 8165 N N . ARG E 1 158 ? 4.426 13.823 2.614 1.00 15.98 149 ARG E N 1
ATOM 8166 C CA . ARG E 1 158 ? 5.525 13.609 1.685 1.00 15.86 149 ARG E CA 1
ATOM 8167 C C . ARG E 1 158 ? 6.772 14.328 2.175 1.00 15.91 149 ARG E C 1
ATOM 8168 O O . ARG E 1 158 ? 6.760 15.543 2.396 1.00 15.95 149 ARG E O 1
ATOM 8176 N N . LEU E 1 159 ? 7.853 13.570 2.320 1.00 16.02 150 LEU E N 1
ATOM 8177 C CA . LEU E 1 159 ? 9.092 14.107 2.860 1.00 16.01 150 LEU E CA 1
ATOM 8178 C C . LEU E 1 159 ? 10.225 14.015 1.870 1.00 15.99 150 LEU E C 1
ATOM 8179 O O . LEU E 1 159 ? 10.305 13.061 1.096 1.00 15.64 150 LEU E O 1
ATOM 8184 N N . TYR E 1 160 ? 11.093 15.022 1.912 1.00 16.41 151 TYR E N 1
ATOM 8185 C CA . TYR E 1 160 ? 12.324 15.044 1.130 1.00 16.94 151 TYR E CA 1
ATOM 8186 C C . TYR E 1 160 ? 13.437 15.775 1.889 1.00 17.19 151 TYR E C 1
ATOM 8187 O O . TYR E 1 160 ? 13.161 16.711 2.644 1.00 17.11 151 TYR E O 1
ATOM 8196 N N . PRO E 1 161 ? 14.700 15.351 1.689 1.00 17.55 152 PRO E N 1
ATOM 8197 C CA . PRO E 1 161 ? 15.826 15.997 2.356 1.00 17.81 152 PRO E CA 1
ATOM 8198 C C . PRO E 1 161 ? 16.224 17.296 1.656 1.00 18.23 152 PRO E C 1
ATOM 8199 O O . PRO E 1 161 ? 16.100 17.402 0.430 1.00 18.25 152 PRO E O 1
ATOM 8203 N N . ARG E 1 162 ? 16.695 18.272 2.429 1.00 18.52 153 ARG E N 1
ATOM 8204 C CA . ARG E 1 162 ? 17.135 19.558 1.875 1.00 19.05 153 ARG E CA 1
ATOM 8205 C C . ARG E 1 162 ? 18.112 20.247 2.831 1.00 19.09 153 ARG E C 1
ATOM 8206 O O . ARG E 1 162 ? 17.724 20.682 3.917 1.00 18.89 153 ARG E O 1
ATOM 8214 N N . ASP E 1 163 ? 19.377 20.330 2.421 1.00 19.13 154 ASP E N 1
ATOM 8215 C CA . ASP E 1 163 ? 20.430 20.984 3.210 1.00 19.31 154 ASP E CA 1
ATOM 8216 C C . ASP E 1 163 ? 20.616 20.358 4.596 1.00 19.24 154 ASP E C 1
ATOM 8217 O O . ASP E 1 163 ? 20.749 21.064 5.603 1.00 19.12 154 ASP E O 1
ATOM 8222 N N . GLY E 1 164 ? 20.621 19.028 4.636 1.00 19.13 155 GLY E N 1
ATOM 8223 C CA . GLY E 1 164 ? 20.795 18.290 5.879 1.00 19.12 155 GLY E CA 1
ATOM 8224 C C . GLY E 1 164 ? 19.585 18.280 6.800 1.00 19.01 155 GLY E C 1
ATOM 8225 O O . GLY E 1 164 ? 19.649 17.707 7.883 1.00 19.11 155 GLY E O 1
ATOM 8226 N N . VAL E 1 165 ? 18.488 18.916 6.382 1.00 18.95 156 VAL E N 1
ATOM 8227 C CA . VAL E 1 165 ? 17.236 18.909 7.152 1.00 18.97 156 VAL E CA 1
ATOM 8228 C C . VAL E 1 165 ? 16.101 18.232 6.377 1.00 18.98 156 VAL E C 1
ATOM 8229 O O . VAL E 1 165 ? 16.155 18.107 5.150 1.00 18.85 156 VAL E O 1
ATOM 8233 N N . LEU E 1 166 ? 15.079 17.797 7.104 1.00 18.74 157 LEU E N 1
ATOM 8234 C CA . LEU E 1 166 ? 13.959 17.078 6.517 1.00 18.81 157 LEU E CA 1
ATOM 8235 C C . LEU E 1 166 ? 12.769 18.016 6.326 1.00 18.74 157 LEU E C 1
ATOM 8236 O O . LEU E 1 166 ? 12.376 18.726 7.252 1.00 18.70 157 LEU E O 1
ATOM 8241 N N . ILE E 1 167 ? 12.220 18.032 5.114 1.00 18.58 158 ILE E N 1
ATOM 8242 C CA . ILE E 1 167 ? 11.037 18.836 4.814 1.00 18.59 158 ILE E CA 1
ATOM 8243 C C . ILE E 1 167 ? 9.850 17.911 4.618 1.00 18.47 158 ILE E C 1
ATOM 8244 O O . ILE E 1 167 ? 9.908 16.994 3.803 1.00 18.36 158 ILE E O 1
ATOM 8249 N N . GLY E 1 168 ? 8.781 18.151 5.368 1.00 18.48 159 GLY E N 1
ATOM 8250 C CA . GLY E 1 168 ? 7.547 17.380 5.217 1.00 18.38 159 GLY E CA 1
ATOM 8251 C C . GLY E 1 168 ? 6.338 18.251 4.928 1.00 18.12 159 GLY E C 1
ATOM 8252 O O . GLY E 1 168 ? 6.126 19.269 5.589 1.00 18.30 159 GLY E O 1
ATOM 8253 N N . ASP E 1 169 ? 5.538 17.841 3.947 1.00 17.70 160 ASP E N 1
ATOM 8254 C CA . ASP E 1 169 ? 4.293 18.529 3.612 1.00 17.43 160 ASP E CA 1
ATOM 8255 C C . ASP E 1 169 ? 3.104 17.563 3.608 1.00 16.91 160 ASP E C 1
ATOM 8256 O O . ASP E 1 169 ? 3.201 16.445 3.096 1.00 17.11 160 ASP E O 1
ATOM 8261 N N . ILE E 1 170 ? 1.986 17.997 4.185 1.00 16.32 161 ILE E N 1
ATOM 8262 C CA . ILE E 1 170 ? 0.750 17.209 4.188 1.00 15.73 161 ILE E CA 1
ATOM 8263 C C . ILE E 1 170 ? -0.411 18.024 3.619 1.00 15.40 161 ILE E C 1
ATOM 8264 O O . ILE E 1 170 ? -0.571 19.206 3.937 1.00 15.51 161 ILE E O 1
ATOM 8269 N N . HIS E 1 171 ? -1.206 17.390 2.762 1.00 14.94 162 HIS E N 1
ATOM 8270 C CA . HIS E 1 171 ? -2.546 17.873 2.493 1.00 14.52 162 HIS E CA 1
ATOM 8271 C C . HIS E 1 171 ? -3.475 17.078 3.381 1.00 14.40 162 HIS E C 1
ATOM 8272 O O . HIS E 1 171 ? -3.695 15.886 3.177 1.00 14.17 162 HIS E O 1
ATOM 8279 N N . HIS E 1 172 ? -3.978 17.760 4.400 1.00 14.60 163 HIS E N 1
ATOM 8280 C CA . HIS E 1 172 ? -4.679 17.133 5.500 1.00 14.72 163 HIS E CA 1
ATOM 8281 C C . HIS E 1 172 ? -6.086 17.693 5.569 1.00 14.72 163 HIS E C 1
ATOM 8282 O O . HIS E 1 172 ? -6.447 18.587 4.798 1.00 14.73 163 HIS E O 1
ATOM 8289 N N . ALA E 1 173 ? -6.882 17.158 6.490 1.00 14.53 164 ALA E N 1
ATOM 8290 C CA . ALA E 1 173 ? -8.250 17.614 6.682 1.00 14.66 164 ALA E CA 1
ATOM 8291 C C . ALA E 1 173 ? -8.783 17.237 8.051 1.00 14.82 164 ALA E C 1
ATOM 8292 O O . ALA E 1 173 ? -8.551 16.132 8.553 1.00 14.45 164 ALA E O 1
ATOM 8294 N N . LEU E 1 174 ? -9.502 18.179 8.642 1.00 15.37 165 LEU E N 1
ATOM 8295 C CA . LEU E 1 174 ? -10.274 17.919 9.839 1.00 16.00 165 LEU E CA 1
ATOM 8296 C C . LEU E 1 174 ? -11.660 17.461 9.415 1.00 16.38 165 LEU E C 1
ATOM 8297 O O . LEU E 1 174 ? -12.226 17.990 8.458 1.00 16.49 165 LEU E O 1
ATOM 8302 N N . THR E 1 175 ? -12.195 16.463 10.110 1.00 16.92 166 THR E N 1
ATOM 8303 C CA . THR E 1 175 ? -13.587 16.073 9.922 1.00 17.33 166 THR E CA 1
ATOM 8304 C C . THR E 1 175 ? -14.463 17.102 10.633 1.00 17.62 166 THR E C 1
ATOM 8305 O O . THR E 1 175 ? -14.067 17.650 11.659 1.00 17.62 166 THR E O 1
ATOM 8309 N N . VAL E 1 176 ? -15.635 17.379 10.068 1.00 18.08 167 VAL E N 1
ATOM 8310 C CA . VAL E 1 176 ? -16.568 18.365 10.624 1.00 18.27 167 VAL E CA 1
ATOM 8311 C C . VAL E 1 176 ? -17.897 17.680 10.970 1.00 18.50 167 VAL E C 1
ATOM 8312 O O . VAL E 1 176 ? -18.309 16.735 10.290 1.00 18.54 167 VAL E O 1
ATOM 8316 N N . GLU E 1 177 ? -18.550 18.159 12.033 1.00 18.70 168 GLU E N 1
ATOM 8317 C CA . GLU E 1 177 ? -19.845 17.640 12.489 1.00 18.94 168 GLU E CA 1
ATOM 8318 C C . GLU E 1 177 ? -20.881 17.479 11.373 1.00 19.11 168 GLU E C 1
ATOM 8319 O O . GLU E 1 177 ? -21.655 16.517 11.372 1.00 19.18 168 GLU E O 1
ATOM 8320 N N . GLY E 1 178 ? -20.884 18.413 10.423 1.00 19.15 169 GLY E N 1
ATOM 8321 C CA . GLY E 1 178 ? -21.815 18.373 9.294 1.00 19.27 169 GLY E CA 1
ATOM 8322 C C . GLY E 1 178 ? -21.495 17.323 8.242 1.00 19.31 169 GLY E C 1
ATOM 8323 O O . GLY E 1 178 ? -22.174 17.240 7.217 1.00 19.39 169 GLY E O 1
ATOM 8324 N N . GLY E 1 179 ? -20.460 16.522 8.497 1.00 19.35 170 GLY E N 1
ATOM 8325 C CA . GLY E 1 179 ? -20.024 15.475 7.572 1.00 19.18 170 GLY E CA 1
ATOM 8326 C C . GLY E 1 179 ? -18.970 15.952 6.589 1.00 19.12 170 GLY E C 1
ATOM 8327 O O . GLY E 1 179 ? -18.373 15.147 5.858 1.00 19.18 170 GLY E O 1
ATOM 8328 N N . GLY E 1 180 ? -18.737 17.263 6.574 1.00 18.80 171 GLY E N 1
ATOM 8329 C CA . GLY E 1 180 ? -17.790 17.873 5.645 1.00 18.26 171 GLY E CA 1
ATOM 8330 C C . GLY E 1 180 ? -16.340 17.686 6.050 1.00 17.85 171 GLY E C 1
ATOM 8331 O O . GLY E 1 180 ? -16.029 16.928 6.974 1.00 17.83 171 GLY E O 1
ATOM 8332 N N . HIS E 1 181 ? -15.455 18.373 5.334 1.00 17.36 172 HIS E N 1
ATOM 8333 C CA . HIS E 1 181 ? -14.039 18.403 5.661 1.00 16.94 172 HIS E CA 1
ATOM 8334 C C . HIS E 1 181 ? -13.548 19.838 5.764 1.00 17.06 172 HIS E C 1
ATOM 8335 O O . HIS E 1 181 ? -14.039 20.729 5.068 1.00 16.90 172 HIS E O 1
ATOM 8342 N N . TYR E 1 182 ? -12.581 20.045 6.650 1.00 17.12 173 TYR E N 1
ATOM 8343 C CA . TYR E 1 182 ? -11.943 21.337 6.824 1.00 17.49 173 TYR E CA 1
ATOM 8344 C C . TYR E 1 182 ? -10.465 21.206 6.450 1.00 17.72 173 TYR E C 1
ATOM 8345 O O . TYR E 1 182 ? -9.633 20.808 7.269 1.00 17.84 173 TYR E O 1
ATOM 8354 N N . ALA E 1 183 ? -10.167 21.538 5.193 1.00 18.07 174 ALA E N 1
ATOM 8355 C CA . ALA E 1 183 ? -8.866 21.282 4.567 1.00 18.35 174 ALA E CA 1
ATOM 8356 C C . ALA E 1 183 ? -7.721 22.070 5.183 1.00 18.61 174 ALA E C 1
ATOM 8357 O O . ALA E 1 183 ? -7.914 23.149 5.745 1.00 18.54 174 ALA E O 1
ATOM 8359 N N . CYS E 1 184 ? -6.522 21.517 5.041 1.00 18.97 175 CYS E N 1
ATOM 8360 C CA . CYS E 1 184 ? -5.363 21.998 5.762 1.00 19.44 175 CYS E CA 1
ATOM 8361 C C . CYS E 1 184 ? -4.070 21.638 5.033 1.00 19.38 175 CYS E C 1
ATOM 8362 O O . CYS E 1 184 ? -3.841 20.473 4.701 1.00 19.34 175 CYS E O 1
ATOM 8365 N N . ASP E 1 185 ? -3.243 22.651 4.779 1.00 19.52 176 ASP E N 1
ATOM 8366 C CA . ASP E 1 185 ? -1.914 22.471 4.191 1.00 19.56 176 ASP E CA 1
ATOM 8367 C C . ASP E 1 185 ? -0.837 22.606 5.269 1.00 19.54 176 ASP E C 1
ATOM 8368 O O . ASP E 1 185 ? -0.577 23.705 5.767 1.00 19.50 176 ASP E O 1
ATOM 8373 N N . ILE E 1 186 ? -0.210 21.484 5.614 1.00 19.50 177 ILE E N 1
ATOM 8374 C CA . ILE E 1 186 ? 0.776 21.445 6.692 1.00 19.40 177 ILE E CA 1
ATOM 8375 C C . ILE E 1 186 ? 2.197 21.331 6.149 1.00 19.55 177 ILE E C 1
ATOM 8376 O O . ILE E 1 186 ? 2.487 20.457 5.339 1.00 19.50 177 ILE E O 1
ATOM 8381 N N . LYS E 1 187 ? 3.071 22.229 6.597 1.00 19.78 178 LYS E N 1
ATOM 8382 C CA . LYS E 1 187 ? 4.501 22.137 6.316 1.00 20.02 178 LYS E CA 1
ATOM 8383 C C . LYS E 1 187 ? 5.276 21.989 7.627 1.00 19.82 178 LYS E C 1
ATOM 8384 O O . LYS E 1 187 ? 5.074 22.760 8.563 1.00 19.79 178 LYS E O 1
ATOM 8390 N N . THR E 1 188 ? 6.148 20.985 7.686 1.00 19.72 179 THR E N 1
ATOM 8391 C CA . THR E 1 188 ? 7.026 20.777 8.833 1.00 19.56 179 THR E CA 1
ATOM 8392 C C . THR E 1 188 ? 8.481 20.673 8.381 1.00 19.51 179 THR E C 1
ATOM 8393 O O . THR E 1 188 ? 8.798 19.955 7.428 1.00 19.57 179 THR E O 1
ATOM 8397 N N . VAL E 1 189 ? 9.356 21.406 9.064 1.00 19.36 180 VAL E N 1
ATOM 8398 C CA . VAL E 1 189 ? 10.796 21.293 8.854 1.00 19.23 180 VAL E CA 1
ATOM 8399 C C . VAL E 1 189 ? 11.430 20.667 10.096 1.00 19.11 180 VAL E C 1
ATOM 8400 O O . VAL E 1 189 ? 11.383 21.247 11.181 1.00 18.99 180 VAL E O 1
ATOM 8404 N N . TYR E 1 190 ? 11.998 19.475 9.935 1.00 19.00 181 TYR E N 1
ATOM 8405 C CA . TYR E 1 190 ? 12.679 18.791 11.032 1.00 18.96 181 TYR E CA 1
ATOM 8406 C C . TYR E 1 190 ? 14.175 19.080 10.952 1.00 18.85 181 TYR E C 1
ATOM 8407 O O . TYR E 1 190 ? 14.811 18.804 9.931 1.00 18.56 181 TYR E O 1
ATOM 8416 N N . ARG E 1 191 ? 14.730 19.634 12.031 1.00 18.63 182 ARG E N 1
ATOM 8417 C CA . ARG E 1 191 ? 16.147 19.987 12.087 1.00 18.49 182 ARG E CA 1
ATOM 8418 C C . ARG E 1 191 ? 16.845 19.238 13.209 1.00 18.26 182 ARG E C 1
ATOM 8419 O O . ARG E 1 191 ? 16.613 19.522 14.383 1.00 17.98 182 ARG E O 1
ATOM 8427 N N . ALA E 1 192 ? 17.704 18.290 12.843 1.00 18.19 183 ALA E N 1
ATOM 8428 C CA . ALA E 1 192 ? 18.553 17.604 13.809 1.00 18.24 183 ALA E CA 1
ATOM 8429 C C . ALA E 1 192 ? 19.471 18.611 14.495 1.00 18.33 183 ALA E C 1
ATOM 8430 O O . ALA E 1 192 ? 20.040 19.486 13.840 1.00 18.22 183 ALA E O 1
ATOM 8432 N N . LYS E 1 193 ? 19.598 18.496 15.816 1.00 18.45 184 LYS E N 1
ATOM 8433 C CA . LYS E 1 193 ? 20.454 19.398 16.583 1.00 18.70 184 LYS E CA 1
ATOM 8434 C C . LYS E 1 193 ? 21.929 19.230 16.192 1.00 18.99 184 LYS E C 1
ATOM 8435 O O . LYS E 1 193 ? 22.649 20.216 16.033 1.00 19.05 184 LYS E O 1
ATOM 8439 N N . LYS E 1 194 ? 22.354 17.978 16.025 1.00 19.43 185 LYS E N 1
ATOM 8440 C CA . LYS E 1 194 ? 23.666 17.654 15.467 1.00 19.87 185 LYS E CA 1
ATOM 8441 C C . LYS E 1 194 ? 23.515 17.124 14.037 1.00 20.23 185 LYS E C 1
ATOM 8442 O O . LYS E 1 194 ? 22.554 16.410 13.726 1.00 20.35 185 LYS E O 1
ATOM 8444 N N . ALA E 1 195 ? 24.474 17.477 13.182 1.00 20.63 186 ALA E N 1
ATOM 8445 C CA . ALA E 1 195 ? 24.436 17.168 11.746 1.00 21.00 186 ALA E CA 1
ATOM 8446 C C . ALA E 1 195 ? 24.336 15.671 11.420 1.00 21.22 186 ALA E C 1
ATOM 8447 O O . ALA E 1 195 ? 24.895 14.832 12.131 1.00 21.20 186 ALA E O 1
ATOM 8449 N N . ALA E 1 196 ? 23.624 15.356 10.338 1.00 21.51 187 ALA E N 1
ATOM 8450 C CA . ALA E 1 196 ? 23.449 13.975 9.876 1.00 21.68 187 ALA E CA 1
ATOM 8451 C C . ALA E 1 196 ? 24.395 13.623 8.722 1.00 21.78 187 ALA E C 1
ATOM 8452 O O . ALA E 1 196 ? 24.532 14.382 7.761 1.00 21.96 187 ALA E O 1
ATOM 8454 N N . LEU E 1 197 ? 25.040 12.464 8.820 1.00 21.75 188 LEU E N 1
ATOM 8455 C CA . LYS E 1 198 ? 23.105 10.123 6.345 1.00 19.99 189 LYS E CA 1
ATOM 8456 C C . LYS E 1 198 ? 21.672 10.657 6.302 1.00 20.06 189 LYS E C 1
ATOM 8457 O O . LYS E 1 198 ? 21.082 10.966 7.342 1.00 20.27 189 LYS E O 1
ATOM 8458 N N . MET E 1 199 ? 21.119 10.748 5.095 1.00 19.87 190 MET E N 1
ATOM 8459 C CA . MET E 1 199 ? 19.786 11.312 4.881 1.00 19.60 190 MET E CA 1
ATOM 8460 C C . MET E 1 199 ? 18.835 10.325 4.203 1.00 19.24 190 MET E C 1
ATOM 8461 O O . MET E 1 199 ? 19.264 9.514 3.379 1.00 19.20 190 MET E O 1
ATOM 8466 N N . PRO E 1 200 ? 17.532 10.399 4.540 1.00 18.82 191 PRO E N 1
ATOM 8467 C CA . PRO E 1 200 ? 16.545 9.636 3.781 1.00 18.49 191 PRO E CA 1
ATOM 8468 C C . PRO E 1 200 ? 16.316 10.274 2.407 1.00 18.23 191 PRO E C 1
ATOM 8469 O O . PRO E 1 200 ? 16.697 11.429 2.190 1.00 18.06 191 PRO E O 1
ATOM 8473 N N . GLY E 1 201 ? 15.720 9.517 1.490 1.00 17.83 192 GLY E N 1
ATOM 8474 C CA . GLY E 1 201 ? 15.369 10.035 0.170 1.00 17.26 192 GLY E CA 1
ATOM 8475 C C . GLY E 1 201 ? 13.929 10.512 0.133 1.00 16.84 192 GLY E C 1
ATOM 8476 O O . GLY E 1 201 ? 13.364 10.919 1.157 1.00 16.96 192 GLY E O 1
ATOM 8477 N N . TYR E 1 202 ? 13.335 10.456 -1.052 1.00 16.11 193 TYR E N 1
ATOM 8478 C CA . TYR E 1 202 ? 11.946 10.840 -1.244 1.00 15.46 193 TYR E CA 1
ATOM 8479 C C . TYR E 1 202 ? 11.035 9.740 -0.715 1.00 15.11 193 TYR E C 1
ATOM 8480 O O . TYR E 1 202 ? 11.106 8.598 -1.171 1.00 15.11 193 TYR E O 1
ATOM 8489 N N . HIS E 1 203 ? 10.188 10.080 0.253 1.00 14.77 194 HIS E N 1
ATOM 8490 C CA . HIS E 1 203 ? 9.332 9.087 0.896 1.00 14.54 194 HIS E CA 1
ATOM 8491 C C . HIS E 1 203 ? 8.117 9.694 1.605 1.00 14.26 194 HIS E C 1
ATOM 8492 O O . HIS E 1 203 ? 7.914 10.916 1.603 1.00 14.36 194 HIS E O 1
ATOM 8499 N N . TYR E 1 204 ? 7.320 8.819 2.211 1.00 13.37 195 TYR E N 1
ATOM 8500 C CA . TYR E 1 204 ? 6.060 9.206 2.811 1.00 13.17 195 TYR E CA 1
ATOM 8501 C C . TYR E 1 204 ? 5.947 8.672 4.224 1.00 13.37 195 TYR E C 1
ATOM 8502 O O . TYR E 1 204 ? 6.582 7.678 4.580 1.00 13.23 195 TYR E O 1
ATOM 8511 N N . VAL E 1 205 ? 5.149 9.361 5.031 1.00 13.46 196 VAL E N 1
ATOM 8512 C CA . VAL E 1 205 ? 4.740 8.849 6.323 1.00 13.92 196 VAL E CA 1
ATOM 8513 C C . VAL E 1 205 ? 3.218 8.880 6.363 1.00 14.08 196 VAL E C 1
ATOM 8514 O O . VAL E 1 205 ? 2.608 9.927 6.151 1.00 13.76 196 VAL E O 1
ATOM 8518 N N . ASP E 1 206 ? 2.620 7.714 6.592 1.00 14.56 197 ASP E N 1
ATOM 8519 C CA . ASP E 1 206 ? 1.185 7.606 6.790 1.00 15.48 197 ASP E CA 1
ATOM 8520 C C . ASP E 1 206 ? 0.916 7.672 8.284 1.00 15.64 197 ASP E C 1
ATOM 8521 O O . ASP E 1 206 ? 1.517 6.919 9.058 1.00 15.47 197 ASP E O 1
ATOM 8526 N N . THR E 1 207 ? 0.021 8.571 8.686 1.00 16.05 198 THR E N 1
ATOM 8527 C CA . THR E 1 207 ? -0.329 8.719 10.093 1.00 16.32 198 THR E CA 1
ATOM 8528 C C . THR E 1 207 ? -1.842 8.630 10.293 1.00 16.90 198 THR E C 1
ATOM 8529 O O . THR E 1 207 ? -2.622 8.998 9.410 1.00 16.59 198 THR E O 1
ATOM 8533 N N . LYS E 1 208 ? -2.237 8.103 11.451 1.00 17.14 199 LYS E N 1
ATOM 8534 C CA . LYS E 1 208 ? -3.621 8.123 11.897 1.00 17.77 199 LYS E CA 1
ATOM 8535 C C . LYS E 1 208 ? -3.628 8.551 13.358 1.00 17.92 199 LYS E C 1
ATOM 8536 O O . LYS E 1 208 ? -3.055 7.883 14.217 1.00 17.91 199 LYS E O 1
ATOM 8542 N N . LEU E 1 209 ? -4.258 9.690 13.618 1.00 18.46 200 LEU E N 1
ATOM 8543 C CA . LEU E 1 209 ? -4.397 10.219 14.963 1.00 18.85 200 LEU E CA 1
ATOM 8544 C C . LEU E 1 209 ? -5.855 10.148 15.404 1.00 19.15 200 LEU E C 1
ATOM 8545 O O . LEU E 1 209 ? -6.750 10.613 14.691 1.00 19.00 200 LEU E O 1
ATOM 8550 N N . VAL E 1 210 ? -6.094 9.571 16.578 1.00 19.50 201 VAL E N 1
ATOM 8551 C CA . VAL E 1 210 ? -7.454 9.473 17.117 1.00 20.08 201 VAL E CA 1
ATOM 8552 C C . VAL E 1 210 ? -7.544 9.847 18.603 1.00 20.39 201 VAL E C 1
ATOM 8553 O O . VAL E 1 210 ? -6.652 9.524 19.390 1.00 20.35 201 VAL E O 1
ATOM 8557 N N . ILE E 1 211 ? -8.625 10.538 18.964 1.00 20.70 202 ILE E N 1
ATOM 8558 C CA . ILE E 1 211 ? -8.943 10.829 20.356 1.00 20.96 202 ILE E CA 1
ATOM 8559 C C . ILE E 1 211 ? -9.538 9.568 20.986 1.00 21.15 202 ILE E C 1
ATOM 8560 O O . ILE E 1 211 ? -10.521 9.015 20.485 1.00 21.18 202 ILE E O 1
ATOM 8565 N N . TRP E 1 212 ? -8.930 9.120 22.078 1.00 21.23 203 TRP E N 1
ATOM 8566 C CA . TRP E 1 212 ? -9.390 7.937 22.789 1.00 21.44 203 TRP E CA 1
ATOM 8567 C C . TRP E 1 212 ? -10.406 8.287 23.870 1.00 21.57 203 TRP E C 1
ATOM 8568 O O . TRP E 1 212 ? -11.478 7.679 23.945 1.00 21.64 203 TRP E O 1
ATOM 8579 N N . ASN E 1 213 ? -10.060 9.269 24.699 1.00 21.65 204 ASN E N 1
ATOM 8580 C CA . ASN E 1 213 ? -10.922 9.733 25.782 1.00 21.78 204 ASN E CA 1
ATOM 8581 C C . ASN E 1 213 ? -10.892 11.255 25.907 1.00 21.89 204 ASN E C 1
ATOM 8582 O O . ASN E 1 213 ? -9.877 11.886 25.621 1.00 21.88 204 ASN E O 1
ATOM 8587 N N . ASN E 1 214 ? -12.013 11.839 26.321 1.00 22.17 205 ASN E N 1
ATOM 8588 C CA . ASN E 1 214 ? -12.094 13.278 26.581 1.00 22.46 205 ASN E CA 1
ATOM 8589 C C . ASN E 1 214 ? -13.220 13.627 27.553 1.00 22.81 205 ASN E C 1
ATOM 8590 O O . ASN E 1 214 ? -14.202 12.891 27.662 1.00 22.92 205 ASN E O 1
ATOM 8593 N N . ASP E 1 215 ? -13.064 14.740 28.267 1.00 23.16 206 ASP E N 1
ATOM 8594 C CA . ASP E 1 215 ? -14.160 15.302 29.054 1.00 23.54 206 ASP E CA 1
ATOM 8595 C C . ASP E 1 215 ? -14.855 16.419 28.268 1.00 23.74 206 ASP E C 1
ATOM 8596 O O . ASP E 1 215 ? -14.275 16.974 27.329 1.00 23.81 206 ASP E O 1
ATOM 8601 N N . LYS E 1 216 ? -16.092 16.733 28.656 1.00 23.94 207 LYS E N 1
ATOM 8602 C CA . LYS E 1 216 ? -16.955 17.682 27.939 1.00 24.16 207 LYS E CA 1
ATOM 8603 C C . LYS E 1 216 ? -16.292 18.997 27.524 1.00 24.30 207 LYS E C 1
ATOM 8604 O O . LYS E 1 216 ? -16.408 19.419 26.370 1.00 24.31 207 LYS E O 1
ATOM 8605 N N . GLU E 1 217 ? -15.598 19.631 28.469 1.00 24.45 208 GLU E N 1
ATOM 8606 C CA . GLU E 1 217 ? -14.948 20.928 28.249 1.00 24.52 208 GLU E CA 1
ATOM 8607 C C . GLU E 1 217 ? -13.655 20.820 27.428 1.00 24.43 208 GLU E C 1
ATOM 8608 O O . GLU E 1 217 ? -13.154 21.825 26.917 1.00 24.50 208 GLU E O 1
ATOM 8614 N N . PHE E 1 218 ? -13.129 19.602 27.299 1.00 24.23 209 PHE E N 1
ATOM 8615 C CA . PHE E 1 218 ? -11.884 19.355 26.571 1.00 24.00 209 PHE E CA 1
ATOM 8616 C C . PHE E 1 218 ? -10.668 19.783 27.390 1.00 23.76 209 PHE E C 1
ATOM 8617 O O . PHE E 1 218 ? -9.744 20.408 26.866 1.00 23.79 209 PHE E O 1
ATOM 8618 N N . MET E 1 219 ? -10.684 19.440 28.675 1.00 23.55 210 MET E N 1
ATOM 8619 C CA . MET E 1 219 ? -9.619 19.808 29.609 1.00 23.25 210 MET E CA 1
ATOM 8620 C C . MET E 1 219 ? -8.673 18.635 29.850 1.00 22.78 210 MET E C 1
ATOM 8621 O O . MET E 1 219 ? -7.485 18.829 30.098 1.00 22.75 210 MET E O 1
ATOM 8626 N N . LYS E 1 220 ? -9.219 17.424 29.785 1.00 22.25 211 LYS E N 1
ATOM 8627 C CA . LYS E 1 220 ? -8.443 16.193 29.885 1.00 21.42 211 LYS E CA 1
ATOM 8628 C C . LYS E 1 220 ? -8.703 15.376 28.626 1.00 20.71 211 LYS E C 1
ATOM 8629 O O . LYS E 1 220 ? -9.837 14.980 28.361 1.00 20.58 211 LYS E O 1
ATOM 8630 N N . VAL E 1 221 ? -7.651 15.140 27.848 1.00 20.26 212 VAL E N 1
ATOM 8631 C CA . VAL E 1 221 ? -7.779 14.473 26.553 1.00 19.66 212 VAL E CA 1
ATOM 8632 C C . VAL E 1 221 ? -6.689 13.423 26.364 1.00 19.25 212 VAL E C 1
ATOM 8633 O O . VAL E 1 221 ? -5.512 13.706 26.565 1.00 19.41 212 VAL E O 1
ATOM 8637 N N . GLU E 1 222 ? -7.093 12.211 25.992 1.00 18.68 213 GLU E N 1
ATOM 8638 C CA . GLU E 1 222 ? -6.151 11.161 25.618 1.00 18.21 213 GLU E CA 1
ATOM 8639 C C . GLU E 1 222 ? -6.243 10.903 24.115 1.00 17.99 213 GLU E C 1
ATOM 8640 O O . GLU E 1 222 ? -7.326 10.670 23.574 1.00 17.68 213 GLU E O 1
ATOM 8646 N N . GLU E 1 223 ? -5.098 10.960 23.448 1.00 17.64 214 GLU E N 1
ATOM 8647 C CA . GLU E 1 223 ? -5.028 10.726 22.009 1.00 17.52 214 GLU E CA 1
ATOM 8648 C C . GLU E 1 223 ? -3.933 9.727 21.668 1.00 17.27 214 GLU E C 1
ATOM 8649 O O . GLU E 1 223 ? -2.922 9.632 22.368 1.00 17.09 214 GLU E O 1
ATOM 8655 N N . HIS E 1 224 ? -4.162 8.985 20.592 1.00 16.94 215 HIS E N 1
ATOM 8656 C CA . HIS E 1 224 ? -3.290 7.906 20.164 1.00 16.87 215 HIS E CA 1
ATOM 8657 C C . HIS E 1 224 ? -2.922 8.126 18.695 1.00 16.96 215 HIS E C 1
ATOM 8658 O O . HIS E 1 224 ? -3.770 8.496 17.886 1.00 16.78 215 HIS E O 1
ATOM 8665 N N . GLU E 1 225 ? -1.653 7.918 18.363 1.00 17.06 216 GLU E N 1
ATOM 8666 C CA . GLU E 1 225 ? -1.186 8.079 16.996 1.00 17.45 216 GLU E CA 1
ATOM 8667 C C . GLU E 1 225 ? -0.391 6.867 16.536 1.00 17.56 216 GLU E C 1
ATOM 8668 O O . GLU E 1 225 ? 0.394 6.299 17.297 1.00 17.75 216 GLU E O 1
ATOM 8670 N N . ILE E 1 226 ? -0.624 6.473 15.289 1.00 17.61 217 ILE E N 1
ATOM 8671 C CA . ILE E 1 226 ? 0.163 5.441 14.623 1.00 17.74 217 ILE E CA 1
ATOM 8672 C C . ILE E 1 226 ? 0.747 6.048 13.344 1.00 17.54 217 ILE E C 1
ATOM 8673 O O . ILE E 1 226 ? 0.035 6.703 12.588 1.00 17.67 217 ILE E O 1
ATOM 8678 N N . ALA E 1 227 ? 2.048 5.867 13.134 1.00 17.18 218 ALA E N 1
ATOM 8679 C CA . ALA E 1 227 ? 2.722 6.419 11.963 1.00 16.96 218 ALA E CA 1
ATOM 8680 C C . ALA E 1 227 ? 3.729 5.429 11.405 1.00 16.84 218 ALA E C 1
ATOM 8681 O O . ALA E 1 227 ? 4.448 4.763 12.153 1.00 16.79 218 ALA E O 1
ATOM 8683 N N . VAL E 1 228 ? 3.755 5.332 10.082 1.00 16.78 219 VAL E N 1
ATOM 8684 C CA . VAL E 1 228 ? 4.598 4.377 9.374 1.00 16.77 219 VAL E CA 1
ATOM 8685 C C . VAL E 1 228 ? 5.200 5.059 8.147 1.00 16.64 219 VAL E C 1
ATOM 8686 O O . VAL E 1 228 ? 4.494 5.735 7.399 1.00 16.59 219 VAL E O 1
ATOM 8690 N N . ALA E 1 229 ? 6.507 4.889 7.965 1.00 16.49 220 ALA E N 1
ATOM 8691 C CA . ALA E 1 229 ? 7.198 5.399 6.790 1.00 16.59 220 ALA E CA 1
ATOM 8692 C C . ALA E 1 229 ? 7.186 4.359 5.684 1.00 16.63 220 ALA E C 1
ATOM 8693 O O . ALA E 1 229 ? 7.182 3.152 5.946 1.00 16.71 220 ALA E O 1
ATOM 8695 N N . ARG E 1 230 ? 7.176 4.849 4.445 1.00 16.73 221 ARG E N 1
ATOM 8696 C CA . ARG E 1 230 ? 7.144 4.011 3.252 1.00 16.78 221 ARG E CA 1
ATOM 8697 C C . ARG E 1 230 ? 7.554 4.827 2.028 1.00 16.66 221 ARG E C 1
ATOM 8698 O O . ARG E 1 230 ? 7.500 6.059 2.033 1.00 16.24 221 ARG E O 1
ATOM 8706 N N . HIS E 1 231 ? 7.970 4.129 0.982 1.00 16.92 222 HIS E N 1
ATOM 8707 C CA . HIS E 1 231 ? 8.180 4.763 -0.301 1.00 17.31 222 HIS E CA 1
ATOM 8708 C C . HIS E 1 231 ? 6.823 4.841 -0.991 1.00 17.64 222 HIS E C 1
ATOM 8709 O O . HIS E 1 231 ? 5.838 4.281 -0.497 1.00 17.57 222 HIS E O 1
ATOM 8716 N N . HIS E 1 232 ? 6.774 5.538 -2.126 1.00 18.07 223 HIS E N 1
ATOM 8717 C CA . HIS E 1 232 ? 5.587 5.562 -2.971 1.00 18.36 223 HIS E CA 1
ATOM 8718 C C . HIS E 1 232 ? 5.248 4.119 -3.371 1.00 19.03 223 HIS E C 1
ATOM 8719 O O . HIS E 1 232 ? 6.161 3.323 -3.609 1.00 19.37 223 HIS E O 1
ATOM 8726 N N . PRO E 1 233 ? 3.943 3.761 -3.407 1.00 19.57 224 PRO E N 1
ATOM 8727 C CA . PRO E 1 233 ? 3.499 2.421 -3.838 1.00 19.97 224 PRO E CA 1
ATOM 8728 C C . PRO E 1 233 ? 4.025 1.952 -5.199 1.00 20.34 224 PRO E C 1
ATOM 8729 O O . PRO E 1 233 ? 4.150 0.746 -5.416 1.00 20.65 224 PRO E O 1
ATOM 8733 N N . PHE E 1 234 ? 4.321 2.886 -6.104 1.00 20.64 225 PHE E N 1
ATOM 8734 C CA . PHE E 1 234 ? 4.867 2.544 -7.422 1.00 20.88 225 PHE E CA 1
ATOM 8735 C C . PHE E 1 234 ? 6.399 2.490 -7.412 1.00 21.17 225 PHE E C 1
ATOM 8736 O O . PHE E 1 234 ? 7.024 2.244 -8.451 1.00 21.26 225 PHE E O 1
ATOM 8744 N N . TYR E 1 235 ? 6.991 2.720 -6.238 1.00 21.50 226 TYR E N 1
ATOM 8745 C CA . TYR E 1 235 ? 8.443 2.667 -6.062 1.00 21.66 226 TYR E CA 1
ATOM 8746 C C . TYR E 1 235 ? 8.967 1.258 -6.327 1.00 21.76 226 TYR E C 1
ATOM 8747 O O . TYR E 1 235 ? 8.520 0.295 -5.701 1.00 21.86 226 TYR E O 1
ATOM 8748 N N . GLY F 1 31 ? 11.425 34.238 21.448 1.00 20.97 20 GLY F N 1
ATOM 8749 C CA . GLY F 1 31 ? 10.941 33.351 20.352 1.00 21.14 20 GLY F CA 1
ATOM 8750 C C . GLY F 1 31 ? 12.033 32.518 19.700 1.00 21.19 20 GLY F C 1
ATOM 8751 O O . GLY F 1 31 ? 13.152 32.428 20.214 1.00 21.06 20 GLY F O 1
ATOM 8752 N N . THR F 1 32 ? 11.699 31.909 18.562 1.00 21.33 21 THR F N 1
ATOM 8753 C CA . THR F 1 32 ? 12.619 31.026 17.844 1.00 21.40 21 THR F CA 1
ATOM 8754 C C . THR F 1 32 ? 12.836 31.416 16.379 1.00 21.45 21 THR F C 1
ATOM 8755 O O . THR F 1 32 ? 11.986 32.070 15.762 1.00 21.41 21 THR F O 1
ATOM 8756 N N . PHE F 1 33 ? 13.988 31.009 15.843 1.00 21.44 22 PHE F N 1
ATOM 8757 C CA . PHE F 1 33 ? 14.330 31.183 14.429 1.00 21.43 22 PHE F CA 1
ATOM 8758 C C . PHE F 1 33 ? 15.042 29.928 13.928 1.00 21.42 22 PHE F C 1
ATOM 8759 O O . PHE F 1 33 ? 16.205 29.690 14.268 1.00 21.47 22 PHE F O 1
ATOM 8767 N N . ASN F 1 34 ? 14.335 29.139 13.120 1.00 21.39 23 ASN F N 1
ATOM 8768 C CA . ASN F 1 34 ? 14.830 27.855 12.606 1.00 21.45 23 ASN F CA 1
ATOM 8769 C C . ASN F 1 34 ? 15.397 26.929 13.690 1.00 21.41 23 ASN F C 1
ATOM 8770 O O . ASN F 1 34 ? 16.513 26.417 13.581 1.00 21.39 23 ASN F O 1
ATOM 8775 N N . HIS F 1 36 ? 16.359 27.481 16.804 1.00 20.43 25 HIS F N 1
ATOM 8776 C CA . HIS F 1 36 ? 17.277 28.267 17.623 1.00 20.37 25 HIS F CA 1
ATOM 8777 C C . HIS F 1 36 ? 16.538 29.322 18.451 1.00 20.34 25 HIS F C 1
ATOM 8778 O O . HIS F 1 36 ? 15.869 30.202 17.903 1.00 20.21 25 HIS F O 1
ATOM 8785 N N . TYR F 1 37 ? 16.683 29.227 19.771 1.00 20.30 26 TYR F N 1
ATOM 8786 C CA . TYR F 1 37 ? 15.955 30.082 20.706 1.00 20.29 26 TYR F CA 1
ATOM 8787 C C . TYR F 1 37 ? 16.709 31.373 21.036 1.00 20.32 26 TYR F C 1
ATOM 8788 O O . TYR F 1 37 ? 17.924 31.358 21.267 1.00 20.30 26 TYR F O 1
ATOM 8797 N N . PHE F 1 38 ? 15.974 32.484 21.051 1.00 20.27 27 PHE F N 1
ATOM 8798 C CA . PHE F 1 38 ? 16.531 33.786 21.417 1.00 20.14 27 PHE F CA 1
ATOM 8799 C C . PHE F 1 38 ? 15.521 34.669 22.158 1.00 20.16 27 PHE F C 1
ATOM 8800 O O . PHE F 1 38 ? 14.334 34.348 22.239 1.00 20.05 27 PHE F O 1
ATOM 8808 C CA . THR F 1 60 ? 18.656 38.308 27.187 1.00 15.26 49 THR F CA 1
ATOM 8809 C C . THR F 1 60 ? 19.603 37.324 26.506 1.00 15.28 49 THR F C 1
ATOM 8810 O O . THR F 1 60 ? 20.700 37.697 26.089 1.00 15.27 49 THR F O 1
ATOM 8812 N N . LYS F 1 61 ? 19.165 36.070 26.396 1.00 15.39 50 LYS F N 1
ATOM 8813 C CA . LYS F 1 61 ? 19.963 35.004 25.787 1.00 15.32 50 LYS F CA 1
ATOM 8814 C C . LYS F 1 61 ? 19.573 34.746 24.335 1.00 15.29 50 LYS F C 1
ATOM 8815 O O . LYS F 1 61 ? 18.437 35.007 23.931 1.00 15.36 50 LYS F O 1
ATOM 8816 N N . GLY F 1 62 ? 20.524 34.228 23.561 1.00 15.26 51 GLY F N 1
ATOM 8817 C CA . GLY F 1 62 ? 20.308 33.923 22.148 1.00 15.12 51 GLY F CA 1
ATOM 8818 C C . GLY F 1 62 ? 21.480 34.323 21.272 1.00 15.12 51 GLY F C 1
ATOM 8819 O O . GLY F 1 62 ? 22.336 33.499 20.946 1.00 15.06 51 GLY F O 1
ATOM 8820 N N . PRO F 1 64 ? 25.470 34.286 19.593 1.00 17.42 53 PRO F N 1
ATOM 8821 C CA . PRO F 1 64 ? 26.652 34.685 18.832 1.00 17.42 53 PRO F CA 1
ATOM 8825 N N . LEU F 1 65 ? 23.822 35.761 17.070 1.00 33.29 54 LEU F N 1
ATOM 8826 C CA . LEU F 1 65 ? 22.722 35.254 16.252 1.00 33.31 54 LEU F CA 1
ATOM 8827 C C . LEU F 1 65 ? 23.186 34.862 14.845 1.00 33.32 54 LEU F C 1
ATOM 8828 O O . LEU F 1 65 ? 24.043 35.537 14.265 1.00 33.25 54 LEU F O 1
ATOM 8833 N N . PRO F 1 66 ? 22.627 33.763 14.296 1.00 33.30 55 PRO F N 1
ATOM 8834 C CA . PRO F 1 66 ? 22.928 33.349 12.927 1.00 33.25 55 PRO F CA 1
ATOM 8835 C C . PRO F 1 66 ? 21.977 33.955 11.882 1.00 33.14 55 PRO F C 1
ATOM 8836 O O . PRO F 1 66 ? 21.805 33.385 10.802 1.00 33.16 55 PRO F O 1
ATOM 8840 N N . PHE F 1 67 ? 21.376 35.101 12.201 1.00 33.01 56 PHE F N 1
ATOM 8841 C CA . PHE F 1 67 ? 20.471 35.792 11.277 1.00 32.89 56 PHE F CA 1
ATOM 8842 C C . PHE F 1 67 ? 20.484 37.315 11.442 1.00 32.86 56 PHE F C 1
ATOM 8843 O O . PHE F 1 67 ? 20.980 37.836 12.443 1.00 32.87 56 PHE F O 1
ATOM 8851 N N . GLY F 1 68 ? 19.936 38.015 10.449 1.00 32.82 57 GLY F N 1
ATOM 8852 C CA . GLY F 1 68 ? 19.861 39.477 10.456 1.00 32.77 57 GLY F CA 1
ATOM 8853 C C . GLY F 1 68 ? 18.726 40.007 11.313 1.00 32.74 57 GLY F C 1
ATOM 8854 O O . GLY F 1 68 ? 17.592 39.534 11.216 1.00 32.73 57 GLY F O 1
ATOM 8855 N N . TRP F 1 69 ? 19.036 41.008 12.135 1.00 32.75 58 TRP F N 1
ATOM 8856 C CA . TRP F 1 69 ? 18.100 41.546 13.128 1.00 32.76 58 TRP F CA 1
ATOM 8857 C C . TRP F 1 69 ? 16.926 42.354 12.568 1.00 32.75 58 TRP F C 1
ATOM 8858 O O . TRP F 1 69 ? 16.048 42.776 13.324 1.00 32.76 58 TRP F O 1
ATOM 8859 N N . HIS F 1 70 ? 16.913 42.567 11.253 1.00 32.74 59 HIS F N 1
ATOM 8860 C CA . HIS F 1 70 ? 15.829 43.296 10.590 1.00 32.71 59 HIS F CA 1
ATOM 8861 C C . HIS F 1 70 ? 14.529 42.489 10.567 1.00 32.73 59 HIS F C 1
ATOM 8862 O O . HIS F 1 70 ? 13.439 43.062 10.476 1.00 32.74 59 HIS F O 1
ATOM 8869 N N . ILE F 1 71 ? 14.659 41.164 10.648 1.00 32.69 60 ILE F N 1
ATOM 8870 C CA . ILE F 1 71 ? 13.513 40.259 10.740 1.00 32.66 60 ILE F CA 1
ATOM 8871 C C . ILE F 1 71 ? 12.783 40.426 12.072 1.00 32.67 60 ILE F C 1
ATOM 8872 O O . ILE F 1 71 ? 11.559 40.289 12.137 1.00 32.72 60 ILE F O 1
ATOM 8873 N N . LEU F 1 72 ? 13.544 40.723 13.126 1.00 32.61 61 LEU F N 1
ATOM 8874 C CA . LEU F 1 72 ? 12.986 40.978 14.454 1.00 32.47 61 LEU F CA 1
ATOM 8875 C C . LEU F 1 72 ? 12.532 42.432 14.606 1.00 32.38 61 LEU F C 1
ATOM 8876 O O . LEU F 1 72 ? 11.727 42.746 15.486 1.00 32.38 61 LEU F O 1
ATOM 8878 N N . CYS F 1 73 ? 13.049 43.298 13.733 1.00 32.31 62 CYS F N 1
ATOM 8879 C CA . CYS F 1 73 ? 12.785 44.744 13.742 1.00 32.18 62 CYS F CA 1
ATOM 8880 C C . CYS F 1 73 ? 11.359 45.172 14.113 1.00 32.10 62 CYS F C 1
ATOM 8881 O O . CYS F 1 73 ? 11.167 45.849 15.125 1.00 32.04 62 CYS F O 1
ATOM 8882 N N . PRO F 1 74 ? 10.357 44.787 13.295 1.00 32.03 63 PRO F N 1
ATOM 8883 C CA . PRO F 1 74 ? 8.981 45.185 13.590 1.00 31.98 63 PRO F CA 1
ATOM 8884 C C . PRO F 1 74 ? 8.337 44.278 14.632 1.00 31.95 63 PRO F C 1
ATOM 8885 O O . PRO F 1 74 ? 7.796 44.770 15.621 1.00 31.89 63 PRO F O 1
ATOM 8889 N N . TRP F 1 102 ? -4.071 41.265 17.416 1.00 32.81 93 TRP F N 1
ATOM 8890 C CA . TRP F 1 102 ? -3.594 40.817 16.112 1.00 32.83 93 TRP F CA 1
ATOM 8891 C C . TRP F 1 102 ? -2.973 39.424 16.176 1.00 32.82 93 TRP F C 1
ATOM 8892 O O . TRP F 1 102 ? -2.239 39.101 17.109 1.00 32.83 93 TRP F O 1
ATOM 8903 C CA . SER F 1 105 ? 1.599 36.477 9.277 1.00 26.85 96 SER F CA 1
ATOM 8904 C C . SER F 1 105 ? 2.622 37.419 8.647 1.00 26.87 96 SER F C 1
ATOM 8905 O O . SER F 1 105 ? 2.365 38.615 8.498 1.00 26.85 96 SER F O 1
ATOM 8906 N N . MET F 1 106 ? 3.778 36.868 8.282 1.00 26.88 97 MET F N 1
ATOM 8907 C CA . MET F 1 106 ? 4.850 37.632 7.643 1.00 26.89 97 MET F CA 1
ATOM 8908 C C . MET F 1 106 ? 5.565 36.793 6.585 1.00 26.94 97 MET F C 1
ATOM 8909 O O . MET F 1 106 ? 6.726 36.416 6.766 1.00 26.94 97 MET F O 1
ATOM 8910 N N . HIS F 1 107 ? 4.866 36.513 5.484 1.00 26.95 98 HIS F N 1
ATOM 8911 C CA . HIS F 1 107 ? 5.382 35.654 4.411 1.00 26.96 98 HIS F CA 1
ATOM 8912 C C . HIS F 1 107 ? 6.415 36.371 3.538 1.00 26.97 98 HIS F C 1
ATOM 8913 O O . HIS F 1 107 ? 6.158 37.468 3.034 1.00 27.03 98 HIS F O 1
ATOM 8920 N N . PHE F 1 108 ? 7.577 35.742 3.362 1.00 26.95 99 PHE F N 1
ATOM 8921 C CA . PHE F 1 108 ? 8.643 36.277 2.509 1.00 26.91 99 PHE F CA 1
ATOM 8922 C C . PHE F 1 108 ? 8.786 35.461 1.223 1.00 26.95 99 PHE F C 1
ATOM 8923 O O . PHE F 1 108 ? 8.340 34.311 1.157 1.00 26.96 99 PHE F O 1
ATOM 8926 N N . GLU F 1 109 ? 9.411 36.064 0.211 1.00 26.93 100 GLU F N 1
ATOM 8927 C CA . GLU F 1 109 ? 9.631 35.419 -1.089 1.00 26.96 100 GLU F CA 1
ATOM 8928 C C . GLU F 1 109 ? 10.536 34.185 -1.009 1.00 26.97 100 GLU F C 1
ATOM 8929 O O . GLU F 1 109 ? 10.328 33.209 -1.736 1.00 26.91 100 GLU F O 1
ATOM 8930 N N . ASP F 1 110 ? 11.536 34.241 -0.131 1.00 26.93 101 ASP F N 1
ATOM 8931 C CA . ASP F 1 110 ? 12.449 33.119 0.097 1.00 26.87 101 ASP F CA 1
ATOM 8932 C C . ASP F 1 110 ? 11.804 32.070 0.997 1.00 26.79 101 ASP F C 1
ATOM 8933 O O . ASP F 1 110 ? 11.355 31.025 0.527 1.00 26.62 101 ASP F O 1
ATOM 8935 N N . GLY F 1 112 ? 9.976 31.490 3.719 1.00 23.37 103 GLY F N 1
ATOM 8936 C CA . GLY F 1 112 ? 10.207 31.975 5.075 1.00 23.45 103 GLY F CA 1
ATOM 8937 C C . GLY F 1 112 ? 8.977 32.635 5.667 1.00 23.49 103 GLY F C 1
ATOM 8938 O O . GLY F 1 112 ? 8.502 33.648 5.152 1.00 23.58 103 GLY F O 1
ATOM 8939 N N . LEU F 1 113 ? 8.465 32.061 6.754 1.00 23.49 104 LEU F N 1
ATOM 8940 C CA . LEU F 1 113 ? 7.238 32.544 7.391 1.00 23.51 104 LEU F CA 1
ATOM 8941 C C . LEU F 1 113 ? 7.512 33.110 8.784 1.00 23.60 104 LEU F C 1
ATOM 8942 O O . LEU F 1 113 ? 8.432 32.663 9.477 1.00 23.55 104 LEU F O 1
ATOM 8945 N N . CYS F 1 114 ? 6.710 34.098 9.178 1.00 23.68 105 CYS F N 1
ATOM 8946 C CA . CYS F 1 114 ? 6.806 34.707 10.502 1.00 23.82 105 CYS F CA 1
ATOM 8947 C C . CYS F 1 114 ? 5.447 34.928 11.158 1.00 23.75 105 CYS F C 1
ATOM 8948 O O . CYS F 1 114 ? 4.554 35.547 10.573 1.00 23.82 105 CYS F O 1
ATOM 8951 N N . CYS F 1 115 ? 5.303 34.406 12.373 1.00 23.63 106 CYS F N 1
ATOM 8952 C CA . CYS F 1 115 ? 4.140 34.678 13.210 1.00 23.48 106 CYS F CA 1
ATOM 8953 C C . CYS F 1 115 ? 4.592 35.519 14.401 1.00 23.40 106 CYS F C 1
ATOM 8954 O O . CYS F 1 115 ? 5.545 35.156 15.090 1.00 23.38 106 CYS F O 1
ATOM 8955 N N . ILE F 1 116 ? 3.913 36.642 14.628 1.00 23.29 107 ILE F N 1
ATOM 8956 C CA . ILE F 1 116 ? 4.250 37.548 15.724 1.00 23.11 107 ILE F CA 1
ATOM 8957 C C . ILE F 1 116 ? 3.769 36.995 17.061 1.00 23.04 107 ILE F C 1
ATOM 8958 N N . THR F 1 117 ? 4.215 37.615 18.149 1.00 22.96 108 THR F N 1
ATOM 8959 C CA . THR F 1 117 ? 3.830 37.190 19.491 1.00 22.90 108 THR F CA 1
ATOM 8960 C C . THR F 1 117 ? 2.323 37.298 19.708 1.00 22.82 108 THR F C 1
ATOM 8961 O O . THR F 1 117 ? 1.681 38.232 19.228 1.00 22.74 108 THR F O 1
ATOM 8962 N N . PHE F 1 133 ? 7.530 35.574 18.800 1.00 25.50 124 PHE F N 1
ATOM 8963 C CA . PHE F 1 133 ? 7.825 35.589 17.372 1.00 25.69 124 PHE F CA 1
ATOM 8964 C C . PHE F 1 133 ? 8.380 34.249 16.884 1.00 25.76 124 PHE F C 1
ATOM 8965 O O . PHE F 1 133 ? 9.366 33.744 17.423 1.00 25.85 124 PHE F O 1
ATOM 8967 N N . THR F 1 134 ? 7.738 33.688 15.859 1.00 25.83 125 THR F N 1
ATOM 8968 C CA . THR F 1 134 ? 8.135 32.404 15.273 1.00 25.80 125 THR F CA 1
ATOM 8969 C C . THR F 1 134 ? 8.608 32.586 13.831 1.00 25.77 125 THR F C 1
ATOM 8970 O O . THR F 1 134 ? 7.870 33.105 12.992 1.00 25.81 125 THR F O 1
ATOM 8974 N N . GLY F 1 135 ? 9.836 32.152 13.554 1.00 25.69 126 GLY F N 1
ATOM 8975 C CA . GLY F 1 135 ? 10.404 32.215 12.207 1.00 25.57 126 GLY F CA 1
ATOM 8976 C C . GLY F 1 135 ? 10.790 30.843 11.686 1.00 25.51 126 GLY F C 1
ATOM 8977 O O . GLY F 1 135 ? 11.686 30.194 12.233 1.00 25.47 126 GLY F O 1
ATOM 8978 N N . LEU F 1 136 ? 10.116 30.407 10.622 1.00 25.42 127 LEU F N 1
ATOM 8979 C CA . LEU F 1 136 ? 10.305 29.061 10.077 1.00 25.40 127 LEU F CA 1
ATOM 8980 C C . LEU F 1 136 ? 10.630 29.063 8.581 1.00 25.38 127 LEU F C 1
ATOM 8981 O O . LEU F 1 136 ? 10.295 30.011 7.866 1.00 25.49 127 LEU F O 1
ATOM 8986 N N . ASN F 1 137 ? 11.285 27.991 8.130 1.00 25.29 128 ASN F N 1
ATOM 8987 C CA . ASN F 1 137 ? 11.581 27.741 6.709 1.00 25.15 128 ASN F CA 1
ATOM 8988 C C . ASN F 1 137 ? 12.377 28.838 5.989 1.00 25.08 128 ASN F C 1
ATOM 8989 O O . ASN F 1 137 ? 12.086 29.180 4.837 1.00 25.09 128 ASN F O 1
ATOM 8991 N N . PHE F 1 138 ? 13.380 29.381 6.679 1.00 24.96 129 PHE F N 1
ATOM 8992 C CA . PHE F 1 138 ? 14.322 30.334 6.085 1.00 24.71 129 PHE F CA 1
ATOM 8993 C C . PHE F 1 138 ? 15.518 29.585 5.486 1.00 24.60 129 PHE F C 1
ATOM 8994 O O . PHE F 1 138 ? 16.174 28.809 6.187 1.00 24.56 129 PHE F O 1
ATOM 9002 N N . PRO F 1 139 ? 15.804 29.813 4.187 1.00 24.49 130 PRO F N 1
ATOM 9003 C CA . PRO F 1 139 ? 16.833 29.047 3.468 1.00 24.40 130 PRO F CA 1
ATOM 9004 C C . PRO F 1 139 ? 18.269 29.372 3.906 1.00 24.31 130 PRO F C 1
ATOM 9005 O O . PRO F 1 139 ? 18.533 30.498 4.339 1.00 24.25 130 PRO F O 1
ATOM 9009 N N . PRO F 1 140 ? 19.189 28.386 3.808 1.00 24.30 131 PRO F N 1
ATOM 9010 C CA . PRO F 1 140 ? 20.600 28.596 4.151 1.00 24.38 131 PRO F CA 1
ATOM 9011 C C . PRO F 1 140 ? 21.291 29.590 3.214 1.00 24.49 131 PRO F C 1
ATOM 9012 O O . PRO F 1 140 ? 21.996 30.488 3.683 1.00 24.58 131 PRO F O 1
ATOM 9016 N N . ASN F 1 141 ? 21.081 29.431 1.908 1.00 24.53 132 ASN F N 1
ATOM 9017 C CA . ASN F 1 141 ? 21.658 30.329 0.908 1.00 24.57 132 ASN F CA 1
ATOM 9018 C C . ASN F 1 141 ? 20.938 31.676 0.821 1.00 24.61 132 ASN F C 1
ATOM 9019 O O . ASN F 1 141 ? 21.405 32.587 0.137 1.00 24.60 132 ASN F O 1
ATOM 9020 N N . GLY F 1 142 ? 19.809 31.792 1.520 1.00 24.67 133 GLY F N 1
ATOM 9021 C CA . GLY F 1 142 ? 18.992 33.008 1.517 1.00 24.74 133 GLY F CA 1
ATOM 9022 C C . GLY F 1 142 ? 19.610 34.196 2.240 1.00 24.80 133 GLY F C 1
ATOM 9023 O O . GLY F 1 142 ? 20.606 34.041 2.950 1.00 24.83 133 GLY F O 1
ATOM 9024 N N . PRO F 1 143 ? 19.017 35.395 2.064 1.00 24.84 134 PRO F N 1
ATOM 9025 C CA . PRO F 1 143 ? 19.560 36.639 2.627 1.00 24.85 134 PRO F CA 1
ATOM 9026 C C . PRO F 1 143 ? 19.513 36.738 4.160 1.00 24.82 134 PRO F C 1
ATOM 9027 O O . PRO F 1 143 ? 20.510 37.129 4.772 1.00 24.78 134 PRO F O 1
ATOM 9031 N N . VAL F 1 144 ? 18.376 36.385 4.763 1.00 24.79 135 VAL F N 1
ATOM 9032 C CA . VAL F 1 144 ? 18.189 36.483 6.220 1.00 24.78 135 VAL F CA 1
ATOM 9033 C C . VAL F 1 144 ? 19.165 35.575 6.980 1.00 24.79 135 VAL F C 1
ATOM 9034 O O . VAL F 1 144 ? 19.867 36.031 7.889 1.00 24.78 135 VAL F O 1
ATOM 9038 N N . VAL F 1 145 ? 19.216 34.302 6.584 1.00 24.77 136 VAL F N 1
ATOM 9039 C CA . VAL F 1 145 ? 20.116 33.314 7.183 1.00 24.67 136 VAL F CA 1
ATOM 9040 C C . VAL F 1 145 ? 21.600 33.675 7.061 1.00 24.59 136 VAL F C 1
ATOM 9041 O O . VAL F 1 145 ? 22.405 33.263 7.897 1.00 24.64 136 VAL F O 1
ATOM 9042 N N . GLN F 1 146 ? 21.951 34.438 6.024 1.00 24.46 137 GLN F N 1
ATOM 9043 C CA . GLN F 1 146 ? 23.336 34.875 5.802 1.00 24.30 137 GLN F CA 1
ATOM 9044 C C . GLN F 1 146 ? 23.620 36.297 6.302 1.00 24.26 137 GLN F C 1
ATOM 9045 O O . GLN F 1 146 ? 24.766 36.625 6.616 1.00 24.25 137 GLN F O 1
ATOM 9048 N N . LYS F 1 147 ? 22.583 37.132 6.368 1.00 24.18 138 LYS F N 1
ATOM 9049 C CA . LYS F 1 147 ? 22.707 38.499 6.881 1.00 24.15 138 LYS F CA 1
ATOM 9050 C C . LYS F 1 147 ? 23.324 39.451 5.857 1.00 24.20 138 LYS F C 1
ATOM 9051 O O . LYS F 1 147 ? 22.649 40.349 5.345 1.00 24.17 138 LYS F O 1
ATOM 9052 N N . LYS F 1 148 ? 24.608 39.250 5.569 1.00 24.22 139 LYS F N 1
ATOM 9053 C CA . LYS F 1 148 ? 25.334 40.068 4.597 1.00 24.24 139 LYS F CA 1
ATOM 9054 C C . LYS F 1 148 ? 25.072 39.596 3.169 1.00 24.24 139 LYS F C 1
ATOM 9055 O O . LYS F 1 148 ? 23.931 39.316 2.794 1.00 24.20 139 LYS F O 1
ATOM 9056 N N . ASP F 1 169 ? -2.390 42.509 5.661 1.00 14.93 160 ASP F N 1
ATOM 9057 C CA . ASP F 1 169 ? -2.353 43.412 4.518 1.00 14.95 160 ASP F CA 1
ATOM 9058 C C . ASP F 1 169 ? -1.265 44.468 4.682 1.00 14.96 160 ASP F C 1
ATOM 9059 O O . ASP F 1 169 ? -1.310 45.276 5.611 1.00 14.93 160 ASP F O 1
ATOM 9060 N N . ILE F 1 170 ? -0.292 44.451 3.773 1.00 14.99 161 ILE F N 1
ATOM 9061 C CA . ILE F 1 170 ? 0.802 45.417 3.779 1.00 15.09 161 ILE F CA 1
ATOM 9062 C C . ILE F 1 170 ? 2.114 44.780 3.334 1.00 15.21 161 ILE F C 1
ATOM 9063 O O . ILE F 1 170 ? 2.628 43.877 3.996 1.00 15.18 161 ILE F O 1
ATOM 9064 N N . HIS F 1 171 ? 2.645 45.257 2.209 1.00 15.32 162 HIS F N 1
ATOM 9065 C CA . HIS F 1 171 ? 3.921 44.775 1.672 1.00 15.44 162 HIS F CA 1
ATOM 9066 C C . HIS F 1 171 ? 5.074 45.687 2.092 1.00 15.51 162 HIS F C 1
ATOM 9067 O O . HIS F 1 171 ? 4.998 46.909 1.931 1.00 15.54 162 HIS F O 1
ATOM 9074 N N . HIS F 1 172 ? 6.138 45.089 2.625 1.00 15.55 163 HIS F N 1
ATOM 9075 C CA . HIS F 1 172 ? 7.307 45.845 3.086 1.00 15.62 163 HIS F CA 1
ATOM 9076 C C . HIS F 1 172 ? 8.586 45.475 2.328 1.00 15.65 163 HIS F C 1
ATOM 9077 O O . HIS F 1 172 ? 8.689 44.388 1.749 1.00 15.60 163 HIS F O 1
ATOM 9079 N N . ALA F 1 173 ? 9.553 46.392 2.344 1.00 15.67 164 ALA F N 1
ATOM 9080 C CA . ALA F 1 173 ? 10.816 46.224 1.625 1.00 15.65 164 ALA F CA 1
ATOM 9081 C C . ALA F 1 173 ? 11.764 45.272 2.343 1.00 15.60 164 ALA F C 1
ATOM 9082 O O . ALA F 1 173 ? 12.110 44.215 1.816 1.00 15.56 164 ALA F O 1
ATOM 9083 N N . ALA F 1 183 ? 11.532 41.372 -0.027 1.00 17.42 174 ALA F N 1
ATOM 9084 C CA . ALA F 1 183 ? 10.168 41.077 -0.447 1.00 17.47 174 ALA F CA 1
ATOM 9085 C C . ALA F 1 183 ? 9.419 40.318 0.644 1.00 17.53 174 ALA F C 1
ATOM 9086 O O . ALA F 1 183 ? 9.713 39.149 0.913 1.00 17.46 174 ALA F O 1
ATOM 9087 N N . CYS F 1 184 ? 8.454 40.994 1.265 1.00 17.54 175 CYS F N 1
ATOM 9088 C CA . CYS F 1 184 ? 7.664 40.414 2.349 1.00 17.53 175 CYS F CA 1
ATOM 9089 C C . CYS F 1 184 ? 6.220 40.911 2.331 1.00 17.57 175 CYS F C 1
ATOM 9090 O O . CYS F 1 184 ? 5.912 41.936 1.718 1.00 17.48 175 CYS F O 1
ATOM 9091 N N . ASP F 1 185 ? 5.346 40.171 3.010 1.00 17.61 176 ASP F N 1
ATOM 9092 C CA . ASP F 1 185 ? 3.929 40.521 3.127 1.00 17.62 176 ASP F CA 1
ATOM 9093 C C . ASP F 1 185 ? 3.472 40.367 4.579 1.00 17.62 176 ASP F C 1
ATOM 9094 O O . ASP F 1 185 ? 3.553 39.275 5.146 1.00 17.69 176 ASP F O 1
ATOM 9099 N N . ILE F 1 186 ? 2.996 41.463 5.170 1.00 17.54 177 ILE F N 1
ATOM 9100 C CA . ILE F 1 186 ? 2.596 41.486 6.579 1.00 17.46 177 ILE F CA 1
ATOM 9101 C C . ILE F 1 186 ? 1.089 41.320 6.774 1.00 17.40 177 ILE F C 1
ATOM 9102 O O . ILE F 1 186 ? 0.298 41.667 5.896 1.00 17.44 177 ILE F O 1
ATOM 9103 N N . LYS F 1 187 ? 0.706 40.791 7.934 1.00 17.36 178 LYS F N 1
ATOM 9104 C CA . LYS F 1 187 ? -0.699 40.570 8.268 1.00 17.34 178 LYS F CA 1
#

InterPro domains:
  IPR000786 Green fluorescent protein, GFP [PR01229] (3-27)
  IPR000786 Green fluorescent protein, GFP [PR01229] (28-48)
  IPR000786 Green fluorescent protein, GFP [PR01229] (85-107)
  IPR000786 Green fluorescent protein, GFP [PR01229] (188-206)
  IPR009017 Green fluorescent protein [G3DSA:2.40.155.10] (6-232)
  IPR009017 Green fluorescent protein [SSF54511] (3-225)
  IPR011584 Green fluorescent protein-related [PF01353] (13-223)

Foldseek 3Di:
DDPQVCQADQKFKEWEKEWEAAQRQTWIKIKIWMAGLQQQKIKMKMFTDPRPPPLWADAVCQVQSANSSAHEDPQFDDLQVNLPQQGWKKWKWKQWPVGKIKIKMWTWHGDRRYIYTYMYIYIDDDDCPDCTSVNFFDYWDKWKWKWADDPQKIKIWTFIWTAGNVGDTITIIMIMIMGRPDRDPDHGGTWMKIKDKDWPDADPSRSMTMIMMGMYIGHDPVD/DADQKFKEWEKEWEDAARQTWIKTKMWMAGLQQLKIKMKIFTPGRPPPLWAPAVCQVQSANSSAHEDPQFDDLQVVLPQQHKKKWKWKQWPQGKIKIKMWTWHDDDRYIYTYMYIYIHDDDCPDCTSVNFFDYWDKWKWKWADDPQKIKIWTFIWTFGPPGDTITIIMIMIMGRPDRDPDHGGIWMKIKDKDWPDAPPSRRMTMIMMGMYIDHDPVD/DLAAQKFKEWEWEWEAAQRQTWIKTKIWMAGQQQLKIKMKIFTDPRPPPLWADAVCQVQSANSSAREDPQFDDLQVVLPQAGKKKWKWKQWPQGKIKIKMWGWHDDRRYIYTDMYIYIDDDDCPDCTSVNFFDYWDKWKWKWADDPQKIKTWTFTWTAGHPGDTTTIIMIMIMGRPDRDPDHGHIWMKIKDKDWPDADPSRSMTMMMMGMYIDHDPVDDD/DADQKFKEWEKEWEAAARQTWIKTKIWMAGLQQLKIKMKMFTDGRPPPLWADAVCQVQSANSSANEDPQFDDLQVVLPQQGKKKWKWKQWPQRKIKIKIWGWHDDDRYIYTYMYMYIDDDDCPDCTSVNFFDYWDKWKWKWADDPQKIKIKTFIWTAGHVGDTITIIMIMIMGRPDRDPDHGHTWMKIKDKDWPDADPSRRMTMMMMGMYIDHDPPDDD/DADQKFKEWEKEWEDLQTWIKTKIWMAGLQQLKIKMKMFTDDDDLDLWAPAVCQVLSASSSAHEDPQFDPLQVVLPQQGWKKWKWKQWPQGKIKTKIWGWHDDDRYIYIDMYIYIPDDDCPDCTSVRFFDYWDKWKWKWADDPQKIKIWTFTWTQGNVRDTTTMIMIMIMGRPDGDDDGHIWMKIKDKDWDDADPSRRITMMMMGIYIDHPPVD/DDACDDDDDDDDQFACVVVVDDDDDAPQWDFDPCTDIDDHDCPDCGSNVCVPQDPPDHDD

Nearest PDB structures (foldseek):
  3cgl-assembly1_B  TM=1.005E+00  e=2.704E-51  unclassified
  3s05-assembly1_D  TM=9.916E-01  e=8.107E-37  Lobophyllia hemprichii
  1zux-assembly1_D  TM=9.914E-01  e=6.482E-37  Lobophyllia hemprichii
  5dtl-assembly1_D  TM=9.846E-01  e=8.573E-37  Lobophyllia hemprichii
  7tsv-assembly1_A  TM=9.898E-01  e=4.341E-36  Lobophyllia hemprichii